Protein AF-0000000065791001 (afdb_homodimer)

Radius of gyration: 30.5 Å; Cα contacts (8 Å, |Δi|>4): 1712; chains: 2; bounding box: 56×99×78 Å

InterPro domains:
  IPR001518 Argininosuccinate synthase [PTHR11587] (8-410)
  IPR001518 Argininosuccinate synthase [TIGR00032] (10-406)
  IPR014729 Rossmann-like alpha/beta/alpha sandwich fold [G3DSA:3.40.50.620] (10-180)
  IPR018223 Argininosuccinate synthase, conserved site [PS00564] (14-22)
  IPR018223 Argininosuccinate synthase, conserved site [PS00565] (124-135)
  IPR023434 Argininosuccinate synthase, type 1 subfamily [MF_00005] (8-410)
  IPR023434 Argininosuccinate synthase, type 1 subfamily [cd01999] (9-401)
  IPR024074 Argininosuccinate synthetase, catalytic/multimerisation domain body [G3DSA:3.90.1260.10] (71-366)
  IPR024074 Argininosuccinate synthetase, catalytic/multimerisation domain body [SSF69864] (180-410)
  IPR048267 Arginosuccinate synthase-like, N-terminal domain [PF00764] (10-173)
  IPR048268 Arginosuccinate synthase C-terminal domain [PF20979] (182-404)

Structure (mmCIF, N/CA/C/O backbone):
data_AF-0000000065791001-model_v1
#
loop_
_entity.id
_entity.type
_entity.pdbx_description
1 polymer 'Argininosuccinate synthase'
#
loop_
_atom_site.group_PDB
_atom_site.id
_atom_site.type_symbol
_atom_site.label_atom_id
_atom_site.label_alt_id
_atom_site.label_comp_id
_atom_site.label_asym_id
_atom_site.label_entity_id
_atom_site.label_seq_id
_atom_site.pdbx_PDB_ins_code
_atom_site.Cartn_x
_atom_site.Cartn_y
_atom_site.Cartn_z
_atom_site.occupancy
_atom_site.B_iso_or_equiv
_atom_site.auth_seq_id
_atom_site.auth_comp_id
_atom_site.auth_asym_id
_atom_site.auth_atom_id
_atom_site.pdbx_PDB_model_num
ATOM 1 N N . MET A 1 1 ? 16.625 50.938 -6.711 1 25.86 1 MET A N 1
ATOM 2 C CA . MET A 1 1 ? 15.594 51.375 -5.789 1 25.86 1 MET A CA 1
ATOM 3 C C . MET A 1 1 ? 15.203 50.281 -4.816 1 25.86 1 MET A C 1
ATOM 5 O O . MET A 1 1 ? 14.82 49.188 -5.234 1 25.86 1 MET A O 1
ATOM 9 N N . ALA A 1 2 ? 15.852 50.219 -3.742 1 36.34 2 ALA A N 1
ATOM 10 C CA . ALA A 1 2 ? 15.562 49.25 -2.686 1 36.34 2 ALA A CA 1
ATOM 11 C C . ALA A 1 2 ? 14.055 49.062 -2.52 1 36.34 2 ALA A C 1
ATOM 13 O O . ALA A 1 2 ? 13.312 50.031 -2.406 1 36.34 2 ALA A O 1
ATOM 14 N N . LEU A 1 3 ? 13.469 48.156 -3.143 1 39 3 LEU A N 1
ATOM 15 C CA . LEU A 1 3 ? 12.031 47.906 -3.025 1 39 3 LEU A CA 1
ATOM 16 C C . LEU A 1 3 ? 11.531 48.281 -1.63 1 39 3 LEU A C 1
ATOM 18 O O . LEU A 1 3 ? 12.062 47.812 -0.629 1 39 3 LEU A O 1
ATOM 22 N N . ALA A 1 4 ? 11.055 49.438 -1.38 1 42.69 4 ALA A N 1
ATOM 23 C CA . ALA A 1 4 ? 10.492 50.031 -0.167 1 42.69 4 ALA A CA 1
ATOM 24 C C . ALA A 1 4 ? 9.727 48.969 0.646 1 42.69 4 ALA A C 1
ATOM 26 O O . ALA A 1 4 ? 8.922 48.219 0.097 1 42.69 4 ALA A O 1
ATOM 27 N N . LYS A 1 5 ? 10.336 48.5 1.714 1 55.72 5 LYS A N 1
ATOM 28 C CA . LYS A 1 5 ? 9.664 47.562 2.625 1 55.72 5 LYS A CA 1
ATOM 29 C C . LYS A 1 5 ? 8.227 48.031 2.904 1 55.72 5 LYS A C 1
ATOM 31 O O . LYS A 1 5 ? 8 49.156 3.352 1 55.72 5 LYS A O 1
ATOM 36 N N . LYS A 1 6 ? 7.203 47.469 2.162 1 66.56 6 LYS A N 1
ATOM 37 C CA . LYS A 1 6 ? 5.789 47.719 2.402 1 66.56 6 LYS A CA 1
ATOM 38 C C . LYS A 1 6 ? 5.504 47.875 3.893 1 66.56 6 LYS A C 1
ATOM 40 O O . LYS A 1 6 ? 6.004 47.094 4.707 1 66.56 6 LYS A O 1
ATOM 45 N N . THR A 1 7 ? 5.039 49.094 4.277 1 88.25 7 THR A N 1
ATOM 46 C CA . THR A 1 7 ? 4.613 49.344 5.652 1 88.25 7 THR A CA 1
ATOM 47 C C . THR A 1 7 ? 3.465 48.406 6.035 1 88.25 7 THR A C 1
ATOM 49 O O . THR A 1 7 ? 2.469 48.312 5.312 1 88.25 7 THR A O 1
ATOM 52 N N . ILE A 1 8 ? 3.658 47.531 7.062 1 95.19 8 ILE A N 1
ATOM 53 C CA . ILE A 1 8 ? 2.65 46.594 7.562 1 95.19 8 ILE A CA 1
ATOM 54 C C . ILE A 1 8 ? 1.949 47.188 8.773 1 95.19 8 ILE A C 1
ATOM 56 O O . ILE A 1 8 ? 2.566 47.375 9.828 1 95.19 8 ILE A O 1
ATOM 60 N N . LYS A 1 9 ? 0.733 47.562 8.602 1 96.69 9 LYS A N 1
ATOM 61 C CA . LYS A 1 9 ? -0.034 48.125 9.695 1 96.69 9 LYS A CA 1
ATOM 62 C C . LYS A 1 9 ? -0.75 47.062 10.508 1 96.69 9 LYS A C 1
ATOM 64 O O . LYS A 1 9 ? -0.916 47.188 11.719 1 96.69 9 LYS A O 1
ATOM 69 N N . LYS A 1 10 ? -1.244 46.062 9.852 1 98.06 10 LYS A N 1
ATOM 70 C CA . LYS A 1 10 ? -2.018 44.969 10.461 1 98.06 10 LYS A CA 1
ATOM 71 C C . LYS A 1 10 ? -1.601 43.625 9.906 1 98.06 10 LYS A C 1
ATOM 73 O O . LYS A 1 10 ? -1.466 43.469 8.695 1 98.06 10 LYS A O 1
ATOM 78 N N . VAL A 1 11 ? -1.35 42.688 10.867 1 98.25 11 VAL A N 1
ATOM 79 C CA . VAL A 1 11 ? -0.905 41.344 10.484 1 98.25 11 VAL A CA 1
ATOM 80 C C . VAL A 1 11 ? -1.734 40.281 11.211 1 98.25 11 VAL A C 1
ATOM 82 O O . VAL A 1 11 ? -2.07 40.469 12.391 1 98.25 11 VAL A O 1
ATOM 85 N N . VAL A 1 12 ? -2.176 39.281 10.484 1 98.69 12 VAL A N 1
ATOM 86 C CA . VAL A 1 12 ? -2.838 38.125 11.109 1 98.69 12 VAL A CA 1
ATOM 87 C C . VAL A 1 12 ? -1.855 36.969 11.242 1 98.69 12 VAL A C 1
ATOM 89 O O . VAL A 1 12 ? -1.319 36.5 10.242 1 98.69 12 VAL A O 1
ATOM 92 N N . LEU A 1 13 ? -1.627 36.5 12.453 1 98.44 13 LEU A N 1
ATOM 93 C CA . LEU A 1 13 ? -0.691 35.438 12.773 1 98.44 13 LEU A CA 1
ATOM 94 C C . LEU A 1 13 ? -1.43 34.125 13 1 98.44 13 LEU A C 1
ATOM 96 O O . LEU A 1 13 ? -2.381 34.062 13.781 1 98.44 13 LEU A O 1
ATOM 100 N N . ALA A 1 14 ? -1.011 33.062 12.258 1 97.69 14 ALA A N 1
ATOM 101 C CA . ALA A 1 14 ? -1.436 31.734 12.656 1 97.69 14 ALA A CA 1
ATOM 102 C C . ALA A 1 14 ? -0.852 31.359 14.016 1 97.69 14 ALA A C 1
ATOM 104 O O . ALA A 1 14 ? 0.352 31.109 14.141 1 97.69 14 ALA A O 1
ATOM 105 N N . TYR A 1 15 ? -1.722 31.281 15 1 95 15 TYR A N 1
ATOM 106 C CA . TYR A 1 15 ? -1.312 31.188 16.406 1 95 15 TYR A CA 1
ATOM 107 C C . TYR A 1 15 ? -1.709 29.828 16.984 1 95 15 TYR A C 1
ATOM 109 O O . TYR A 1 15 ? -2.859 29.406 16.859 1 95 15 TYR A O 1
ATOM 117 N N . SER A 1 16 ? -0.762 29.109 17.547 1 87.62 16 SER A N 1
ATOM 118 C CA . SER A 1 16 ? -1.039 27.797 18.109 1 87.62 16 SER A CA 1
ATOM 119 C C . SER A 1 16 ? -1.04 27.844 19.641 1 87.62 16 SER A C 1
ATOM 121 O O . SER A 1 16 ? -1.468 26.891 20.297 1 87.62 16 SER A O 1
ATOM 123 N N . GLY A 1 17 ? -0.561 28.906 20.219 1 81.44 17 GLY A N 1
ATOM 124 C CA . GLY A 1 17 ? -0.426 28.984 21.656 1 81.44 17 GLY A CA 1
ATOM 125 C C . GLY A 1 17 ? 0.889 28.438 22.172 1 81.44 17 GLY A C 1
ATOM 126 O O . GLY A 1 17 ? 1.188 28.531 23.359 1 81.44 17 GLY A O 1
ATOM 127 N N . GLY A 1 18 ? 1.704 27.938 21.312 1 82.25 18 GLY A N 1
ATOM 128 C CA . GLY A 1 18 ? 2.996 27.406 21.688 1 82.25 18 GLY A CA 1
ATOM 129 C C . GLY A 1 18 ? 4.059 28.469 21.891 1 82.25 18 GLY A C 1
ATOM 130 O O . GLY A 1 18 ? 3.789 29.656 21.719 1 82.25 18 GLY A O 1
ATOM 131 N N . LEU A 1 19 ? 5.223 28.062 22.25 1 83.31 19 LEU A N 1
ATOM 132 C CA . LEU A 1 19 ? 6.344 28.953 22.562 1 83.31 19 LEU A CA 1
ATOM 133 C C . LEU A 1 19 ? 6.688 29.844 21.375 1 83.31 19 LEU A C 1
ATOM 135 O O . LEU A 1 19 ? 6.801 31.062 21.516 1 83.31 19 LEU A O 1
ATOM 139 N N . ASP A 1 20 ? 6.738 29.219 20.188 1 87.06 20 ASP A N 1
ATOM 140 C CA . ASP A 1 20 ? 7.172 29.938 19 1 87.06 20 ASP A CA 1
ATOM 141 C C . ASP A 1 20 ? 6.195 31.062 18.656 1 87.06 20 ASP A C 1
ATOM 143 O O . ASP A 1 20 ? 6.598 32.219 18.484 1 87.06 20 ASP A O 1
ATOM 147 N N . THR A 1 21 ? 4.961 30.719 18.578 1 88.81 21 THR A N 1
ATOM 148 C CA . THR A 1 21 ? 3.982 31.688 18.109 1 88.81 21 THR A CA 1
ATOM 149 C C . THR A 1 21 ? 3.74 32.75 19.172 1 88.81 21 THR A C 1
ATOM 151 O O . THR A 1 21 ? 3.4 33.906 18.844 1 88.81 21 THR A O 1
ATOM 154 N N . SER A 1 22 ? 3.986 32.438 20.406 1 89.56 22 SER A N 1
ATOM 155 C CA . SER A 1 22 ? 3.869 33.438 21.469 1 89.56 22 SER A CA 1
ATOM 156 C C . SER A 1 22 ? 5.004 34.469 21.375 1 89.56 22 SER A C 1
ATOM 158 O O . SER A 1 22 ? 4.812 35.625 21.703 1 89.56 22 SER A O 1
ATOM 160 N N . ALA A 1 23 ? 6.145 34 21 1 92.56 23 ALA A N 1
ATOM 161 C CA . ALA A 1 23 ? 7.281 34.906 20.828 1 92.56 23 ALA A CA 1
ATOM 162 C C . ALA A 1 23 ? 7.109 35.75 19.578 1 92.56 23 ALA A C 1
ATOM 164 O O . ALA A 1 23 ? 7.605 36.906 19.531 1 92.56 23 ALA A O 1
ATOM 165 N N . ILE A 1 24 ? 6.363 35.281 18.656 1 95.44 24 ILE A N 1
ATOM 166 C CA . ILE A 1 24 ? 6.219 35.969 17.375 1 95.44 24 ILE A CA 1
ATOM 167 C C . ILE A 1 24 ? 5.402 37.219 17.562 1 95.44 24 ILE A C 1
ATOM 169 O O . ILE A 1 24 ? 5.668 38.25 16.922 1 95.44 24 ILE A O 1
ATOM 173 N N . ILE A 1 25 ? 4.461 37.25 18.484 1 95.44 25 ILE A N 1
ATOM 174 C CA . ILE A 1 25 ? 3.559 38.406 18.641 1 95.44 25 ILE A CA 1
ATOM 175 C C . ILE A 1 25 ? 4.355 39.625 19.062 1 95.44 25 ILE A C 1
ATOM 177 O O . ILE A 1 25 ? 4.359 40.625 18.344 1 95.44 25 ILE A O 1
ATOM 181 N N . PRO A 1 26 ? 5.113 39.562 20.109 1 95.06 26 PRO A N 1
ATOM 182 C CA . PRO A 1 26 ? 5.91 40.75 20.453 1 95.06 26 PRO A CA 1
ATOM 183 C C . PRO A 1 26 ? 6.98 41.062 19.406 1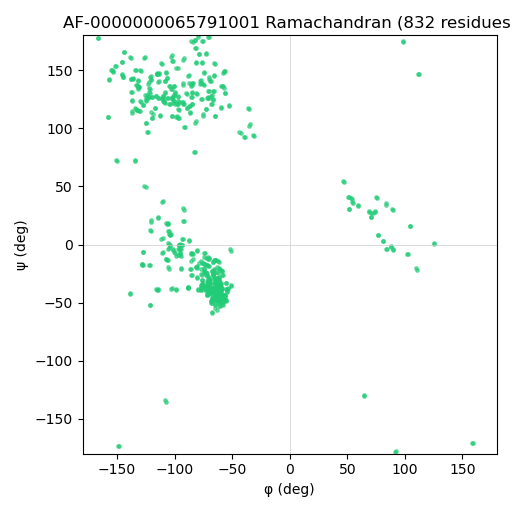 95.06 26 PRO A C 1
ATOM 185 O O . PRO A 1 26 ? 7.301 42.219 19.156 1 95.06 26 PRO A O 1
ATOM 188 N N . TRP A 1 27 ? 7.531 40.031 18.781 1 96.06 27 TRP A N 1
ATOM 189 C CA . TRP A 1 27 ? 8.555 40.219 17.766 1 96.06 27 TRP A CA 1
ATOM 190 C C . TRP A 1 27 ? 8.008 41.031 16.594 1 96.06 27 TRP A C 1
ATOM 192 O O . TRP A 1 27 ? 8.688 41.906 16.062 1 96.06 27 TRP A O 1
ATOM 202 N N . LEU A 1 28 ? 6.789 40.75 16.188 1 96.69 28 LEU A N 1
ATOM 203 C CA . LEU A 1 28 ? 6.145 41.469 15.094 1 96.69 28 LEU A CA 1
ATOM 204 C C . LEU A 1 28 ? 5.957 42.938 15.453 1 96.69 28 LEU A C 1
ATOM 206 O O . LEU A 1 28 ? 6.234 43.844 14.633 1 96.69 28 LEU A O 1
ATOM 210 N N . LYS A 1 29 ? 5.543 43.219 16.609 1 95.12 29 LYS A N 1
ATOM 211 C CA . LYS A 1 29 ? 5.32 44.594 17.062 1 95.12 29 LYS A CA 1
ATOM 212 C C . LYS A 1 29 ? 6.625 45.406 17.078 1 95.12 29 LYS A C 1
ATOM 214 O O . LYS A 1 29 ? 6.664 46.562 16.672 1 95.12 29 LYS A O 1
ATOM 219 N N . GLU A 1 30 ? 7.652 44.719 17.453 1 94.31 30 GLU A N 1
ATOM 220 C CA . GLU A 1 30 ? 8.953 45.375 17.594 1 94.31 30 GLU A CA 1
ATOM 221 C C . GLU A 1 30 ? 9.602 45.625 16.234 1 94.31 30 GLU A C 1
ATOM 223 O O . GLU A 1 30 ? 10.344 46.562 16.062 1 94.31 30 GLU A O 1
ATOM 228 N N . ASN A 1 31 ? 9.305 44.781 15.336 1 94.75 31 ASN A N 1
ATOM 229 C CA . ASN A 1 31 ? 10.094 44.812 14.109 1 94.75 31 ASN A CA 1
ATOM 230 C C . ASN A 1 31 ? 9.281 45.312 12.922 1 94.75 31 ASN A C 1
ATOM 232 O O . ASN A 1 31 ? 9.828 45.562 11.844 1 94.75 31 ASN A O 1
ATOM 236 N N . TYR A 1 32 ? 8.094 45.5 13.102 1 94.94 32 TYR A N 1
ATOM 237 C CA . TYR A 1 32 ? 7.234 46.031 12.047 1 94.94 32 TYR A CA 1
ATOM 238 C C . TYR A 1 32 ? 6.477 47.25 12.523 1 94.94 32 TYR A C 1
ATOM 240 O O . TYR A 1 32 ? 5.254 47.344 12.383 1 94.94 32 TYR A O 1
ATOM 248 N N . ASP A 1 33 ? 7.152 48.188 13.086 1 92.12 33 ASP A N 1
ATOM 249 C CA . ASP A 1 33 ? 6.734 49.562 13.43 1 92.12 33 ASP A CA 1
ATOM 250 C C . ASP A 1 33 ? 5.453 49.531 14.258 1 92.12 33 ASP A C 1
ATOM 252 O O . ASP A 1 33 ? 4.512 50.281 13.969 1 92.12 33 ASP A O 1
ATOM 256 N N . GLY A 1 34 ? 5.352 48.625 15.148 1 91.06 34 GLY A N 1
ATOM 257 C CA . GLY A 1 34 ? 4.223 48.594 16.062 1 91.06 34 GLY A CA 1
ATOM 258 C C . GLY A 1 34 ? 2.936 48.125 15.398 1 91.06 34 GLY A C 1
ATOM 259 O O . GLY A 1 34 ? 1.847 48.562 15.789 1 91.06 34 GLY A O 1
ATOM 260 N N . CYS A 1 35 ? 3.047 47.344 14.445 1 94.75 35 CYS A N 1
ATOM 261 C CA . CYS A 1 35 ? 1.879 46.875 13.711 1 94.75 35 CYS A CA 1
ATOM 262 C C . CYS A 1 35 ? 0.883 46.188 14.648 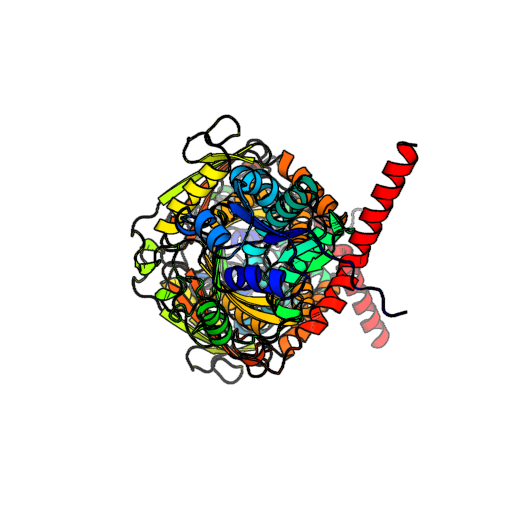1 94.75 35 CYS A C 1
ATOM 264 O O . CYS A 1 35 ? 1.26 45.719 15.719 1 94.75 35 CYS A O 1
ATOM 266 N N . GLU A 1 36 ? -0.392 46.281 14.305 1 98.06 36 GLU A N 1
ATOM 267 C CA . GLU A 1 36 ? -1.427 45.531 15.008 1 98.06 36 GLU A CA 1
ATOM 268 C C . GLU A 1 36 ? -1.35 44.062 14.68 1 98.06 36 GLU A C 1
ATOM 270 O O . GLU A 1 36 ? -1.315 43.656 13.508 1 98.06 36 GLU A O 1
ATOM 275 N N . VAL A 1 37 ? -1.266 43.25 15.727 1 98.12 37 VAL A N 1
ATOM 276 C CA . VAL A 1 37 ? -1.171 41.812 15.531 1 98.12 37 VAL A CA 1
ATOM 277 C C . VAL A 1 37 ? -2.482 41.156 15.938 1 98.12 37 VAL A C 1
ATOM 279 O O . VAL A 1 37 ? -2.949 41.344 17.062 1 98.12 37 VAL A O 1
ATOM 282 N N . ILE A 1 38 ? -3.078 40.469 15.016 1 98.44 38 ILE A N 1
ATOM 283 C CA . ILE A 1 38 ? -4.266 39.656 15.273 1 98.44 38 ILE A CA 1
ATOM 284 C C . ILE A 1 38 ? -3.902 38.188 15.219 1 98.44 38 ILE A C 1
ATOM 286 O O . ILE A 1 38 ? -3.23 37.719 14.289 1 98.44 38 ILE A O 1
ATOM 290 N N . ALA A 1 39 ? -4.352 37.438 16.281 1 97.88 39 ALA A N 1
ATOM 291 C CA . ALA A 1 39 ? -4.086 36 16.328 1 97.88 39 ALA A CA 1
ATOM 292 C C . ALA A 1 39 ? -5.234 35.219 15.719 1 97.88 39 ALA A C 1
ATOM 294 O O . ALA A 1 39 ? -6.402 35.562 15.898 1 97.88 39 ALA A O 1
ATOM 295 N N . PHE A 1 40 ? -4.895 34.219 14.938 1 98.06 40 PHE A N 1
ATOM 296 C CA . PHE A 1 40 ? -5.832 33.281 14.328 1 98.06 40 PHE A CA 1
ATOM 297 C C . PHE A 1 40 ? -5.488 31.828 14.711 1 98.06 40 PHE A C 1
ATOM 299 O O . PHE A 1 40 ? -4.344 31.406 14.562 1 98.06 40 PHE A O 1
ATOM 306 N N . CYS A 1 41 ? -6.477 31.156 15.234 1 97.06 41 CYS A N 1
ATOM 307 C CA . CYS A 1 41 ? -6.34 29.734 15.57 1 97.06 41 CYS A CA 1
ATOM 308 C C . CYS A 1 41 ? -7.434 28.922 14.906 1 97.06 41 CYS A C 1
ATOM 310 O O . CYS A 1 41 ? -8.609 29.266 14.977 1 97.06 41 CYS A O 1
ATOM 312 N N . ALA A 1 42 ? -6.969 27.859 14.211 1 97.38 42 ALA A N 1
ATOM 313 C CA . ALA A 1 42 ? -7.914 26.953 13.555 1 97.38 42 ALA A CA 1
ATOM 314 C C . ALA A 1 42 ? -8.195 25.719 14.422 1 97.38 42 ALA A C 1
ATOM 316 O O . ALA A 1 42 ? -7.266 25.094 14.938 1 97.38 42 ALA A O 1
ATOM 317 N N . ASP A 1 43 ? -9.484 25.438 14.648 1 97.75 43 ASP A N 1
ATOM 318 C CA . ASP A 1 43 ? -9.891 24.188 15.281 1 97.75 43 ASP A CA 1
ATOM 319 C C . ASP A 1 43 ? -10.188 23.109 14.234 1 97.75 43 ASP A C 1
ATOM 321 O O . ASP A 1 43 ? -11.289 23.062 13.672 1 97.75 43 ASP A O 1
ATOM 325 N N . VAL A 1 44 ? -9.242 22.234 14.062 1 97.75 44 VAL A N 1
ATOM 326 C CA . VAL A 1 44 ? -9.383 21.172 13.078 1 97.75 44 VAL A CA 1
ATOM 327 C C . VAL A 1 44 ? -9.438 19.812 13.781 1 97.75 44 VAL A C 1
ATOM 329 O O . VAL A 1 44 ? -9.07 18.797 13.195 1 97.75 44 VAL A O 1
ATOM 332 N N . GLY A 1 45 ? -9.828 19.781 15.055 1 97.31 45 GLY A N 1
ATOM 333 C CA . GLY A 1 45 ? -10.031 18.562 15.805 1 97.31 45 GLY A CA 1
ATOM 334 C C . GLY A 1 45 ? -8.773 18.078 16.516 1 97.31 45 GLY A C 1
ATOM 335 O O . GLY A 1 45 ? -8.547 16.859 16.625 1 97.31 45 GLY A O 1
ATOM 336 N N . GLN A 1 46 ? -7.895 18.984 16.891 1 95.31 46 GLN A N 1
ATOM 337 C CA . GLN A 1 46 ? -6.648 18.625 17.547 1 95.31 46 GLN A CA 1
ATOM 338 C C . GLN A 1 46 ? -6.879 18.359 19.031 1 95.31 46 GLN A C 1
ATOM 340 O O . GLN A 1 46 ? -5.969 17.906 19.734 1 95.31 46 GLN A O 1
ATOM 345 N N . GLY A 1 47 ? -8.078 18.562 19.531 1 91.25 47 GLY A N 1
ATOM 346 C CA . GLY A 1 47 ? -8.398 18.344 20.922 1 91.25 47 GLY A CA 1
ATOM 347 C C . GLY A 1 47 ? -8.695 19.641 21.672 1 91.25 47 GLY A C 1
ATOM 348 O O . GLY A 1 47 ? -8.055 20.656 21.438 1 91.25 47 GLY A O 1
ATOM 349 N N . ASP A 1 48 ? -9.516 19.594 22.562 1 88.94 48 ASP A N 1
ATOM 350 C CA . ASP A 1 48 ? -9.977 20.766 23.297 1 88.94 48 ASP A CA 1
ATOM 351 C C . ASP A 1 48 ? -8.875 21.297 24.219 1 88.94 48 ASP A C 1
ATOM 353 O O . ASP A 1 48 ? -8.773 22.516 24.422 1 88.94 48 ASP A O 1
ATOM 357 N N . GLU A 1 49 ? -8.094 20.469 24.656 1 87.25 49 GLU A N 1
ATOM 358 C CA . GLU A 1 49 ? -7.031 20.859 25.578 1 87.25 49 GLU A CA 1
ATOM 359 C C . GLU A 1 49 ? -6.02 21.781 24.906 1 87.25 49 GLU A C 1
ATOM 361 O O . GLU A 1 49 ? -5.457 22.672 25.531 1 87.25 49 GLU A O 1
ATOM 366 N N . GLU A 1 50 ? -5.875 21.594 23.641 1 84.75 50 GLU A N 1
ATOM 367 C CA . GLU A 1 50 ? -4.906 22.375 22.891 1 84.75 50 GLU A CA 1
ATOM 368 C C . GLU A 1 50 ? -5.402 23.812 22.672 1 84.75 50 GLU A C 1
ATOM 370 O O . GLU A 1 50 ? -4.605 24.719 22.438 1 84.75 50 GLU A O 1
ATOM 375 N N . LEU A 1 51 ? -6.676 23.984 22.797 1 90.25 51 LEU A N 1
ATOM 376 C CA . LEU A 1 51 ? -7.25 25.281 22.5 1 90.25 51 LEU A CA 1
ATOM 377 C C . LEU A 1 51 ? -7.633 26.016 23.781 1 90.25 51 LEU A C 1
ATOM 379 O O . LEU A 1 51 ? -8.023 27.188 23.734 1 90.25 51 LEU A O 1
ATOM 383 N N . GLU A 1 52 ? -7.438 25.312 24.859 1 89.06 52 GLU A N 1
ATOM 384 C CA . GLU A 1 52 ? -7.785 25.938 26.141 1 89.06 52 GLU A CA 1
ATOM 385 C C . GLU A 1 52 ? -6.875 27.109 26.438 1 89.06 52 GLU A C 1
ATOM 387 O O . GLU A 1 52 ? -5.648 26.984 26.406 1 89.06 52 GLU A O 1
ATOM 392 N N . GLY A 1 53 ? -7.43 28.281 26.688 1 88.06 53 GLY A N 1
ATOM 393 C CA . GLY A 1 53 ? -6.695 29.469 27.109 1 88.06 53 GLY A CA 1
ATOM 394 C C . GLY A 1 53 ? -5.953 30.141 25.969 1 88.06 53 GLY A C 1
ATOM 395 O O . GLY A 1 53 ? -5.18 31.078 26.188 1 88.06 53 GLY A O 1
ATOM 396 N N . VAL A 1 54 ? -6.203 29.672 24.781 1 91.56 54 VAL A N 1
ATOM 397 C CA . VAL A 1 54 ? -5.449 30.156 23.641 1 91.56 54 VAL A CA 1
ATOM 398 C C . VAL A 1 54 ? -5.73 31.641 23.438 1 91.56 54 VAL A C 1
ATOM 400 O O . VAL A 1 54 ? -4.82 32.406 23.125 1 91.56 54 VAL A O 1
ATOM 403 N N . LYS A 1 55 ? -6.953 32.094 23.594 1 93.88 55 LYS A N 1
ATOM 404 C CA . LYS A 1 55 ? -7.316 33.5 23.438 1 93.88 55 LYS A CA 1
ATOM 405 C C . LYS A 1 55 ? -6.629 34.375 24.469 1 93.88 55 LYS A C 1
ATOM 407 O O . LYS A 1 55 ? -6.047 35.406 24.141 1 93.88 55 LYS A O 1
ATOM 412 N N . GLU A 1 56 ? -6.688 33.938 25.688 1 92.25 56 GLU A N 1
ATOM 413 C CA . GLU A 1 56 ? -6.07 34.688 26.781 1 92.25 56 GLU A CA 1
ATOM 414 C C . GLU A 1 56 ? -4.562 34.781 26.594 1 92.25 56 GLU A C 1
ATOM 416 O O . GLU A 1 56 ? -3.977 35.844 26.797 1 92.25 56 GLU A O 1
ATOM 421 N N . LYS A 1 57 ? -3.994 33.719 26.203 1 90.31 57 LYS A N 1
ATOM 422 C CA . LYS A 1 57 ? -2.551 33.688 25.984 1 90.31 57 LYS A CA 1
ATOM 423 C C . LYS A 1 57 ? -2.156 34.625 24.844 1 90.31 57 LYS A C 1
ATOM 425 O O . LYS A 1 57 ? -1.146 35.344 24.938 1 90.31 57 LYS A O 1
ATOM 430 N N . ALA A 1 58 ? -2.939 34.625 23.781 1 94.19 58 ALA A N 1
ATOM 431 C CA . ALA A 1 58 ? -2.67 35.5 22.641 1 94.19 58 ALA A CA 1
ATOM 432 C C . ALA A 1 58 ? -2.74 36.969 23.031 1 94.19 58 ALA A C 1
ATOM 434 O O . ALA A 1 58 ? -1.854 37.75 22.703 1 94.19 58 ALA A O 1
ATOM 435 N N . ILE A 1 59 ? -3.73 37.312 23.781 1 94.31 59 ILE A N 1
ATOM 436 C CA . ILE A 1 59 ? -3.93 38.688 24.219 1 94.31 59 ILE A CA 1
ATOM 437 C C . ILE A 1 59 ? -2.811 39.094 25.172 1 94.31 59 ILE A C 1
ATOM 439 O O . ILE A 1 59 ? -2.264 40.188 25.078 1 94.31 59 ILE A O 1
ATOM 443 N N . ALA A 1 60 ? -2.445 38.156 26.016 1 90.56 60 ALA A N 1
ATOM 444 C CA . ALA A 1 60 ? -1.382 38.438 26.984 1 90.56 60 ALA A CA 1
ATOM 445 C C . ALA A 1 60 ? -0.044 38.656 26.281 1 90.56 60 ALA A C 1
ATOM 447 O O . ALA A 1 60 ? 0.812 39.375 26.781 1 90.56 60 ALA A O 1
ATOM 448 N N . SER A 1 61 ? 0.079 38.062 25.188 1 91.88 61 SER A N 1
ATOM 449 C CA . SER A 1 61 ? 1.329 38.188 24.438 1 91.88 61 SER A CA 1
ATOM 450 C C . SER A 1 61 ? 1.354 39.438 23.594 1 91.88 61 SER A C 1
ATOM 452 O O . SER A 1 61 ? 2.379 39.781 22.984 1 91.88 61 SER A O 1
ATOM 454 N N . GLY A 1 62 ? 0.177 40.125 23.422 1 93.56 62 GLY A N 1
ATOM 455 C CA . GLY A 1 62 ? 0.18 41.438 22.766 1 93.56 62 GLY A CA 1
ATOM 456 C C . GLY A 1 62 ? -0.762 41.5 21.594 1 93.56 62 GLY A C 1
ATOM 457 O O . GLY A 1 62 ? -0.895 42.562 20.969 1 93.56 62 GLY A O 1
ATOM 458 N N . ALA A 1 63 ? -1.454 40.438 21.297 1 96.69 63 ALA A N 1
ATOM 459 C CA . ALA A 1 63 ? -2.404 40.469 20.188 1 96.69 63 ALA A CA 1
ATOM 460 C C . ALA A 1 63 ? -3.605 41.344 20.531 1 96.69 63 ALA A C 1
ATOM 462 O O . ALA A 1 63 ? -4.043 41.406 21.688 1 96.69 63 ALA A O 1
ATOM 463 N N . SER A 1 64 ? -4.059 42.031 19.547 1 97.75 64 SER A N 1
ATOM 464 C CA . SER A 1 64 ? -5.223 42.906 19.75 1 97.75 64 SER A CA 1
ATOM 465 C C . SER A 1 64 ? -6.508 42.062 19.797 1 97.75 64 SER A C 1
ATOM 467 O O . SER A 1 64 ? -7.469 42.469 20.469 1 97.75 64 SER A O 1
ATOM 469 N N . GLU A 1 65 ? -6.559 41.031 19.016 1 97.25 65 GLU A N 1
ATOM 470 C CA . GLU A 1 65 ? -7.68 40.094 18.938 1 97.25 65 GLU A CA 1
ATOM 471 C C . GLU A 1 65 ? -7.195 38.688 18.656 1 97.25 65 GLU A C 1
ATOM 473 O O . GLU A 1 65 ? -6.062 38.469 18.219 1 97.25 65 GLU A O 1
ATOM 478 N N . CYS A 1 66 ? -8.062 37.75 19.047 1 97.12 66 CYS A N 1
ATOM 479 C CA . CYS A 1 66 ? -7.781 36.344 18.734 1 97.12 66 CYS A CA 1
ATOM 480 C C . CYS A 1 66 ? -9.023 35.656 18.188 1 97.12 66 CYS A C 1
ATOM 482 O O . CYS A 1 66 ? -10.055 35.594 18.859 1 97.12 66 CYS A O 1
ATOM 484 N N . TYR A 1 67 ? -8.93 35.188 16.922 1 97.5 67 TYR A N 1
ATOM 485 C CA . TYR A 1 67 ? -9.992 34.438 16.281 1 97.5 67 TYR A CA 1
ATOM 486 C C . TYR A 1 67 ? -9.742 32.938 16.375 1 97.5 67 TYR A C 1
ATOM 488 O O . TYR A 1 67 ? -8.719 32.438 15.906 1 97.5 67 TYR A O 1
ATOM 496 N N . VAL A 1 68 ? -10.625 32.25 17.062 1 96.94 68 VAL A N 1
ATOM 497 C CA . VAL A 1 68 ? -10.633 30.797 17.031 1 96.94 68 VAL A CA 1
ATOM 498 C C . VAL A 1 68 ? -11.75 30.297 16.125 1 96.94 68 VAL A C 1
ATOM 500 O O . VAL A 1 68 ? -12.93 30.438 16.438 1 96.94 68 VAL A O 1
ATOM 503 N N . VAL A 1 69 ? -11.398 29.719 14.984 1 97.62 69 VAL A N 1
ATOM 504 C CA . VAL A 1 69 ? -12.375 29.328 13.977 1 97.62 69 VAL A CA 1
ATOM 505 C C . VAL A 1 69 ? -12.594 27.812 14.008 1 97.62 69 VAL A C 1
ATOM 507 O O . VAL A 1 69 ? -11.641 27.047 13.891 1 97.62 69 VAL A O 1
ATOM 510 N N . ASP A 1 70 ? -13.844 27.375 14.25 1 97.69 70 ASP A N 1
ATOM 511 C CA . ASP A 1 70 ? -14.211 25.969 14.25 1 97.69 70 ASP A CA 1
ATOM 512 C C . ASP A 1 70 ? -14.305 25.422 12.82 1 97.69 70 ASP A C 1
ATOM 514 O O . ASP A 1 70 ? -15.227 25.781 12.078 1 97.69 70 ASP A O 1
ATOM 518 N N . LEU A 1 71 ? -13.367 24.547 12.461 1 98.31 71 LEU A N 1
ATOM 519 C CA . LEU A 1 71 ? -13.289 24.047 11.094 1 98.31 71 LEU A CA 1
ATOM 520 C C . LEU A 1 71 ? -13.445 22.531 11.062 1 98.31 71 LEU A C 1
ATOM 522 O O . LEU A 1 71 ? -13.219 21.891 10.023 1 98.31 71 LEU A O 1
ATOM 526 N N . LYS A 1 72 ? -13.852 21.891 12.141 1 97.88 72 LYS A N 1
ATOM 527 C CA . LYS A 1 72 ? -13.82 20.453 12.312 1 97.88 72 LYS A CA 1
ATOM 528 C C . LYS A 1 72 ? -14.68 19.75 11.266 1 97.88 72 LYS A C 1
ATOM 530 O O . LYS A 1 72 ? -14.188 18.906 10.516 1 97.88 72 LYS A O 1
ATOM 535 N N . GLU A 1 73 ? -15.906 20.141 11.141 1 97.75 73 GLU A N 1
ATOM 536 C CA . GLU A 1 73 ? -16.828 19.5 10.211 1 97.75 73 GLU A CA 1
ATOM 537 C C . GLU A 1 73 ? -16.406 19.734 8.766 1 97.75 73 GLU A C 1
ATOM 539 O O . GLU A 1 73 ? -16.359 18.797 7.965 1 97.75 73 GLU A O 1
ATOM 544 N N . GLU A 1 74 ? -16.094 20.969 8.422 1 97.75 74 GLU A N 1
ATOM 545 C CA . GLU A 1 74 ? -15.688 21.312 7.062 1 97.75 74 GLU A CA 1
ATOM 546 C C . GLU A 1 74 ? -14.406 20.578 6.68 1 97.75 74 GLU A C 1
ATOM 548 O O . GLU A 1 74 ? -14.258 20.109 5.547 1 97.75 74 GLU A O 1
ATOM 553 N N . TYR A 1 75 ? -13.508 20.438 7.633 1 98.25 75 TYR A N 1
ATOM 554 C CA . TYR A 1 75 ? -12.242 19.75 7.398 1 98.25 75 TYR A CA 1
ATOM 555 C C . TYR A 1 75 ? -12.477 18.297 6.988 1 98.25 75 TYR A C 1
ATOM 557 O O . TYR A 1 75 ? -11.945 17.844 5.973 1 98.25 75 TYR A O 1
ATOM 565 N N . VAL A 1 76 ? -13.289 17.609 7.707 1 98 76 VAL A N 1
ATOM 566 C CA . VAL A 1 76 ? -13.5 16.203 7.438 1 98 76 VAL A CA 1
ATOM 567 C C . VAL A 1 76 ? -14.305 16.031 6.152 1 98 76 VAL A C 1
ATOM 569 O O . VAL A 1 76 ? -13.891 15.312 5.238 1 98 76 VAL A O 1
ATOM 572 N N . LYS A 1 77 ? -15.32 16.812 5.977 1 96.88 77 LYS A N 1
ATOM 573 C CA . LYS A 1 77 ? -16.281 16.641 4.895 1 96.88 77 LYS A CA 1
ATOM 574 C C . LYS A 1 77 ? -15.719 17.125 3.564 1 96.88 77 LYS A C 1
ATOM 576 O O . LYS A 1 77 ? -15.93 16.5 2.525 1 96.88 77 LYS A O 1
ATOM 581 N N . GLU A 1 78 ? -14.961 18.219 3.621 1 97.12 78 GLU A N 1
ATOM 582 C CA . GLU A 1 78 ? -14.625 18.891 2.367 1 97.12 78 GLU A CA 1
ATOM 583 C C . GLU A 1 78 ? -13.164 18.672 1.989 1 97.12 78 GLU A C 1
ATOM 585 O O . GLU A 1 78 ? -12.773 18.922 0.848 1 97.12 78 GLU A O 1
ATOM 590 N N . TYR A 1 79 ? -12.414 18.188 2.875 1 97.88 79 TYR A N 1
ATOM 591 C CA . TYR A 1 79 ? -11 17.984 2.561 1 97.88 79 TYR A CA 1
ATOM 592 C C . TYR A 1 79 ? -10.609 16.531 2.73 1 97.88 79 TYR A C 1
ATOM 594 O O . TYR A 1 79 ? -10.172 15.883 1.775 1 97.88 79 TYR A O 1
ATOM 602 N N . ILE A 1 80 ? -10.898 15.906 3.879 1 97.75 80 ILE A N 1
ATOM 603 C CA . ILE A 1 80 ? -10.477 14.539 4.152 1 97.75 80 ILE A CA 1
ATOM 604 C C . ILE A 1 80 ? -11.227 13.57 3.238 1 97.75 80 ILE A C 1
ATOM 606 O O . ILE A 1 80 ? -10.617 12.758 2.543 1 97.75 80 ILE A O 1
ATOM 610 N N . TYR A 1 81 ? -12.562 13.656 3.164 1 97.12 81 TYR A N 1
ATOM 611 C CA . TYR A 1 81 ? -13.359 12.695 2.418 1 97.12 81 TYR A CA 1
ATOM 612 C C . TYR A 1 81 ? -13.023 12.734 0.933 1 97.12 81 TYR A C 1
ATOM 614 O O . TYR A 1 81 ? -12.82 11.695 0.304 1 97.12 81 TYR A O 1
ATOM 622 N N . PRO A 1 82 ? -12.922 13.938 0.341 1 97.44 82 PRO A N 1
ATOM 623 C CA . PRO A 1 82 ? -12.508 13.953 -1.063 1 97.44 82 PRO A CA 1
ATOM 624 C C . PRO A 1 82 ? -11.125 13.336 -1.28 1 97.44 82 PRO A C 1
ATOM 626 O O . PRO A 1 82 ? -10.906 12.633 -2.273 1 97.44 82 PRO A O 1
ATOM 629 N N . ILE A 1 83 ? -10.203 13.609 -0.4 1 97.56 83 ILE A N 1
ATOM 630 C CA . ILE A 1 83 ? -8.859 13.062 -0.533 1 97.56 83 ILE A CA 1
ATOM 631 C C . ILE A 1 83 ? -8.906 11.539 -0.372 1 97.56 83 ILE A C 1
ATOM 633 O O . ILE A 1 83 ? -8.203 10.812 -1.078 1 97.56 83 ILE A O 1
ATOM 637 N N . LEU A 1 84 ? -9.742 11.055 0.52 1 97.31 84 LEU A N 1
ATOM 638 C CA . LEU A 1 84 ? -9.93 9.625 0.728 1 97.31 84 LEU A CA 1
ATOM 639 C C . LEU A 1 84 ? -10.32 8.93 -0.576 1 97.31 84 LEU A C 1
ATOM 641 O O . LEU A 1 84 ? -9.852 7.824 -0.856 1 97.31 84 LEU A O 1
ATOM 645 N N . LYS A 1 85 ? -11.141 9.594 -1.378 1 97.88 85 LYS A N 1
ATOM 646 C CA . LYS A 1 85 ? -11.625 9.023 -2.629 1 97.88 85 LYS A CA 1
ATOM 647 C C . LYS A 1 85 ? -10.484 8.828 -3.625 1 97.88 85 LYS A C 1
ATOM 649 O O . LYS A 1 85 ? -10.609 8.055 -4.574 1 97.88 85 LYS A O 1
ATOM 654 N N . THR A 1 86 ? -9.391 9.562 -3.441 1 97.81 86 THR A N 1
ATOM 655 C CA . THR A 1 86 ? -8.242 9.414 -4.332 1 97.81 86 THR A CA 1
ATOM 656 C C . THR A 1 86 ? -7.406 8.203 -3.934 1 97.81 86 THR A C 1
ATOM 658 O O . THR A 1 86 ? -6.574 7.738 -4.711 1 97.81 86 THR A O 1
ATOM 661 N N . GLY A 1 87 ? -7.555 7.723 -2.67 1 97.38 87 GLY A N 1
ATOM 662 C CA . GLY A 1 87 ? -6.734 6.625 -2.186 1 97.38 87 GLY A CA 1
ATOM 663 C C . GLY A 1 87 ? -5.281 7.012 -1.969 1 97.38 87 GLY A C 1
ATOM 664 O O . GLY A 1 87 ? -4.402 6.148 -1.918 1 97.38 87 GLY A O 1
ATOM 665 N N . SER A 1 88 ? -4.996 8.25 -1.758 1 98.12 88 SER A N 1
ATOM 666 C CA . SER A 1 88 ? -3.637 8.773 -1.713 1 98.12 88 SER A CA 1
ATOM 667 C C . SER A 1 88 ? -2.908 8.312 -0.455 1 98.12 88 SER A C 1
ATOM 669 O O . SER A 1 88 ? -3.418 8.469 0.657 1 98.12 88 SER A O 1
ATOM 671 N N . VAL A 1 89 ? -1.791 7.742 -0.61 1 98.19 89 VAL A N 1
ATOM 672 C CA . VAL A 1 89 ? -0.836 7.348 0.421 1 98.19 89 VAL A CA 1
ATOM 673 C C . VAL A 1 89 ? 0.567 7.801 0.028 1 98.19 89 VAL A C 1
ATOM 675 O O . VAL A 1 89 ? 1.093 7.387 -1.009 1 98.19 89 VAL A O 1
ATOM 678 N N . TYR A 1 90 ? 1.148 8.688 0.797 1 98.31 90 TYR A N 1
ATOM 679 C CA . TYR A 1 90 ? 2.467 9.219 0.468 1 98.31 90 TYR A CA 1
ATOM 680 C C . TYR A 1 90 ? 3.561 8.219 0.807 1 98.31 90 TYR A C 1
ATOM 682 O O . TYR A 1 90 ? 3.623 7.711 1.931 1 98.31 90 TYR A O 1
ATOM 690 N N . GLU A 1 91 ? 4.387 7.91 -0.21 1 97.31 91 GLU A N 1
ATOM 691 C CA . GLU A 1 91 ? 5.508 6.977 -0.146 1 97.31 91 GLU A CA 1
ATOM 692 C C . GLU A 1 91 ? 5.078 5.633 0.438 1 97.31 91 GLU A C 1
ATOM 694 O O . GLU A 1 91 ? 5.812 5.023 1.216 1 97.31 91 GLU A O 1
ATOM 699 N N . GLY A 1 92 ? 3.787 5.305 0.176 1 95.69 92 GLY A N 1
ATOM 700 C CA . GLY A 1 92 ? 3.252 3.979 0.434 1 95.69 92 GLY A CA 1
ATOM 701 C C . GLY A 1 92 ? 2.875 3.76 1.887 1 95.69 92 GLY A C 1
ATOM 702 O O . GLY A 1 92 ? 2.43 2.672 2.262 1 95.69 92 GLY A O 1
ATOM 703 N N . GLN A 1 93 ? 3.008 4.809 2.756 1 96.56 93 GLN A N 1
ATOM 704 C CA . GLN A 1 93 ? 2.787 4.551 4.176 1 96.56 93 GLN A CA 1
ATOM 705 C C . GLN A 1 93 ? 1.996 5.684 4.82 1 96.56 93 GLN A C 1
ATOM 707 O O . GLN A 1 93 ? 1.077 5.441 5.605 1 96.56 93 GLN A O 1
ATOM 712 N N . TYR A 1 94 ? 2.314 6.895 4.508 1 97.88 94 TYR A N 1
ATOM 713 C CA . TYR A 1 94 ? 1.812 8.07 5.207 1 97.88 94 TYR A CA 1
ATOM 714 C C . TYR A 1 94 ? 0.456 8.5 4.656 1 97.88 94 TYR A C 1
ATOM 716 O O . TYR A 1 94 ? 0.323 8.766 3.461 1 97.88 94 TYR A O 1
ATOM 724 N N . LEU A 1 95 ? -0.516 8.641 5.543 1 98.44 95 LEU A N 1
ATOM 725 C CA . LEU A 1 95 ? -1.876 8.961 5.125 1 98.44 95 LEU A CA 1
ATOM 726 C C . LEU A 1 95 ? -2.102 10.469 5.129 1 98.44 95 LEU A C 1
ATOM 728 O O . LEU A 1 95 ? -3.223 10.93 5.355 1 98.44 95 LEU A O 1
ATOM 732 N N . LEU A 1 96 ? -1.098 11.25 5.082 1 98.12 96 LEU A N 1
ATOM 733 C CA . LEU A 1 96 ? -1.084 12.664 4.711 1 98.12 96 LEU A CA 1
ATOM 734 C C . LEU A 1 96 ? -1.786 13.508 5.77 1 98.12 96 LEU A C 1
ATOM 736 O O . LEU A 1 96 ? -2.387 14.539 5.449 1 98.12 96 LEU A O 1
ATOM 740 N N . GLY A 1 97 ? -1.816 13.141 6.984 1 96.94 97 GLY A N 1
ATOM 741 C CA . GLY A 1 97 ? -2.609 13.781 8.016 1 96.94 97 GLY A CA 1
ATOM 742 C C . GLY A 1 97 ? -2.295 15.258 8.18 1 96.94 97 GLY A C 1
ATOM 743 O O . GLY A 1 97 ? -3.195 16.094 8.133 1 96.94 97 GLY A O 1
ATOM 744 N N . THR A 1 98 ? -1.035 15.633 8.289 1 96.44 98 THR A N 1
ATOM 745 C CA . THR A 1 98 ? -0.637 17.016 8.484 1 96.44 98 THR A CA 1
ATOM 746 C C . THR A 1 98 ? -0.862 17.828 7.207 1 96.44 98 THR A C 1
ATOM 748 O O . THR A 1 98 ? -1.411 18.938 7.254 1 96.44 98 THR A O 1
ATOM 751 N N . SER A 1 99 ? -0.523 17.25 6.105 1 96.38 99 SER A N 1
ATOM 752 C CA . SER A 1 99 ? -0.63 17.938 4.816 1 96.38 99 SER A CA 1
ATOM 753 C C . SER A 1 99 ? -2.082 18.25 4.477 1 96.38 99 SER A C 1
ATOM 755 O O . SER A 1 99 ? -2.377 19.297 3.898 1 96.38 99 SER A O 1
ATOM 757 N N . MET A 1 100 ? -2.98 17.422 4.898 1 96.44 100 MET A N 1
ATOM 758 C CA . MET A 1 100 ? -4.387 17.562 4.543 1 96.44 100 MET A CA 1
ATOM 759 C C . MET A 1 100 ? -5.023 18.719 5.32 1 96.44 100 MET A C 1
ATOM 761 O O . MET A 1 100 ? -6.02 19.297 4.879 1 96.44 100 MET A O 1
ATOM 765 N N . ALA A 1 101 ? -4.461 19.047 6.406 1 97.75 101 ALA A N 1
ATOM 766 C CA . ALA A 1 101 ? -5.078 20.047 7.27 1 97.75 101 ALA A CA 1
ATOM 767 C C . ALA A 1 101 ? -4.664 21.453 6.852 1 97.75 101 ALA A C 1
ATOM 769 O O . ALA A 1 101 ? -5.336 22.422 7.199 1 97.75 101 ALA A O 1
ATOM 770 N N . ARG A 1 102 ? -3.58 21.609 6.141 1 98.12 102 ARG A N 1
ATOM 771 C CA . ARG A 1 102 ? -2.973 22.922 5.938 1 98.12 102 ARG A CA 1
ATOM 772 C C . ARG A 1 102 ? -3.809 23.766 4.984 1 98.12 102 ARG A C 1
ATOM 774 O O . ARG A 1 102 ? -3.986 24.969 5.211 1 98.12 102 ARG A O 1
ATOM 781 N N . PRO A 1 103 ? -4.438 23.203 3.943 1 97.94 103 PRO A N 1
ATOM 782 C CA . PRO A 1 103 ? -5.203 24.047 3.027 1 97.94 103 PRO A CA 1
ATOM 783 C C . PRO A 1 103 ? -6.406 24.703 3.701 1 97.94 103 PRO A C 1
ATOM 785 O O . PRO A 1 103 ? -6.688 25.875 3.457 1 97.94 103 PRO A O 1
ATOM 788 N N . ILE A 1 104 ? -7.098 23.984 4.559 1 98.5 104 ILE A N 1
ATOM 789 C CA . ILE A 1 104 ? -8.273 24.578 5.191 1 98.5 104 ILE A CA 1
ATOM 790 C C . ILE A 1 104 ? -7.836 25.625 6.203 1 98.5 104 ILE A C 1
ATOM 792 O O . ILE A 1 104 ? -8.516 26.641 6.383 1 98.5 104 ILE A O 1
ATOM 796 N N . ILE A 1 105 ? -6.754 25.406 6.879 1 98.31 105 ILE A N 1
ATOM 797 C CA . ILE A 1 105 ? -6.219 26.391 7.816 1 98.31 105 ILE A CA 1
ATOM 798 C C . ILE A 1 105 ? -5.797 27.641 7.059 1 98.31 105 ILE A C 1
ATOM 800 O O . ILE A 1 105 ? -6.133 28.766 7.465 1 98.31 105 ILE A O 1
ATOM 804 N N . ALA A 1 106 ? -5.109 27.422 5.98 1 98.19 106 ALA A N 1
ATOM 805 C CA . ALA A 1 106 ? -4.652 28.547 5.168 1 98.19 106 ALA A CA 1
ATOM 806 C C . ALA A 1 106 ? -5.832 29.359 4.633 1 98.19 106 ALA A C 1
ATOM 808 O O . ALA A 1 106 ? -5.809 30.594 4.648 1 98.19 106 ALA A O 1
ATOM 809 N N . LYS A 1 107 ? -6.852 28.703 4.16 1 98.44 107 LYS A N 1
ATOM 810 C CA . LYS A 1 107 ? -8.031 29.375 3.637 1 98.44 107 LYS A CA 1
ATOM 811 C C . LYS A 1 107 ? -8.703 30.219 4.715 1 98.44 107 LYS A C 1
ATOM 813 O O . LYS A 1 107 ? -9.023 31.391 4.488 1 98.44 107 LYS A O 1
ATOM 818 N N . ALA A 1 108 ? -8.891 29.625 5.852 1 98.69 108 ALA A N 1
ATOM 819 C CA . ALA A 1 108 ? -9.516 30.359 6.953 1 98.69 108 ALA A CA 1
ATOM 820 C C . ALA A 1 108 ? -8.648 31.531 7.398 1 98.69 108 ALA A C 1
ATOM 822 O O . ALA A 1 108 ? -9.164 32.594 7.75 1 98.69 108 ALA A O 1
ATOM 823 N N . HIS A 1 109 ? -7.328 31.312 7.418 1 98.56 109 HIS A N 1
ATOM 824 C CA . HIS A 1 109 ? -6.355 32.344 7.73 1 98.56 109 HIS A CA 1
ATOM 825 C C . HIS A 1 109 ? -6.52 33.562 6.805 1 98.56 109 HIS A C 1
ATOM 827 O O . HIS A 1 109 ? -6.641 34.688 7.273 1 98.56 109 HIS A O 1
ATOM 833 N N . ILE A 1 110 ? -6.629 33.312 5.523 1 98.12 110 ILE A N 1
ATOM 834 C CA . ILE A 1 110 ? -6.758 34.344 4.504 1 98.12 110 ILE A CA 1
ATOM 835 C C . ILE A 1 110 ? -8.109 35.031 4.648 1 98.12 110 ILE A C 1
ATOM 837 O O . ILE A 1 110 ? -8.195 36.25 4.527 1 98.12 110 ILE A O 1
ATOM 841 N N . GLU A 1 111 ? -9.117 34.281 4.934 1 98.44 111 GLU A N 1
ATOM 842 C CA . GLU A 1 111 ? -10.453 34.844 5.109 1 98.44 111 GLU A CA 1
ATOM 843 C C . GLU A 1 111 ? -10.477 35.812 6.277 1 98.44 111 GLU A C 1
ATOM 845 O O . GLU A 1 111 ? -11.055 36.906 6.168 1 98.44 111 GLU A O 1
ATOM 850 N N . VAL A 1 112 ? -9.828 35.5 7.363 1 98.44 112 VAL A N 1
ATOM 851 C CA . VAL A 1 112 ? -9.75 36.375 8.516 1 98.44 112 VAL A CA 1
ATOM 852 C C . VAL A 1 112 ? -8.93 37.625 8.148 1 98.44 112 VAL A C 1
ATOM 854 O O . VAL A 1 112 ? -9.305 38.75 8.484 1 98.44 112 VAL A O 1
ATOM 857 N N . ALA A 1 113 ? -7.812 37.406 7.504 1 98.5 113 ALA A N 1
ATOM 858 C CA . ALA A 1 113 ? -6.938 38.531 7.113 1 98.5 113 ALA A CA 1
ATOM 859 C C . ALA A 1 113 ? -7.684 39.531 6.246 1 98.5 113 ALA A C 1
ATOM 861 O O . ALA A 1 113 ? -7.582 40.75 6.465 1 98.5 113 ALA A O 1
ATOM 862 N N . LEU A 1 114 ? -8.422 39.031 5.328 1 97.88 114 LEU A N 1
ATOM 863 C CA . LEU A 1 114 ? -9.188 39.906 4.438 1 97.88 114 LEU A CA 1
ATOM 864 C C . LEU A 1 114 ? -10.312 40.594 5.188 1 97.88 114 LEU A C 1
ATOM 866 O O . LEU A 1 114 ? -10.57 41.781 4.977 1 97.88 114 LEU A O 1
ATOM 870 N N . LYS A 1 115 ? -10.953 39.875 6.031 1 98.06 115 LYS A N 1
ATOM 871 C CA . LYS A 1 115 ? -12.07 40.406 6.805 1 98.06 115 LYS A CA 1
ATOM 872 C C . LYS A 1 115 ? -11.633 41.594 7.656 1 98.06 115 LYS A C 1
ATOM 874 O O . LYS A 1 115 ? -12.352 42.594 7.762 1 98.06 115 LYS A O 1
ATOM 879 N N . VAL A 1 116 ? -10.422 41.562 8.234 1 97.75 116 VAL A N 1
ATOM 880 C CA . VAL A 1 116 ? -9.984 42.594 9.172 1 97.75 116 VAL A CA 1
ATOM 881 C C . VAL A 1 116 ? -9.156 43.656 8.43 1 97.75 116 VAL A C 1
ATOM 883 O O . VAL A 1 116 ? -8.68 44.625 9.039 1 97.75 116 VAL A O 1
ATOM 886 N N . GLY A 1 117 ? -8.93 43.406 7.16 1 97.38 117 GLY A N 1
ATOM 887 C CA . GLY A 1 117 ? -8.18 44.375 6.359 1 97.38 117 GLY A CA 1
ATOM 888 C C . GLY A 1 117 ? -6.688 44.344 6.645 1 97.38 117 GLY A C 1
ATOM 889 O O . GLY A 1 117 ? -6.047 45.375 6.746 1 97.38 117 GLY A O 1
ATOM 890 N N . ALA A 1 118 ? -6.145 43.156 6.812 1 97.75 118 ALA A N 1
ATOM 891 C CA . ALA A 1 118 ? -4.723 43.031 7.113 1 97.75 118 ALA A CA 1
ATOM 892 C C . ALA A 1 118 ? -3.873 43.25 5.863 1 97.75 118 ALA A C 1
ATOM 894 O O . ALA A 1 118 ? -4.34 43.062 4.742 1 97.75 118 ALA A O 1
ATOM 895 N N . ASP A 1 119 ? -2.637 43.625 6.148 1 97.19 119 ASP A N 1
ATOM 896 C CA . ASP A 1 119 ? -1.653 43.844 5.09 1 97.19 119 ASP A CA 1
ATOM 897 C C . ASP A 1 119 ? -0.812 42.562 4.863 1 97.19 119 ASP A C 1
ATOM 899 O O . ASP A 1 119 ? -0.203 42.406 3.807 1 97.19 119 ASP A O 1
ATOM 903 N N . ALA A 1 120 ? -0.834 41.75 5.906 1 97.94 120 ALA A N 1
ATOM 904 C CA . ALA A 1 120 ? 0.084 40.625 5.879 1 97.94 120 ALA A CA 1
ATOM 905 C C . ALA A 1 120 ? -0.479 39.438 6.664 1 97.94 120 ALA A C 1
ATOM 907 O O . ALA A 1 120 ? -1.351 39.594 7.52 1 97.94 120 ALA A O 1
ATOM 908 N N . VAL A 1 121 ? -0.054 38.281 6.301 1 98.12 121 VAL A N 1
ATOM 909 C CA . VAL A 1 121 ? -0.242 37.062 7.086 1 98.12 121 VAL A CA 1
ATOM 910 C C . VAL A 1 121 ? 1.11 36.562 7.57 1 98.12 121 VAL A C 1
ATOM 912 O O . VAL A 1 121 ? 2.133 36.75 6.918 1 98.12 121 VAL A O 1
ATOM 915 N N . CYS A 1 122 ? 1.057 35.969 8.742 1 97.94 122 CYS A N 1
ATOM 916 C CA . CYS A 1 122 ? 2.277 35.5 9.375 1 97.94 122 CYS A CA 1
ATOM 917 C C . CYS A 1 122 ? 2.102 34.062 9.859 1 97.94 122 CYS A C 1
ATOM 919 O O . CYS A 1 122 ? 1.035 33.688 10.352 1 97.94 122 CYS A O 1
ATOM 921 N N . HIS A 1 123 ? 3.072 33.219 9.625 1 95.44 123 HIS A N 1
ATOM 922 C CA . HIS A 1 123 ? 3.09 31.859 10.164 1 95.44 123 HIS A CA 1
ATOM 923 C C . HIS A 1 123 ? 4.387 31.578 10.922 1 95.44 123 HIS A C 1
ATOM 925 O O . HIS A 1 123 ? 5.375 32.281 10.742 1 95.44 123 HIS A O 1
ATOM 931 N N . GLY A 1 124 ? 4.34 30.562 11.766 1 92.12 124 GLY A N 1
ATOM 932 C CA . GLY A 1 124 ? 5.488 30.266 12.609 1 92.12 124 GLY A CA 1
ATOM 933 C C . GLY A 1 124 ? 6.258 29.031 12.148 1 92.12 124 GLY A C 1
ATOM 934 O O . GLY A 1 124 ? 7.004 28.438 12.922 1 92.12 124 GLY A O 1
ATOM 935 N N . CYS A 1 125 ? 6.109 28.578 10.953 1 89.75 125 CYS A N 1
ATOM 936 C CA . CYS A 1 125 ? 6.801 27.406 10.445 1 89.75 125 CYS A CA 1
ATOM 937 C C . CYS A 1 125 ? 8.305 27.656 10.359 1 89.75 125 CYS A C 1
ATOM 939 O O . CYS A 1 125 ? 8.734 28.75 9.992 1 89.75 125 CYS A O 1
ATOM 941 N N . THR A 1 126 ? 9 26.594 10.625 1 82.12 126 THR A N 1
ATOM 942 C CA . THR A 1 126 ? 10.445 26.688 10.469 1 82.12 126 THR A CA 1
ATOM 943 C C . THR A 1 126 ? 10.836 26.578 8.992 1 82.12 126 THR A C 1
ATOM 945 O O . THR A 1 126 ? 10.055 26.109 8.172 1 82.12 126 THR A O 1
ATOM 948 N N . GLY A 1 127 ? 12.031 26.969 8.719 1 77 127 GLY A N 1
ATOM 949 C CA . GLY A 1 127 ? 12.523 26.906 7.348 1 77 127 GLY A CA 1
ATOM 950 C C . GLY A 1 127 ? 12.844 25.5 6.883 1 77 127 GLY A C 1
ATOM 951 O O . GLY A 1 127 ? 13.016 25.266 5.688 1 77 127 GLY A O 1
ATOM 952 N N . LYS A 1 128 ? 12.797 24.547 7.738 1 76.19 128 LYS A N 1
ATOM 953 C CA . LYS A 1 128 ? 13.195 23.172 7.414 1 76.19 128 LYS A CA 1
ATOM 954 C C . LYS A 1 128 ? 11.977 22.297 7.129 1 76.19 128 LYS A C 1
ATOM 956 O O . LYS A 1 128 ? 12.109 21.188 6.617 1 76.19 128 LYS A O 1
ATOM 961 N N . GLY A 1 129 ? 10.867 22.859 7.363 1 84.06 129 GLY A N 1
ATOM 962 C CA . GLY A 1 129 ? 9.68 22.031 7.246 1 84.06 129 GLY A CA 1
ATOM 963 C C . GLY A 1 129 ? 8.914 22.266 5.961 1 84.06 129 GLY A C 1
ATOM 964 O O . GLY A 1 129 ? 9.086 23.297 5.312 1 84.06 129 GLY A O 1
ATOM 965 N N . ASN A 1 130 ? 8.047 21.297 5.656 1 90.06 130 ASN A N 1
ATOM 966 C CA . ASN A 1 130 ? 7.207 21.406 4.469 1 90.06 130 ASN A CA 1
ATOM 967 C C . ASN A 1 130 ? 6.051 22.375 4.691 1 90.06 130 ASN A C 1
ATOM 969 O O . ASN A 1 130 ? 5.461 22.875 3.73 1 90.06 130 ASN A O 1
ATOM 973 N N . ASP A 1 131 ? 5.797 22.688 5.879 1 93.5 131 ASP A N 1
ATOM 974 C CA . ASP A 1 131 ? 4.594 23.453 6.184 1 93.5 131 ASP A CA 1
ATOM 975 C C . ASP A 1 131 ? 4.719 24.891 5.672 1 93.5 131 ASP A C 1
ATOM 977 O O . ASP A 1 131 ? 3.719 25.516 5.293 1 93.5 131 ASP A O 1
ATOM 981 N N . GLN A 1 132 ? 5.922 25.453 5.691 1 92.69 132 GLN A N 1
ATOM 982 C CA . GLN A 1 132 ? 6.07 26.797 5.129 1 92.69 132 GLN A CA 1
ATOM 983 C C . GLN A 1 132 ? 5.676 26.812 3.656 1 92.69 132 GLN A C 1
ATOM 985 O O . GLN A 1 132 ? 5.039 27.766 3.197 1 92.69 132 GLN A O 1
ATOM 990 N N . VAL A 1 133 ? 6.039 25.703 3.008 1 92.38 133 VAL A N 1
ATOM 991 C CA . VAL A 1 133 ? 5.695 25.594 1.593 1 92.38 133 VAL A CA 1
ATOM 992 C C . VAL A 1 133 ? 4.184 25.453 1.438 1 92.38 133 VAL A C 1
ATOM 994 O O . VAL A 1 133 ? 3.572 26.094 0.586 1 92.38 133 VAL A O 1
ATOM 997 N N . ARG A 1 134 ? 3.615 24.656 2.273 1 95.81 134 ARG A N 1
ATOM 998 C CA . ARG A 1 134 ? 2.188 24.375 2.186 1 95.81 134 ARG A CA 1
ATOM 999 C C . ARG A 1 134 ? 1.359 25.625 2.443 1 95.81 134 ARG A C 1
ATOM 1001 O O . ARG A 1 134 ? 0.475 25.969 1.654 1 95.81 134 ARG A O 1
ATOM 1008 N N . PHE A 1 135 ? 1.678 26.375 3.461 1 96.12 135 PHE A N 1
ATOM 1009 C CA . PHE A 1 135 ? 0.934 27.594 3.783 1 96.12 135 PHE A CA 1
ATOM 1010 C C . PHE A 1 135 ? 1.146 28.656 2.715 1 96.12 135 PHE A C 1
ATOM 1012 O O . PHE A 1 135 ? 0.182 29.234 2.201 1 96.12 135 PHE A O 1
ATOM 1019 N N . GLU A 1 136 ? 2.316 28.891 2.352 1 94.38 136 GLU A N 1
ATOM 1020 C CA . GLU A 1 136 ? 2.615 30 1.45 1 94.38 136 GLU A CA 1
ATOM 1021 C C . GLU A 1 136 ? 2.107 29.719 0.04 1 94.38 136 GLU A C 1
ATOM 1023 O O . GLU A 1 136 ? 1.714 30.625 -0.682 1 94.38 136 GLU A O 1
ATOM 1028 N N . SER A 1 137 ? 2.148 28.406 -0.334 1 93.69 137 SER A N 1
ATOM 1029 C CA . SER A 1 137 ? 1.532 28.047 -1.609 1 93.69 137 SER A CA 1
ATOM 1030 C C . SER A 1 137 ? 0.038 28.359 -1.605 1 93.69 137 SER A C 1
ATOM 1032 O O . SER A 1 137 ? -0.503 28.844 -2.602 1 93.69 137 SER A O 1
ATOM 1034 N N . CYS A 1 138 ? -0.612 28.094 -0.529 1 95.19 138 CYS A N 1
ATOM 1035 C CA . CYS A 1 138 ? -2.035 28.375 -0.403 1 95.19 138 CYS A CA 1
ATOM 1036 C C . CYS A 1 138 ? -2.281 29.891 -0.387 1 95.19 138 CYS A C 1
ATOM 1038 O O . CYS A 1 138 ? -3.201 30.375 -1.045 1 95.19 138 CYS A O 1
ATOM 1040 N N . PHE A 1 139 ? -1.394 30.641 0.341 1 95.5 139 PHE A N 1
ATOM 1041 C CA . PHE A 1 139 ? -1.521 32.094 0.393 1 95.5 139 PHE A CA 1
ATOM 1042 C C . PHE A 1 139 ? -1.396 32.688 -1 1 95.5 139 PHE A C 1
ATOM 1044 O O . PHE A 1 139 ? -2.184 33.562 -1.377 1 95.5 139 PHE A O 1
ATOM 1051 N N . ALA A 1 140 ? -0.45 32.188 -1.735 1 91.56 140 ALA A N 1
ATOM 1052 C CA . ALA A 1 140 ? -0.198 32.688 -3.086 1 91.56 140 ALA A CA 1
ATOM 1053 C C . ALA A 1 140 ? -1.41 32.469 -3.986 1 91.56 140 ALA A C 1
ATOM 1055 O O . ALA A 1 140 ? -1.71 33.281 -4.852 1 91.56 140 ALA A O 1
ATOM 1056 N N . ALA A 1 141 ? -2.09 31.391 -3.75 1 91.56 141 ALA A N 1
ATOM 1057 C CA . ALA A 1 141 ? -3.229 31.031 -4.586 1 91.56 141 ALA A CA 1
ATOM 1058 C C . ALA A 1 141 ? -4.48 31.797 -4.184 1 91.56 141 ALA A C 1
ATOM 1060 O O . ALA A 1 141 ? -5.328 32.094 -5.023 1 91.56 141 ALA A O 1
ATOM 1061 N N . LEU A 1 142 ? -4.574 32.188 -2.934 1 94.31 142 LEU A N 1
ATOM 1062 C CA . LEU A 1 142 ? -5.836 32.719 -2.418 1 94.31 142 LEU A CA 1
ATOM 1063 C C . LEU A 1 142 ? -5.785 34.219 -2.311 1 94.31 142 LEU A C 1
ATOM 1065 O O . LEU A 1 142 ? -6.797 34.906 -2.518 1 94.31 142 LEU A O 1
ATOM 1069 N N . ALA A 1 143 ? -4.602 34.719 -1.907 1 94.56 143 ALA A N 1
ATOM 1070 C CA . ALA A 1 143 ? -4.453 36.156 -1.7 1 94.56 143 ALA A CA 1
ATOM 1071 C C . ALA A 1 143 ? -3.018 36.594 -1.965 1 94.56 143 ALA A C 1
ATOM 1073 O O . ALA A 1 143 ? -2.32 37.031 -1.051 1 94.56 143 ALA A O 1
ATOM 1074 N N . PRO A 1 144 ? -2.643 36.594 -3.23 1 90.75 144 PRO A N 1
ATOM 1075 C CA . PRO A 1 144 ? -1.256 36.906 -3.588 1 90.75 144 PRO A CA 1
ATOM 1076 C C . PRO A 1 144 ? -0.864 38.344 -3.232 1 90.75 144 PRO A C 1
ATOM 1078 O O . PRO A 1 144 ? 0.325 38.656 -3.195 1 90.75 144 PRO A O 1
ATOM 1081 N N . GLU A 1 145 ? -1.801 39.188 -2.93 1 90.31 145 GLU A N 1
ATOM 1082 C CA . GLU A 1 145 ? -1.526 40.562 -2.629 1 90.31 145 GLU A CA 1
ATOM 1083 C C . GLU A 1 145 ? -1.046 40.75 -1.191 1 90.31 145 GLU A C 1
ATOM 1085 O O . GLU A 1 145 ? -0.466 41.781 -0.845 1 90.31 145 GLU A O 1
ATOM 1090 N N . LEU A 1 146 ? -1.304 39.781 -0.361 1 94.38 146 LEU A N 1
ATOM 1091 C CA . LEU A 1 146 ? -0.887 39.875 1.034 1 94.38 146 LEU A CA 1
ATOM 1092 C C . LEU A 1 146 ? 0.603 39.594 1.177 1 94.38 146 LEU A C 1
ATOM 1094 O O . LEU A 1 146 ? 1.133 38.719 0.495 1 94.38 146 LEU A O 1
ATOM 1098 N N . THR A 1 147 ? 1.221 40.344 2.049 1 95.12 147 THR A N 1
ATOM 1099 C CA . THR A 1 147 ? 2.613 40.062 2.383 1 95.12 147 THR A CA 1
ATOM 1100 C C . THR A 1 147 ? 2.709 38.875 3.342 1 95.12 147 THR A C 1
ATOM 1102 O O . THR A 1 147 ? 1.897 38.75 4.262 1 95.12 147 THR A O 1
ATOM 1105 N N . VAL A 1 148 ? 3.686 38 3.098 1 94.81 148 VAL A N 1
ATOM 1106 C CA . VAL A 1 148 ? 3.904 36.875 3.992 1 94.81 148 VAL A CA 1
ATOM 1107 C C . VAL A 1 148 ? 5.098 37.156 4.902 1 94.81 148 VAL A C 1
ATOM 1109 O O . VAL A 1 148 ? 6.18 37.5 4.422 1 94.81 148 VAL A O 1
ATOM 1112 N N . ILE A 1 149 ? 4.879 37.031 6.164 1 95.19 149 ILE A N 1
ATOM 1113 C CA . ILE A 1 149 ? 5.949 37.188 7.145 1 95.19 149 ILE A CA 1
ATOM 1114 C C . ILE A 1 149 ? 6.27 35.844 7.777 1 95.19 149 ILE A C 1
ATOM 1116 O O . ILE A 1 149 ? 5.375 35.156 8.289 1 95.19 149 ILE A O 1
ATOM 1120 N N . ALA A 1 150 ? 7.516 35.406 7.711 1 93.5 150 ALA A N 1
ATOM 1121 C CA . ALA A 1 150 ? 8.023 34.188 8.312 1 93.5 150 ALA A CA 1
ATOM 1122 C C . ALA A 1 150 ? 9.195 34.469 9.242 1 93.5 150 ALA A C 1
ATOM 1124 O O . ALA A 1 150 ? 10.352 34.469 8.812 1 93.5 150 ALA A O 1
ATOM 1125 N N . PRO A 1 151 ? 8.945 34.562 10.453 1 93.5 151 PRO A N 1
ATOM 1126 C CA . PRO A 1 151 ? 9.953 35.062 11.398 1 93.5 151 PRO A CA 1
ATOM 1127 C C . PRO A 1 151 ? 11.195 34.188 11.453 1 93.5 151 PRO A C 1
ATOM 1129 O O . PRO A 1 151 ? 12.312 34.688 11.586 1 93.5 151 PRO A O 1
ATOM 1132 N N . TRP A 1 152 ? 11.008 32.938 11.344 1 89.19 152 TRP A N 1
ATOM 1133 C CA . TRP A 1 152 ? 12.125 31.984 11.453 1 89.19 152 TRP A CA 1
ATOM 1134 C C . TRP A 1 152 ? 13.148 32.219 10.352 1 89.19 152 TRP A C 1
ATOM 1136 O O . TRP A 1 152 ? 14.281 31.75 10.438 1 89.19 152 TRP A O 1
ATOM 1146 N N . ARG A 1 153 ? 12.805 32.938 9.398 1 87.44 153 ARG A N 1
ATOM 1147 C CA . ARG A 1 153 ? 13.727 33.25 8.312 1 87.44 153 ARG A CA 1
ATOM 1148 C C . ARG A 1 153 ? 14.344 34.625 8.523 1 87.44 153 ARG A C 1
ATOM 1150 O O . ARG A 1 153 ? 15.281 35 7.82 1 87.44 153 ARG A O 1
ATOM 1157 N N . GLU A 1 154 ? 13.82 35.375 9.492 1 88.12 154 GLU A N 1
ATOM 1158 C CA . GLU A 1 154 ? 14.203 36.781 9.648 1 88.12 154 GLU A CA 1
ATOM 1159 C C . GLU A 1 154 ? 14.922 37 10.969 1 88.12 154 GLU A C 1
ATOM 1161 O O . GLU A 1 154 ? 15.898 37.75 11.031 1 88.12 154 GLU A O 1
ATOM 1166 N N . TRP A 1 155 ? 14.398 36.312 11.922 1 89.31 155 TRP A N 1
ATOM 1167 C CA . TRP A 1 155 ? 14.93 36.656 13.242 1 89.31 155 TRP A CA 1
ATOM 1168 C C . TRP A 1 155 ? 16.219 35.906 13.531 1 89.31 155 TRP A C 1
ATOM 1170 O O . TRP A 1 155 ? 16.672 35.094 12.711 1 89.31 155 TRP A O 1
ATOM 1180 N N . ASP A 1 156 ? 16.844 36.219 14.641 1 86.38 156 ASP A N 1
ATOM 1181 C CA . ASP A 1 156 ? 18.172 35.656 14.945 1 86.38 156 ASP A CA 1
ATOM 1182 C C . ASP A 1 156 ? 18.078 34.594 16.016 1 86.38 156 ASP A C 1
ATOM 1184 O O . ASP A 1 156 ? 19.094 34 16.422 1 86.38 156 ASP A O 1
ATOM 1188 N N . MET A 1 157 ? 16.922 34.312 16.469 1 87.12 157 MET A N 1
ATOM 1189 C CA . MET A 1 157 ? 16.766 33.25 17.469 1 87.12 157 MET A CA 1
ATOM 1190 C C . MET A 1 157 ? 16.906 31.875 16.844 1 87.12 157 MET A C 1
ATOM 1192 O O . MET A 1 157 ? 16.406 31.641 15.734 1 87.12 157 MET A O 1
ATOM 1196 N N . VAL A 1 158 ? 17.641 30.984 17.547 1 79.62 158 VAL A N 1
ATOM 1197 C CA . VAL A 1 158 ? 17.984 29.734 16.891 1 79.62 158 VAL A CA 1
ATOM 1198 C C . VAL A 1 158 ? 17.578 28.562 17.766 1 79.62 158 VAL A C 1
ATOM 1200 O O . VAL A 1 158 ? 17.688 27.406 17.344 1 79.62 158 VAL A O 1
ATOM 1203 N N . SER A 1 159 ? 17.125 28.859 18.969 1 77 159 SER A N 1
ATOM 1204 C CA . SER A 1 159 ? 16.812 27.75 19.875 1 77 159 SER A CA 1
ATOM 1205 C C . SER A 1 159 ? 15.586 28.078 20.734 1 77 159 SER A C 1
ATOM 1207 O O . SER A 1 159 ? 15.156 29.219 20.797 1 77 159 SER A O 1
ATOM 1209 N N . ARG A 1 160 ? 15.133 27 21.297 1 78.25 160 ARG A N 1
ATOM 1210 C CA . ARG A 1 160 ? 14.031 27.156 22.25 1 78.25 160 ARG A CA 1
ATOM 1211 C C . ARG A 1 160 ? 14.453 28.031 23.438 1 78.25 160 ARG A C 1
ATOM 1213 O O . ARG A 1 160 ? 13.648 28.812 23.938 1 78.25 160 ARG A O 1
ATOM 1220 N N . GLU A 1 161 ? 15.648 27.859 23.844 1 81.12 161 GLU A N 1
ATOM 1221 C CA . GLU A 1 161 ? 16.188 28.656 24.953 1 81.12 161 GLU A CA 1
ATOM 1222 C C . GLU A 1 161 ? 16.188 30.141 24.609 1 81.12 161 GLU A C 1
ATOM 1224 O O . GLU A 1 161 ? 15.844 30.969 25.469 1 81.12 161 GLU A O 1
ATOM 1229 N N . ASP A 1 162 ? 16.484 30.359 23.375 1 86.81 162 ASP A N 1
ATOM 1230 C CA . ASP A 1 162 ? 16.469 31.75 22.922 1 86.81 162 ASP A CA 1
ATOM 1231 C C . ASP A 1 162 ? 15.07 32.344 23.016 1 86.81 162 ASP A C 1
ATOM 1233 O O . ASP A 1 162 ? 14.914 33.5 23.422 1 86.81 162 ASP A O 1
ATOM 1237 N N . LEU A 1 163 ? 14.164 31.562 22.703 1 87.62 163 LEU A N 1
ATOM 1238 C CA . LEU A 1 163 ? 12.781 32.031 22.688 1 87.62 163 LEU A CA 1
ATOM 1239 C C . LEU A 1 163 ? 12.281 32.25 24.109 1 87.62 163 LEU A C 1
ATOM 1241 O O . LEU A 1 163 ? 11.578 33.25 24.375 1 87.62 163 LEU A O 1
ATOM 1245 N N . LEU A 1 164 ? 12.656 31.391 24.984 1 86.44 164 LEU A N 1
ATOM 1246 C CA . LEU A 1 164 ? 12.273 31.531 26.391 1 86.44 164 LEU A CA 1
ATOM 1247 C C . LEU A 1 164 ? 12.891 32.781 26.984 1 86.44 164 LEU A C 1
ATOM 1249 O O . LEU A 1 164 ? 12.219 33.531 27.703 1 86.44 164 LEU A O 1
ATOM 1253 N N . ASP A 1 165 ? 14.109 33 26.688 1 89.38 165 ASP A N 1
ATOM 1254 C CA . ASP A 1 165 ? 14.797 34.219 27.172 1 89.38 165 ASP A CA 1
ATOM 1255 C C . ASP A 1 165 ? 14.133 35.469 26.625 1 89.38 165 ASP A C 1
ATOM 1257 O O . ASP A 1 165 ? 13.969 36.469 27.344 1 89.38 165 ASP A O 1
ATOM 1261 N N . TYR A 1 166 ? 13.836 35.344 25.391 1 92.19 166 TYR A N 1
ATOM 1262 C CA . TYR A 1 166 ? 13.18 36.469 24.734 1 92.19 166 TYR A CA 1
ATOM 1263 C C . TYR A 1 166 ? 11.875 36.844 25.438 1 92.19 166 TYR A C 1
ATOM 1265 O O . TYR A 1 166 ? 11.609 38 25.703 1 92.19 166 TYR A O 1
ATOM 1273 N N . LEU A 1 167 ? 11.094 35.906 25.812 1 89.88 167 LEU A N 1
ATOM 1274 C CA . LEU A 1 167 ? 9.805 36.125 26.469 1 89.88 167 LEU A CA 1
ATOM 1275 C C . LEU A 1 167 ? 10 36.562 27.906 1 89.88 167 LEU A C 1
ATOM 1277 O O . LEU A 1 167 ? 9.266 37.438 28.391 1 89.88 167 LEU A O 1
ATOM 1281 N N . ALA A 1 168 ? 10.969 36.031 28.5 1 87.75 168 ALA A N 1
ATOM 1282 C CA . ALA A 1 168 ? 11.258 36.375 29.891 1 87.75 168 ALA A CA 1
ATOM 1283 C C . ALA A 1 168 ? 11.672 37.844 30.016 1 87.75 168 ALA A C 1
ATOM 1285 O O . ALA A 1 168 ? 11.258 38.531 30.938 1 87.75 168 ALA A O 1
ATOM 1286 N N . GLU A 1 169 ? 12.438 38.219 29.141 1 91.69 169 GLU A N 1
ATOM 1287 C CA . GLU A 1 169 ? 12.914 39.625 29.141 1 91.69 169 GLU A CA 1
ATOM 1288 C C . GLU A 1 169 ? 11.75 40.594 28.984 1 91.69 169 GLU A C 1
ATOM 1290 O O . GLU A 1 169 ? 11.844 41.75 29.422 1 91.69 169 GLU A O 1
ATOM 1295 N N . ARG A 1 170 ? 10.75 40.062 28.484 1 89.12 170 ARG A N 1
ATOM 1296 C CA . ARG A 1 170 ? 9.602 40.938 28.203 1 89.12 170 ARG A CA 1
ATOM 1297 C C . ARG A 1 170 ? 8.445 40.625 29.156 1 89.12 170 ARG A C 1
ATOM 1299 O O . ARG A 1 170 ? 7.34 41.125 28.969 1 89.12 170 ARG A O 1
ATOM 1306 N N . ASN A 1 171 ? 8.641 39.75 30.141 1 86.06 171 ASN A N 1
ATOM 1307 C CA . ASN A 1 171 ? 7.691 39.375 31.172 1 86.06 171 ASN A CA 1
ATOM 1308 C C . ASN A 1 171 ? 6.414 38.781 30.578 1 86.06 171 ASN A C 1
ATOM 1310 O O . ASN A 1 171 ? 5.309 39.125 31 1 86.06 171 ASN A O 1
ATOM 1314 N N . ILE A 1 172 ? 6.527 38.125 29.531 1 84.31 172 ILE A N 1
ATOM 1315 C CA . ILE A 1 172 ? 5.406 37.438 28.922 1 84.31 172 ILE A CA 1
ATOM 1316 C C . ILE A 1 172 ? 5.371 36 29.422 1 84.31 172 ILE A C 1
ATOM 1318 O O . ILE A 1 172 ? 6.355 35.25 29.297 1 84.31 172 ILE A O 1
ATOM 1322 N N . PRO A 1 173 ? 4.215 35.562 30.062 1 76.75 173 PRO A N 1
ATOM 1323 C CA . PRO A 1 173 ? 4.125 34.219 30.609 1 76.75 173 PRO A CA 1
ATOM 1324 C C . PRO A 1 173 ? 4.105 33.125 29.531 1 76.75 173 PRO A C 1
ATOM 1326 O O . PRO A 1 173 ? 3.537 33.344 28.453 1 76.75 173 PRO A O 1
ATOM 1329 N N . CYS A 1 174 ? 4.938 32.219 29.672 1 73.06 174 CYS A N 1
ATOM 1330 C CA . CYS A 1 174 ? 4.902 31.094 28.734 1 73.06 174 CYS A CA 1
ATOM 1331 C C . CYS A 1 174 ? 4.848 29.766 29.484 1 73.06 174 CYS A C 1
ATOM 1333 O O . CYS A 1 174 ? 5.598 29.562 30.438 1 73.06 174 CYS A O 1
ATOM 1335 N N . ALA A 1 175 ? 3.744 29.031 29.203 1 60.06 175 ALA A N 1
ATOM 1336 C CA . ALA A 1 175 ? 3.566 27.734 29.859 1 60.06 175 ALA A CA 1
ATOM 1337 C C . ALA A 1 175 ? 4.504 26.688 29.266 1 60.06 175 ALA A C 1
ATOM 1339 O O . ALA A 1 175 ? 4.637 25.578 29.797 1 60.06 175 ALA A O 1
ATOM 1340 N N . ALA A 1 176 ? 5.129 26.969 28.219 1 61.12 176 ALA A N 1
ATOM 1341 C CA . ALA A 1 176 ? 5.824 25.906 27.5 1 61.12 176 ALA A CA 1
ATOM 1342 C C . ALA A 1 176 ? 7.07 25.453 28.25 1 61.12 176 ALA A C 1
ATOM 1344 O O . ALA A 1 176 ? 7.762 26.266 28.859 1 61.12 176 ALA A O 1
ATOM 1345 N N . SER A 1 177 ? 7.082 24.078 28.719 1 55.84 177 SER A N 1
ATOM 1346 C CA . SER A 1 177 ? 8.227 23.516 29.438 1 55.84 177 SER A CA 1
ATOM 1347 C C . SER A 1 177 ? 9.289 23.016 28.469 1 55.84 177 SER A C 1
ATOM 1349 O O . 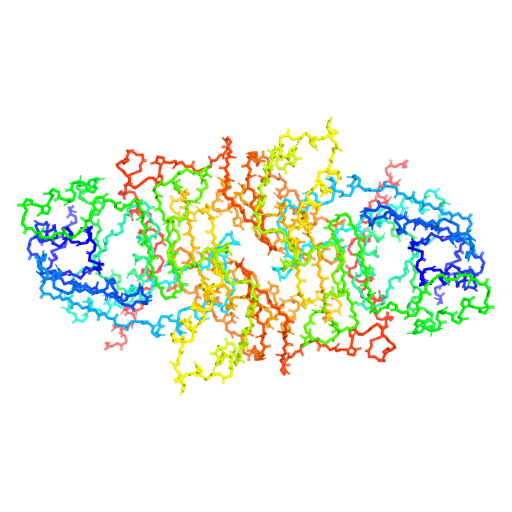SER A 1 177 ? 8.984 22.656 27.328 1 55.84 177 SER A O 1
ATOM 1351 N N . LEU A 1 178 ? 10.562 23.281 28.797 1 55.06 178 LEU A N 1
ATOM 1352 C CA . LEU A 1 178 ? 11.773 22.766 28.156 1 55.06 178 LEU A CA 1
ATOM 1353 C C . LEU A 1 178 ? 11.711 21.25 28.031 1 55.06 178 LEU A C 1
ATOM 1355 O O . LEU A 1 178 ? 12.469 20.656 27.266 1 55.06 178 LEU A O 1
ATOM 1359 N N . THR A 1 179 ? 10.68 20.672 28.594 1 55.84 179 THR A N 1
ATOM 1360 C CA . THR A 1 179 ? 10.805 19.234 28.766 1 55.84 179 THR A CA 1
ATOM 1361 C C . THR A 1 179 ? 10.148 18.484 27.609 1 55.84 179 THR A C 1
ATOM 1363 O O . THR A 1 179 ? 10.25 17.266 27.516 1 55.84 179 THR A O 1
ATOM 1366 N N . LYS A 1 180 ? 9.602 19.203 26.656 1 66 180 LYS A N 1
ATOM 1367 C CA . LYS A 1 180 ? 8.969 18.438 25.578 1 66 180 LYS A CA 1
ATOM 1368 C C . LYS A 1 180 ? 9.977 18.078 24.5 1 66 180 LYS A C 1
ATOM 1370 O O . LYS A 1 180 ? 10.508 18.953 23.812 1 66 180 LYS A O 1
ATOM 1375 N N . ILE A 1 181 ? 10.195 16.781 24.422 1 77.06 181 ILE A N 1
ATOM 1376 C CA . ILE A 1 181 ? 11.281 16.359 23.547 1 77.06 181 ILE A CA 1
ATOM 1377 C C . ILE A 1 181 ? 10.719 15.992 22.172 1 77.06 181 ILE A C 1
ATOM 1379 O O . ILE A 1 181 ? 11.469 15.828 21.219 1 77.06 181 ILE A O 1
ATOM 1383 N N . TYR A 1 182 ? 9.32 15.961 22.047 1 87.38 182 TYR A N 1
ATOM 1384 C CA . TYR A 1 182 ? 8.742 15.641 20.75 1 87.38 182 TYR A CA 1
ATOM 1385 C C . TYR A 1 182 ? 7.988 16.828 20.188 1 87.38 182 TYR A C 1
ATOM 1387 O O . TYR A 1 182 ? 7.344 17.578 20.922 1 87.38 182 TYR A O 1
ATOM 1395 N N . SER A 1 183 ? 8.117 17.047 18.859 1 87.88 183 SER A N 1
ATOM 1396 C CA . SER A 1 183 ? 7.234 17.938 18.109 1 87.88 183 SER A CA 1
ATOM 1397 C C . SER A 1 183 ? 5.988 17.203 17.625 1 87.88 183 SER A C 1
ATOM 1399 O O . SER A 1 183 ? 6.086 16.234 16.875 1 87.88 183 SER A O 1
ATOM 1401 N N . ARG A 1 184 ? 4.863 17.688 18.094 1 92.06 184 ARG A N 1
ATOM 1402 C CA . ARG A 1 184 ? 3.619 16.984 17.781 1 92.06 184 ARG A CA 1
ATOM 1403 C C . ARG A 1 184 ? 2.65 17.906 17.031 1 92.06 184 ARG A C 1
ATOM 1405 O O . ARG A 1 184 ? 2.621 19.109 17.281 1 92.06 184 ARG A O 1
ATOM 1412 N N . ASP A 1 185 ? 1.944 17.359 16.156 1 92.88 185 ASP A N 1
ATOM 1413 C CA . ASP A 1 185 ? 0.889 18.016 15.398 1 92.88 185 ASP A CA 1
ATOM 1414 C C . ASP A 1 185 ? -0.343 17.125 15.273 1 92.88 185 ASP A C 1
ATOM 1416 O O . ASP A 1 185 ? -0.293 16.078 14.617 1 92.88 185 ASP A O 1
ATOM 1420 N N . ALA A 1 186 ? -1.434 17.547 15.898 1 95.94 186 ALA A N 1
ATOM 1421 C CA . ALA A 1 186 ? -2.645 16.734 15.922 1 95.94 186 ALA A CA 1
ATOM 1422 C C . ALA A 1 186 ? -3.781 17.422 15.172 1 95.94 186 ALA A C 1
ATOM 1424 O O . ALA A 1 186 ? -3.85 18.656 15.117 1 95.94 186 ALA A O 1
ATOM 1425 N N . ASN A 1 187 ? -4.598 16.719 14.578 1 97.81 187 ASN A N 1
ATOM 1426 C CA . ASN A 1 187 ? -5.902 17.109 14.039 1 97.81 187 ASN A CA 1
ATOM 1427 C C . ASN A 1 187 ? -6.887 15.938 14.086 1 97.81 187 ASN A C 1
ATOM 1429 O O . ASN A 1 187 ? -6.605 14.906 14.703 1 97.81 187 ASN A O 1
ATOM 1433 N N . ALA A 1 188 ? -8.031 16.109 13.523 1 98.06 188 ALA A N 1
ATOM 1434 C CA . ALA A 1 188 ? -9.078 15.086 13.609 1 98.06 188 ALA A CA 1
ATOM 1435 C C . ALA A 1 188 ? -8.617 13.781 12.969 1 98.06 188 ALA A C 1
ATOM 1437 O O . ALA A 1 188 ? -9.023 12.695 13.398 1 98.06 188 ALA A O 1
ATOM 1438 N N . TRP A 1 189 ? -7.746 13.828 12.008 1 98.38 189 TRP A N 1
ATOM 1439 C CA . TRP A 1 189 ? -7.359 12.688 11.18 1 98.38 189 TRP A CA 1
ATOM 1440 C C . TRP A 1 189 ? -6.203 11.922 11.812 1 98.38 189 TRP A C 1
ATOM 1442 O O . TRP A 1 189 ? -6.141 10.695 11.711 1 98.38 189 TRP A O 1
ATOM 1452 N N . HIS A 1 190 ? -5.25 12.68 12.469 1 98.06 190 HIS A N 1
ATOM 1453 C CA . HIS A 1 190 ? -4.07 11.969 12.945 1 98.06 190 HIS A CA 1
ATOM 1454 C C . HIS A 1 190 ? -3.27 12.82 13.93 1 98.06 190 HIS A C 1
ATOM 1456 O O . HIS A 1 190 ? -3.641 13.961 14.203 1 98.06 190 HIS A O 1
ATOM 1462 N N . ILE A 1 191 ? -2.217 12.281 14.453 1 97.81 191 ILE A N 1
ATOM 1463 C CA . ILE A 1 191 ? -1.173 13 15.172 1 97.81 191 ILE A CA 1
ATOM 1464 C C . ILE A 1 191 ? 0.2 12.547 14.68 1 97.81 191 ILE A C 1
ATOM 1466 O O . ILE A 1 191 ? 0.417 11.359 14.43 1 97.81 191 ILE A O 1
ATOM 1470 N N . SER A 1 192 ? 1.071 13.5 14.492 1 96.94 192 SER A N 1
ATOM 1471 C CA . SER A 1 192 ? 2.451 13.227 14.102 1 96.94 192 SER A CA 1
ATOM 1472 C C . SER A 1 192 ? 3.414 13.492 15.25 1 96.94 192 SER A C 1
ATOM 1474 O O . SER A 1 192 ? 3.203 14.414 16.047 1 96.94 192 SER A O 1
ATOM 1476 N N . HIS A 1 193 ? 4.426 12.648 15.398 1 96.19 193 HIS A N 1
ATOM 1477 C CA . HIS A 1 193 ? 5.492 12.797 16.375 1 96.19 193 H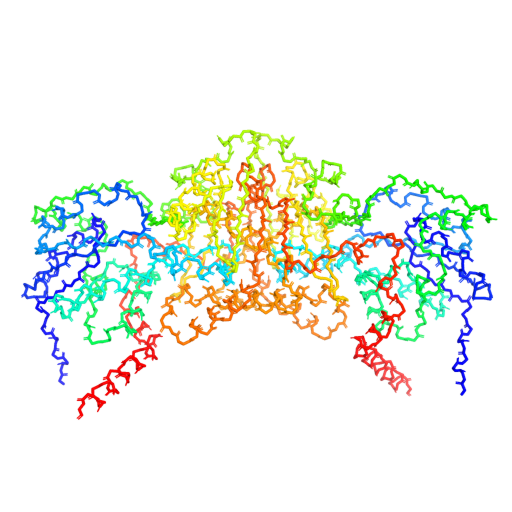IS A CA 1
ATOM 1478 C C . HIS A 1 193 ? 6.859 12.828 15.711 1 96.19 193 HIS A C 1
ATOM 1480 O O . HIS A 1 193 ? 7.203 11.93 14.945 1 96.19 193 HIS A O 1
ATOM 1486 N N . GLU A 1 194 ? 7.645 13.828 16.016 1 92.88 194 GLU A N 1
ATOM 1487 C CA . GLU A 1 194 ? 9.008 13.953 15.508 1 92.88 194 GLU A CA 1
ATOM 1488 C C . GLU A 1 194 ? 9.961 14.43 16.594 1 92.88 194 GLU A C 1
ATOM 1490 O O . GLU A 1 194 ? 9.523 14.961 17.625 1 92.88 194 GLU A O 1
ATOM 1495 N N . GLY A 1 195 ? 11.242 14.219 16.391 1 89.44 195 GLY A N 1
ATOM 1496 C CA . GLY A 1 195 ? 12.25 14.703 17.328 1 89.44 195 GLY A CA 1
ATOM 1497 C C . GLY A 1 195 ? 12.609 13.703 18.406 1 89.44 195 GLY A C 1
ATOM 1498 O O . GLY A 1 195 ? 12.172 12.547 18.359 1 89.44 195 GLY A O 1
ATOM 1499 N N . GLY A 1 196 ? 13.469 14.094 19.281 1 89 196 GLY A N 1
ATOM 1500 C CA . GLY A 1 196 ? 13.922 13.211 20.359 1 89 196 GLY A CA 1
ATOM 1501 C C . GLY A 1 196 ? 14.68 12 19.844 1 89 196 GLY A C 1
ATOM 1502 O O . GLY A 1 196 ? 15.609 12.141 19.047 1 89 196 GLY A O 1
ATOM 1503 N N . GLU A 1 197 ? 14.234 10.891 20.328 1 91.19 197 GLU A N 1
ATOM 1504 C CA . GLU A 1 197 ? 14.922 9.664 19.953 1 91.19 197 GLU A CA 1
ATOM 1505 C C . GLU A 1 197 ? 14.664 9.305 18.484 1 91.19 197 GLU A C 1
ATOM 1507 O O . GLU A 1 197 ? 15.406 8.516 17.906 1 91.19 197 GLU A O 1
ATOM 1512 N N . LEU A 1 198 ? 13.68 9.836 17.922 1 93.25 198 LEU A N 1
ATOM 1513 C CA . LEU A 1 198 ? 13.336 9.547 16.531 1 93.25 198 LEU A CA 1
ATOM 1514 C C . LEU A 1 198 ? 14.352 10.156 15.57 1 93.25 198 LEU A C 1
ATOM 1516 O O . LEU A 1 198 ? 14.375 9.82 14.383 1 93.25 198 LEU A O 1
ATOM 1520 N N . GLU A 1 199 ? 15.203 11.023 16.062 1 90.88 199 GLU A N 1
ATOM 1521 C CA . GLU A 1 199 ? 16.219 11.641 15.211 1 90.88 199 GLU A CA 1
ATOM 1522 C C . GLU A 1 199 ? 17.297 10.625 14.812 1 90.88 199 GLU A C 1
ATOM 1524 O O . GLU A 1 199 ? 18.094 10.891 13.914 1 90.88 199 GLU A O 1
ATOM 1529 N N . ASP A 1 200 ? 17.234 9.5 15.469 1 92.94 200 ASP A N 1
ATOM 1530 C CA . ASP A 1 200 ? 18.078 8.367 15.086 1 92.94 200 ASP A CA 1
ATOM 1531 C C . ASP A 1 200 ? 17.25 7.223 14.531 1 92.94 200 ASP A C 1
ATOM 1533 O O . ASP A 1 200 ? 16.562 6.52 15.281 1 92.94 200 ASP A O 1
ATOM 1537 N N . PRO A 1 201 ? 17.391 6.992 13.219 1 94.25 201 PRO A N 1
ATOM 1538 C CA . PRO A 1 201 ? 16.562 5.949 12.609 1 94.25 201 PRO A CA 1
ATOM 1539 C C . PRO A 1 201 ? 16.875 4.555 13.148 1 94.25 201 PRO A C 1
ATOM 1541 O O . PRO A 1 201 ? 16.109 3.617 12.922 1 94.25 201 PRO A O 1
ATOM 1544 N N . TRP A 1 202 ? 17.953 4.391 13.836 1 96.31 202 TRP A N 1
ATOM 1545 C CA . TRP A 1 202 ? 18.297 3.088 14.398 1 96.31 202 TRP A CA 1
ATOM 1546 C C . TRP A 1 202 ? 17.781 2.951 15.828 1 96.31 202 TRP A C 1
ATOM 1548 O O . TRP A 1 202 ? 17.969 1.918 16.469 1 96.31 202 TRP A O 1
ATOM 1558 N N . CYS A 1 203 ? 17.062 3.906 16.312 1 96 203 CYS A N 1
ATOM 1559 C CA . CYS A 1 203 ? 16.406 3.844 17.609 1 96 203 CYS A CA 1
ATOM 1560 C C . CYS A 1 203 ? 14.953 3.408 17.484 1 96 203 CYS A C 1
ATOM 1562 O O . CYS A 1 203 ? 14.172 4.047 16.766 1 96 203 CYS A O 1
ATOM 1564 N N . GLU A 1 204 ? 14.586 2.334 18.156 1 96.81 204 GLU A N 1
ATOM 1565 C CA . GLU A 1 204 ? 13.18 1.93 18.203 1 96.81 204 GLU A CA 1
ATOM 1566 C C . GLU A 1 204 ? 12.328 2.951 18.953 1 96.81 204 GLU A C 1
ATOM 1568 O O . GLU A 1 204 ? 12.711 3.402 20.031 1 96.81 204 GLU A O 1
ATOM 1573 N N . PRO A 1 205 ? 11.219 3.318 18.359 1 96.69 205 PRO A N 1
ATOM 1574 C CA . PRO A 1 205 ? 10.359 4.246 19.109 1 96.69 205 PRO A CA 1
ATOM 1575 C C . PRO A 1 205 ? 9.953 3.701 20.469 1 96.69 205 PRO A C 1
ATOM 1577 O O . PRO A 1 205 ? 9.547 2.541 20.578 1 96.69 205 PRO A O 1
ATOM 1580 N N . SER A 1 206 ? 10.039 4.523 21.453 1 95 206 SER A N 1
ATOM 1581 C CA . SER A 1 206 ? 9.602 4.141 22.797 1 95 206 SER A CA 1
ATOM 1582 C C . SER A 1 206 ? 8.094 4.277 22.953 1 95 206 SER A C 1
ATOM 1584 O O . SER A 1 206 ? 7.426 4.844 22.078 1 95 206 SER A O 1
ATOM 1586 N N . LYS A 1 207 ? 7.605 3.762 24.016 1 94.12 207 LYS A N 1
ATOM 1587 C CA . LYS A 1 207 ? 6.172 3.83 24.281 1 94.12 207 LYS A CA 1
ATOM 1588 C C . LYS A 1 207 ? 5.711 5.277 24.438 1 94.12 207 LYS A C 1
ATOM 1590 O O . LYS A 1 207 ? 4.559 5.602 24.125 1 94.12 207 LYS A O 1
ATOM 1595 N N . GLU A 1 208 ? 6.609 6.18 24.797 1 93.56 208 GLU A N 1
ATOM 1596 C CA . GLU A 1 208 ? 6.273 7.566 25.094 1 93.56 208 GLU A CA 1
ATOM 1597 C C . GLU A 1 208 ? 5.961 8.344 23.828 1 93.56 208 GLU A C 1
ATOM 1599 O O . GLU A 1 208 ? 5.375 9.43 23.875 1 93.56 208 GLU A O 1
ATOM 1604 N N . VAL A 1 209 ? 6.355 7.809 22.703 1 95.88 209 VAL A N 1
ATOM 1605 C CA . VAL A 1 209 ? 6.129 8.484 21.438 1 95.88 209 VAL A CA 1
ATOM 1606 C C . VAL A 1 209 ? 4.637 8.523 21.125 1 95.88 209 VAL A C 1
ATOM 1608 O O . VAL A 1 209 ? 4.105 9.555 20.719 1 95.88 209 VAL A O 1
ATOM 1611 N N . TRP A 1 210 ? 3.961 7.469 21.438 1 97.25 210 TRP A N 1
ATOM 1612 C CA . TRP A 1 210 ? 2.574 7.273 21.031 1 97.25 210 TRP A CA 1
ATOM 1613 C C . TRP A 1 210 ? 1.613 7.848 22.062 1 97.25 210 TRP A C 1
ATOM 1615 O O . TRP A 1 210 ? 1.722 7.543 23.266 1 97.25 210 TRP A O 1
ATOM 1625 N N . THR A 1 211 ? 0.646 8.672 21.609 1 96.06 211 THR A N 1
ATOM 1626 C CA . THR A 1 211 ? -0.21 9.336 22.578 1 96.06 211 THR A CA 1
ATOM 1627 C C . THR A 1 211 ? -1.684 9.109 22.25 1 96.06 211 THR A C 1
ATOM 1629 O O . THR A 1 211 ? -2.551 9.305 23.109 1 96.06 211 THR A O 1
ATOM 1632 N N . MET A 1 212 ? -1.944 8.711 21.031 1 96.62 212 MET A N 1
ATOM 1633 C CA . MET A 1 212 ? -3.332 8.641 20.578 1 96.62 212 MET A CA 1
ATOM 1634 C C . MET A 1 212 ? -3.861 7.211 20.672 1 96.62 212 MET A C 1
ATOM 1636 O O . MET A 1 212 ? -5.004 6.992 21.062 1 96.62 212 MET A O 1
ATOM 1640 N N . THR A 1 213 ? -3.062 6.23 20.359 1 98.38 213 THR A N 1
ATOM 1641 C CA . THR A 1 213 ? -3.498 4.84 20.266 1 98.38 213 THR A CA 1
ATOM 1642 C C . THR A 1 213 ? -2.969 4.031 21.453 1 98.38 213 THR A C 1
ATOM 1644 O O . THR A 1 213 ? -1.854 4.266 21.922 1 98.38 213 THR A O 1
ATOM 1647 N N . VAL A 1 214 ? -3.727 3.078 21.828 1 98.12 214 VAL A N 1
ATOM 1648 C CA . VAL A 1 214 ? -3.275 2.098 22.812 1 98.12 214 VAL A CA 1
ATOM 1649 C C . VAL A 1 214 ? -2.193 1.214 22.203 1 98.12 214 VAL A C 1
ATOM 1651 O O . VAL A 1 214 ? -2.275 0.846 21.031 1 98.12 214 VAL A O 1
ATOM 1654 N N . ASP A 1 215 ? -1.215 0.926 23.016 1 97.75 215 ASP A N 1
ATOM 1655 C CA . ASP A 1 215 ? -0.22 -0.037 22.547 1 97.75 215 ASP A CA 1
ATOM 1656 C C . ASP A 1 215 ? -0.878 -1.353 22.141 1 97.75 215 ASP A C 1
ATOM 1658 O O . ASP A 1 215 ? -1.676 -1.915 22.891 1 97.75 215 ASP A O 1
ATOM 1662 N N . PRO A 1 216 ? -0.553 -1.862 20.953 1 97.31 216 PRO A N 1
ATOM 1663 C CA . PRO A 1 216 ? -1.14 -3.137 20.531 1 97.31 216 PRO A CA 1
ATOM 1664 C C . PRO A 1 216 ? -0.983 -4.234 21.578 1 97.31 216 PRO A C 1
ATOM 1666 O O . PRO A 1 216 ? -1.876 -5.07 21.75 1 97.31 216 PRO A O 1
ATOM 1669 N N . MET A 1 217 ? 0.069 -4.277 22.281 1 96.62 217 MET A N 1
ATOM 1670 C CA . MET A 1 217 ? 0.308 -5.285 23.312 1 96.62 217 MET A CA 1
ATOM 1671 C C . MET A 1 217 ? -0.656 -5.113 24.484 1 96.62 217 MET A C 1
ATOM 1673 O O . MET A 1 217 ? -0.909 -6.062 25.234 1 96.62 217 MET A O 1
ATOM 1677 N N . ASP A 1 218 ? -1.19 -3.863 24.625 1 97.5 218 ASP A N 1
ATOM 1678 C CA . ASP A 1 218 ? -2.117 -3.559 25.719 1 97.5 218 ASP A CA 1
ATOM 1679 C C . ASP A 1 218 ? -3.557 -3.496 25.203 1 97.5 218 ASP A C 1
ATOM 1681 O O . ASP A 1 218 ? -4.48 -3.232 25.969 1 97.5 218 ASP A O 1
ATOM 1685 N N . ALA A 1 219 ? -3.76 -3.699 23.891 1 97.94 219 ALA A N 1
ATOM 1686 C CA . ALA A 1 219 ? -5.086 -3.646 23.281 1 97.94 219 ALA A CA 1
ATOM 1687 C C . ALA A 1 219 ? -5.91 -4.875 23.656 1 97.94 219 ALA A C 1
ATOM 1689 O O . ALA A 1 219 ? -5.363 -5.883 24.109 1 97.94 219 ALA A O 1
ATOM 1690 N N . PRO A 1 220 ? -7.211 -4.867 23.484 1 97.38 220 PRO A N 1
ATOM 1691 C CA . PRO A 1 220 ? -8.086 -5.977 23.859 1 97.38 220 PRO A CA 1
ATOM 1692 C C . PRO A 1 220 ? -7.699 -7.289 23.188 1 97.38 220 PRO A C 1
ATOM 1694 O O . PRO A 1 220 ? -7.301 -7.293 22.016 1 97.38 220 PRO A O 1
ATOM 1697 N N . ASP A 1 221 ? -7.93 -8.406 23.844 1 96.5 221 ASP A N 1
ATOM 1698 C CA . ASP A 1 221 ? -7.613 -9.727 23.328 1 96.5 221 ASP A CA 1
ATOM 1699 C C . ASP A 1 221 ? -8.75 -10.266 22.453 1 96.5 221 ASP A C 1
ATOM 1701 O O . ASP A 1 221 ? -8.625 -11.336 21.859 1 96.5 221 ASP A O 1
ATOM 1705 N N . VAL A 1 222 ? -9.797 -9.57 22.438 1 97.06 222 VAL A N 1
ATOM 1706 C CA . VAL A 1 222 ? -10.938 -9.938 21.609 1 97.06 222 VAL A CA 1
ATOM 1707 C C . VAL A 1 222 ? -11.086 -8.945 20.453 1 97.06 222 VAL A C 1
ATOM 1709 O O . VAL A 1 222 ? -11.102 -7.734 20.672 1 97.06 222 VAL A O 1
ATOM 1712 N N . PRO A 1 223 ? -11.172 -9.445 19.25 1 97.69 223 PRO A N 1
ATOM 1713 C CA . PRO A 1 223 ? -11.367 -8.531 18.125 1 97.69 223 PRO A CA 1
ATOM 1714 C C . PRO A 1 223 ? -12.711 -7.812 18.172 1 97.69 223 PRO A C 1
ATOM 1716 O O . PRO A 1 223 ? -13.641 -8.273 18.844 1 97.69 223 PRO A O 1
ATOM 1719 N N . GLU A 1 224 ? -12.742 -6.68 17.531 1 98.5 224 GLU A N 1
ATOM 1720 C CA . GLU A 1 224 ? -13.969 -5.914 17.359 1 98.5 224 GLU A CA 1
ATOM 1721 C C . GLU A 1 224 ? -14.281 -5.691 15.883 1 98.5 224 GLU A C 1
ATOM 1723 O O . GLU A 1 224 ? -13.375 -5.414 15.094 1 98.5 224 GLU A O 1
ATOM 1728 N N . LYS A 1 225 ? -15.57 -5.922 15.539 1 98.56 225 LYS A N 1
ATOM 1729 C CA . LYS A 1 225 ? -16 -5.699 14.164 1 98.56 225 LYS A CA 1
ATOM 1730 C C . LYS A 1 225 ? -16.734 -4.363 14.031 1 98.56 225 LYS A C 1
ATOM 1732 O O . LYS A 1 225 ? -17.5 -3.98 14.906 1 98.56 225 LYS A O 1
ATOM 1737 N N . VAL A 1 226 ? -16.406 -3.629 12.977 1 98.75 226 VAL A N 1
ATOM 1738 C CA . VAL A 1 226 ? -17.047 -2.354 12.664 1 98.75 226 VAL A CA 1
ATOM 1739 C C . VAL A 1 226 ? -17.609 -2.395 11.242 1 98.75 226 VAL A C 1
ATOM 1741 O O . VAL A 1 226 ? -16.891 -2.689 10.289 1 98.75 226 VAL A O 1
ATOM 1744 N N . GLN A 1 227 ? -18.891 -2.15 11.086 1 98.81 227 GLN A N 1
ATOM 1745 C CA . GLN A 1 227 ? -19.5 -2.105 9.766 1 98.81 227 GLN A CA 1
ATOM 1746 C C . GLN A 1 227 ? -19.625 -0.668 9.266 1 98.81 227 GLN A C 1
ATOM 1748 O O . GLN A 1 227 ? -20.219 0.177 9.938 1 98.81 227 GLN A O 1
ATOM 1753 N N . LEU A 1 228 ? -19.047 -0.368 8.18 1 98.81 228 LEU A N 1
ATOM 1754 C CA . LEU A 1 228 ? -19.156 0.938 7.535 1 98.81 228 LEU A CA 1
ATOM 1755 C C . LEU A 1 228 ? -20.078 0.877 6.328 1 98.81 228 LEU A C 1
ATOM 1757 O O . LEU A 1 228 ? -20.031 -0.074 5.543 1 98.81 228 LEU A O 1
ATOM 1761 N N . SER A 1 229 ? -20.938 1.835 6.176 1 98.69 229 SER A N 1
ATOM 1762 C CA . SER A 1 229 ? -21.844 1.951 5.047 1 98.69 229 SER A CA 1
ATOM 1763 C C . SER A 1 229 ? -21.562 3.205 4.23 1 98.69 229 SER A C 1
ATOM 1765 O O . SER A 1 229 ? -21.469 4.305 4.781 1 98.69 229 SER A O 1
ATOM 1767 N N . PHE A 1 230 ? -21.406 3.014 2.951 1 98.31 230 PHE A N 1
ATOM 1768 C CA . PHE A 1 230 ? -21.125 4.105 2.027 1 98.31 230 PHE A CA 1
ATOM 1769 C C . PHE A 1 230 ? -22.266 4.293 1.04 1 98.31 230 PHE A C 1
ATOM 1771 O O . PHE A 1 230 ? -22.938 3.328 0.662 1 98.31 230 PHE A O 1
ATOM 1778 N N . LYS A 1 231 ? -22.531 5.516 0.608 1 97.56 231 LYS A N 1
ATOM 1779 C CA . LYS A 1 231 ? -23.422 5.887 -0.483 1 97.56 231 LYS A CA 1
ATOM 1780 C C . LYS A 1 231 ? -22.734 6.852 -1.45 1 97.56 231 LYS A C 1
ATOM 1782 O O . LYS A 1 231 ? -22.375 7.965 -1.072 1 97.56 231 LYS A O 1
ATOM 1787 N N . GLU A 1 232 ? -22.516 6.422 -2.66 1 96 232 GLU A N 1
ATOM 1788 C CA . GLU A 1 232 ? -21.859 7.223 -3.695 1 96 232 GLU A CA 1
ATOM 1789 C C . GLU A 1 232 ? -20.547 7.801 -3.197 1 96 232 GLU A C 1
ATOM 1791 O O . GLU A 1 232 ? -20.297 9 -3.324 1 96 232 GLU A O 1
ATOM 1796 N N . GLY A 1 233 ? -19.906 6.941 -2.5 1 96.25 233 GLY A N 1
ATOM 1797 C CA . GLY A 1 233 ? -18.562 7.277 -2.074 1 96.25 233 GLY A CA 1
ATOM 1798 C C . GLY A 1 233 ? -18.516 7.988 -0.736 1 96.25 233 GLY A C 1
ATOM 1799 O O . GLY A 1 233 ? -17.438 8.258 -0.206 1 96.25 233 GLY A O 1
ATOM 1800 N N . GLU A 1 234 ? -19.641 8.305 -0.156 1 96 234 GLU A N 1
ATOM 1801 C CA . GLU A 1 234 ? -19.688 9.023 1.115 1 96 234 GLU A CA 1
ATOM 1802 C C . GLU A 1 234 ? -20 8.07 2.271 1 96 234 GLU A C 1
ATOM 1804 O O . GLU A 1 234 ? -20.859 7.199 2.152 1 96 234 GLU A O 1
ATOM 1809 N N . LEU A 1 235 ? -19.234 8.203 3.344 1 97.88 235 LEU A N 1
ATOM 1810 C CA . LEU A 1 235 ? -19.547 7.461 4.559 1 97.88 235 LEU A CA 1
ATOM 1811 C C . LEU A 1 235 ? -20.844 7.949 5.188 1 97.88 235 LEU A C 1
ATOM 1813 O O . LEU A 1 235 ? -20.953 9.109 5.586 1 97.88 235 LEU A O 1
ATOM 1817 N N . VAL A 1 236 ? -21.844 7.102 5.352 1 97.12 236 VAL A N 1
ATOM 1818 C CA . VAL A 1 236 ? -23.141 7.574 5.805 1 97.12 236 VAL A CA 1
ATOM 1819 C C . VAL A 1 236 ? -23.531 6.855 7.094 1 97.12 236 VAL A C 1
ATOM 1821 O O . VAL A 1 236 ? -24.453 7.289 7.801 1 97.12 236 VAL A O 1
ATOM 1824 N N . GLY A 1 237 ? -22.859 5.742 7.359 1 97.94 237 GLY A N 1
ATOM 1825 C CA . GLY A 1 237 ? -23.219 4.996 8.555 1 97.94 237 GLY A CA 1
ATOM 1826 C C . GLY A 1 237 ? -22.094 4.148 9.102 1 97.94 237 GLY A C 1
ATOM 1827 O O . GLY A 1 237 ? -21.234 3.688 8.344 1 97.94 237 GLY A O 1
ATOM 1828 N N . ILE A 1 238 ? -22.109 3.955 10.414 1 98.5 238 ILE A N 1
ATOM 1829 C CA . ILE A 1 238 ? -21.203 3.049 11.117 1 98.5 238 ILE A CA 1
ATOM 1830 C C . ILE A 1 238 ? -21.984 2.248 12.156 1 98.5 238 ILE A C 1
ATOM 1832 O O . ILE A 1 238 ? -22.656 2.824 13.016 1 98.5 238 ILE A O 1
ATOM 1836 N N . ASP A 1 239 ? -21.906 0.909 12.078 1 97.56 239 ASP A N 1
ATOM 1837 C CA . ASP A 1 239 ? -22.547 0.02 13.047 1 97.56 239 ASP A CA 1
ATOM 1838 C C . ASP A 1 239 ? -24.047 0.327 13.172 1 97.56 239 ASP A C 1
ATOM 1840 O O . ASP A 1 239 ? -24.578 0.389 14.289 1 97.56 239 ASP A O 1
ATOM 1844 N N . GLY A 1 240 ? -24.641 0.674 12.07 1 95.62 240 GLY A N 1
ATOM 1845 C CA . GLY A 1 240 ? -26.062 0.922 12.039 1 95.62 240 GLY A CA 1
ATOM 1846 C C . GLY A 1 240 ? -26.438 2.33 12.469 1 95.62 240 GLY A C 1
ATOM 1847 O O . GLY A 1 240 ? -27.609 2.711 12.414 1 95.62 240 GLY A O 1
ATOM 1848 N N . LYS A 1 241 ? -25.484 3.176 12.906 1 96.75 241 LYS A N 1
ATOM 1849 C CA . LYS A 1 241 ? -25.719 4.566 13.289 1 96.75 241 LYS A CA 1
ATOM 1850 C C . LYS A 1 241 ? -25.609 5.496 12.086 1 96.75 241 LYS A C 1
ATOM 1852 O O . LYS A 1 241 ? -24.766 5.301 11.219 1 96.75 241 LYS A O 1
ATOM 1857 N N . ASP A 1 242 ? -26.422 6.527 12.102 1 96.75 242 ASP A N 1
ATOM 1858 C CA . ASP A 1 242 ? -26.484 7.465 10.984 1 96.75 242 ASP A CA 1
ATOM 1859 C C . ASP A 1 242 ? -25.484 8.602 11.164 1 96.75 242 ASP A C 1
ATOM 1861 O O . ASP A 1 242 ? -25.641 9.43 12.062 1 96.75 242 ASP A O 1
ATOM 1865 N N . PHE A 1 243 ? -24.531 8.711 10.266 1 95.38 243 PHE A N 1
ATOM 1866 C CA . PHE A 1 243 ? -23.516 9.766 10.312 1 95.38 243 PHE A CA 1
ATOM 1867 C C . PHE A 1 243 ? -23.562 10.617 9.055 1 95.38 243 PHE A C 1
ATOM 1869 O O . PHE A 1 243 ? -22.594 11.281 8.703 1 95.38 243 PHE A O 1
ATOM 1876 N N . SER A 1 244 ? -24.656 10.57 8.375 1 91.94 244 SER A N 1
ATOM 1877 C CA . SER A 1 244 ? -24.844 11.406 7.195 1 91.94 244 SER A CA 1
ATOM 1878 C C . SER A 1 244 ? -25 12.875 7.578 1 91.94 244 SER A C 1
ATOM 1880 O O . SER A 1 244 ? -24.938 13.219 8.758 1 91.94 244 SER A O 1
ATOM 1882 N N . GLN A 1 245 ? -25.141 13.648 6.523 1 84.94 245 GLN A N 1
ATOM 1883 C CA . GLN A 1 245 ? -25.328 15.078 6.742 1 84.94 245 GLN A CA 1
ATOM 1884 C C . GLN A 1 245 ? -26.578 15.352 7.59 1 84.94 245 GLN A C 1
ATOM 1886 O O . GLN A 1 245 ? -26.672 16.391 8.242 1 84.94 245 GLN A O 1
ATOM 1891 N N . HIS A 1 246 ? -27.484 14.453 7.609 1 88 246 HIS A N 1
ATOM 1892 C CA . HIS A 1 246 ? -28.719 14.586 8.375 1 88 246 HIS A CA 1
ATOM 1893 C C . HIS A 1 246 ? -28.594 13.914 9.734 1 88 246 HIS A C 1
ATOM 1895 O O . HIS A 1 246 ? -29.516 13.984 10.555 1 88 246 HIS A O 1
ATOM 1901 N N . GLY A 1 247 ? -27.453 13.289 9.938 1 90.81 247 GLY A N 1
ATOM 1902 C CA . GLY A 1 247 ? -27.188 12.648 11.219 1 90.81 247 GLY A CA 1
ATOM 1903 C C . GLY A 1 247 ? -26.156 13.391 12.047 1 90.81 247 GLY A C 1
ATOM 1904 O O . GLY A 1 247 ? -26.266 14.602 12.258 1 90.81 247 GLY A O 1
ATOM 1905 N N . ALA A 1 248 ? -25.203 12.617 12.609 1 89.38 248 ALA A N 1
ATOM 1906 C CA . ALA A 1 248 ? -24.203 13.188 13.508 1 89.38 248 ALA A CA 1
ATOM 1907 C C . ALA A 1 248 ? -23.125 13.938 12.727 1 89.38 248 ALA A C 1
ATOM 1909 O O . ALA A 1 248 ? -22.406 14.766 13.289 1 89.38 248 ALA A O 1
ATOM 1910 N N . GLY A 1 249 ? -23.016 13.57 11.414 1 94.62 249 GLY A N 1
ATOM 1911 C CA . GLY A 1 249 ? -22.094 14.32 10.578 1 94.62 249 GLY A CA 1
ATOM 1912 C C . GLY A 1 249 ? -20.75 13.625 10.406 1 94.62 249 GLY A C 1
ATOM 1913 O O . GLY A 1 249 ? -20.484 12.602 11.039 1 94.62 249 GLY A O 1
ATOM 1914 N N . ALA A 1 250 ? -19.938 14.219 9.57 1 96.94 250 ALA A N 1
ATOM 1915 C CA . ALA A 1 250 ? -18.672 13.625 9.141 1 96.94 250 ALA A CA 1
ATOM 1916 C C . ALA A 1 250 ? -17.656 13.641 10.273 1 96.94 250 ALA A C 1
ATOM 1918 O O . ALA A 1 250 ? -16.922 12.664 10.469 1 96.94 250 ALA A O 1
ATOM 1919 N N . TYR A 1 251 ? -17.547 14.734 11.023 1 97.88 251 TYR A N 1
ATOM 1920 C CA . TYR A 1 251 ? -16.578 14.844 12.109 1 97.88 251 TYR A CA 1
ATOM 1921 C C . TYR A 1 251 ? -16.828 13.789 13.18 1 97.88 251 TYR A C 1
ATOM 1923 O O . TYR A 1 251 ? -15.906 13.102 13.617 1 97.88 251 TYR A O 1
ATOM 1931 N N . GLU A 1 252 ? -18.062 13.648 13.531 1 97.81 252 GLU A N 1
ATOM 1932 C CA . GLU A 1 252 ? -18.406 12.68 14.57 1 97.81 252 GLU A CA 1
ATOM 1933 C C . GLU A 1 252 ? -18.141 11.25 14.094 1 97.81 252 GLU A C 1
ATOM 1935 O O . GLU A 1 252 ? -17.781 10.391 14.891 1 97.81 252 GLU A O 1
ATOM 1940 N N . ALA A 1 253 ? -18.438 10.984 12.805 1 98.19 253 ALA A N 1
ATOM 1941 C CA . ALA A 1 253 ? -18.125 9.672 12.242 1 98.19 253 ALA A CA 1
ATOM 1942 C C . ALA A 1 253 ? -16.656 9.328 12.406 1 98.19 253 ALA A C 1
ATOM 1944 O O . ALA A 1 253 ? -16.312 8.234 12.852 1 98.19 253 ALA A O 1
ATOM 1945 N N . LEU A 1 254 ? -15.828 10.273 12.047 1 98.25 254 LEU A N 1
ATOM 1946 C CA . LEU A 1 254 ? -14.391 10.055 12.156 1 98.25 254 LEU A CA 1
ATOM 1947 C C . LEU A 1 254 ? -13.969 9.883 13.609 1 98.25 254 LEU A C 1
ATOM 1949 O O . LEU A 1 254 ? -13.125 9.039 13.922 1 98.25 254 LEU A O 1
ATOM 1953 N N . MET A 1 255 ? -14.516 10.703 14.555 1 98.12 255 MET A N 1
ATOM 1954 C CA . MET A 1 255 ? -14.203 10.562 15.969 1 98.12 255 MET A CA 1
ATOM 1955 C C . MET A 1 255 ? -14.602 9.18 16.484 1 98.12 255 MET A C 1
ATOM 1957 O O . MET A 1 255 ? -13.883 8.578 17.281 1 98.12 255 MET A O 1
ATOM 1961 N N . TYR A 1 256 ? -15.75 8.703 15.984 1 98.25 256 TYR A N 1
ATOM 1962 C CA . TYR A 1 256 ? -16.219 7.371 16.359 1 98.25 256 TYR A CA 1
ATOM 1963 C C . TYR A 1 256 ? -15.203 6.312 15.938 1 98.25 256 TYR A C 1
ATOM 1965 O O . TYR A 1 256 ? -14.852 5.434 16.734 1 98.25 256 TYR A O 1
ATOM 1973 N N . LEU A 1 257 ? -14.742 6.375 14.781 1 98.75 257 LEU A N 1
ATOM 1974 C CA . LEU A 1 257 ? -13.758 5.43 14.266 1 98.75 257 LEU A CA 1
ATOM 1975 C C . LEU A 1 257 ? -12.422 5.594 14.984 1 98.75 257 LEU A C 1
ATOM 1977 O O . LEU A 1 257 ? -11.719 4.609 15.234 1 98.75 257 LEU A O 1
ATOM 1981 N N . ASN A 1 258 ? -12.016 6.863 15.266 1 98.69 258 ASN A N 1
ATOM 1982 C CA . ASN A 1 258 ? -10.797 7.102 16.031 1 98.69 258 ASN A CA 1
ATOM 1983 C C . ASN A 1 258 ? -10.836 6.395 17.391 1 98.69 258 ASN A C 1
ATOM 1985 O O . ASN A 1 258 ? -9.836 5.82 17.812 1 98.69 258 ASN A O 1
ATOM 1989 N N . GLU A 1 259 ? -11.961 6.512 18.016 1 98.38 259 GLU A N 1
ATOM 1990 C CA . GLU A 1 259 ? -12.109 5.871 19.312 1 98.38 259 GLU A CA 1
ATOM 1991 C C . GLU A 1 259 ? -11.914 4.359 19.219 1 98.38 259 GLU A C 1
ATOM 1993 O O . GLU A 1 259 ? -11.148 3.777 19.984 1 98.38 259 GLU A O 1
ATOM 1998 N N . LYS A 1 260 ? -12.531 3.736 18.266 1 98.56 260 LYS A N 1
ATOM 1999 C CA . LYS A 1 260 ? -12.445 2.291 18.094 1 98.56 260 LYS A CA 1
ATOM 2000 C C . LYS A 1 260 ? -11.039 1.876 17.656 1 98.56 260 LYS A C 1
ATOM 2002 O O . LYS A 1 260 ? -10.461 0.945 18.219 1 98.56 260 LYS A O 1
ATOM 2007 N N . GLY A 1 261 ? -10.531 2.562 16.656 1 98.81 261 GLY A N 1
ATOM 2008 C CA . GLY A 1 261 ? -9.188 2.258 16.188 1 98.81 261 GLY A CA 1
ATOM 2009 C C . GLY A 1 261 ? -8.125 2.441 17.25 1 98.81 261 GLY A C 1
ATOM 2010 O O . GLY A 1 261 ? -7.223 1.613 17.391 1 98.81 261 GLY A O 1
ATOM 2011 N N . SER A 1 262 ? -8.25 3.539 18.047 1 98.75 262 SER A N 1
ATOM 2012 C CA . SER A 1 262 ? -7.289 3.83 19.109 1 98.75 262 SER A CA 1
ATOM 2013 C C . SER A 1 262 ? -7.285 2.734 20.156 1 98.75 262 SER A C 1
ATOM 2015 O O . SER A 1 262 ? -6.227 2.342 20.656 1 98.75 262 SER A O 1
ATOM 2017 N N . ALA A 1 263 ? -8.43 2.285 20.469 1 98.69 263 ALA A N 1
ATOM 2018 C CA . ALA A 1 263 ? -8.57 1.26 21.5 1 98.69 263 ALA A CA 1
ATOM 2019 C C . ALA A 1 263 ? -7.867 -0.031 21.078 1 98.69 263 ALA A C 1
ATOM 2021 O O . ALA A 1 263 ? -7.371 -0.776 21.938 1 98.69 263 ALA A O 1
ATOM 2022 N N . HIS A 1 264 ? -7.789 -0.265 19.781 1 98.62 264 HIS A N 1
ATOM 2023 C CA . HIS A 1 264 ? -7.211 -1.51 19.297 1 98.62 264 HIS A CA 1
ATOM 2024 C C . HIS A 1 264 ? -5.801 -1.288 18.766 1 98.62 264 HIS A C 1
ATOM 2026 O O . HIS A 1 264 ? -5.227 -2.172 18.125 1 98.62 264 HIS A O 1
ATOM 2032 N N . GLY A 1 265 ? -5.246 -0.093 18.953 1 98.31 265 GLY A N 1
ATOM 2033 C CA . GLY A 1 265 ? -3.877 0.186 18.562 1 98.31 265 GLY A CA 1
ATOM 2034 C C . GLY A 1 265 ? -3.705 0.277 17.047 1 98.31 265 GLY A C 1
ATOM 2035 O O . GLY A 1 265 ? -2.617 0.03 16.531 1 98.31 265 GLY A O 1
ATOM 2036 N N . VAL A 1 266 ? -4.73 0.641 16.328 1 98.62 266 VAL A N 1
ATOM 2037 C CA . VAL A 1 266 ? -4.73 0.67 14.867 1 98.62 266 VAL A CA 1
ATOM 2038 C C . VAL A 1 266 ? -4.168 2.004 14.375 1 98.62 266 VAL A C 1
ATOM 2040 O O . VAL A 1 266 ? -4.48 3.059 14.93 1 98.62 266 VAL A O 1
ATOM 2043 N N . GLY A 1 267 ? -3.297 1.948 13.336 1 98.5 267 GLY A N 1
ATOM 2044 C CA . GLY A 1 267 ? -2.988 3.152 12.578 1 98.5 267 GLY A CA 1
ATOM 2045 C C . GLY A 1 267 ? -1.627 3.734 12.914 1 98.5 267 GLY A C 1
ATOM 2046 O O . GLY A 1 267 ? -1.336 4.879 12.57 1 98.5 267 GLY A O 1
ATOM 2047 N N . ARG A 1 268 ? -0.697 2.988 13.578 1 98.38 268 ARG A N 1
ATOM 2048 C CA . ARG A 1 268 ? 0.662 3.436 13.867 1 98.38 268 ARG A CA 1
ATOM 2049 C C . ARG A 1 268 ? 1.587 3.172 12.68 1 98.38 268 ARG A C 1
ATOM 2051 O O . ARG A 1 268 ? 1.607 2.064 12.141 1 98.38 268 ARG A O 1
ATOM 2058 N N . ILE A 1 269 ? 2.324 4.172 12.297 1 97.88 269 ILE A N 1
ATOM 2059 C CA . ILE A 1 269 ? 3.377 3.949 11.312 1 97.88 269 ILE A CA 1
ATOM 2060 C C . ILE A 1 269 ? 4.664 4.637 11.766 1 97.88 269 ILE A C 1
ATOM 2062 O O . ILE A 1 269 ? 4.621 5.59 12.539 1 97.88 269 ILE A O 1
ATOM 2066 N N . ASP A 1 270 ? 5.773 4.129 11.406 1 97.94 270 ASP A N 1
ATOM 2067 C CA . ASP A 1 270 ? 7.133 4.641 11.531 1 97.94 270 ASP A CA 1
ATOM 2068 C C . ASP A 1 270 ? 7.793 4.797 10.164 1 97.94 270 ASP A C 1
ATOM 2070 O O . ASP A 1 270 ? 8.148 3.807 9.523 1 97.94 270 ASP A O 1
ATOM 2074 N N . ILE A 1 271 ? 7.965 6.078 9.773 1 96.75 271 ILE A N 1
ATOM 2075 C CA . ILE A 1 271 ? 8.375 6.293 8.398 1 96.75 271 ILE A CA 1
ATOM 2076 C C . ILE A 1 271 ? 9.547 7.277 8.352 1 96.75 271 ILE A C 1
ATOM 2078 O O . ILE A 1 271 ? 9.609 8.211 9.156 1 96.75 271 ILE A O 1
ATOM 2082 N N . VAL A 1 272 ? 10.484 7.051 7.5 1 96.06 272 VAL A N 1
ATOM 2083 C CA . VAL A 1 272 ? 11.43 8.055 7.039 1 96.06 272 VAL A CA 1
ATOM 2084 C C . VAL A 1 272 ? 10.984 8.609 5.688 1 96.06 272 VAL A C 1
ATOM 2086 O O . VAL A 1 272 ? 10.977 7.887 4.688 1 96.06 272 VAL A O 1
ATOM 2089 N N . GLU A 1 273 ? 10.562 9.836 5.703 1 95.31 273 GLU A N 1
ATOM 2090 C CA . GLU A 1 273 ? 9.938 10.375 4.496 1 95.31 273 GLU A CA 1
ATOM 2091 C C . GLU A 1 273 ? 10.82 11.438 3.852 1 95.31 273 GLU A C 1
ATOM 2093 O O . GLU A 1 273 ? 11.648 12.055 4.523 1 95.31 273 GLU A O 1
ATOM 2098 N N . ASN A 1 274 ? 10.617 11.609 2.564 1 94.38 274 ASN A N 1
ATOM 2099 C CA . ASN A 1 274 ? 11.242 12.688 1.804 1 94.38 274 ASN A CA 1
ATOM 2100 C C . ASN A 1 274 ? 10.438 13.984 1.898 1 94.38 274 ASN A C 1
ATOM 2102 O O . ASN A 1 274 ? 9.258 14.008 1.543 1 94.38 274 ASN A O 1
ATOM 2106 N N . ARG A 1 275 ? 11.094 14.992 2.391 1 91.81 275 ARG A N 1
ATOM 2107 C CA . ARG A 1 275 ? 10.469 16.312 2.334 1 91.81 275 ARG A CA 1
ATOM 2108 C C . ARG A 1 275 ? 10.656 16.953 0.962 1 91.81 275 ARG A C 1
ATOM 2110 O O . ARG A 1 275 ? 11.555 16.562 0.212 1 91.81 275 ARG A O 1
ATOM 2117 N N . LEU A 1 276 ? 9.797 17.844 0.651 1 90.25 276 LEU A N 1
ATOM 2118 C CA . LEU A 1 276 ? 9.859 18.562 -0.619 1 90.25 276 LEU A CA 1
ATOM 2119 C C . LEU A 1 276 ? 11.156 19.359 -0.726 1 90.25 276 LEU A C 1
ATOM 2121 O O . LEU A 1 276 ? 11.727 19.484 -1.814 1 90.25 276 LEU A O 1
ATOM 2125 N N . VAL A 1 277 ? 11.695 19.812 0.389 1 81.06 277 VAL A N 1
ATOM 2126 C CA . VAL A 1 277 ? 12.828 20.734 0.394 1 81.06 277 VAL A CA 1
ATOM 2127 C C . VAL A 1 277 ? 14.133 19.938 0.357 1 81.06 277 VAL A C 1
ATOM 2129 O O . VAL A 1 277 ? 15.219 20.516 0.489 1 81.06 277 VAL A O 1
ATOM 2132 N N . GLY A 1 278 ? 14.055 18.578 0.252 1 81.06 278 GLY A N 1
ATOM 2133 C CA . GLY A 1 278 ? 15.234 17.781 -0.065 1 81.06 278 GLY A CA 1
ATOM 2134 C C . GLY A 1 278 ? 15.734 16.953 1.102 1 81.06 278 GLY A C 1
ATOM 2135 O O . GLY A 1 278 ? 16.469 15.984 0.911 1 81.06 278 GLY A O 1
ATOM 2136 N N . MET A 1 279 ? 15.359 17.344 2.252 1 85.69 279 MET A N 1
ATOM 2137 C CA . MET A 1 279 ? 15.82 16.562 3.398 1 85.69 279 MET A CA 1
ATOM 2138 C C . MET A 1 279 ? 14.812 15.492 3.773 1 85.69 279 MET A C 1
ATOM 2140 O O . MET A 1 279 ? 13.641 15.562 3.381 1 85.69 279 MET A O 1
ATOM 2144 N N . LYS A 1 280 ? 15.344 14.5 4.484 1 90.94 280 LYS A N 1
ATOM 2145 C CA . LYS A 1 280 ? 14.477 13.453 5.027 1 90.94 280 LYS A CA 1
ATOM 2146 C C . LYS A 1 280 ? 14.125 13.734 6.484 1 90.94 280 LYS A C 1
ATOM 2148 O O . LYS A 1 280 ? 14.867 14.438 7.184 1 90.94 280 LYS A O 1
ATOM 2153 N N . SER A 1 281 ? 13.023 13.258 6.816 1 92.19 281 SER A N 1
ATOM 2154 C CA . SER A 1 281 ? 12.586 13.32 8.203 1 92.19 281 SER A CA 1
ATOM 2155 C C . SER A 1 281 ? 11.977 11.992 8.648 1 92.19 281 SER A C 1
ATOM 2157 O O . SER A 1 281 ? 11.406 11.266 7.84 1 92.19 281 SER A O 1
ATOM 2159 N N . ARG A 1 282 ? 12.242 11.664 9.867 1 94.88 282 ARG A N 1
ATOM 2160 C CA . ARG A 1 282 ? 11.578 10.5 10.453 1 94.88 282 ARG A CA 1
ATOM 2161 C C . ARG A 1 282 ? 10.406 10.922 11.336 1 94.88 282 ARG A C 1
ATOM 2163 O O . ARG A 1 282 ? 10.539 11.844 12.156 1 94.88 282 ARG A O 1
ATOM 2170 N N . GLY A 1 283 ? 9.305 10.312 11.117 1 95.69 283 GLY A N 1
ATOM 2171 C CA . GLY A 1 283 ? 8.117 10.57 11.922 1 95.69 283 GLY A CA 1
ATOM 2172 C C . GLY A 1 283 ? 7.359 9.312 12.289 1 95.69 283 GLY A C 1
ATOM 2173 O O . GLY A 1 283 ? 7.332 8.344 11.523 1 95.69 283 GLY A O 1
ATOM 2174 N N . CYS A 1 284 ? 6.824 9.273 13.5 1 97.88 284 CYS A N 1
ATOM 2175 C CA . CYS A 1 284 ? 5.82 8.305 13.922 1 97.88 284 CYS A CA 1
ATOM 2176 C C . CYS A 1 284 ? 4.422 8.906 13.891 1 97.88 284 CYS A C 1
ATOM 2178 O O . CYS A 1 284 ? 4.188 9.961 14.484 1 97.88 284 CYS A O 1
ATOM 2180 N N . TYR A 1 285 ? 3.549 8.281 13.156 1 98.5 285 TYR A N 1
ATOM 2181 C CA . TYR A 1 285 ? 2.213 8.836 12.953 1 98.5 285 TYR A CA 1
ATOM 2182 C C . TYR A 1 285 ? 1.145 7.863 13.445 1 98.5 285 TYR A C 1
ATOM 2184 O O . TYR A 1 285 ? 1.318 6.645 13.367 1 98.5 285 TYR A O 1
ATOM 2192 N N . GLU A 1 286 ? 0.125 8.398 14.031 1 98.69 286 GLU A N 1
ATOM 2193 C CA . GLU A 1 286 ? -1.05 7.641 14.453 1 98.69 286 GLU A CA 1
ATOM 2194 C C . GLU A 1 286 ? -2.301 8.102 13.719 1 98.69 286 GLU A C 1
ATOM 2196 O O . GLU A 1 286 ? -2.678 9.273 13.797 1 98.69 286 GLU A O 1
ATOM 2201 N N . THR A 1 287 ? -2.908 7.246 12.961 1 98.75 287 THR A N 1
ATOM 2202 C CA . THR A 1 287 ? -4.113 7.539 12.195 1 98.75 287 THR A CA 1
ATOM 2203 C C . THR A 1 287 ? -5.141 6.422 12.352 1 98.75 287 THR A C 1
ATOM 2205 O O . THR A 1 287 ? -5.473 5.734 11.391 1 98.75 287 THR A O 1
ATOM 2208 N N . PRO A 1 288 ? -5.75 6.32 13.516 1 98.75 288 PRO A N 1
ATOM 2209 C CA . PRO A 1 288 ? -6.59 5.152 13.781 1 98.75 288 PRO A CA 1
ATOM 2210 C C . PRO A 1 288 ? -7.844 5.113 12.914 1 98.75 288 PRO A C 1
ATOM 2212 O O . PRO A 1 288 ? -8.016 4.191 12.109 1 98.75 288 PRO A O 1
ATOM 2215 N N . GLY A 1 289 ? -8.695 6.18 12.992 1 98.75 289 GLY A N 1
ATOM 2216 C CA . GLY A 1 289 ? -9.914 6.199 12.188 1 98.75 289 GLY A CA 1
ATOM 2217 C C . GLY A 1 289 ? -9.641 6.16 10.703 1 98.75 289 GLY A C 1
ATOM 2218 O O . GLY A 1 289 ? -10.336 5.473 9.953 1 98.75 289 GLY A O 1
ATOM 2219 N N . GLY A 1 290 ? -8.617 6.871 10.273 1 98.62 290 GLY A N 1
ATOM 2220 C CA . GLY A 1 290 ? -8.258 6.922 8.867 1 98.62 290 GLY A CA 1
ATOM 2221 C C . GLY A 1 290 ? -7.82 5.578 8.312 1 98.62 290 GLY A C 1
ATOM 2222 O O . GLY A 1 290 ? -8.125 5.246 7.168 1 98.62 290 GLY A O 1
ATOM 2223 N N . THR A 1 291 ? -7.078 4.77 9.094 1 98.81 291 THR A N 1
ATOM 2224 C CA . THR A 1 291 ? -6.637 3.443 8.68 1 98.81 291 THR A CA 1
ATOM 2225 C C . THR A 1 291 ? -7.832 2.525 8.438 1 98.81 291 THR A C 1
ATOM 2227 O O . THR A 1 291 ? -7.867 1.789 7.449 1 98.81 291 THR A O 1
ATOM 2230 N N . ILE A 1 292 ? -8.812 2.613 9.297 1 98.81 292 ILE A N 1
ATOM 2231 C CA . ILE A 1 292 ? -10.031 1.826 9.156 1 98.81 292 ILE A CA 1
ATOM 2232 C C . ILE A 1 292 ? -10.781 2.264 7.902 1 98.81 292 ILE A C 1
ATOM 2234 O O . ILE A 1 292 ? -11.203 1.428 7.098 1 98.81 292 ILE A O 1
ATOM 2238 N N . LEU A 1 293 ? -10.891 3.568 7.711 1 98.62 293 LEU A N 1
ATOM 2239 C CA . LEU A 1 293 ? -11.625 4.129 6.582 1 98.62 293 LEU A CA 1
ATOM 2240 C C . LEU A 1 293 ? -10.961 3.758 5.262 1 98.62 293 LEU A C 1
ATOM 2242 O O . LEU A 1 293 ? -11.633 3.379 4.305 1 98.62 293 LEU A O 1
ATOM 2246 N N . MET A 1 294 ? -9.648 3.867 5.258 1 98.38 294 MET A N 1
ATOM 2247 C CA . MET A 1 294 ? -8.906 3.533 4.043 1 98.38 294 MET A CA 1
ATOM 2248 C C . MET A 1 294 ? -9.094 2.064 3.678 1 98.38 294 MET A C 1
ATOM 2250 O O . MET A 1 294 ? -9.281 1.732 2.508 1 98.38 294 MET A O 1
ATOM 2254 N N . ALA A 1 295 ? -9.016 1.198 4.672 1 98.38 295 ALA A N 1
ATOM 2255 C CA . ALA A 1 295 ? -9.195 -0.231 4.438 1 98.38 295 ALA A CA 1
ATOM 2256 C C . ALA A 1 295 ? -10.594 -0.522 3.895 1 98.38 295 ALA A C 1
ATOM 2258 O O . ALA A 1 295 ? -10.75 -1.254 2.914 1 98.38 295 ALA A O 1
ATOM 2259 N N . ALA A 1 296 ? -11.594 0.057 4.508 1 98.62 296 ALA A N 1
ATOM 2260 C CA . ALA A 1 296 ? -12.984 -0.172 4.113 1 98.62 296 ALA A CA 1
ATOM 2261 C C . ALA A 1 296 ? -13.242 0.337 2.699 1 98.62 296 ALA A C 1
ATOM 2263 O O . ALA A 1 296 ? -13.875 -0.352 1.893 1 98.62 296 ALA A O 1
ATOM 2264 N N . TYR A 1 297 ? -12.773 1.536 2.467 1 98.44 297 TYR A N 1
ATOM 2265 C CA . TYR A 1 297 ? -13 2.141 1.158 1 98.44 297 TYR A CA 1
ATOM 2266 C C . TYR A 1 297 ? -12.352 1.316 0.055 1 98.44 297 TYR A C 1
ATOM 2268 O O . TYR A 1 297 ? -12.961 1.066 -0.985 1 98.44 297 TYR A O 1
ATOM 2276 N N . LYS A 1 298 ? -11.148 0.907 0.275 1 97.69 298 LYS A N 1
ATOM 2277 C CA . LYS A 1 298 ? -10.461 0.048 -0.685 1 97.69 298 LYS A CA 1
ATOM 2278 C C . LYS A 1 298 ? -11.219 -1.259 -0.895 1 97.69 298 LYS A C 1
ATOM 2280 O O . LYS A 1 298 ? -11.336 -1.742 -2.023 1 97.69 298 LYS A O 1
ATOM 2285 N N . GLY A 1 299 ? -11.656 -1.848 0.194 1 97.56 299 GLY A N 1
ATOM 2286 C CA . GLY A 1 299 ? -12.453 -3.061 0.088 1 97.56 299 GLY A CA 1
ATOM 2287 C C . GLY A 1 299 ? -13.664 -2.902 -0.812 1 97.56 299 GLY A C 1
ATOM 2288 O O . GLY A 1 299 ? -13.977 -3.795 -1.602 1 97.56 299 GLY A O 1
ATOM 2289 N N . LEU A 1 300 ? -14.297 -1.795 -0.708 1 97.62 300 LEU A N 1
ATOM 2290 C CA . LEU A 1 300 ? -15.484 -1.535 -1.521 1 97.62 300 LEU A CA 1
ATOM 2291 C C . LEU A 1 300 ? -15.102 -1.27 -2.973 1 97.62 300 LEU A C 1
ATOM 2293 O O . LEU A 1 300 ? -15.773 -1.733 -3.895 1 97.62 300 LEU A O 1
ATOM 2297 N N . GLU A 1 301 ? -14.023 -0.556 -3.203 1 97.44 301 GLU A N 1
ATOM 2298 C CA . GLU A 1 301 ? -13.547 -0.24 -4.547 1 97.44 301 GLU A CA 1
ATOM 2299 C C . GLU A 1 301 ? -13.242 -1.509 -5.336 1 97.44 301 GLU A C 1
ATOM 2301 O O . GLU A 1 301 ? -13.586 -1.608 -6.52 1 97.44 301 GLU A O 1
ATOM 2306 N N . THR A 1 302 ? -12.586 -2.42 -4.66 1 96.06 302 THR A N 1
ATOM 2307 C CA . THR A 1 302 ? -12.172 -3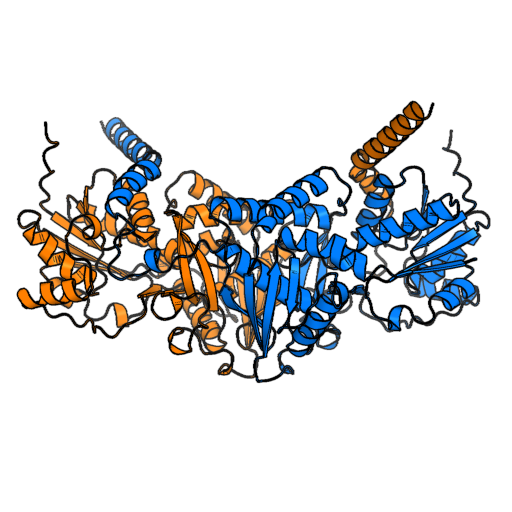.635 -5.352 1 96.06 302 THR A CA 1
ATOM 2308 C C . THR A 1 302 ? -13.391 -4.461 -5.762 1 96.06 302 THR A C 1
ATOM 2310 O O . THR A 1 302 ? -13.328 -5.23 -6.723 1 96.06 302 THR A O 1
ATOM 2313 N N . LEU A 1 303 ? -14.469 -4.301 -5.047 1 95.38 303 LEU A N 1
ATOM 2314 C CA . LEU A 1 303 ? -15.711 -5.008 -5.352 1 95.38 303 LEU A CA 1
ATOM 2315 C C . LEU A 1 303 ? -16.422 -4.379 -6.543 1 95.38 303 LEU A C 1
ATOM 2317 O O . LEU A 1 303 ? -17.094 -5.074 -7.312 1 95.38 303 LEU A O 1
ATOM 2321 N N . ILE A 1 304 ? -16.203 -3.076 -6.797 1 96 304 ILE A N 1
ATOM 2322 C CA . ILE A 1 304 ? -17.109 -2.326 -7.66 1 96 304 ILE A CA 1
ATOM 2323 C C . ILE A 1 304 ? -16.359 -1.899 -8.93 1 96 304 ILE A C 1
ATOM 2325 O O . ILE A 1 304 ? -16.938 -1.933 -10.023 1 96 304 ILE A O 1
ATOM 2329 N N . LEU A 1 305 ? -15.094 -1.496 -8.836 1 96.19 305 LEU A N 1
ATOM 2330 C CA . LEU A 1 305 ? -14.375 -0.953 -9.984 1 96.19 305 LEU A CA 1
ATOM 2331 C C . LEU A 1 305 ? -13.75 -2.068 -10.812 1 96.19 305 LEU A C 1
ATOM 2333 O O . LEU A 1 305 ? -13.195 -3.023 -10.258 1 96.19 305 LEU A O 1
ATOM 2337 N N . ASP A 1 306 ? -13.852 -1.924 -12.117 1 94.69 306 ASP A N 1
ATOM 2338 C CA . ASP A 1 306 ? -13.211 -2.889 -13 1 94.69 306 ASP A CA 1
ATOM 2339 C C . ASP A 1 306 ? -11.703 -2.658 -13.062 1 94.69 306 ASP A C 1
ATOM 2341 O O . ASP A 1 306 ? -11.195 -1.688 -12.492 1 94.69 306 ASP A O 1
ATOM 2345 N N . LYS A 1 307 ? -11.047 -3.527 -13.734 1 94.56 307 LYS A N 1
ATOM 2346 C CA . LYS A 1 307 ? -9.586 -3.609 -13.711 1 94.56 307 LYS A CA 1
ATOM 2347 C C . LYS A 1 307 ? -8.961 -2.297 -14.164 1 94.56 307 LYS A C 1
ATOM 2349 O O . LYS A 1 307 ? -8.148 -1.71 -13.445 1 94.56 307 LYS A O 1
ATOM 2354 N N . GLU A 1 308 ? -9.352 -1.759 -15.305 1 94.19 308 GLU A N 1
ATOM 2355 C CA . GLU A 1 308 ? -8.734 -0.559 -15.867 1 94.19 308 GLU A CA 1
ATOM 2356 C C . GLU A 1 308 ? -9.078 0.675 -15.039 1 94.19 308 GLU A C 1
ATOM 2358 O O . GLU A 1 308 ? -8.234 1.552 -14.844 1 94.19 308 GLU A O 1
ATOM 2363 N N . SER A 1 309 ? -10.328 0.738 -14.586 1 95.31 309 SER A N 1
ATOM 2364 C CA . SER A 1 309 ? -10.766 1.857 -13.758 1 95.31 309 SER A CA 1
ATOM 2365 C C . SER A 1 309 ? -9.977 1.911 -12.445 1 95.31 309 SER A C 1
ATOM 2367 O O . SER A 1 309 ? -9.5 2.975 -12.047 1 95.31 309 SER A O 1
ATOM 2369 N N . LEU A 1 310 ? -9.852 0.748 -11.789 1 97 310 LEU A N 1
ATOM 2370 C CA . LEU A 1 310 ? -9.133 0.716 -10.523 1 97 310 LEU A CA 1
ATOM 2371 C C . LEU A 1 310 ? -7.656 1.042 -10.727 1 97 310 LEU A C 1
ATOM 2373 O O . LEU A 1 310 ? -7.059 1.767 -9.93 1 97 310 LEU A O 1
ATOM 2377 N N . LYS A 1 311 ? -7.062 0.492 -11.82 1 97.19 311 LYS A N 1
ATOM 2378 C CA . LYS A 1 311 ? -5.672 0.8 -12.125 1 97.19 311 LYS A CA 1
ATOM 2379 C C . LYS A 1 311 ? -5.465 2.303 -12.297 1 97.19 311 LYS A C 1
ATOM 2381 O O . LYS A 1 311 ? -4.512 2.869 -11.75 1 97.19 311 LYS A O 1
ATOM 2386 N N . TYR A 1 312 ? -6.336 2.941 -13.062 1 97.69 312 TYR A N 1
ATOM 2387 C CA . TYR A 1 312 ? -6.254 4.387 -13.258 1 97.69 312 TYR A CA 1
ATOM 2388 C C . TYR A 1 312 ? -6.441 5.125 -11.938 1 97.69 312 TYR A C 1
ATOM 2390 O O . TYR A 1 312 ? -5.691 6.055 -11.625 1 97.69 312 TYR A O 1
ATOM 2398 N N . ARG A 1 313 ? -7.418 4.715 -11.195 1 97.69 313 ARG A N 1
ATOM 2399 C CA . ARG A 1 313 ? -7.672 5.32 -9.891 1 97.69 313 ARG A CA 1
ATOM 2400 C C . ARG A 1 313 ? -6.441 5.23 -9 1 97.69 313 ARG A C 1
ATOM 2402 O O . ARG A 1 313 ? -6.098 6.191 -8.305 1 97.69 313 ARG A O 1
ATOM 2409 N N . GLU A 1 314 ? -5.742 4.121 -8.953 1 97.94 314 GLU A N 1
ATOM 2410 C CA . GLU A 1 314 ? -4.523 3.963 -8.164 1 97.94 314 GLU A CA 1
ATOM 2411 C C . GLU A 1 314 ? -3.43 4.91 -8.648 1 97.94 314 GLU A C 1
ATOM 2413 O O . GLU A 1 314 ? -2.686 5.469 -7.84 1 97.94 314 GLU A O 1
ATOM 2418 N N . SER A 1 315 ? -3.352 5.082 -9.961 1 97.81 315 SER A N 1
ATOM 2419 C CA . SER A 1 315 ? -2.375 6.02 -10.508 1 97.81 315 SER A CA 1
ATOM 2420 C C . SER A 1 315 ? -2.684 7.449 -10.078 1 97.81 315 SER A C 1
ATOM 2422 O O . SER A 1 315 ? -1.772 8.227 -9.797 1 97.81 315 SER A O 1
ATOM 2424 N N . VAL A 1 316 ? -3.945 7.805 -10.039 1 98 316 VAL A N 1
ATOM 2425 C CA . VAL A 1 316 ? -4.379 9.117 -9.57 1 98 316 VAL A CA 1
ATOM 2426 C C . VAL A 1 316 ? -3.971 9.305 -8.109 1 98 316 VAL A C 1
ATOM 2428 O O . VAL A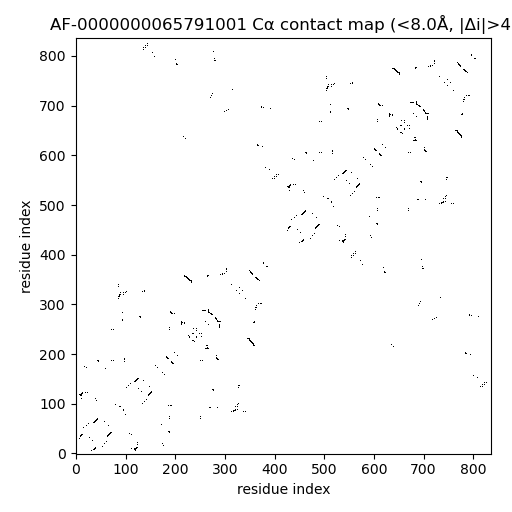 1 316 ? -3.459 10.359 -7.734 1 98 316 VAL A O 1
ATOM 2431 N N . GLY A 1 317 ? -4.18 8.281 -7.34 1 98.31 317 GLY A N 1
ATOM 2432 C CA . GLY A 1 317 ? -3.824 8.359 -5.93 1 98.31 317 GLY A CA 1
ATOM 2433 C C . GLY A 1 317 ? -2.34 8.578 -5.699 1 98.31 317 GLY A C 1
ATOM 2434 O O . GLY A 1 317 ? -1.952 9.367 -4.836 1 98.31 317 GLY A O 1
ATOM 2435 N N . LEU A 1 318 ? -1.556 7.887 -6.453 1 98 318 LEU A N 1
ATOM 2436 C CA . LEU A 1 318 ? -0.108 8.031 -6.336 1 98 318 LEU A CA 1
ATOM 2437 C C . LEU A 1 318 ? 0.324 9.453 -6.652 1 98 318 LEU A C 1
ATOM 2439 O O . LEU A 1 318 ? 1.061 10.07 -5.879 1 98 318 LEU A O 1
ATOM 2443 N N . GLU A 1 319 ? -0.158 10.008 -7.723 1 97.81 319 GLU A N 1
ATOM 2444 C CA . GLU A 1 319 ? 0.201 11.367 -8.117 1 97.81 319 GLU A CA 1
ATOM 2445 C C . GLU A 1 319 ? -0.344 12.398 -7.129 1 97.81 319 GLU A C 1
ATOM 2447 O O . GLU A 1 319 ? 0.366 13.32 -6.73 1 97.81 319 GLU A O 1
ATOM 2452 N N . PHE A 1 320 ? -1.583 12.219 -6.781 1 98.56 320 PHE A N 1
ATOM 2453 C CA . PHE A 1 320 ? -2.234 13.195 -5.914 1 98.56 320 PHE A CA 1
ATOM 2454 C C . PHE A 1 320 ? -1.576 13.227 -4.539 1 98.56 320 PHE A C 1
ATOM 2456 O O . PHE A 1 320 ? -1.536 14.273 -3.891 1 98.56 320 PHE A O 1
ATOM 2463 N N . SER A 1 321 ? -1.09 12.062 -4.039 1 98.56 321 SER A N 1
ATOM 2464 C CA . SER A 1 321 ? -0.394 12.047 -2.756 1 98.56 321 SER A CA 1
ATOM 2465 C C . SER A 1 321 ? 0.754 13.055 -2.74 1 98.56 321 SER A C 1
ATOM 2467 O O . SER A 1 321 ? 0.978 13.734 -1.738 1 98.56 321 SER A O 1
ATOM 2469 N N . HIS A 1 322 ? 1.46 13.219 -3.812 1 97.88 322 HIS A N 1
ATOM 2470 C CA . HIS A 1 322 ? 2.555 14.18 -3.902 1 97.88 322 HIS A CA 1
ATOM 2471 C C . HIS A 1 322 ? 2.029 15.602 -4.055 1 97.88 322 HIS A C 1
ATOM 2473 O O . HIS A 1 322 ? 2.623 16.547 -3.533 1 97.88 322 HIS A O 1
ATOM 2479 N N . VAL A 1 323 ? 0.89 15.773 -4.746 1 97.56 323 VAL A N 1
ATOM 2480 C CA . VAL A 1 323 ? 0.289 17.078 -4.949 1 97.56 323 VAL A CA 1
ATOM 2481 C C . VAL A 1 323 ? -0.12 17.672 -3.604 1 97.56 323 VAL A C 1
ATOM 2483 O O . VAL A 1 323 ? 0.22 18.828 -3.295 1 97.56 323 VAL A O 1
ATOM 2486 N N . ILE A 1 324 ? -0.747 16.844 -2.803 1 97.44 324 ILE A N 1
ATOM 2487 C CA . ILE A 1 324 ? -1.224 17.328 -1.513 1 97.44 324 ILE A CA 1
ATOM 2488 C C . ILE A 1 324 ? -0.055 17.438 -0.534 1 97.44 324 ILE A C 1
ATOM 2490 O O . ILE A 1 324 ? 0.021 18.375 0.26 1 97.44 324 ILE A O 1
ATOM 2494 N N . TYR A 1 325 ? 0.858 16.469 -0.59 1 97.69 325 TYR A N 1
ATOM 2495 C CA . TYR A 1 325 ? 2.041 16.516 0.261 1 97.69 325 TYR A CA 1
ATOM 2496 C C . TYR A 1 325 ? 2.807 17.812 0.063 1 97.69 325 TYR A C 1
ATOM 2498 O O . TYR A 1 325 ? 3.309 18.391 1.025 1 97.69 325 TYR A O 1
ATOM 2506 N N . ASP A 1 326 ? 2.789 18.344 -1.152 1 95.62 326 ASP A N 1
ATOM 2507 C CA . ASP A 1 326 ? 3.598 19.5 -1.526 1 95.62 326 ASP A CA 1
ATOM 2508 C C . ASP A 1 326 ? 2.812 20.797 -1.354 1 95.62 326 ASP A C 1
ATOM 2510 O O . ASP A 1 326 ? 3.312 21.875 -1.673 1 95.62 326 ASP A O 1
ATOM 2514 N N . GLY A 1 327 ? 1.595 20.75 -0.928 1 95.81 327 GLY A N 1
ATOM 2515 C CA . GLY A 1 327 ? 0.826 21.953 -0.641 1 95.81 327 GLY A CA 1
ATOM 2516 C C . GLY A 1 327 ? 0.182 22.547 -1.873 1 95.81 327 GLY A C 1
ATOM 2517 O O . GLY A 1 327 ? 0.017 23.766 -1.96 1 95.81 327 GLY A O 1
ATOM 2518 N N . ARG A 1 328 ? -0.245 21.75 -2.832 1 95.88 328 ARG A N 1
ATOM 2519 C CA . ARG A 1 328 ? -0.743 22.25 -4.109 1 95.88 328 ARG A CA 1
ATOM 2520 C C . ARG A 1 328 ? -2.246 22.031 -4.238 1 95.88 328 ARG A C 1
ATOM 2522 O O . ARG A 1 328 ? -2.742 21.719 -5.32 1 95.88 328 ARG A O 1
ATOM 2529 N N . TRP A 1 329 ? -2.945 22.172 -3.203 1 96.75 329 TRP A N 1
ATOM 2530 C CA . TRP A 1 329 ? -4.383 21.922 -3.133 1 96.75 329 TRP A CA 1
ATOM 2531 C C . TRP A 1 329 ? -5.141 22.828 -4.094 1 96.75 329 TRP A C 1
ATOM 2533 O O . TRP A 1 329 ? -6.062 22.391 -4.781 1 96.75 329 TRP A O 1
ATOM 2543 N N . PHE A 1 330 ? -4.766 24.094 -4.172 1 95.81 330 PHE A N 1
ATOM 2544 C CA . PHE A 1 330 ? -5.551 25.078 -4.91 1 95.81 330 PHE A CA 1
ATOM 2545 C C . PHE A 1 330 ? -5.059 25.188 -6.348 1 95.81 330 PHE A C 1
ATOM 2547 O O . PHE A 1 330 ? -5.23 26.234 -6.984 1 95.81 330 PHE A O 1
ATOM 2554 N N . THR A 1 331 ? -4.547 24.141 -6.949 1 94.69 331 THR A N 1
ATOM 2555 C CA . THR A 1 331 ? -4.062 24.125 -8.328 1 94.69 331 THR A CA 1
ATOM 2556 C C . THR A 1 331 ? -5.07 23.453 -9.25 1 94.69 331 THR A C 1
ATOM 2558 O O . THR A 1 331 ? -5.891 22.641 -8.797 1 94.69 331 THR A O 1
ATOM 2561 N N . PRO A 1 332 ? -4.996 23.766 -10.562 1 94.5 332 PRO A N 1
ATOM 2562 C CA . PRO A 1 332 ? -5.852 23.062 -11.523 1 94.5 332 PRO A CA 1
ATOM 2563 C C . PRO A 1 332 ? -5.617 21.547 -11.531 1 94.5 332 PRO A C 1
ATOM 2565 O O . PRO A 1 332 ? -6.555 20.781 -11.742 1 94.5 332 PRO A O 1
ATOM 2568 N N . LEU A 1 333 ? -4.434 21.172 -11.289 1 95.88 333 LEU A N 1
ATOM 2569 C CA . LEU A 1 333 ? -4.113 19.75 -11.25 1 95.88 333 LEU A CA 1
ATOM 2570 C C . LEU A 1 333 ? -4.848 19.062 -10.109 1 95.88 333 LEU A C 1
ATOM 2572 O O . LEU A 1 333 ? -5.441 18 -10.297 1 95.88 333 LEU A O 1
ATOM 2576 N N . ALA A 1 334 ? -4.797 19.625 -8.945 1 97.44 334 ALA A N 1
ATOM 2577 C CA . ALA A 1 334 ? -5.504 19.062 -7.793 1 97.44 334 ALA A CA 1
ATOM 2578 C C . ALA A 1 334 ? -6.996 18.953 -8.078 1 97.44 334 ALA A C 1
ATOM 2580 O O . ALA A 1 334 ? -7.605 17.906 -7.805 1 97.44 334 ALA A O 1
ATOM 2581 N N . LYS A 1 335 ? -7.508 20.031 -8.641 1 97 335 LYS A N 1
ATOM 2582 C CA . LYS A 1 335 ? -8.93 20.031 -8.969 1 97 335 LYS A CA 1
ATOM 2583 C C . LYS A 1 335 ? -9.273 18.891 -9.922 1 97 335 LYS A C 1
ATOM 2585 O O . LYS A 1 335 ? -10.273 18.188 -9.727 1 97 335 LYS A O 1
ATOM 2590 N N . ALA A 1 336 ? -8.469 18.703 -10.961 1 97.88 336 ALA A N 1
ATOM 2591 C CA . ALA A 1 336 ? -8.703 17.656 -11.969 1 97.88 336 ALA A CA 1
ATOM 2592 C C . ALA A 1 336 ? -8.602 16.266 -11.352 1 97.88 336 ALA A C 1
ATOM 2594 O O . ALA A 1 336 ? -9.414 15.391 -11.648 1 97.88 336 ALA A O 1
ATOM 2595 N N . GLN A 1 337 ? -7.633 16 -10.523 1 98.38 337 GLN A N 1
ATOM 2596 C CA . GLN A 1 337 ? -7.414 14.703 -9.906 1 98.38 337 GLN A CA 1
ATOM 2597 C C . GLN A 1 337 ? -8.523 14.375 -8.906 1 98.38 337 GLN A C 1
ATOM 2599 O O . GLN A 1 337 ? -8.992 13.234 -8.852 1 98.38 337 GLN A O 1
ATOM 2604 N N . LEU A 1 338 ? -8.945 15.367 -8.164 1 98.25 338 LEU A N 1
ATOM 2605 C CA . LEU A 1 338 ? -10.07 15.18 -7.254 1 98.25 338 LEU A CA 1
ATOM 2606 C C . LEU A 1 338 ? -11.344 14.852 -8.023 1 98.25 338 LEU A C 1
ATOM 2608 O O . LEU A 1 338 ? -12.117 13.984 -7.609 1 98.25 338 LEU A O 1
ATOM 2612 N N . ALA A 1 339 ? -11.531 15.555 -9.109 1 98.06 339 ALA A N 1
ATOM 2613 C CA . ALA A 1 339 ? -12.711 15.305 -9.938 1 98.06 339 ALA A CA 1
ATOM 2614 C C . ALA A 1 339 ? -12.68 13.898 -10.531 1 98.06 339 ALA A C 1
ATOM 2616 O O . ALA A 1 339 ? -13.719 13.234 -10.633 1 98.06 339 ALA A O 1
ATOM 2617 N N . SER A 1 340 ? -11.523 13.477 -10.906 1 97.88 340 SER A N 1
ATOM 2618 C CA . SER A 1 340 ? -11.359 12.125 -11.43 1 97.88 340 SER A CA 1
ATOM 2619 C C . SER A 1 340 ? -11.742 11.07 -10.391 1 97.88 340 SER A C 1
ATOM 2621 O O . SER A 1 340 ? -12.5 10.148 -10.695 1 97.88 340 SER A O 1
ATOM 2623 N N . ALA A 1 341 ? -11.266 11.195 -9.219 1 97.75 341 ALA A N 1
ATOM 2624 C CA . ALA A 1 341 ? -11.57 10.25 -8.148 1 97.75 341 ALA A CA 1
ATOM 2625 C C . ALA A 1 341 ? -13.055 10.289 -7.793 1 97.75 341 ALA A C 1
ATOM 2627 O O . ALA A 1 341 ? -13.664 9.25 -7.527 1 97.75 341 ALA A O 1
ATOM 2628 N N . ALA A 1 342 ? -13.602 11.5 -7.785 1 97.81 342 ALA A N 1
ATOM 2629 C CA . ALA A 1 342 ? -15.016 11.664 -7.457 1 97.81 342 ALA A CA 1
ATOM 2630 C C . ALA A 1 342 ? -15.906 10.961 -8.477 1 97.81 342 ALA A C 1
ATOM 2632 O O . ALA A 1 342 ? -16.969 10.43 -8.133 1 97.81 342 ALA A O 1
ATOM 2633 N N . SER A 1 343 ? -15.547 10.969 -9.703 1 97.94 343 SER A N 1
ATOM 2634 C CA . SER A 1 343 ? -16.312 10.305 -10.758 1 97.94 343 SER A CA 1
ATOM 2635 C C . SER A 1 343 ? -16.406 8.805 -10.5 1 97.94 343 SER A C 1
ATOM 2637 O O . SER A 1 343 ? -17.484 8.227 -10.633 1 97.94 343 SER A O 1
ATOM 2639 N N . PHE A 1 344 ? -15.352 8.133 -10.047 1 96.69 344 PHE A N 1
ATOM 2640 C CA . PHE A 1 344 ? -15.359 6.715 -9.727 1 96.69 344 PHE A CA 1
ATOM 2641 C C . PHE A 1 344 ? -16.188 6.449 -8.477 1 96.69 344 PHE A C 1
ATOM 2643 O O . PHE A 1 344 ? -16.797 5.383 -8.344 1 96.69 344 PHE A O 1
ATOM 2650 N N . ALA A 1 345 ? -16.25 7.41 -7.598 1 97.5 345 ALA A N 1
ATOM 2651 C CA . ALA A 1 345 ? -16.906 7.258 -6.309 1 97.5 345 ALA A CA 1
ATOM 2652 C C . ALA A 1 345 ? -18.422 7.211 -6.477 1 97.5 345 ALA A C 1
ATOM 2654 O O . ALA A 1 345 ? -19.141 6.73 -5.594 1 97.5 345 ALA A O 1
ATOM 2655 N N . GLU A 1 346 ? -18.969 7.648 -7.602 1 96.69 346 GLU A N 1
ATOM 2656 C CA . GLU A 1 346 ? -20.406 7.715 -7.848 1 96.69 346 GLU A CA 1
ATOM 2657 C C . GLU A 1 346 ? -21.062 6.34 -7.699 1 96.69 346 GLU A C 1
ATOM 2659 O O . GLU A 1 346 ? -22.234 6.238 -7.328 1 96.69 346 GLU A O 1
ATOM 2664 N N . LYS A 1 347 ? -20.312 5.32 -7.918 1 95.69 347 LYS A N 1
ATOM 2665 C CA . LYS A 1 347 ? -20.875 3.977 -7.871 1 95.69 347 LYS A CA 1
ATOM 2666 C C . LYS A 1 347 ? -20.547 3.287 -6.551 1 95.69 347 LYS A C 1
ATOM 2668 O O . LYS A 1 347 ? -21.016 2.184 -6.285 1 95.69 347 LYS A O 1
ATOM 2673 N N . LEU A 1 348 ? -19.781 3.9 -5.719 1 97.88 348 LEU A N 1
ATOM 2674 C CA . LEU A 1 348 ? -19.281 3.262 -4.504 1 97.88 348 LEU A CA 1
ATOM 2675 C C . LEU A 1 348 ? -20.328 3.332 -3.391 1 97.88 348 LEU A C 1
ATOM 2677 O O . LEU A 1 348 ? -20.266 4.211 -2.527 1 97.88 348 LEU A O 1
ATOM 2681 N N . THR A 1 349 ? -21.266 2.416 -3.516 1 98.19 349 THR A N 1
ATOM 2682 C CA . THR A 1 349 ? -22.312 2.227 -2.523 1 98.19 349 THR A CA 1
ATOM 2683 C C . THR A 1 349 ? -22.297 0.802 -1.978 1 98.19 349 THR A C 1
ATOM 2685 O O . THR A 1 349 ? -22.172 -0.159 -2.74 1 98.19 349 THR A O 1
ATOM 2688 N N . GLY A 1 350 ? -22.328 0.67 -0.68 1 98.25 350 GLY A N 1
ATOM 2689 C CA . GLY A 1 350 ? -22.344 -0.662 -0.096 1 98.25 350 GLY A CA 1
ATOM 2690 C C . GLY A 1 350 ? -21.875 -0.684 1.348 1 98.25 350 GLY A C 1
ATOM 2691 O O . GLY A 1 350 ? -21.812 0.361 1.998 1 98.25 350 GLY A O 1
ATOM 2692 N N . ASP A 1 351 ? -21.688 -1.894 1.857 1 98.69 351 ASP A N 1
ATOM 2693 C CA . ASP A 1 351 ? -21.281 -2.125 3.242 1 98.69 351 ASP A CA 1
ATOM 2694 C C . ASP A 1 351 ? -19.984 -2.934 3.312 1 98.69 351 ASP A C 1
ATOM 2696 O O . ASP A 1 351 ? -19.797 -3.859 2.525 1 98.69 351 ASP A O 1
ATOM 2700 N N . VAL A 1 352 ? -19.172 -2.549 4.195 1 98.75 352 VAL A N 1
ATOM 2701 C CA . VAL A 1 352 ? -17.922 -3.264 4.457 1 98.75 352 VAL A CA 1
ATOM 2702 C C . VAL A 1 352 ? -17.766 -3.477 5.961 1 98.75 352 VAL A C 1
ATOM 2704 O O . VAL A 1 352 ? -18.047 -2.578 6.754 1 98.75 352 VAL A O 1
ATOM 2707 N N . VAL A 1 353 ? -17.359 -4.66 6.355 1 98.81 353 VAL A N 1
ATOM 2708 C CA . VAL A 1 353 ? -17.047 -4.945 7.754 1 98.81 353 VAL A CA 1
ATOM 2709 C C . VAL A 1 353 ? -15.539 -5.055 7.938 1 98.81 353 VAL A C 1
ATOM 2711 O O . VAL A 1 353 ? -14.875 -5.82 7.23 1 98.81 353 VAL A O 1
ATOM 2714 N N . VAL A 1 354 ? -15.008 -4.285 8.859 1 98.81 354 VAL A N 1
ATOM 2715 C CA . VAL A 1 354 ? -13.586 -4.277 9.195 1 98.81 354 VAL A CA 1
ATOM 2716 C C . VAL A 1 354 ? -13.375 -4.879 10.586 1 98.81 354 VAL A C 1
ATOM 2718 O O . VAL A 1 354 ? -14.016 -4.453 11.555 1 98.81 354 VAL A O 1
ATOM 2721 N N . LYS A 1 355 ? -12.539 -5.848 10.664 1 98.69 355 LYS A N 1
ATOM 2722 C CA . LYS A 1 355 ? -12.172 -6.477 11.922 1 98.69 355 LYS A CA 1
ATOM 2723 C C . LYS A 1 355 ? -10.93 -5.816 12.523 1 98.69 355 LYS A C 1
ATOM 2725 O O . LYS A 1 355 ? -9.891 -5.738 11.875 1 98.69 355 LYS A O 1
ATOM 2730 N N . LEU A 1 356 ? -11.062 -5.285 13.75 1 98.75 356 LEU A N 1
ATOM 2731 C CA . LEU A 1 356 ? -9.977 -4.652 14.484 1 98.75 356 LEU A CA 1
ATOM 2732 C C . LEU A 1 356 ? -9.398 -5.609 15.523 1 98.75 356 LEU A C 1
ATOM 2734 O O . LEU A 1 356 ? -10.141 -6.23 16.281 1 98.75 356 LEU A O 1
ATOM 2738 N N . TYR A 1 357 ? -8.039 -5.738 15.461 1 98.5 357 TYR A N 1
ATOM 2739 C CA . TYR A 1 357 ? -7.398 -6.621 16.422 1 98.5 357 TYR A CA 1
ATOM 2740 C C . TYR A 1 357 ? -5.926 -6.27 16.594 1 98.5 357 TYR A C 1
ATOM 2742 O O . TYR A 1 357 ? -5.117 -6.488 15.695 1 98.5 357 TYR A O 1
ATOM 2750 N N . LYS A 1 358 ? -5.523 -5.715 17.75 1 98.06 358 LYS A N 1
ATOM 2751 C CA . LYS A 1 358 ? -4.16 -5.469 18.219 1 98.06 358 LYS A CA 1
ATOM 2752 C C . LYS A 1 358 ? -3.312 -4.832 17.109 1 98.06 358 LYS A C 1
ATOM 2754 O O . LYS A 1 358 ? -2.23 -5.328 16.797 1 98.06 358 LYS A O 1
ATOM 2759 N N . GLY A 1 359 ? -3.785 -3.736 16.562 1 97.81 359 GLY A N 1
ATOM 2760 C CA . GLY A 1 359 ? -3.041 -2.959 15.586 1 97.81 359 GLY A CA 1
ATOM 2761 C C . GLY A 1 359 ? -3.506 -3.186 14.164 1 97.81 359 GLY A C 1
ATOM 2762 O O . GLY A 1 359 ? -3.133 -2.439 13.25 1 97.81 359 GLY A O 1
ATOM 2763 N N . MET A 1 360 ? -4.391 -4.164 13.945 1 97.19 360 MET A N 1
ATOM 2764 C CA . MET A 1 360 ? -4.797 -4.535 12.594 1 97.19 360 MET A CA 1
ATOM 2765 C C . MET A 1 360 ? -6.215 -4.055 12.297 1 97.19 360 MET A C 1
ATOM 2767 O O . MET A 1 360 ? -7.066 -4.043 13.188 1 97.19 360 MET A O 1
ATOM 2771 N N . ALA A 1 361 ? -6.434 -3.641 11.109 1 98.25 361 ALA A N 1
ATOM 2772 C CA . ALA A 1 361 ? -7.742 -3.379 10.508 1 98.25 361 ALA A CA 1
ATOM 2773 C C . ALA A 1 361 ? -7.922 -4.168 9.219 1 98.25 361 ALA A C 1
ATOM 2775 O O . ALA A 1 361 ? -7.402 -3.781 8.172 1 98.25 361 ALA A O 1
ATOM 2776 N N . GLN A 1 362 ? -8.719 -5.234 9.289 1 97.69 362 GLN A N 1
ATOM 2777 C CA . GLN A 1 362 ? -8.82 -6.148 8.156 1 97.69 362 GLN A CA 1
ATOM 2778 C C . GLN A 1 362 ? -10.25 -6.223 7.641 1 97.69 362 GLN A C 1
ATOM 2780 O O . GLN A 1 362 ? -11.188 -6.449 8.414 1 97.69 362 GLN A O 1
ATOM 2785 N N . VAL A 1 363 ? -10.43 -6.012 6.387 1 98.38 363 VAL A N 1
ATOM 2786 C CA . VAL A 1 363 ? -11.742 -6.184 5.77 1 98.38 363 VAL A CA 1
ATOM 2787 C C . VAL A 1 363 ? -12.094 -7.668 5.715 1 98.38 363 VAL A C 1
ATOM 2789 O O . VAL A 1 363 ? -11.297 -8.484 5.246 1 98.38 363 VAL A O 1
ATOM 2792 N N . ILE A 1 364 ? -13.336 -8.016 6.145 1 97.69 364 ILE A N 1
ATOM 2793 C CA . ILE A 1 364 ? -13.672 -9.43 6.215 1 97.69 364 ILE A CA 1
ATOM 2794 C C . ILE A 1 364 ? -14.984 -9.688 5.48 1 97.69 364 ILE A C 1
ATOM 2796 O O . ILE A 1 364 ? -15.328 -10.844 5.199 1 97.69 364 ILE A O 1
ATOM 2800 N N . GLN A 1 365 ? -15.781 -8.656 5.199 1 97.88 365 GLN A N 1
ATOM 2801 C CA . GLN A 1 365 ? -17.047 -8.758 4.469 1 97.88 365 GLN A CA 1
ATOM 2802 C C . GLN A 1 365 ? -17.266 -7.535 3.59 1 97.88 365 GLN A C 1
ATOM 2804 O O . GLN A 1 365 ? -16.891 -6.422 3.961 1 97.88 365 GLN A O 1
ATOM 2809 N N . ARG A 1 366 ? -17.844 -7.75 2.453 1 97.56 366 ARG A N 1
ATOM 2810 C CA . ARG A 1 366 ? -18.234 -6.66 1.558 1 97.56 366 ARG A CA 1
ATOM 2811 C C . ARG A 1 366 ? -19.516 -6.996 0.801 1 97.56 366 ARG A C 1
ATOM 2813 O O . ARG A 1 366 ? -19.719 -8.148 0.415 1 97.56 366 ARG A O 1
ATOM 2820 N N . ARG A 1 367 ? -20.297 -6.043 0.539 1 97.75 367 ARG A N 1
ATOM 2821 C CA . ARG A 1 367 ? -21.469 -6.172 -0.331 1 97.75 367 ARG A CA 1
ATOM 2822 C C . ARG A 1 367 ? -21.828 -4.836 -0.967 1 97.75 367 ARG A C 1
ATOM 2824 O O . ARG A 1 367 ? -21.578 -3.777 -0.384 1 97.75 367 ARG A O 1
ATOM 2831 N N . SER A 1 368 ? -22.359 -4.855 -2.141 1 97.38 368 SER A N 1
ATOM 2832 C CA . SER A 1 368 ? -22.766 -3.664 -2.879 1 97.38 368 SER A CA 1
ATOM 2833 C C . SER A 1 368 ? -23.828 -3.992 -3.92 1 97.38 368 SER A C 1
ATOM 2835 O O . SER A 1 368 ? -23.781 -5.047 -4.555 1 97.38 368 SER A O 1
ATOM 2837 N N . PRO A 1 369 ? -24.812 -3.105 -4.117 1 95.94 369 PRO A N 1
ATOM 2838 C CA . PRO A 1 369 ? -25.734 -3.264 -5.246 1 95.94 369 PRO A CA 1
ATOM 2839 C C . PRO A 1 369 ? -25.047 -3.078 -6.598 1 95.94 369 PRO A C 1
ATOM 2841 O O . PRO A 1 369 ? -25.609 -3.451 -7.633 1 95.94 369 PRO A O 1
ATOM 2844 N N . ASN A 1 370 ? -23.844 -2.514 -6.578 1 94.88 370 ASN A N 1
ATOM 2845 C CA . ASN A 1 370 ? -23.109 -2.254 -7.812 1 94.88 370 ASN A CA 1
ATOM 2846 C C . ASN A 1 370 ? -21.938 -3.221 -7.98 1 94.88 370 ASN A C 1
ATOM 2848 O O . ASN A 1 370 ? -21 -2.941 -8.727 1 94.88 370 ASN A O 1
ATOM 2852 N N . SER A 1 371 ? -21.984 -4.328 -7.254 1 94.44 371 SER A N 1
ATOM 2853 C CA . SER A 1 371 ? -20.891 -5.297 -7.297 1 94.44 371 SER A CA 1
ATOM 2854 C C . SER A 1 371 ? -20.688 -5.832 -8.711 1 94.44 371 SER A C 1
ATOM 2856 O O . SER A 1 371 ? -21.656 -6.121 -9.422 1 94.44 371 SER A O 1
ATOM 2858 N N . LEU A 1 372 ? -19.422 -5.918 -9.086 1 91.94 372 LEU A N 1
ATOM 2859 C CA . LEU A 1 372 ? -19.078 -6.574 -10.336 1 91.94 372 LEU A CA 1
ATOM 2860 C C . LEU A 1 372 ? -18.688 -8.031 -10.102 1 91.94 372 LEU A C 1
ATOM 2862 O O . LEU A 1 372 ? -18.359 -8.75 -11.047 1 91.94 372 LEU A O 1
ATOM 2866 N N . TYR A 1 373 ? -18.734 -8.406 -8.82 1 90.56 373 TYR A N 1
ATOM 2867 C CA . TYR A 1 373 ? -18.531 -9.805 -8.477 1 90.56 373 TYR A CA 1
ATOM 2868 C C . TYR A 1 373 ? -19.812 -10.602 -8.68 1 90.56 373 TYR A C 1
ATOM 2870 O O . TYR A 1 373 ? -20.891 -10.195 -8.234 1 90.56 373 TYR A O 1
ATOM 2878 N N . SER A 1 374 ? -19.688 -11.656 -9.352 1 85.06 374 SER A N 1
ATOM 2879 C CA . SER A 1 374 ? -20.812 -12.57 -9.562 1 85.06 374 SER A CA 1
ATOM 2880 C C . SER A 1 374 ? -20.422 -14.008 -9.227 1 85.06 374 SER A C 1
ATOM 2882 O O . SER A 1 374 ? -19.5 -14.57 -9.836 1 85.06 374 SER A O 1
ATOM 2884 N N . GLU A 1 375 ? -21.156 -14.531 -8.359 1 80.69 375 GLU A N 1
ATOM 2885 C CA . GLU A 1 375 ? -20.891 -15.914 -7.957 1 80.69 375 GLU A CA 1
ATOM 2886 C C . GLU A 1 375 ? -21.047 -16.859 -9.141 1 80.69 375 GLU A C 1
ATOM 2888 O O . GLU A 1 375 ? -20.281 -17.828 -9.258 1 80.69 375 GLU A O 1
ATOM 2893 N N . ALA A 1 376 ? -21.922 -16.641 -10.008 1 73.19 376 ALA A N 1
ATOM 2894 C CA . ALA A 1 376 ? -22.172 -17.484 -11.172 1 73.19 376 ALA A CA 1
ATOM 2895 C C . ALA A 1 376 ? -20.969 -17.531 -12.102 1 73.19 376 ALA A C 1
ATOM 2897 O O . ALA A 1 376 ? -20.656 -18.578 -12.688 1 73.19 376 ALA A O 1
ATOM 2898 N N . PHE A 1 377 ? -20.312 -16.438 -12.148 1 74.69 377 PHE A N 1
ATOM 2899 C CA . PHE A 1 377 ? -19.141 -16.375 -13.023 1 74.69 377 PHE A CA 1
ATOM 2900 C C . PHE A 1 377 ? -17.906 -16.891 -12.312 1 74.69 377 PHE A C 1
ATOM 2902 O O . PHE A 1 377 ? -16.984 -17.422 -12.953 1 74.69 377 PHE A O 1
ATOM 2909 N N . ALA A 1 378 ? -17.922 -16.797 -11.008 1 70.19 378 ALA A N 1
ATOM 2910 C CA . ALA A 1 378 ? -16.703 -17.078 -10.25 1 70.19 378 ALA A CA 1
ATOM 2911 C C . ALA A 1 378 ? -16.672 -18.516 -9.766 1 70.19 378 ALA A C 1
ATOM 2913 O O . ALA A 1 378 ? -15.625 -19.031 -9.383 1 70.19 378 ALA A O 1
ATOM 2914 N N . THR A 1 379 ? -17.719 -19.188 -9.922 1 69.25 379 THR A N 1
ATOM 2915 C CA . THR A 1 379 ? -17.844 -20.531 -9.336 1 69.25 379 THR A CA 1
ATOM 2916 C C . THR A 1 379 ? -17.016 -21.531 -10.125 1 69.25 379 THR A C 1
ATOM 2918 O O . THR A 1 379 ? -16.844 -21.391 -11.336 1 69.25 379 THR A O 1
ATOM 2921 N N . PHE A 1 380 ? -16.531 -22.5 -9.422 1 64.81 380 PHE A N 1
ATOM 2922 C CA . PHE A 1 380 ? -15.766 -23.594 -10.031 1 64.81 380 PHE A CA 1
ATOM 2923 C C . PHE A 1 380 ? -16.703 -24.688 -10.539 1 64.81 380 PHE A C 1
ATOM 2925 O O . PHE A 1 380 ? -16.281 -25.562 -11.297 1 64.81 380 PHE A O 1
ATOM 2932 N N . GLY A 1 381 ? -17.953 -24.5 -10.18 1 61.47 381 GLY A N 1
ATOM 2933 C CA . GLY A 1 381 ? -18.938 -25.484 -10.641 1 61.47 381 GLY A CA 1
ATOM 2934 C C . GLY A 1 381 ? -19.406 -25.219 -12.055 1 61.47 381 GLY A C 1
ATOM 2935 O O . GLY A 1 381 ? -18.859 -24.375 -12.758 1 61.47 381 GLY A O 1
ATOM 2936 N N . ALA A 1 382 ? -20.234 -26.141 -12.547 1 60.75 382 ALA A N 1
ATOM 2937 C CA . ALA A 1 382 ? -20.828 -26.016 -13.875 1 60.75 382 ALA A CA 1
ATOM 2938 C C . ALA A 1 382 ? -21.516 -24.672 -14.055 1 60.75 382 ALA A C 1
ATOM 2940 O O . ALA A 1 382 ? -22.188 -24.188 -13.141 1 60.75 382 ALA A O 1
ATOM 2941 N N . ASP A 1 383 ? -20.906 -23.953 -15.117 1 62.41 383 ASP A N 1
ATOM 2942 C CA . ASP A 1 383 ? -21.609 -22.703 -15.391 1 62.41 383 ASP A CA 1
ATOM 2943 C C . ASP A 1 383 ? -21.938 -22.578 -16.875 1 62.41 383 ASP A C 1
ATOM 2945 O O . ASP A 1 383 ? -21.328 -23.234 -17.719 1 62.41 383 ASP A O 1
ATOM 2949 N N . ASP A 1 384 ? -23.047 -21.891 -17.156 1 61.91 384 ASP A N 1
ATOM 2950 C CA . ASP A 1 384 ? -23.469 -21.672 -18.531 1 61.91 384 ASP A CA 1
ATOM 2951 C C . ASP A 1 384 ? -23.188 -20.234 -18.969 1 61.91 384 ASP A C 1
ATOM 2953 O O . ASP A 1 384 ? -23.578 -19.812 -20.062 1 61.91 384 ASP A O 1
ATOM 2957 N N . VAL A 1 385 ? -22.453 -19.562 -18.188 1 63.69 385 VAL A N 1
ATOM 2958 C CA . VAL A 1 385 ? -22.406 -18.141 -18.484 1 63.69 385 VAL A CA 1
ATOM 2959 C C . VAL A 1 385 ? -21.062 -17.797 -19.125 1 63.69 385 VAL A C 1
ATOM 2961 O O . VAL A 1 385 ? -20.938 -16.766 -19.797 1 63.69 385 VAL A O 1
ATOM 2964 N N . TYR A 1 386 ? -20.125 -18.625 -18.953 1 67.06 386 TYR A N 1
ATOM 2965 C CA . TYR A 1 386 ? -18.797 -18.328 -19.484 1 67.06 386 TYR A CA 1
ATOM 2966 C C . TYR A 1 386 ? -18.359 -19.406 -20.484 1 67.06 386 TYR A C 1
ATOM 2968 O O . TYR A 1 386 ? -18.266 -20.578 -20.141 1 67.06 386 TYR A O 1
ATOM 2976 N N . ASP A 1 387 ? -18.25 -18.953 -21.734 1 70.62 387 ASP A N 1
ATOM 2977 C CA . ASP A 1 387 ? -17.766 -19.859 -22.766 1 70.62 387 ASP A CA 1
ATOM 2978 C C . ASP A 1 387 ? -16.234 -19.922 -22.766 1 70.62 387 ASP A C 1
ATOM 2980 O O . ASP A 1 387 ? -15.57 -19 -23.25 1 70.62 387 ASP A O 1
ATOM 2984 N N . GLN A 1 388 ? -15.727 -20.969 -22.266 1 75 388 GLN A N 1
ATOM 2985 C CA . GLN A 1 388 ? -14.289 -21.156 -22.078 1 75 388 GLN A CA 1
ATOM 2986 C C . GLN A 1 388 ? -13.547 -21.125 -23.406 1 75 388 GLN A C 1
ATOM 2988 O O . GLN A 1 388 ? -12.344 -20.875 -23.453 1 75 388 GLN A O 1
ATOM 2993 N N . LYS A 1 389 ? -14.148 -21.328 -24.516 1 74.94 389 LYS A N 1
ATOM 2994 C CA . LYS A 1 389 ? -13.531 -21.344 -25.828 1 74.94 389 LYS A CA 1
ATOM 2995 C C . LYS A 1 389 ? -13.117 -19.938 -26.266 1 74.94 389 LYS A C 1
ATOM 2997 O O . LYS A 1 389 ? -12.219 -19.766 -27.078 1 74.94 389 LYS A O 1
ATOM 3002 N N . HIS A 1 390 ? -13.844 -18.953 -25.734 1 72 390 HIS A N 1
ATOM 3003 C CA . HIS A 1 390 ? -13.531 -17.578 -26.094 1 72 390 HIS A CA 1
ATOM 3004 C C . HIS A 1 390 ? -12.148 -17.172 -25.578 1 72 390 HIS A C 1
ATOM 3006 O O . HIS A 1 390 ? -11.516 -16.266 -26.125 1 72 390 HIS A O 1
ATOM 3012 N N . ALA A 1 391 ? -11.711 -17.844 -24.531 1 78.69 391 ALA A N 1
ATOM 3013 C CA . ALA A 1 391 ? -10.406 -17.547 -23.953 1 78.69 391 ALA A CA 1
ATOM 3014 C C . ALA A 1 391 ? -9.281 -17.781 -24.953 1 78.69 391 ALA A C 1
ATOM 3016 O O . ALA A 1 391 ? -8.297 -17.047 -24.984 1 78.69 391 ALA A O 1
ATOM 3017 N N . GLU A 1 392 ? -9.5 -18.734 -25.781 1 79.62 392 GLU A N 1
ATOM 3018 C CA . GLU A 1 392 ? -8.469 -19.078 -26.75 1 79.62 392 GLU A CA 1
ATOM 3019 C C . GLU A 1 392 ? -8.164 -17.906 -27.688 1 79.62 392 GLU A C 1
ATOM 3021 O O . GLU A 1 392 ? -7.008 -17.547 -27.859 1 79.62 392 GLU A O 1
ATOM 3026 N N . GLY A 1 393 ? -9.266 -17.312 -28.281 1 76.5 393 GLY A N 1
ATOM 3027 C CA . GLY A 1 393 ? -9.078 -16.156 -29.141 1 76.5 393 GLY A CA 1
ATOM 3028 C C . GLY A 1 393 ? -8.438 -14.977 -28.438 1 76.5 393 GLY A C 1
ATOM 3029 O O . GLY A 1 393 ? -7.555 -14.32 -29 1 76.5 393 GLY A O 1
ATOM 3030 N N . PHE A 1 394 ? -8.844 -14.805 -27.297 1 82.94 394 PHE A N 1
ATOM 3031 C CA . PHE A 1 394 ? -8.297 -13.703 -26.516 1 82.94 394 PHE A CA 1
ATOM 3032 C C . PHE A 1 394 ? -6.801 -13.891 -26.281 1 82.94 394 PHE A C 1
ATOM 3034 O O . PHE A 1 394 ? -6.012 -12.984 -26.547 1 82.94 394 PHE A O 1
ATOM 3041 N N . ILE A 1 395 ? -6.387 -15.023 -25.875 1 82.75 395 ILE A N 1
ATOM 3042 C CA . ILE A 1 395 ? -5 -15.297 -25.516 1 82.75 395 ILE A CA 1
ATOM 3043 C C . ILE A 1 395 ? -4.117 -15.211 -26.766 1 82.75 395 ILE A C 1
ATOM 3045 O O . ILE A 1 395 ? -3.002 -14.688 -26.719 1 82.75 395 ILE A O 1
ATOM 3049 N N . ARG A 1 396 ? -4.621 -15.719 -27.828 1 77.5 396 ARG A N 1
ATOM 3050 C CA . ARG A 1 396 ? -3.873 -15.672 -29.094 1 77.5 396 ARG A CA 1
ATOM 3051 C C . ARG A 1 396 ? -3.576 -14.234 -29.5 1 77.5 396 ARG A C 1
ATOM 3053 O O . ARG A 1 396 ? -2.469 -13.93 -29.938 1 77.5 396 ARG A O 1
ATOM 3060 N N . LEU A 1 397 ? -4.547 -13.344 -29.297 1 69.12 397 LEU A N 1
ATOM 3061 C CA . LEU A 1 397 ? -4.367 -11.945 -29.672 1 69.12 397 LEU A CA 1
ATOM 3062 C C . LEU A 1 397 ? -3.545 -11.211 -28.625 1 69.12 397 LEU A C 1
ATOM 3064 O O . LEU A 1 397 ? -2.699 -10.375 -28.953 1 69.12 397 LEU A O 1
ATOM 3068 N N . PHE A 1 398 ? -3.799 -11.531 -27.438 1 81.75 398 PHE A N 1
ATOM 3069 C CA . PHE A 1 398 ? -3.109 -10.883 -26.328 1 81.75 398 PHE A CA 1
ATOM 3070 C C . PHE A 1 398 ? -1.617 -11.188 -26.359 1 81.75 398 PHE A C 1
ATOM 3072 O O . PHE A 1 398 ? -0.796 -10.344 -26 1 81.75 398 PHE A O 1
ATOM 3079 N N . SER A 1 399 ? -1.231 -12.336 -26.875 1 77.56 399 SER A N 1
ATOM 3080 C CA . SER A 1 399 ? 0.164 -12.766 -26.891 1 77.56 399 SER A CA 1
ATOM 3081 C C . SER A 1 399 ? 0.784 -12.617 -28.266 1 77.56 399 SER A C 1
ATOM 3083 O O . SER A 1 399 ? 1.897 -13.086 -28.516 1 77.56 399 SER A O 1
ATOM 3085 N N . LEU A 1 400 ? 0.182 -12.031 -29.203 1 66.25 400 LEU A N 1
ATOM 3086 C CA . LEU A 1 400 ? 0.592 -11.977 -30.609 1 66.25 400 LEU A CA 1
ATOM 3087 C C . LEU A 1 400 ? 1.951 -11.297 -30.75 1 66.25 400 LEU A C 1
ATOM 3089 O O . LEU A 1 400 ? 2.816 -11.781 -31.484 1 66.25 400 LEU A O 1
ATOM 3093 N N . SER A 1 401 ? 2.146 -10.211 -30.078 1 73.25 401 SER A N 1
ATOM 3094 C CA . SER A 1 401 ? 3.406 -9.484 -30.172 1 73.25 401 SER A CA 1
ATOM 3095 C C . SER A 1 401 ? 4.578 -10.344 -29.703 1 73.25 401 SER A C 1
ATOM 3097 O O . SER A 1 401 ? 5.648 -10.328 -30.312 1 73.25 401 SER A O 1
ATOM 3099 N N . SER A 1 402 ? 4.375 -11.031 -28.625 1 78.31 402 SER A N 1
ATOM 3100 C CA . SER A 1 402 ? 5.422 -11.906 -28.094 1 78.31 402 SER A CA 1
ATOM 3101 C C . SER A 1 402 ? 5.738 -13.031 -29.078 1 78.31 402 SER A C 1
ATOM 3103 O O . SER A 1 402 ? 6.902 -13.406 -29.25 1 78.31 402 SER A O 1
ATOM 3105 N N . ARG A 1 403 ? 4.762 -13.578 -29.703 1 77.38 403 ARG A N 1
ATOM 3106 C CA . ARG A 1 403 ? 4.941 -14.648 -30.688 1 77.38 403 ARG A CA 1
ATOM 3107 C C . ARG A 1 403 ? 5.734 -14.148 -31.891 1 77.38 403 ARG A C 1
ATOM 3109 O O . ARG A 1 403 ? 6.648 -14.836 -32.344 1 77.38 403 ARG A O 1
ATOM 3116 N N . ILE A 1 404 ? 5.402 -12.961 -32.375 1 74.62 404 ILE A N 1
ATOM 3117 C CA . ILE A 1 404 ? 6.082 -12.375 -33.531 1 74.62 404 ILE A CA 1
ATOM 3118 C C . ILE A 1 404 ? 7.555 -12.141 -33.188 1 74.62 404 ILE A C 1
ATOM 3120 O O . ILE A 1 404 ? 8.438 -12.453 -34 1 74.62 404 ILE A O 1
ATOM 3124 N N . THR A 1 405 ? 7.742 -11.633 -32.031 1 80.69 405 THR A N 1
ATOM 3125 C CA . THR A 1 405 ? 9.109 -11.383 -31.594 1 80.69 405 THR A CA 1
ATOM 3126 C C . THR A 1 405 ? 9.906 -12.688 -31.531 1 80.69 405 THR A C 1
ATOM 3128 O O . THR A 1 405 ? 11.047 -12.742 -32 1 80.69 405 THR A O 1
ATOM 3131 N N . ALA A 1 406 ? 9.32 -13.719 -31.016 1 80.81 406 ALA A N 1
ATOM 3132 C CA . ALA A 1 406 ? 9.984 -15.008 -30.875 1 80.81 406 ALA A CA 1
ATOM 3133 C C . ALA A 1 406 ? 10.281 -15.617 -32.25 1 80.81 406 ALA A C 1
ATOM 3135 O O . ALA A 1 406 ? 11.359 -16.172 -32.469 1 80.81 406 ALA A O 1
ATOM 3136 N N . LEU A 1 407 ? 9.406 -15.562 -33.125 1 80.88 407 LEU A N 1
ATOM 3137 C CA . LEU A 1 407 ? 9.57 -16.109 -34.469 1 80.88 407 LEU A CA 1
ATOM 3138 C C . LEU A 1 407 ? 10.633 -15.344 -35.25 1 80.88 407 LEU A C 1
ATOM 3140 O O . LEU A 1 407 ? 11.43 -15.945 -35.969 1 80.88 407 LEU A O 1
ATOM 3144 N N . SER A 1 408 ? 10.648 -14.016 -35.062 1 79.56 408 SER A N 1
ATOM 3145 C CA . SER A 1 408 ? 11.625 -13.18 -35.75 1 79.56 408 SER A CA 1
ATOM 3146 C C . SER A 1 408 ? 13.039 -13.477 -35.25 1 79.56 408 SER A C 1
ATOM 3148 O O . SER A 1 408 ? 13.992 -13.445 -36.031 1 79.56 408 SER A O 1
ATOM 3150 N N . GLN A 1 409 ? 13.141 -13.711 -34.031 1 80.62 409 GLN A N 1
ATOM 3151 C CA . GLN A 1 409 ? 14.445 -14.023 -33.469 1 80.62 409 GLN A CA 1
ATOM 3152 C C . GLN A 1 409 ? 14.938 -15.383 -33.938 1 80.62 409 GLN A C 1
ATOM 3154 O O . GLN A 1 409 ? 16.141 -15.578 -34.125 1 80.62 409 GLN A O 1
ATOM 3159 N N . LYS A 1 410 ? 14.039 -16.312 -34.125 1 76.19 410 LYS A N 1
ATOM 3160 C CA . LYS A 1 410 ? 14.398 -17.641 -34.594 1 76.19 410 LYS A CA 1
ATOM 3161 C C . LYS A 1 410 ? 14.812 -17.609 -36.062 1 76.19 410 LYS A C 1
ATOM 3163 O O . LYS A 1 410 ? 15.75 -18.297 -36.469 1 76.19 410 LYS A O 1
ATOM 3168 N N . ASP A 1 411 ? 14.164 -16.781 -36.75 1 70.94 411 ASP A N 1
ATOM 3169 C CA . ASP A 1 411 ? 14.516 -16.625 -38.156 1 70.94 411 ASP A CA 1
ATOM 3170 C C . ASP A 1 411 ? 15.891 -15.977 -38.312 1 70.94 411 ASP A C 1
ATOM 3172 O O . ASP A 1 411 ? 16.672 -16.359 -39.188 1 70.94 411 ASP A O 1
ATOM 3176 N N . SER A 1 412 ? 16.156 -15.023 -37.438 1 70.38 412 SER A N 1
ATOM 3177 C CA . SER A 1 412 ? 17.438 -14.344 -37.469 1 70.38 412 SER A CA 1
ATOM 3178 C C . SER A 1 412 ? 18.578 -15.281 -37.094 1 70.38 412 SER A C 1
ATOM 3180 O O . SER A 1 412 ? 19.688 -15.188 -37.625 1 70.38 412 SER A O 1
ATOM 3182 N N . LEU A 1 413 ? 18.25 -16.125 -36.125 1 65 413 LEU A N 1
ATOM 3183 C CA . LEU A 1 413 ? 19.25 -17.094 -35.688 1 65 413 LEU A CA 1
ATOM 3184 C C . LEU A 1 413 ? 19.5 -18.141 -36.781 1 65 413 LEU A C 1
ATOM 3186 O O . LEU A 1 413 ? 20.625 -18.625 -36.938 1 65 413 LEU A O 1
ATOM 3190 N N . LYS A 1 414 ? 18.562 -18.531 -37.625 1 69.19 414 LYS A N 1
ATOM 3191 C CA . LYS A 1 414 ? 18.719 -19.438 -38.75 1 69.19 414 LYS A CA 1
ATOM 3192 C C . LYS A 1 414 ? 19.5 -18.781 -39.875 1 69.19 414 LYS A C 1
ATOM 3194 O O . LYS A 1 414 ? 20.359 -19.406 -40.5 1 69.19 414 LYS A O 1
ATOM 3199 N N . ASP A 1 415 ? 19.281 -17.484 -40.062 1 58.94 415 ASP A N 1
ATOM 3200 C CA . ASP A 1 415 ? 19.984 -16.781 -41.125 1 58.94 415 ASP A CA 1
ATOM 3201 C C . ASP A 1 415 ? 21.453 -16.594 -40.75 1 58.94 415 ASP A C 1
ATOM 3203 O O . ASP A 1 415 ? 22.312 -16.609 -41.656 1 58.94 415 ASP A O 1
ATOM 3207 N N . LYS A 1 416 ? 21.656 -16.375 -39.594 1 61.75 416 LYS A N 1
ATOM 3208 C CA . LYS A 1 416 ? 23.047 -16.188 -39.219 1 61.75 416 LYS A CA 1
ATOM 3209 C C . LYS A 1 416 ? 23.812 -17.516 -39.281 1 61.75 416 LYS A C 1
ATOM 3211 O O . LYS A 1 416 ? 25.047 -17.531 -39.25 1 61.75 416 LYS A O 1
ATOM 3216 N N . ALA A 1 417 ? 23.125 -18.609 -39 1 60.88 417 ALA A N 1
ATOM 3217 C CA . ALA A 1 417 ? 23.734 -19.938 -39 1 60.88 417 ALA A CA 1
ATOM 3218 C C . ALA A 1 417 ? 23.875 -20.453 -40.438 1 60.88 417 ALA A C 1
ATOM 3220 O O . ALA A 1 417 ? 24.609 -21.406 -40.688 1 60.88 417 ALA A O 1
ATOM 3221 N N . GLU A 1 418 ? 23.25 -19.906 -41.25 1 45.69 418 GLU A N 1
ATOM 3222 C CA . GLU A 1 418 ? 23.516 -20.219 -42.656 1 45.69 418 GLU A CA 1
ATOM 3223 C C . GLU A 1 418 ? 24.562 -19.281 -43.25 1 45.69 418 GLU A C 1
ATOM 3225 O O . GLU A 1 418 ? 25.406 -19.688 -44.031 1 45.69 418 GLU A O 1
ATOM 3230 N N . MET B 1 1 ? -9.578 -25.234 -47 1 26.11 1 MET B N 1
ATOM 3231 C CA . MET B 1 1 ? -8.742 -26.344 -46.562 1 26.11 1 MET B CA 1
ATOM 3232 C C . MET B 1 1 ? -8.688 -26.391 -45.031 1 26.11 1 MET B C 1
ATOM 3234 O O . MET B 1 1 ? -8.352 -25.406 -44.375 1 26.11 1 MET B O 1
ATOM 3238 N N . ALA B 1 2 ? -9.555 -27.109 -44.469 1 36.47 2 ALA B N 1
ATOM 3239 C CA . ALA B 1 2 ? -9.609 -27.312 -43.031 1 36.47 2 ALA B CA 1
ATOM 3240 C C . ALA B 1 2 ? -8.203 -27.469 -42.438 1 36.47 2 ALA B C 1
ATOM 3242 O O . ALA B 1 2 ? -7.398 -28.25 -42.938 1 36.47 2 ALA B O 1
ATOM 3243 N N . LEU B 1 3 ? -7.59 -26.469 -42 1 39.97 3 LEU B N 1
ATOM 3244 C CA . LEU B 1 3 ? -6.242 -26.531 -41.438 1 39.97 3 LEU B CA 1
ATOM 3245 C C . LEU B 1 3 ? -6.004 -27.875 -40.75 1 39.97 3 LEU B C 1
ATOM 3247 O O . LEU B 1 3 ? -6.773 -28.281 -39.875 1 39.97 3 LEU B O 1
ATOM 3251 N N . ALA B 1 4 ? -5.441 -28.859 -41.375 1 43.75 4 ALA B N 1
ATOM 3252 C CA . ALA B 1 4 ? -5.07 -30.219 -40.969 1 43.75 4 ALA B CA 1
ATOM 3253 C C . ALA B 1 4 ? -4.605 -30.25 -39.531 1 43.75 4 ALA B C 1
ATOM 3255 O O . ALA B 1 4 ? -3.77 -29.453 -39.125 1 43.75 4 ALA B O 1
ATOM 3256 N N . LYS B 1 5 ? -5.461 -30.703 -38.625 1 54.53 5 LYS B N 1
ATOM 3257 C CA . LYS B 1 5 ? -5.086 -30.891 -37.219 1 54.53 5 LYS B CA 1
ATOM 3258 C C . LYS B 1 5 ? -3.699 -31.516 -37.094 1 54.53 5 LYS B C 1
ATOM 3260 O O . LYS B 1 5 ? -3.451 -32.594 -37.625 1 54.53 5 LYS B O 1
ATOM 3265 N N . LYS B 1 6 ? -2.607 -30.688 -36.906 1 66.25 6 LYS B N 1
ATOM 3266 C CA . LYS B 1 6 ? -1.25 -31.172 -36.688 1 66.25 6 LYS B CA 1
ATOM 3267 C C . LYS B 1 6 ? -1.257 -32.438 -35.844 1 66.25 6 LYS B C 1
ATOM 3269 O O . LYS B 1 6 ? -1.984 -32.531 -34.844 1 66.25 6 LYS B O 1
ATOM 3274 N N . THR B 1 7 ? -0.766 -33.531 -36.469 1 88.38 7 THR B N 1
ATOM 3275 C CA . THR B 1 7 ? -0.607 -34.781 -35.75 1 88.38 7 THR B CA 1
ATOM 3276 C C . THR B 1 7 ? 0.341 -34.625 -34.562 1 88.38 7 THR B C 1
ATOM 3278 O O . THR B 1 7 ? 1.447 -34.094 -34.719 1 88.38 7 THR B O 1
ATOM 3281 N N . ILE B 1 8 ? -0.138 -34.844 -33.281 1 95.19 8 ILE B N 1
ATOM 3282 C CA . ILE B 1 8 ? 0.65 -34.75 -32.062 1 95.19 8 ILE B CA 1
ATOM 3283 C C . ILE B 1 8 ? 1.146 -36.125 -31.656 1 95.19 8 ILE B C 1
ATOM 3285 O O . ILE B 1 8 ? 0.35 -37 -31.297 1 95.19 8 ILE B O 1
ATOM 3289 N N . LYS B 1 9 ? 2.395 -36.344 -31.797 1 96.69 9 LYS B N 1
ATOM 3290 C CA . LYS B 1 9 ? 2.977 -37.625 -31.438 1 96.69 9 LYS B CA 1
ATOM 3291 C C . LYS B 1 9 ? 3.396 -37.656 -29.969 1 96.69 9 LYS B C 1
ATOM 3293 O O . LYS B 1 9 ? 3.322 -38.688 -29.312 1 96.69 9 LYS B O 1
ATOM 3298 N N . LYS B 1 10 ? 3.898 -36.562 -29.469 1 98 10 LYS B N 1
ATOM 3299 C CA . LYS B 1 10 ? 4.418 -36.438 -28.109 1 98 10 LYS B CA 1
ATOM 3300 C C . LYS B 1 10 ? 3.99 -35.125 -27.484 1 98 10 LYS B C 1
ATOM 3302 O O . LYS B 1 10 ? 4.094 -34.062 -28.109 1 98 10 LYS B O 1
ATOM 3307 N N . VAL B 1 11 ? 3.459 -35.25 -26.234 1 98.25 11 VAL B N 1
ATOM 3308 C CA . VAL B 1 11 ? 2.977 -34.062 -25.516 1 98.25 11 VAL B CA 1
ATOM 3309 C C . VAL B 1 11 ? 3.525 -34.062 -24.094 1 98.25 11 VAL B C 1
ATOM 3311 O O . VAL B 1 11 ? 3.627 -35.094 -23.453 1 98.25 11 VAL B O 1
ATOM 3314 N N . VAL B 1 12 ? 4.004 -32.906 -23.641 1 98.69 12 VAL B N 1
ATOM 3315 C CA . VAL B 1 12 ? 4.402 -32.75 -22.25 1 98.69 12 VAL B CA 1
ATOM 3316 C C . VAL B 1 12 ? 3.305 -32 -21.484 1 98.69 12 VAL B C 1
ATOM 3318 O O . VAL B 1 12 ? 2.941 -30.891 -21.812 1 98.69 12 VAL B O 1
ATOM 3321 N N . LEU B 1 13 ? 2.783 -32.656 -20.438 1 98.44 13 LEU B N 1
ATOM 3322 C CA . LEU B 1 13 ? 1.699 -32.125 -19.625 1 98.44 13 LEU B CA 1
ATOM 3323 C C . LEU B 1 13 ? 2.238 -31.547 -18.312 1 98.44 13 LEU B C 1
ATOM 3325 O O . LEU B 1 13 ? 2.994 -32.219 -17.594 1 98.44 13 LEU B O 1
ATOM 3329 N N . ALA B 1 14 ? 1.881 -30.281 -18.031 1 97.62 14 ALA B N 1
ATOM 3330 C CA . ALA B 1 14 ? 2.076 -29.797 -16.672 1 97.62 14 ALA B CA 1
ATOM 3331 C C . ALA B 1 14 ? 1.188 -30.547 -15.688 1 97.62 14 ALA B C 1
ATOM 3333 O O . ALA B 1 14 ? -0.033 -30.375 -15.68 1 97.62 14 ALA B O 1
ATOM 3334 N N . TYR B 1 15 ? 1.818 -31.344 -14.852 1 94.94 15 TYR B N 1
ATOM 3335 C CA . TYR B 1 15 ? 1.12 -32.312 -14.023 1 94.94 15 TYR B CA 1
ATOM 3336 C C . TYR B 1 15 ? 1.25 -31.969 -12.539 1 94.94 15 TYR B C 1
ATOM 3338 O O . TYR B 1 15 ? 2.357 -31.734 -12.047 1 94.94 15 TYR B O 1
ATOM 3346 N N . SER B 1 16 ? 0.138 -31.859 -11.852 1 87.56 16 SER B N 1
ATOM 3347 C CA . SER B 1 16 ? 0.156 -31.516 -10.43 1 87.56 16 SER B CA 1
ATOM 3348 C C . SER B 1 16 ? -0.155 -32.719 -9.562 1 87.56 16 SER B C 1
ATOM 3350 O O . SER B 1 16 ? 0.038 -32.688 -8.344 1 87.56 16 SER B O 1
ATOM 3352 N N . GLY B 1 17 ? -0.645 -33.781 -10.141 1 81.44 17 GLY B N 1
ATOM 3353 C CA . GLY B 1 17 ? -1.066 -34.938 -9.367 1 81.44 17 GLY B CA 1
ATOM 3354 C C . GLY B 1 17 ? -2.506 -34.844 -8.898 1 81.44 17 GLY B C 1
ATOM 3355 O O . GLY B 1 17 ? -3.033 -35.812 -8.32 1 81.44 17 GLY B O 1
ATOM 3356 N N . GLY B 1 18 ? -3.17 -33.781 -9.195 1 82.12 18 GLY B N 1
ATOM 3357 C CA . GLY B 1 18 ? -4.562 -33.625 -8.82 1 82.12 18 GLY B CA 1
ATOM 3358 C C . GLY B 1 18 ? -5.527 -34.344 -9.742 1 82.12 18 GLY B C 1
ATOM 3359 O O . GLY B 1 18 ? -5.113 -34.969 -10.711 1 82.12 18 GLY B O 1
ATOM 3360 N N . LEU B 1 19 ? -6.773 -34.25 -9.469 1 83.31 19 LEU B N 1
ATOM 3361 C CA . LEU B 1 19 ? -7.84 -34.938 -10.195 1 83.31 19 LEU B CA 1
ATOM 3362 C C . LEU B 1 19 ? -7.836 -34.531 -11.664 1 83.31 19 LEU B C 1
ATOM 3364 O O . LEU B 1 19 ? -7.855 -35.375 -12.547 1 83.31 19 LEU B O 1
ATOM 3368 N N . ASP B 1 20 ? -7.707 -33.219 -11.906 1 87.12 20 ASP B N 1
ATOM 3369 C CA . ASP B 1 20 ? -7.809 -32.719 -13.273 1 87.12 20 ASP B CA 1
ATOM 3370 C C . ASP B 1 20 ? -6.672 -33.25 -14.141 1 87.12 20 ASP B C 1
ATOM 3372 O O . ASP B 1 20 ? -6.914 -33.781 -15.219 1 87.12 20 ASP B O 1
ATOM 3376 N N . THR B 1 21 ? -5.484 -33.094 -13.664 1 88.75 21 THR B N 1
ATOM 3377 C CA . THR B 1 21 ? -4.34 -33.438 -14.492 1 88.75 21 THR B CA 1
ATOM 3378 C C . THR B 1 21 ? -4.219 -34.969 -14.633 1 88.75 21 THR B C 1
ATOM 3380 O O . THR B 1 21 ? -3.705 -35.438 -15.641 1 88.75 21 THR B O 1
ATOM 3383 N N . SER B 1 22 ? -4.75 -35.688 -13.68 1 89.5 22 SER B N 1
ATOM 3384 C CA . SER B 1 22 ? -4.754 -37.125 -13.805 1 89.5 22 SER B CA 1
ATOM 3385 C C . SER B 1 22 ? -5.738 -37.594 -14.875 1 89.5 22 SER B C 1
ATOM 3387 O O . SER B 1 22 ? -5.504 -38.594 -15.547 1 89.5 22 SER B O 1
ATOM 3389 N N . ALA B 1 23 ? -6.812 -36.906 -14.992 1 92.44 23 ALA B N 1
ATOM 3390 C CA . ALA B 1 23 ? -7.793 -37.219 -16.031 1 92.44 23 ALA B CA 1
ATOM 3391 C C . ALA B 1 23 ? -7.285 -36.812 -17.406 1 92.44 23 ALA B C 1
ATOM 3393 O O . ALA B 1 23 ? -7.645 -37.406 -18.406 1 92.44 23 ALA B O 1
ATOM 3394 N N . ILE B 1 24 ? -6.41 -35.844 -17.422 1 95.38 24 ILE B N 1
ATOM 3395 C CA . ILE B 1 24 ? -5.934 -35.312 -18.688 1 95.38 24 ILE B CA 1
ATOM 3396 C C . ILE B 1 24 ? -5.055 -36.344 -19.406 1 95.38 24 ILE B C 1
ATOM 3398 O O . ILE B 1 24 ? -5.078 -36.438 -20.625 1 95.38 24 ILE B O 1
ATOM 3402 N N . ILE B 1 25 ? -4.324 -37.156 -18.672 1 95.38 25 ILE B N 1
ATOM 3403 C CA . ILE B 1 25 ? -3.367 -38.094 -19.266 1 95.38 25 ILE B CA 1
ATOM 3404 C C . ILE B 1 25 ? -4.102 -39.094 -20.141 1 95.38 25 ILE B C 1
ATOM 3406 O O . ILE B 1 25 ? -3.857 -39.188 -21.344 1 95.38 25 ILE B O 1
ATOM 3410 N N . PRO B 1 26 ? -5.062 -39.812 -19.625 1 95.06 26 PRO B N 1
ATOM 3411 C CA . PRO B 1 26 ? -5.785 -40.719 -20.516 1 95.06 26 PRO B CA 1
ATOM 3412 C C . PRO B 1 26 ? -6.578 -40 -21.594 1 95.06 26 PRO B C 1
ATOM 3414 O O . PRO B 1 26 ? -6.719 -40.5 -22.719 1 95.06 26 PRO B O 1
ATOM 3417 N N . TRP B 1 27 ? -7.098 -38.812 -21.281 1 96.06 27 TRP B N 1
ATOM 3418 C CA . TRP B 1 27 ? -7.863 -38.062 -22.25 1 96.06 27 TRP B CA 1
ATOM 3419 C C . TRP B 1 27 ? -7.004 -37.719 -23.469 1 96.06 27 TRP B C 1
ATOM 3421 O O . TRP B 1 27 ? -7.469 -37.781 -24.609 1 96.06 27 TRP B O 1
ATOM 3431 N N . LEU B 1 28 ? -5.762 -37.312 -23.25 1 96.69 28 LEU B N 1
ATOM 3432 C CA . LEU B 1 28 ? -4.836 -37 -24.328 1 96.69 28 LEU B CA 1
ATOM 3433 C C . LEU B 1 28 ? -4.582 -38.219 -25.203 1 96.69 28 LEU B C 1
ATOM 3435 O O . LEU B 1 28 ? -4.598 -38.125 -26.438 1 96.69 28 LEU B O 1
ATOM 3439 N N . LYS B 1 29 ? -4.391 -39.344 -24.641 1 95.12 29 LYS B N 1
ATOM 3440 C CA . LYS B 1 29 ? -4.129 -40.562 -25.391 1 95.12 29 LYS B CA 1
ATOM 3441 C C . LYS B 1 29 ? -5.324 -40.938 -26.25 1 95.12 29 LYS B C 1
ATOM 3443 O O . LYS B 1 29 ? -5.16 -41.344 -27.406 1 95.12 29 LYS B O 1
ATOM 3448 N N . GLU B 1 30 ? -6.465 -40.719 -25.734 1 94.25 30 GLU B N 1
ATOM 3449 C CA . GLU B 1 30 ? -7.695 -41.094 -26.422 1 94.25 30 GLU B CA 1
ATOM 3450 C C . GLU B 1 30 ? -8.016 -40.125 -27.547 1 94.25 30 GLU B C 1
ATOM 3452 O O . GLU B 1 30 ? -8.609 -40.531 -28.562 1 94.25 30 GLU B O 1
ATOM 3457 N N . ASN B 1 31 ? -7.633 -38.938 -27.391 1 94.69 31 ASN B N 1
ATOM 3458 C CA . ASN B 1 31 ? -8.148 -37.938 -28.297 1 94.69 31 ASN B CA 1
ATOM 3459 C C . ASN B 1 31 ? -7.055 -37.406 -29.25 1 94.69 31 ASN B C 1
ATOM 3461 O O . ASN B 1 31 ? -7.34 -36.688 -30.188 1 94.69 31 ASN B O 1
ATOM 3465 N N . TYR B 1 32 ? -5.918 -37.781 -29.016 1 94.94 32 TYR B N 1
ATOM 3466 C CA . TYR B 1 32 ? -4.809 -37.375 -29.875 1 94.94 32 TYR B CA 1
ATOM 3467 C C . TYR B 1 32 ? -4.047 -38.594 -30.391 1 94.94 32 TYR B C 1
ATOM 3469 O O . TYR B 1 32 ? -2.82 -38.656 -30.266 1 94.94 32 TYR B O 1
ATOM 3477 N N . ASP B 1 33 ? -4.727 -39.531 -30.906 1 92.19 33 ASP B N 1
ATOM 3478 C CA . ASP B 1 33 ? -4.254 -40.688 -31.672 1 92.19 33 ASP B CA 1
ATOM 3479 C C . ASP B 1 33 ? -3.182 -41.469 -30.906 1 92.19 33 ASP B C 1
ATOM 3481 O O . ASP B 1 33 ? -2.133 -41.812 -31.453 1 92.19 33 ASP B O 1
ATOM 3485 N N . GLY B 1 34 ? -3.357 -41.594 -29.625 1 91.19 34 GLY B N 1
ATOM 3486 C CA . GLY B 1 34 ? -2.451 -42.375 -28.828 1 91.19 34 GLY B CA 1
ATOM 3487 C C . GLY B 1 34 ? -1.108 -41.719 -28.594 1 91.19 34 GLY B C 1
ATOM 3488 O O . GLY B 1 34 ? -0.087 -42.375 -28.453 1 91.19 34 GLY B O 1
ATOM 3489 N N . CYS B 1 35 ? -1.095 -40.469 -28.609 1 94.69 35 CYS B N 1
ATOM 3490 C CA . CYS B 1 35 ? 0.147 -39.75 -28.438 1 94.69 35 CYS B CA 1
ATOM 3491 C C . CYS B 1 35 ? 0.853 -40.125 -27.156 1 94.69 35 CYS B C 1
ATOM 3493 O O . CYS B 1 35 ? 0.215 -40.625 -26.219 1 94.69 35 CYS B O 1
ATOM 3495 N N . GLU B 1 36 ? 2.178 -40.062 -27.156 1 98.06 36 GLU B N 1
ATOM 3496 C CA . GLU B 1 36 ? 2.963 -40.219 -25.953 1 98.06 36 GLU B CA 1
ATOM 3497 C C . GLU B 1 36 ? 2.807 -39.031 -25.016 1 98.06 36 GLU B C 1
ATOM 3499 O O . GLU B 1 36 ? 2.973 -37.875 -25.422 1 98.06 36 GLU B O 1
ATOM 3504 N N . VAL B 1 37 ? 2.432 -39.375 -23.781 1 98.12 37 VAL B N 1
ATOM 3505 C CA . VAL B 1 37 ? 2.236 -38.281 -22.812 1 98.12 37 VAL B CA 1
ATOM 3506 C C . VAL B 1 37 ? 3.359 -38.312 -21.781 1 98.12 37 VAL B C 1
ATOM 3508 O O . VAL B 1 37 ? 3.602 -39.344 -21.141 1 98.12 37 VAL B O 1
ATOM 3511 N N . ILE B 1 38 ? 4.066 -37.25 -21.656 1 98.44 38 ILE B N 1
ATOM 3512 C CA . ILE B 1 38 ? 5.086 -37.062 -20.641 1 98.44 38 ILE B CA 1
ATOM 3513 C C . ILE B 1 38 ? 4.594 -36.062 -19.594 1 98.44 38 ILE B C 1
ATOM 3515 O O . ILE B 1 38 ? 4.086 -34.969 -19.953 1 98.44 38 ILE B O 1
ATOM 3519 N N . ALA B 1 39 ? 4.73 -36.469 -18.297 1 97.88 39 ALA B N 1
ATOM 3520 C CA . ALA B 1 39 ? 4.316 -35.562 -17.219 1 97.88 39 ALA B CA 1
ATOM 3521 C C . ALA B 1 39 ? 5.484 -34.719 -16.734 1 97.88 39 ALA B C 1
ATOM 3523 O O . ALA B 1 39 ? 6.617 -35.188 -16.641 1 97.88 39 ALA B O 1
ATOM 3524 N N . PHE B 1 40 ? 5.211 -33.438 -16.484 1 98.06 40 PHE B N 1
ATOM 3525 C CA . PHE B 1 40 ? 6.156 -32.5 -15.938 1 98.06 40 PHE B CA 1
ATOM 3526 C C . PHE B 1 40 ? 5.602 -31.844 -14.672 1 98.06 40 PHE B C 1
ATOM 3528 O O . PHE B 1 40 ? 4.473 -31.344 -14.664 1 98.06 40 PHE B O 1
ATOM 3535 N N . CYS B 1 41 ? 6.387 -31.938 -13.625 1 97 41 CYS B N 1
ATOM 3536 C CA . CYS B 1 41 ? 6.043 -31.297 -12.359 1 97 41 CYS B CA 1
ATOM 3537 C C . CYS B 1 41 ? 7.16 -30.359 -11.898 1 97 41 CYS B C 1
ATOM 3539 O O . CYS B 1 41 ? 8.328 -30.75 -11.883 1 97 41 CYS B O 1
ATOM 3541 N N . ALA B 1 42 ? 6.746 -29.125 -11.586 1 97.31 42 ALA B N 1
ATOM 3542 C CA . ALA B 1 42 ? 7.703 -28.141 -11.086 1 97.31 42 ALA B CA 1
ATOM 3543 C C . ALA B 1 42 ? 7.676 -28.062 -9.562 1 97.31 42 ALA B C 1
ATOM 3545 O O . ALA B 1 42 ? 6.605 -27.984 -8.961 1 97.31 42 ALA B O 1
ATOM 3546 N N . ASP B 1 43 ? 8.852 -28.203 -8.93 1 97.69 43 ASP B N 1
ATOM 3547 C CA . ASP B 1 43 ? 8.992 -27.938 -7.5 1 97.69 43 ASP B CA 1
ATOM 3548 C C . ASP B 1 43 ? 9.391 -26.5 -7.234 1 97.69 43 ASP B C 1
ATOM 3550 O O . ASP B 1 43 ? 10.57 -26.141 -7.309 1 97.69 43 ASP B O 1
ATOM 3554 N N . VAL B 1 44 ? 8.422 -25.719 -6.859 1 97.75 44 VAL B N 1
ATOM 3555 C CA . VAL B 1 44 ? 8.656 -24.297 -6.598 1 97.75 44 VAL B CA 1
ATOM 3556 C C . VAL B 1 44 ? 8.43 -24 -5.121 1 97.75 44 VAL B C 1
ATOM 3558 O O . VAL B 1 44 ? 8.094 -22.875 -4.754 1 97.75 44 VAL B O 1
ATOM 3561 N N . GLY B 1 45 ? 8.539 -25 -4.254 1 97.25 45 GLY B N 1
ATOM 3562 C CA . GLY B 1 45 ? 8.453 -24.844 -2.811 1 97.25 45 GLY B CA 1
ATOM 3563 C C . GLY B 1 45 ? 7.039 -24.953 -2.277 1 97.25 45 GLY B C 1
ATOM 3564 O O . GLY B 1 45 ? 6.676 -24.281 -1.32 1 97.25 45 GLY B O 1
ATOM 3565 N N . GLN B 1 46 ? 6.195 -25.734 -2.945 1 95.25 46 GLN B N 1
ATOM 3566 C CA . GLN B 1 46 ? 4.809 -25.891 -2.523 1 95.25 46 GLN B CA 1
ATOM 3567 C C . GLN B 1 46 ? 4.695 -26.891 -1.375 1 95.25 46 GLN B C 1
ATOM 3569 O O . GLN B 1 46 ? 3.619 -27.062 -0.797 1 95.25 46 GLN B O 1
ATOM 3574 N N . GLY B 1 47 ? 5.77 -27.531 -1.001 1 91.06 47 GLY B N 1
ATOM 3575 C CA . GLY B 1 47 ? 5.77 -28.516 0.07 1 91.06 47 GLY B CA 1
ATOM 3576 C C . GLY B 1 47 ? 6.035 -29.922 -0.416 1 91.06 47 GLY B C 1
ATOM 3577 O O . GLY B 1 47 ? 5.562 -30.312 -1.482 1 91.06 47 GLY B O 1
ATOM 3578 N N . ASP B 1 48 ? 6.648 -30.656 0.33 1 88.69 48 ASP B N 1
ATOM 3579 C CA . ASP B 1 48 ? 7.059 -32 -0.042 1 88.69 48 ASP B CA 1
ATOM 3580 C C . ASP B 1 48 ? 5.855 -32.938 -0.143 1 88.69 48 ASP B C 1
ATOM 3582 O O . ASP B 1 48 ? 5.832 -33.844 -0.982 1 88.69 48 ASP B O 1
ATOM 3586 N N . GLU B 1 49 ? 4.918 -32.688 0.61 1 86.94 49 GLU B N 1
ATOM 3587 C CA . GLU B 1 49 ? 3.736 -33.531 0.639 1 86.94 49 GLU B CA 1
ATOM 3588 C C . GLU B 1 49 ? 2.984 -33.5 -0.688 1 86.94 49 GLU B C 1
ATOM 3590 O O . GLU B 1 49 ? 2.395 -34.5 -1.112 1 86.94 49 GLU B O 1
ATOM 3595 N N . GLU B 1 50 ? 3.086 -32.406 -1.327 1 84.5 50 GLU B N 1
ATOM 3596 C CA . GLU B 1 50 ? 2.377 -32.219 -2.59 1 84.5 50 GLU B CA 1
ATOM 3597 C C . GLU B 1 50 ? 3.049 -33 -3.719 1 84.5 50 GLU B C 1
ATOM 3599 O O . GLU B 1 50 ? 2.416 -33.281 -4.73 1 84.5 50 GLU B O 1
ATOM 3604 N N . LEU B 1 51 ? 4.285 -33.312 -3.516 1 90.06 51 LEU B N 1
ATOM 3605 C CA . LEU B 1 51 ? 5.035 -33.969 -4.586 1 90.06 51 LEU B CA 1
ATOM 3606 C C . LEU B 1 51 ? 5.219 -35.438 -4.301 1 90.06 51 LEU B C 1
ATOM 3608 O O . LEU B 1 51 ? 5.727 -36.188 -5.148 1 90.06 51 LEU B O 1
ATOM 3612 N N . GLU B 1 52 ? 4.73 -35.812 -3.15 1 88.62 52 GLU B N 1
ATOM 3613 C CA . GLU B 1 52 ? 4.863 -37.219 -2.791 1 88.62 52 GLU B CA 1
ATOM 3614 C C . GLU B 1 52 ? 4.035 -38.125 -3.715 1 88.62 52 GLU B C 1
ATOM 3616 O O . GLU B 1 52 ? 2.834 -37.875 -3.887 1 88.62 52 GLU B O 1
ATOM 3621 N N . GLY B 1 53 ? 4.641 -39.094 -4.355 1 87.88 53 GLY B N 1
ATOM 3622 C CA . GLY B 1 53 ? 3.961 -40.062 -5.18 1 87.88 53 GLY B CA 1
ATOM 3623 C C . GLY B 1 53 ? 3.545 -39.531 -6.535 1 87.88 53 GLY B C 1
ATOM 3624 O O . GLY B 1 53 ? 2.836 -40.219 -7.285 1 87.88 53 GLY B O 1
ATOM 3625 N N . VAL B 1 54 ? 3.982 -38.375 -6.82 1 91.5 54 VAL B N 1
ATOM 3626 C CA . VAL B 1 54 ? 3.533 -37.719 -8.039 1 91.5 54 VAL B CA 1
ATOM 3627 C C . VAL B 1 54 ? 4.004 -38.531 -9.258 1 91.5 54 VAL B C 1
ATOM 3629 O O . VAL B 1 54 ? 3.26 -38.688 -10.227 1 91.5 54 VAL B O 1
ATOM 3632 N N . LYS B 1 55 ? 5.207 -39.031 -9.258 1 93.75 55 LYS B N 1
ATOM 3633 C CA . LYS B 1 55 ? 5.742 -39.812 -10.375 1 93.75 55 LYS B CA 1
ATOM 3634 C C . LYS B 1 55 ? 4.945 -41.125 -10.57 1 93.75 55 LYS B C 1
ATOM 3636 O O . LYS B 1 55 ? 4.559 -41.438 -11.695 1 93.75 55 LYS B O 1
ATOM 3641 N N . GLU B 1 56 ? 4.695 -41.781 -9.484 1 92.12 56 GLU B N 1
ATOM 3642 C CA . GLU B 1 56 ? 3.947 -43.031 -9.539 1 92.12 56 GLU B CA 1
ATOM 3643 C C . GLU B 1 56 ? 2.527 -42.812 -10.047 1 92.12 56 GLU B C 1
ATOM 3645 O O . GLU B 1 56 ? 2.023 -43.562 -10.867 1 92.12 56 GLU B O 1
ATOM 3650 N N . LYS B 1 57 ? 1.947 -41.75 -9.562 1 90.19 57 LYS B N 1
ATOM 3651 C CA . LYS B 1 57 ? 0.586 -41.438 -9.984 1 90.19 57 LYS B CA 1
ATOM 3652 C C . LYS B 1 57 ? 0.531 -41.125 -11.469 1 90.19 57 LYS B C 1
ATOM 3654 O O . LYS B 1 57 ? -0.4 -41.531 -12.172 1 90.19 57 LYS B O 1
ATOM 3659 N N . ALA B 1 58 ? 1.515 -40.375 -11.945 1 94.06 58 ALA B N 1
ATOM 3660 C CA . ALA B 1 58 ? 1.574 -40 -13.352 1 94.06 58 ALA B CA 1
ATOM 3661 C C . ALA B 1 58 ? 1.707 -41.219 -14.242 1 94.06 58 ALA B C 1
ATOM 3663 O O . ALA B 1 58 ? 0.992 -41.375 -15.234 1 94.06 58 ALA B O 1
ATOM 3664 N N . ILE B 1 59 ? 2.561 -42.094 -13.867 1 94.19 59 ILE B N 1
ATOM 3665 C CA . ILE B 1 59 ? 2.799 -43.312 -14.625 1 94.19 59 ILE B CA 1
ATOM 3666 C C . ILE B 1 59 ? 1.551 -44.219 -14.594 1 94.19 59 ILE B C 1
ATOM 3668 O O . ILE B 1 59 ? 1.147 -44.75 -15.625 1 94.19 59 ILE B O 1
ATOM 3672 N N . ALA B 1 60 ? 0.921 -44.25 -13.453 1 90.44 60 ALA B N 1
ATOM 3673 C CA . ALA B 1 60 ? -0.289 -45.062 -13.297 1 90.44 60 ALA B CA 1
ATOM 3674 C C . ALA B 1 60 ? -1.424 -44.5 -14.156 1 90.44 60 ALA B C 1
ATOM 3676 O O . ALA B 1 60 ? -2.287 -45.281 -14.609 1 90.44 60 ALA B O 1
ATOM 3677 N N . SER B 1 61 ? -1.372 -43.312 -14.398 1 91.75 61 SER B N 1
ATOM 3678 C CA . SER B 1 61 ? -2.422 -42.656 -15.188 1 91.75 61 SER B CA 1
ATOM 3679 C C . SER B 1 61 ? -2.143 -42.781 -16.688 1 91.75 61 SER B C 1
ATOM 3681 O O . SER B 1 61 ? -2.979 -42.438 -17.516 1 91.75 61 SER B O 1
ATOM 3683 N N . GLY B 1 62 ? -0.886 -43.188 -17.062 1 93.44 62 GLY B N 1
ATOM 3684 C CA . GLY B 1 62 ? -0.625 -43.5 -18.453 1 93.44 62 GLY B CA 1
ATOM 3685 C C . GLY B 1 62 ? 0.55 -42.719 -19.031 1 93.44 62 GLY B C 1
ATOM 3686 O O . GLY B 1 62 ? 0.917 -42.938 -20.188 1 93.44 62 GLY B O 1
ATOM 3687 N N . ALA B 1 63 ? 1.17 -41.906 -18.219 1 96.62 63 ALA B N 1
ATOM 3688 C CA . ALA B 1 63 ? 2.33 -41.188 -18.719 1 96.62 63 ALA B CA 1
ATOM 3689 C C . ALA B 1 63 ? 3.518 -42.125 -18.938 1 96.62 63 ALA B C 1
ATOM 3691 O O . ALA B 1 63 ? 3.707 -43.094 -18.203 1 96.62 63 ALA B O 1
ATOM 3692 N N . SER B 1 64 ? 4.23 -41.812 -19.969 1 97.69 64 SER B N 1
ATOM 3693 C CA . SER B 1 64 ? 5.406 -42.625 -20.25 1 97.69 64 SER B CA 1
ATOM 3694 C C . SER B 1 64 ? 6.562 -42.281 -19.328 1 97.69 64 SER B C 1
ATOM 3696 O O . SER B 1 64 ? 7.395 -43.156 -19.016 1 97.69 64 SER B O 1
ATOM 3698 N N . GLU B 1 65 ? 6.672 -41.031 -18.984 1 97.19 65 GLU B N 1
ATOM 3699 C CA . GLU B 1 65 ? 7.688 -40.5 -18.078 1 97.19 65 GLU B CA 1
ATOM 3700 C C . GLU B 1 65 ? 7.137 -39.344 -17.25 1 97.19 65 GLU B C 1
ATOM 3702 O O . GLU B 1 65 ? 6.105 -38.781 -17.594 1 97.19 65 GLU B O 1
ATOM 3707 N N . CYS B 1 66 ? 7.801 -39.156 -16.125 1 97.06 66 CYS B N 1
ATOM 3708 C CA . CYS B 1 66 ? 7.453 -38.031 -15.273 1 97.06 66 CYS B CA 1
ATOM 3709 C C . CYS B 1 66 ? 8.703 -37.281 -14.82 1 97.06 66 CYS B C 1
ATOM 3711 O O . CYS B 1 66 ? 9.562 -37.844 -14.148 1 97.06 66 CYS B O 1
ATOM 3713 N N . TYR B 1 67 ? 8.836 -36 -15.234 1 97.44 67 TYR B N 1
ATOM 3714 C CA . TYR B 1 67 ? 9.93 -35.125 -14.82 1 97.44 67 TYR B CA 1
ATOM 3715 C C . TYR B 1 67 ? 9.508 -34.25 -13.648 1 97.44 67 TYR B C 1
ATOM 3717 O O . TYR B 1 67 ? 8.555 -33.469 -13.766 1 97.44 67 TYR B O 1
ATOM 3725 N N . VAL B 1 68 ? 10.148 -34.438 -12.531 1 96.94 68 VAL B N 1
ATOM 3726 C CA . VAL B 1 68 ? 10.016 -33.531 -11.414 1 96.94 68 VAL B CA 1
ATOM 3727 C C . VAL B 1 68 ? 11.242 -32.625 -11.344 1 96.94 68 VAL B C 1
ATOM 3729 O O . VAL B 1 68 ? 12.336 -33.062 -11.016 1 96.94 68 VAL B O 1
ATOM 3732 N N . VAL B 1 69 ? 11.086 -31.312 -11.641 1 97.62 69 VAL B N 1
ATOM 3733 C CA . VAL B 1 69 ? 12.211 -30.391 -11.75 1 97.62 69 VAL B CA 1
ATOM 3734 C C . VAL B 1 69 ? 12.258 -29.5 -10.508 1 97.62 69 VAL B C 1
ATOM 3736 O O . VAL B 1 69 ? 11.273 -28.828 -10.18 1 97.62 69 VAL B O 1
ATOM 3739 N N . ASP B 1 70 ? 13.375 -29.547 -9.766 1 97.69 70 ASP B N 1
ATOM 3740 C CA . ASP B 1 70 ? 13.586 -28.688 -8.602 1 97.69 70 ASP B CA 1
ATOM 3741 C C . ASP B 1 70 ? 13.922 -27.266 -9.023 1 97.69 70 ASP B C 1
ATOM 3743 O O . ASP B 1 70 ? 15.008 -27 -9.547 1 97.69 70 ASP B O 1
ATOM 3747 N N . LEU B 1 71 ? 13 -26.328 -8.75 1 98.25 71 LEU B N 1
ATOM 3748 C CA . LEU B 1 71 ? 13.156 -24.953 -9.195 1 98.25 71 LEU B CA 1
ATOM 3749 C C . LEU B 1 71 ? 13.156 -24 -8.008 1 98.25 71 LEU B C 1
ATOM 3751 O O . LEU B 1 71 ? 13.094 -22.781 -8.188 1 98.25 71 LEU B O 1
ATOM 3755 N N . LYS B 1 72 ? 13.273 -24.469 -6.793 1 97.81 72 LYS B N 1
ATOM 3756 C CA . LYS B 1 72 ? 13.055 -23.703 -5.574 1 97.81 72 LYS B CA 1
ATOM 3757 C C . LYS B 1 72 ? 14.039 -22.531 -5.48 1 97.81 72 LYS B C 1
ATOM 3759 O O . LYS B 1 72 ? 13.633 -21.375 -5.379 1 97.81 72 LYS B O 1
ATOM 3764 N N . GLU B 1 73 ? 15.297 -22.797 -5.605 1 97.69 73 GLU B N 1
ATOM 3765 C CA . GLU B 1 73 ? 16.312 -21.766 -5.469 1 97.69 73 GLU B CA 1
ATOM 3766 C C . GLU B 1 73 ? 16.234 -20.75 -6.602 1 97.69 73 GLU B C 1
ATOM 3768 O O . GLU B 1 73 ? 16.266 -19.547 -6.359 1 97.69 73 GLU B O 1
ATOM 3773 N N . GLU B 1 74 ? 16.125 -21.234 -7.832 1 97.69 74 GLU B N 1
ATOM 3774 C CA . GLU B 1 74 ? 16.047 -20.359 -8.992 1 97.69 74 GLU B CA 1
ATOM 3775 C C . GLU B 1 74 ? 14.797 -19.469 -8.922 1 97.69 74 GLU B C 1
ATOM 3777 O O . GLU B 1 74 ? 14.852 -18.297 -9.266 1 97.69 74 GLU B O 1
ATOM 3782 N N . TYR B 1 75 ? 13.719 -20.031 -8.422 1 98.25 75 TYR B N 1
ATOM 3783 C CA . TYR B 1 75 ? 12.461 -19.297 -8.297 1 98.25 75 TYR B CA 1
ATOM 3784 C C . TYR B 1 75 ? 12.625 -18.094 -7.375 1 98.25 75 TYR B C 1
ATOM 3786 O O . TYR B 1 75 ? 12.273 -16.969 -7.738 1 98.25 75 TYR B O 1
ATOM 3794 N N . VAL B 1 76 ? 13.211 -18.297 -6.246 1 98 76 VAL B N 1
ATOM 3795 C CA . VAL B 1 76 ? 13.336 -17.234 -5.27 1 98 76 VAL B CA 1
ATOM 3796 C C . VAL B 1 76 ? 14.367 -16.203 -5.742 1 98 76 VAL B C 1
ATOM 3798 O O . VAL B 1 76 ? 14.078 -15.008 -5.82 1 98 76 VAL B O 1
ATOM 3801 N N . LYS B 1 77 ? 15.461 -16.672 -6.246 1 96.81 77 LYS B N 1
ATOM 3802 C CA . LYS B 1 77 ? 16.609 -15.812 -6.555 1 96.81 77 LYS B CA 1
ATOM 3803 C C . LYS B 1 77 ? 16.375 -15.031 -7.848 1 96.81 77 LYS B C 1
ATOM 3805 O O . LYS B 1 77 ? 16.734 -13.859 -7.941 1 96.81 77 LYS B O 1
ATOM 3810 N N . GLU B 1 78 ? 15.742 -15.695 -8.805 1 97.06 78 GLU B N 1
ATOM 3811 C CA . GLU B 1 78 ? 15.75 -15.109 -10.148 1 97.06 78 GLU B CA 1
ATOM 3812 C C . GLU B 1 78 ? 14.383 -14.539 -10.5 1 97.06 78 GLU B C 1
ATOM 3814 O O . GLU B 1 78 ? 14.258 -13.766 -11.461 1 97.06 78 GLU B O 1
ATOM 3819 N N . TYR B 1 79 ? 13.414 -14.836 -9.766 1 97.88 79 TYR B N 1
ATOM 3820 C CA . TYR B 1 79 ? 12.086 -14.32 -10.086 1 97.88 79 TYR B CA 1
ATOM 3821 C C . TYR B 1 79 ? 11.523 -13.5 -8.938 1 97.88 79 TYR B C 1
ATOM 3823 O O . TYR B 1 79 ? 11.242 -12.312 -9.094 1 97.88 79 TYR B O 1
ATOM 3831 N N . ILE B 1 80 ? 11.5 -14.031 -7.707 1 97.75 80 ILE B N 1
ATOM 3832 C CA . ILE B 1 80 ? 10.898 -13.344 -6.566 1 97.75 80 ILE B CA 1
ATOM 3833 C C . ILE B 1 80 ? 11.727 -12.109 -6.215 1 97.75 80 ILE B C 1
ATOM 3835 O O . ILE B 1 80 ? 11.195 -11 -6.129 1 97.75 80 ILE B O 1
ATOM 3839 N N . TYR B 1 81 ? 13.047 -12.242 -6.059 1 97.06 81 TYR B N 1
ATOM 3840 C CA . TYR B 1 81 ? 13.891 -11.141 -5.594 1 97.06 81 TYR B CA 1
ATOM 3841 C C . TYR B 1 81 ? 13.875 -9.984 -6.586 1 97.06 81 TYR B C 1
ATOM 3843 O O . TYR B 1 81 ? 13.695 -8.828 -6.195 1 97.06 81 TYR B O 1
ATOM 3851 N N . PRO B 1 82 ? 14.008 -10.266 -7.887 1 97.44 82 PRO B N 1
ATOM 3852 C CA . PRO B 1 82 ? 13.891 -9.148 -8.828 1 97.44 82 PRO B CA 1
ATOM 3853 C C . PRO B 1 82 ? 12.539 -8.453 -8.766 1 97.44 82 PRO B C 1
ATOM 3855 O O . PRO B 1 82 ? 12.461 -7.23 -8.867 1 97.44 82 PRO B O 1
ATOM 3858 N N . ILE B 1 83 ? 11.492 -9.219 -8.633 1 97.5 83 ILE B N 1
ATOM 3859 C CA . ILE B 1 83 ? 10.148 -8.633 -8.57 1 97.5 83 ILE B CA 1
ATOM 3860 C C . ILE B 1 83 ? 10.008 -7.812 -7.293 1 97.5 83 ILE B C 1
ATOM 3862 O O . ILE B 1 83 ? 9.406 -6.738 -7.301 1 97.5 83 ILE B O 1
ATOM 3866 N N . LEU B 1 84 ? 10.586 -8.281 -6.207 1 97.25 84 LEU B N 1
ATOM 3867 C CA . LEU B 1 84 ? 10.586 -7.566 -4.938 1 97.25 84 LEU B CA 1
ATOM 3868 C C . LEU B 1 84 ? 11.164 -6.164 -5.102 1 97.25 84 LEU B C 1
ATOM 3870 O O . LEU B 1 84 ? 10.664 -5.207 -4.508 1 97.25 84 LEU B O 1
ATOM 3874 N N . LYS B 1 85 ? 12.195 -6.043 -5.926 1 97.88 85 LYS B N 1
ATOM 3875 C CA . LYS B 1 85 ? 12.875 -4.766 -6.133 1 97.88 85 LYS B CA 1
ATOM 3876 C C . LYS B 1 85 ? 11.953 -3.762 -6.82 1 97.88 85 LYS B C 1
ATOM 3878 O O . LYS B 1 85 ? 12.195 -2.555 -6.766 1 97.88 85 LYS B O 1
ATOM 3883 N N . THR B 1 86 ? 10.914 -4.25 -7.504 1 97.81 86 THR B N 1
ATOM 3884 C CA . THR B 1 86 ? 9.969 -3.352 -8.156 1 97.81 86 THR B CA 1
ATOM 3885 C C . THR B 1 86 ? 8.953 -2.82 -7.156 1 97.81 86 THR B C 1
ATOM 3887 O O . THR B 1 86 ? 8.258 -1.839 -7.43 1 97.81 86 THR B O 1
ATOM 3890 N N . GLY B 1 87 ? 8.797 -3.512 -5.996 1 97.38 87 GLY B N 1
ATOM 3891 C CA . GLY B 1 87 ? 7.785 -3.115 -5.023 1 97.38 87 GLY B CA 1
ATOM 3892 C C . GLY B 1 87 ? 6.367 -3.381 -5.492 1 97.38 87 GLY B C 1
ATOM 3893 O O . GLY B 1 87 ? 5.418 -2.793 -4.977 1 97.38 87 GLY B O 1
ATOM 3894 N N . SER B 1 88 ? 6.168 -4.285 -6.379 1 98.12 88 SER B N 1
ATOM 3895 C CA . SER B 1 88 ? 4.887 -4.512 -7.043 1 98.12 88 SER B CA 1
ATOM 3896 C C . SER B 1 88 ? 3.871 -5.125 -6.082 1 98.12 88 SER B C 1
ATOM 3898 O O . SER B 1 88 ? 4.152 -6.133 -5.434 1 98.12 88 SER B O 1
ATOM 3900 N N . VAL B 1 89 ? 2.756 -4.539 -5.965 1 98.19 89 VAL B N 1
ATOM 3901 C CA . VAL B 1 89 ? 1.573 -4.996 -5.242 1 98.19 89 VAL B CA 1
ATOM 3902 C C . VAL B 1 89 ? 0.335 -4.836 -6.121 1 98.19 89 VAL B C 1
ATOM 3904 O O . VAL B 1 89 ? -0.006 -3.723 -6.527 1 98.19 89 VAL B O 1
ATOM 3907 N N . TYR B 1 90 ? -0.302 -5.926 -6.473 1 98.31 90 TYR B N 1
ATOM 3908 C CA . TYR B 1 90 ? -1.462 -5.875 -7.355 1 98.31 90 TYR B CA 1
ATOM 3909 C C . TYR B 1 90 ? -2.699 -5.398 -6.602 1 98.31 90 TYR B C 1
ATOM 3911 O O . TYR B 1 90 ? -3.043 -5.949 -5.551 1 98.31 90 TYR B O 1
ATOM 3919 N N . GLU B 1 91 ? -3.326 -4.336 -7.148 1 97.38 91 GLU B N 1
ATOM 3920 C CA . GLU B 1 91 ? -4.523 -3.689 -6.621 1 97.38 91 GLU B CA 1
ATOM 3921 C C . GLU B 1 91 ? -4.363 -3.342 -5.145 1 97.38 91 GLU B C 1
ATOM 3923 O O . GLU B 1 91 ? -5.301 -3.484 -4.359 1 97.38 91 GLU B O 1
ATOM 3928 N N . GLY B 1 92 ? -3.076 -3.068 -4.773 1 95.75 92 GLY B N 1
ATOM 3929 C CA . GLY B 1 92 ? -2.74 -2.488 -3.484 1 95.75 92 GLY B CA 1
ATOM 3930 C C . GLY B 1 92 ? -2.699 -3.51 -2.363 1 95.75 92 GLY B C 1
ATOM 3931 O O . GLY B 1 92 ? -2.457 -3.16 -1.206 1 95.75 92 GLY B O 1
ATOM 3932 N N . GLN B 1 93 ? -2.906 -4.824 -2.686 1 96.62 93 GLN B N 1
ATOM 3933 C CA . GLN B 1 93 ? -3.014 -5.781 -1.591 1 96.62 93 GLN B CA 1
ATOM 3934 C C . GLN B 1 93 ? -2.266 -7.074 -1.915 1 96.62 93 GLN B C 1
ATOM 3936 O O . GLN B 1 93 ? -1.569 -7.625 -1.061 1 96.62 93 GLN B O 1
ATOM 3941 N N . TYR B 1 94 ? -2.375 -7.547 -3.104 1 97.88 94 TYR B N 1
ATOM 3942 C CA . TYR B 1 94 ? -1.913 -8.875 -3.486 1 97.88 94 TYR B CA 1
ATOM 3943 C C . TYR B 1 94 ? -0.437 -8.852 -3.865 1 97.88 94 TYR B C 1
ATOM 3945 O O . TYR B 1 94 ? -0.033 -8.117 -4.77 1 97.88 94 TYR B O 1
ATOM 3953 N N . LEU B 1 95 ? 0.335 -9.719 -3.246 1 98.44 95 LEU B N 1
ATOM 3954 C CA . LEU B 1 95 ? 1.777 -9.742 -3.463 1 98.44 95 LEU B CA 1
ATOM 3955 C C . LEU B 1 95 ? 2.146 -10.711 -4.582 1 98.44 95 LEU B C 1
ATOM 3957 O O . LEU B 1 95 ? 3.236 -11.281 -4.574 1 98.44 95 LEU B O 1
ATOM 3961 N N . LEU B 1 96 ? 1.253 -11.062 -5.418 1 98.12 96 LEU B N 1
ATOM 3962 C CA . LEU B 1 96 ? 1.455 -11.664 -6.734 1 98.12 96 LEU B CA 1
ATOM 3963 C C . LEU B 1 96 ? 2 -13.086 -6.605 1 98.12 96 LEU B C 1
ATOM 3965 O O . LEU B 1 96 ? 2.754 -13.539 -7.465 1 98.12 96 LEU B O 1
ATOM 3969 N N . GLY B 1 97 ? 1.734 -13.789 -5.598 1 96.94 97 GLY B N 1
ATOM 3970 C CA . GLY B 1 97 ? 2.355 -15.078 -5.309 1 96.94 97 GLY B CA 1
ATOM 3971 C C . GLY B 1 97 ? 2.166 -16.094 -6.418 1 96.94 97 GLY B C 1
ATOM 3972 O O . GLY B 1 97 ? 3.137 -16.688 -6.898 1 96.94 97 GLY B O 1
ATOM 3973 N N . THR B 1 98 ? 0.958 -16.281 -6.906 1 96.38 98 THR B N 1
ATOM 3974 C CA . THR B 1 98 ? 0.672 -17.25 -7.945 1 96.38 98 THR B CA 1
ATOM 3975 C C . THR B 1 98 ? 1.237 -16.797 -9.289 1 96.38 98 THR B C 1
ATOM 3977 O O . THR B 1 98 ? 1.874 -17.578 -10 1 96.38 98 THR B O 1
ATOM 3980 N N . SER B 1 99 ? 1.076 -15.555 -9.57 1 96.31 99 SER B N 1
ATOM 3981 C CA . SER B 1 99 ? 1.514 -15 -10.844 1 96.31 99 SER B CA 1
ATOM 3982 C C . SER B 1 99 ? 3.029 -15.078 -10.992 1 96.31 99 SER B C 1
ATOM 3984 O O . SER B 1 99 ? 3.541 -15.32 -12.086 1 96.31 99 SER B O 1
ATOM 3986 N N . MET B 1 100 ? 3.734 -14.961 -9.914 1 96.31 100 MET B N 1
ATOM 3987 C CA . MET B 1 100 ? 5.195 -14.922 -9.953 1 96.31 100 MET B CA 1
ATOM 3988 C C . MET B 1 100 ? 5.77 -16.312 -10.242 1 96.31 100 MET B C 1
ATOM 3990 O O . MET B 1 100 ? 6.887 -16.422 -10.742 1 96.31 100 MET B O 1
ATOM 3994 N N . ALA B 1 101 ? 5.027 -17.297 -9.945 1 97.69 101 ALA B N 1
ATOM 3995 C CA . ALA B 1 101 ? 5.551 -18.656 -10.078 1 97.69 101 ALA B CA 1
ATOM 3996 C C . ALA B 1 101 ? 5.375 -19.172 -11.5 1 97.69 101 ALA B C 1
ATOM 3998 O O . ALA B 1 101 ? 6.047 -20.125 -11.906 1 97.69 101 ALA B O 1
ATOM 3999 N N . ARG B 1 102 ? 4.48 -18.625 -12.281 1 98.12 102 ARG B N 1
ATOM 4000 C CA . ARG B 1 102 ? 4.062 -19.219 -13.539 1 98.12 102 ARG B CA 1
ATOM 4001 C C . ARG B 1 102 ? 5.16 -19.109 -14.594 1 98.12 102 ARG B C 1
ATOM 4003 O O . ARG B 1 102 ? 5.402 -20.047 -15.352 1 98.12 102 ARG B O 1
ATOM 4010 N N . PRO B 1 103 ? 5.934 -18 -14.648 1 97.94 103 PRO B N 1
ATOM 4011 C CA . PRO B 1 103 ? 6.953 -17.906 -15.695 1 97.94 103 PRO B CA 1
ATOM 4012 C C . PRO B 1 103 ? 8.047 -18.953 -15.555 1 97.94 103 PRO B C 1
ATOM 4014 O O . PRO B 1 103 ? 8.492 -19.531 -16.547 1 97.94 103 PRO B O 1
ATOM 4017 N N . ILE B 1 104 ? 8.477 -19.234 -14.344 1 98.44 104 ILE B N 1
ATOM 4018 C CA . ILE B 1 104 ? 9.555 -20.219 -14.18 1 98.44 104 ILE B CA 1
ATOM 4019 C C . ILE B 1 104 ? 9.023 -21.609 -14.477 1 98.44 104 ILE B C 1
ATOM 4021 O O . ILE B 1 104 ? 9.742 -22.453 -15.016 1 98.44 104 ILE B O 1
ATOM 4025 N N . ILE B 1 105 ? 7.805 -21.891 -14.117 1 98.31 105 ILE B N 1
ATOM 4026 C CA . ILE B 1 105 ? 7.188 -23.172 -14.43 1 98.31 105 ILE B CA 1
ATOM 4027 C C . ILE B 1 105 ? 7.062 -23.328 -15.945 1 98.31 105 ILE B C 1
ATOM 4029 O O . ILE B 1 105 ? 7.418 -24.375 -16.5 1 98.31 105 ILE B O 1
ATOM 4033 N N . ALA B 1 106 ? 6.59 -22.281 -16.562 1 98.19 106 ALA B N 1
ATOM 4034 C CA . ALA B 1 106 ? 6.43 -22.312 -18.016 1 98.19 106 ALA B CA 1
ATOM 4035 C C . ALA B 1 106 ? 7.77 -22.531 -18.719 1 98.19 106 ALA B C 1
ATOM 4037 O O . ALA B 1 106 ? 7.863 -23.312 -19.656 1 98.19 106 ALA B O 1
ATOM 4038 N N . LYS B 1 107 ? 8.797 -21.844 -18.281 1 98.44 107 LYS B N 1
ATOM 4039 C CA . LYS B 1 107 ? 10.117 -21.984 -18.875 1 98.44 107 LYS B CA 1
ATOM 4040 C C . LYS B 1 107 ? 10.633 -23.422 -18.75 1 98.44 107 LYS B C 1
ATOM 4042 O O . LYS B 1 107 ? 11.109 -24 -19.719 1 98.44 107 LYS B O 1
ATOM 4047 N N . ALA B 1 108 ? 10.531 -23.953 -17.562 1 98.62 108 ALA B N 1
ATOM 4048 C CA . ALA B 1 108 ? 10.977 -25.312 -17.344 1 98.62 108 ALA B CA 1
ATOM 4049 C C . ALA B 1 108 ? 10.156 -26.312 -18.156 1 98.62 108 ALA B C 1
ATOM 4051 O O . ALA B 1 108 ? 10.695 -27.297 -18.672 1 98.62 108 ALA B O 1
ATOM 4052 N N . HIS B 1 109 ? 8.844 -26.062 -18.25 1 98.56 109 HIS B N 1
ATOM 4053 C CA . HIS B 1 109 ? 7.938 -26.859 -19.062 1 98.56 109 HIS B CA 1
ATOM 4054 C C . HIS B 1 109 ? 8.406 -26.906 -20.516 1 98.56 109 HIS B C 1
ATOM 4056 O O . HIS B 1 109 ? 8.547 -28 -21.094 1 98.56 109 HIS B O 1
ATOM 4062 N N . ILE B 1 110 ? 8.75 -25.766 -21.078 1 98.06 110 ILE B N 1
ATOM 4063 C CA . ILE B 1 110 ? 9.195 -25.641 -22.453 1 98.06 110 ILE B CA 1
ATOM 4064 C C . ILE B 1 110 ? 10.547 -26.328 -22.625 1 98.06 110 ILE B C 1
ATOM 4066 O O . ILE B 1 110 ? 10.789 -27.016 -23.625 1 98.06 110 ILE B O 1
ATOM 4070 N N . GLU B 1 111 ? 11.406 -26.156 -21.641 1 98.44 111 GLU B N 1
ATOM 4071 C CA . GLU B 1 111 ? 12.719 -26.797 -21.719 1 98.44 111 GLU B CA 1
ATOM 4072 C C . GLU B 1 111 ? 12.602 -28.312 -21.766 1 98.44 111 GLU B C 1
ATOM 4074 O O . GLU B 1 111 ? 13.297 -28.969 -22.562 1 98.44 111 GLU B O 1
ATOM 4079 N N . VAL B 1 112 ? 11.711 -28.875 -20.984 1 98.44 112 VAL B N 1
ATOM 4080 C CA . VAL B 1 112 ? 11.484 -30.312 -21.016 1 98.44 112 VAL B CA 1
ATOM 4081 C C . VAL B 1 112 ? 10.883 -30.719 -22.359 1 98.44 112 VAL B C 1
ATOM 4083 O O . VAL B 1 112 ? 11.297 -31.719 -22.953 1 98.44 112 VAL B O 1
ATOM 4086 N N . ALA B 1 113 ? 9.906 -30 -22.828 1 98.5 113 ALA B N 1
ATOM 4087 C CA . ALA B 1 113 ? 9.25 -30.297 -24.094 1 98.5 113 ALA B CA 1
ATOM 4088 C C . ALA B 1 113 ? 10.258 -30.328 -25.234 1 98.5 113 ALA B C 1
ATOM 4090 O O . ALA B 1 113 ? 10.242 -31.25 -26.062 1 98.5 113 ALA B O 1
ATOM 4091 N N . LEU B 1 114 ? 11.125 -29.375 -25.25 1 97.88 114 LEU B N 1
ATOM 4092 C CA . LEU B 1 114 ? 12.133 -29.312 -26.297 1 97.88 114 LEU B CA 1
ATOM 4093 C C . LEU B 1 114 ? 13.148 -30.438 -26.156 1 97.88 114 LEU B C 1
ATOM 4095 O O . LEU B 1 114 ? 13.562 -31.031 -27.141 1 97.88 114 LEU B O 1
ATOM 4099 N N . LYS B 1 115 ? 13.516 -30.703 -24.953 1 98 115 LYS B N 1
ATOM 4100 C CA . LYS B 1 115 ? 14.5 -31.75 -24.672 1 98 115 LYS B CA 1
ATOM 4101 C C . LYS B 1 115 ? 14.016 -33.125 -25.172 1 98 115 LYS B C 1
ATOM 4103 O O . LYS B 1 115 ? 14.797 -33.875 -25.734 1 98 115 LYS B O 1
ATOM 4108 N N . VAL B 1 116 ? 12.719 -33.406 -25.062 1 97.75 116 VAL B N 1
ATOM 4109 C CA . VAL B 1 116 ? 12.203 -34.75 -25.375 1 97.75 116 VAL B CA 1
ATOM 4110 C C . VAL B 1 116 ? 11.664 -34.75 -26.812 1 97.75 116 VAL B C 1
ATOM 4112 O O . VAL B 1 116 ? 11.172 -35.781 -27.297 1 97.75 116 VAL B O 1
ATOM 4115 N N . GLY B 1 117 ? 11.688 -33.594 -27.422 1 97.31 117 GLY B N 1
ATOM 4116 C CA . GLY B 1 117 ? 11.211 -33.5 -28.797 1 97.31 117 GLY B CA 1
ATOM 4117 C C . GLY B 1 117 ? 9.703 -33.562 -28.922 1 97.31 117 GLY B C 1
ATOM 4118 O O . GLY B 1 117 ? 9.164 -34.219 -29.812 1 97.31 117 GLY B O 1
ATOM 4119 N N . ALA B 1 118 ? 9.016 -32.906 -28.031 1 97.75 118 ALA B N 1
ATOM 4120 C CA . ALA B 1 118 ? 7.555 -32.906 -28.031 1 97.75 118 ALA B CA 1
ATOM 4121 C C . ALA B 1 118 ? 7.012 -31.984 -29.141 1 97.75 118 ALA B C 1
ATOM 4123 O O . ALA B 1 118 ? 7.68 -31.031 -29.547 1 97.75 118 ALA B O 1
ATOM 4124 N N . ASP B 1 119 ? 5.793 -32.312 -29.516 1 97.12 119 ASP B N 1
ATOM 4125 C CA . ASP B 1 119 ? 5.074 -31.516 -30.516 1 97.12 119 ASP B CA 1
ATOM 4126 C C . ASP B 1 119 ? 4.18 -30.484 -29.859 1 97.12 119 ASP B C 1
ATOM 4128 O O . ASP B 1 119 ? 3.789 -29.5 -30.484 1 97.12 119 ASP B O 1
ATOM 4132 N N . ALA B 1 120 ? 3.896 -30.766 -28.578 1 97.94 120 ALA B N 1
ATOM 4133 C CA . ALA B 1 120 ? 2.893 -29.953 -27.922 1 97.94 120 ALA B CA 1
ATOM 4134 C C . ALA B 1 120 ? 3.156 -29.875 -26.406 1 97.94 120 ALA B C 1
ATOM 4136 O O . ALA B 1 120 ? 3.848 -30.734 -25.859 1 97.94 120 ALA B O 1
ATOM 4137 N N . VAL B 1 121 ? 2.701 -28.828 -25.828 1 98.12 121 VAL B N 1
ATOM 4138 C CA . VAL B 1 121 ? 2.598 -28.688 -24.375 1 98.12 121 VAL B CA 1
ATOM 4139 C C . VAL B 1 121 ? 1.13 -28.609 -23.969 1 98.12 121 VAL B C 1
ATOM 4141 O O . VAL B 1 121 ? 0.291 -28.125 -24.734 1 98.12 121 VAL B O 1
ATOM 4144 N N . CYS B 1 122 ? 0.881 -29.156 -22.812 1 97.94 122 CYS B N 1
ATOM 4145 C CA . CYS B 1 122 ? -0.487 -29.219 -22.312 1 97.94 122 CYS B CA 1
ATOM 4146 C C . CYS B 1 122 ? -0.562 -28.719 -20.875 1 97.94 122 CYS B C 1
ATOM 4148 O O . CYS B 1 122 ? 0.336 -28.969 -20.062 1 97.94 122 CYS B O 1
ATOM 4150 N N . HIS B 1 123 ? -1.539 -27.906 -20.562 1 95.44 123 HIS B N 1
ATOM 4151 C CA . HIS B 1 123 ? -1.804 -27.484 -19.203 1 95.44 123 HIS B CA 1
ATOM 4152 C C . HIS B 1 123 ? -3.25 -27.766 -18.797 1 95.44 123 HIS B C 1
ATOM 4154 O O . HIS B 1 123 ? -4.102 -27.984 -19.672 1 95.44 123 HIS B O 1
ATOM 4160 N N . GLY B 1 124 ? -3.486 -27.781 -17.5 1 92.06 124 GLY B N 1
ATOM 4161 C CA . GLY B 1 124 ? -4.805 -28.141 -17 1 92.06 124 GLY B CA 1
ATOM 4162 C C . GLY B 1 124 ? -5.586 -26.938 -16.484 1 92.06 124 GLY B C 1
ATOM 4163 O O . GLY B 1 124 ? -6.535 -27.094 -15.711 1 92.06 124 GLY B O 1
ATOM 4164 N N . CYS B 1 125 ? -5.238 -25.734 -16.812 1 89.69 125 CYS B N 1
ATOM 4165 C CA . CYS B 1 125 ? -5.93 -24.547 -16.344 1 89.69 125 CYS B CA 1
ATOM 4166 C C . CYS B 1 125 ? -7.348 -24.484 -16.906 1 89.69 125 CYS B C 1
ATOM 4168 O O . CYS B 1 125 ? -7.586 -24.859 -18.047 1 89.69 125 CYS B O 1
ATOM 4170 N N . THR B 1 126 ? -8.188 -23.953 -16.062 1 82.19 126 THR B N 1
ATOM 4171 C CA . THR B 1 126 ? -9.555 -23.75 -16.531 1 82.19 126 THR B CA 1
ATOM 4172 C C . THR B 1 126 ? -9.641 -22.516 -17.406 1 82.19 126 THR B C 1
ATOM 4174 O O . THR B 1 126 ? -8.758 -21.656 -17.375 1 82.19 126 THR B O 1
ATOM 4177 N N . GLY B 1 127 ? -10.703 -22.406 -18.125 1 76.94 127 GLY B N 1
ATOM 4178 C CA . GLY B 1 127 ? -10.906 -21.281 -19.016 1 76.94 127 GLY B CA 1
ATOM 4179 C C . GLY B 1 127 ? -11.266 -20 -18.266 1 76.94 127 GLY B C 1
ATOM 4180 O O . GLY B 1 127 ? -11.219 -18.906 -18.844 1 76.94 127 GLY B O 1
ATOM 4181 N N . LYS B 1 128 ? -11.492 -20.062 -17 1 76.19 128 LYS B N 1
ATOM 4182 C CA . LYS B 1 128 ? -11.945 -18.906 -16.219 1 76.19 128 LYS B CA 1
ATOM 4183 C C . LYS B 1 128 ? -10.789 -18.266 -15.461 1 76.19 128 LYS B C 1
ATOM 4185 O O . LYS B 1 128 ? -10.93 -17.156 -14.922 1 76.19 128 LYS B O 1
ATOM 4190 N N . GLY B 1 129 ? -9.695 -18.906 -15.531 1 84.12 129 GLY B N 1
ATOM 4191 C CA . GLY B 1 129 ? -8.594 -18.422 -14.711 1 84.12 129 GLY B CA 1
ATOM 4192 C C . GLY B 1 129 ? -7.559 -17.656 -15.508 1 84.12 129 GLY B C 1
ATOM 4193 O O . GLY B 1 129 ? -7.473 -17.797 -16.734 1 84.12 129 GLY B O 1
ATOM 4194 N N . ASN B 1 130 ? -6.762 -16.875 -14.758 1 90 130 ASN B N 1
ATOM 4195 C CA . ASN B 1 130 ? -5.684 -16.109 -15.375 1 90 130 ASN B CA 1
ATOM 4196 C C . ASN B 1 130 ? -4.508 -17 -15.75 1 90 130 ASN B C 1
ATOM 4198 O O . ASN B 1 130 ? -3.686 -16.625 -16.594 1 90 130 ASN B O 1
ATOM 4202 N N . ASP B 1 131 ? -4.477 -18.141 -15.234 1 93.44 131 ASP B N 1
ATOM 4203 C CA . ASP B 1 131 ? -3.293 -18.984 -15.398 1 93.44 131 ASP B CA 1
ATOM 4204 C C . ASP B 1 131 ? -3.166 -19.469 -16.844 1 93.44 131 ASP B C 1
ATOM 4206 O O . ASP B 1 131 ? -2.057 -19.672 -17.344 1 93.44 131 ASP B O 1
ATOM 4210 N N . GLN B 1 132 ? -4.285 -19.719 -17.5 1 92.56 132 GLN B N 1
ATOM 4211 C CA . GLN B 1 132 ? -4.184 -20.109 -18.906 1 92.56 132 GLN B CA 1
ATOM 4212 C C . GLN B 1 132 ? -3.486 -19.031 -19.719 1 92.56 132 GLN B C 1
ATOM 4214 O O . GLN B 1 132 ? -2.678 -19.328 -20.609 1 92.56 132 GLN B O 1
ATOM 4219 N N . VAL B 1 133 ? -3.812 -17.797 -19.328 1 92.31 133 VAL B N 1
ATOM 4220 C CA . VAL B 1 133 ? -3.193 -16.672 -20.031 1 92.31 133 VAL B CA 1
ATOM 4221 C C . VAL B 1 133 ? -1.706 -16.609 -19.688 1 92.31 133 VAL B C 1
ATOM 4223 O O . VAL B 1 133 ? -0.868 -16.422 -20.578 1 92.31 133 VAL B O 1
ATOM 4226 N N . ARG B 1 134 ? -1.408 -16.812 -18.469 1 95.69 134 ARG B N 1
ATOM 4227 C CA . ARG B 1 134 ? -0.03 -16.719 -18 1 95.69 134 ARG B CA 1
ATOM 4228 C C . ARG B 1 134 ? 0.85 -17.781 -18.641 1 95.69 134 ARG B C 1
ATOM 4230 O O . ARG B 1 134 ? 1.908 -17.469 -19.188 1 95.69 134 ARG B O 1
ATOM 4237 N N . PHE B 1 135 ? 0.404 -19 -18.688 1 96.06 135 PHE B N 1
ATOM 4238 C CA . PHE B 1 135 ? 1.183 -20.094 -19.266 1 96.06 135 PHE B CA 1
ATOM 4239 C C . PHE B 1 135 ? 1.306 -19.906 -20.781 1 96.06 135 PHE B C 1
ATOM 4241 O O . PHE B 1 135 ? 2.406 -19.969 -21.328 1 96.06 135 PHE B O 1
ATOM 4248 N N . GLU B 1 136 ? 0.26 -19.656 -21.406 1 94.31 136 GLU B N 1
ATOM 4249 C CA . GLU B 1 136 ? 0.269 -19.625 -22.875 1 94.31 136 GLU B CA 1
ATOM 4250 C C . GLU B 1 136 ? 1.027 -18.406 -23.391 1 94.31 136 GLU B C 1
ATOM 4252 O O . GLU B 1 136 ? 1.653 -18.469 -24.453 1 94.31 136 GLU B O 1
ATOM 4257 N N . SER B 1 137 ? 0.938 -17.297 -22.609 1 93.5 137 SER B N 1
ATOM 4258 C CA . SER B 1 137 ? 1.768 -16.141 -22.984 1 93.5 137 SER B CA 1
ATOM 4259 C C . SER B 1 137 ? 3.25 -16.5 -22.906 1 93.5 137 SER B C 1
ATOM 4261 O O . SER B 1 137 ? 4.035 -16.078 -23.766 1 93.5 137 SER B O 1
ATOM 4263 N N . CYS B 1 138 ? 3.629 -17.219 -21.906 1 95.06 138 CYS B N 1
ATOM 4264 C CA . CYS B 1 138 ? 5.016 -17.641 -21.766 1 95.06 138 CYS B CA 1
ATOM 4265 C C . CYS B 1 138 ? 5.406 -18.625 -22.859 1 95.06 138 CYS B C 1
ATOM 4267 O O . CYS B 1 138 ? 6.488 -18.516 -23.438 1 95.06 138 CYS B O 1
ATOM 4269 N N . PHE B 1 139 ? 4.469 -19.562 -23.203 1 95.44 139 PHE B N 1
ATOM 4270 C CA . PHE B 1 139 ? 4.727 -20.531 -24.266 1 95.44 139 PHE B CA 1
ATOM 4271 C C . PHE B 1 139 ? 4.957 -19.812 -25.594 1 95.44 139 PHE B C 1
ATOM 4273 O O . PHE B 1 139 ? 5.887 -20.156 -26.328 1 95.44 139 PHE B O 1
ATOM 4280 N N . ALA B 1 140 ? 4.129 -18.844 -25.844 1 91.5 140 ALA B N 1
ATOM 4281 C CA . ALA B 1 140 ? 4.215 -18.078 -27.078 1 91.5 140 ALA B CA 1
ATOM 4282 C C . ALA B 1 140 ? 5.559 -17.375 -27.203 1 91.5 140 ALA B C 1
ATOM 4284 O O . ALA B 1 140 ? 6.117 -17.25 -28.297 1 91.5 140 ALA B O 1
ATOM 4285 N N . ALA B 1 141 ? 6.062 -16.953 -26.094 1 91.38 141 ALA B N 1
ATOM 4286 C CA . ALA B 1 141 ? 7.309 -16.188 -26.078 1 91.38 141 ALA B CA 1
ATOM 4287 C C . ALA B 1 141 ? 8.523 -17.109 -26.172 1 91.38 141 ALA B C 1
ATOM 4289 O O . ALA B 1 141 ? 9.555 -16.734 -26.734 1 91.38 141 ALA B O 1
ATOM 4290 N N . LEU B 1 142 ? 8.398 -18.328 -25.688 1 94.25 142 LEU B N 1
ATOM 4291 C CA . LEU B 1 142 ? 9.57 -19.172 -25.516 1 94.25 142 LEU B CA 1
ATOM 4292 C C . LEU B 1 142 ? 9.656 -20.203 -26.641 1 94.25 142 LEU B C 1
ATOM 4294 O O . LEU B 1 142 ? 10.75 -20.562 -27.078 1 94.25 142 LEU B O 1
ATOM 4298 N N . ALA B 1 143 ? 8.469 -20.688 -27.016 1 94.5 143 ALA B N 1
ATOM 4299 C CA . ALA B 1 143 ? 8.422 -21.734 -28.047 1 94.5 143 ALA B CA 1
ATOM 4300 C C . ALA B 1 143 ? 7.129 -21.672 -28.844 1 94.5 143 ALA B C 1
ATOM 4302 O O . ALA B 1 143 ? 6.305 -22.578 -28.781 1 94.5 143 ALA B O 1
ATOM 4303 N N . PRO B 1 144 ? 7.031 -20.656 -29.688 1 90.75 144 PRO B N 1
ATOM 4304 C CA . PRO B 1 144 ? 5.789 -20.438 -30.422 1 90.75 144 PRO B CA 1
ATOM 4305 C C . PRO B 1 144 ? 5.477 -21.578 -31.406 1 90.75 144 PRO B C 1
ATOM 4307 O O . PRO B 1 144 ? 4.344 -21.688 -31.891 1 90.75 144 PRO B O 1
ATOM 4310 N N . GLU B 1 145 ? 6.41 -22.422 -31.672 1 90.19 145 GLU B N 1
ATOM 4311 C CA . GLU B 1 145 ? 6.223 -23.5 -32.656 1 90.19 145 GLU B CA 1
ATOM 4312 C C . GLU B 1 145 ? 5.473 -24.672 -32 1 90.19 145 GLU B C 1
ATOM 4314 O O . GLU B 1 145 ? 4.941 -25.531 -32.719 1 90.19 145 GLU B O 1
ATOM 4319 N N . LEU B 1 146 ? 5.457 -24.75 -30.734 1 94.31 146 LEU B N 1
ATOM 4320 C CA . LEU B 1 146 ? 4.77 -25.844 -30.062 1 94.31 146 LEU B CA 1
ATOM 4321 C C . LEU B 1 146 ? 3.26 -25.609 -30.047 1 94.31 146 LEU B C 1
ATOM 4323 O O . LEU B 1 146 ? 2.799 -24.484 -29.891 1 94.31 146 LEU B O 1
ATOM 4327 N N . THR B 1 147 ? 2.559 -26.703 -30.25 1 95.12 147 THR B N 1
ATOM 4328 C CA . THR B 1 147 ? 1.106 -26.641 -30.109 1 95.12 147 THR B CA 1
ATOM 4329 C C . THR B 1 147 ? 0.695 -26.625 -28.641 1 95.12 147 THR B C 1
ATOM 4331 O O . THR B 1 147 ? 1.281 -27.344 -27.828 1 95.12 147 THR B O 1
ATOM 4334 N N . VAL B 1 148 ? -0.291 -25.797 -28.297 1 94.88 148 VAL B N 1
ATOM 4335 C CA . VAL B 1 148 ? -0.804 -25.766 -26.938 1 94.88 148 VAL B CA 1
ATOM 4336 C C . VAL B 1 148 ? -2.125 -26.516 -26.859 1 94.88 148 VAL B C 1
ATOM 4338 O O . VAL B 1 148 ? -3.041 -26.266 -27.641 1 94.88 148 VAL B O 1
ATOM 4341 N N . ILE B 1 149 ? -2.195 -27.453 -25.984 1 95.19 149 ILE B N 1
ATOM 4342 C CA . ILE B 1 149 ? -3.422 -28.203 -25.734 1 95.19 149 ILE B CA 1
ATOM 4343 C C . ILE B 1 149 ? -4 -27.812 -24.375 1 95.19 149 ILE B C 1
ATOM 4345 O O . ILE B 1 149 ? -3.307 -27.875 -23.359 1 95.19 149 ILE B O 1
ATOM 4349 N N . ALA B 1 150 ? -5.242 -27.359 -24.328 1 93.5 150 ALA B N 1
ATOM 4350 C CA . ALA B 1 150 ? -5.984 -27.016 -23.125 1 93.5 150 ALA B CA 1
ATOM 4351 C C . ALA B 1 150 ? -7.293 -27.797 -23.031 1 93.5 150 ALA B C 1
ATOM 4353 O O . ALA B 1 150 ? -8.328 -27.344 -23.516 1 93.5 150 ALA B O 1
ATOM 4354 N N . PRO B 1 151 ? -7.297 -28.828 -22.344 1 93.44 151 PRO B N 1
ATOM 4355 C CA . PRO B 1 151 ? -8.422 -29.766 -22.375 1 93.44 151 PRO B CA 1
ATOM 4356 C C . PRO B 1 151 ? -9.727 -29.125 -21.906 1 93.44 151 PRO B C 1
ATOM 4358 O O . PRO B 1 151 ? -10.797 -29.422 -22.453 1 93.44 151 PRO B O 1
ATOM 4361 N N . TRP B 1 152 ? -9.648 -28.281 -20.953 1 89.19 152 TRP B N 1
ATOM 4362 C CA . TRP B 1 152 ? -10.852 -27.672 -20.391 1 89.19 152 TRP B CA 1
ATOM 4363 C C . TRP B 1 152 ? -11.594 -26.859 -21.453 1 89.19 152 TRP B C 1
ATOM 4365 O O . TRP B 1 152 ? -12.758 -26.516 -21.266 1 89.19 152 TRP B O 1
ATOM 4375 N N . ARG B 1 153 ? -10.992 -26.578 -22.5 1 87.5 153 ARG B N 1
ATOM 4376 C CA . ARG B 1 153 ? -11.633 -25.859 -23.594 1 87.5 153 ARG B CA 1
ATOM 4377 C C . ARG B 1 153 ? -12.133 -26.828 -24.672 1 87.5 153 ARG B C 1
ATOM 4379 O O . ARG B 1 153 ? -12.859 -26.422 -25.578 1 87.5 153 ARG B O 1
ATOM 4386 N N . GLU B 1 154 ? -11.758 -28.094 -24.547 1 88.06 154 GLU B N 1
ATOM 4387 C CA . GLU B 1 154 ? -12.016 -29.047 -25.625 1 88.06 154 GLU B CA 1
ATOM 4388 C C . GLU B 1 154 ? -12.969 -30.141 -25.156 1 88.06 154 GLU B C 1
ATOM 4390 O O . GLU B 1 154 ? -13.852 -30.562 -25.906 1 88.06 154 GLU B O 1
ATOM 4395 N N . TRP B 1 155 ? -12.734 -30.5 -23.938 1 89.25 155 TRP B N 1
ATOM 4396 C CA . TRP B 1 155 ? -13.484 -31.688 -23.547 1 89.25 155 TRP B CA 1
ATOM 4397 C C . TRP B 1 155 ? -14.875 -31.297 -23.047 1 89.25 155 TRP B C 1
ATOM 4399 O O . TRP B 1 155 ? -15.227 -30.125 -23 1 89.25 155 TRP B O 1
ATOM 4409 N N . ASP B 1 156 ? -15.688 -32.281 -22.75 1 86.5 156 ASP B N 1
ATOM 4410 C CA . ASP B 1 156 ? -17.094 -32.062 -22.422 1 86.5 156 ASP B CA 1
ATOM 4411 C C . ASP B 1 156 ? -17.328 -32.219 -20.922 1 86.5 156 ASP B C 1
ATOM 4413 O O . ASP B 1 156 ? -18.469 -32.062 -20.453 1 86.5 156 ASP B O 1
ATOM 4417 N N . MET B 1 157 ? -16.328 -32.5 -20.203 1 87.19 157 MET B N 1
ATOM 4418 C CA . MET B 1 157 ? -16.5 -32.656 -18.75 1 87.19 157 MET B CA 1
ATOM 4419 C C . MET B 1 157 ? -16.656 -31.281 -18.094 1 87.19 157 MET B C 1
ATOM 4421 O O . MET B 1 157 ? -15.961 -30.328 -18.469 1 87.19 157 MET B O 1
ATOM 4425 N N . VAL B 1 158 ? -17.594 -31.188 -17.141 1 79.69 158 VAL B N 1
ATOM 4426 C CA . VAL B 1 158 ? -17.922 -29.859 -16.641 1 79.69 158 VAL B CA 1
ATOM 4427 C C . VAL B 1 158 ? -17.812 -29.844 -15.109 1 79.69 158 VAL B C 1
ATOM 4429 O O . VAL B 1 158 ? -17.953 -28.781 -14.484 1 79.69 158 VAL B O 1
ATOM 4432 N N . SER B 1 159 ? -17.594 -31 -14.523 1 76.94 159 SER B N 1
ATOM 4433 C CA . SER B 1 159 ? -17.594 -31.047 -13.062 1 76.94 159 SER B CA 1
ATOM 4434 C C . SER B 1 159 ? -16.547 -32.031 -12.547 1 76.94 159 SER B C 1
ATOM 4436 O O . SER B 1 159 ? -16.016 -32.844 -13.305 1 76.94 159 SER B O 1
ATOM 4438 N N . ARG B 1 160 ? -16.328 -31.859 -11.273 1 78.25 160 ARG B N 1
ATOM 4439 C CA . ARG B 1 160 ? -15.438 -32.812 -10.609 1 78.25 160 ARG B CA 1
ATOM 4440 C C . ARG B 1 160 ? -16 -34.219 -10.656 1 78.25 160 ARG B C 1
ATOM 4442 O O . ARG B 1 160 ? -15.25 -35.188 -10.797 1 78.25 160 ARG B O 1
ATOM 4449 N N . GLU B 1 161 ? -17.266 -34.312 -10.539 1 81.25 161 GLU B N 1
ATOM 4450 C CA . GLU B 1 161 ? -17.938 -35.594 -10.594 1 81.25 161 GLU B CA 1
ATOM 4451 C C . GLU B 1 161 ? -17.719 -36.281 -11.945 1 81.25 161 GLU B C 1
ATOM 4453 O O . GLU B 1 161 ? -17.484 -37.5 -12.008 1 81.25 161 GLU B O 1
ATOM 4458 N N . ASP B 1 162 ? -17.734 -35.406 -12.93 1 86.94 162 ASP B N 1
ATOM 4459 C CA . ASP B 1 162 ? -17.5 -35.938 -14.266 1 86.94 162 ASP B CA 1
ATOM 4460 C C . ASP B 1 162 ? -16.094 -36.531 -14.383 1 86.94 162 ASP B C 1
ATOM 4462 O O . ASP B 1 162 ? -15.898 -37.594 -15 1 86.94 162 ASP B O 1
ATOM 4466 N N . LEU B 1 163 ? -15.211 -35.875 -13.781 1 87.56 163 LEU B N 1
ATOM 4467 C CA . LEU B 1 163 ? -13.812 -36.312 -13.852 1 87.56 163 LEU B CA 1
ATOM 4468 C C . LEU B 1 163 ? -13.594 -37.594 -13.07 1 87.56 163 LEU B C 1
ATOM 4470 O O . LEU B 1 163 ? -12.867 -38.5 -13.523 1 87.56 163 LEU B O 1
ATOM 4474 N N . LEU B 1 164 ? -14.242 -37.688 -11.953 1 86.44 164 LEU B N 1
ATOM 4475 C CA . LEU B 1 164 ? -14.141 -38.906 -11.148 1 86.44 164 LEU B CA 1
ATOM 4476 C C . LEU B 1 164 ? -14.734 -40.094 -11.898 1 86.44 164 LEU B C 1
ATOM 4478 O O . LEU B 1 164 ? -14.156 -41.188 -11.898 1 86.44 164 LEU B O 1
ATOM 4482 N N . ASP B 1 165 ? -15.844 -39.906 -12.492 1 89.31 165 ASP B N 1
ATOM 4483 C CA . ASP B 1 165 ? -16.484 -40.938 -13.273 1 89.31 165 ASP B CA 1
ATOM 4484 C C . ASP B 1 165 ? -15.602 -41.375 -14.445 1 89.31 165 ASP B C 1
ATOM 4486 O O . ASP B 1 165 ? -15.492 -42.562 -14.742 1 89.31 165 ASP B O 1
ATOM 4490 N N . TYR B 1 166 ? -15.07 -40.375 -15.023 1 92.25 166 TYR B N 1
ATOM 4491 C CA . TYR B 1 166 ? -14.18 -40.625 -16.156 1 92.25 166 TYR B CA 1
ATOM 4492 C C . TYR B 1 166 ? -13.023 -41.531 -15.742 1 92.25 166 TYR B C 1
ATOM 4494 O O . TYR B 1 166 ? -12.695 -42.5 -16.438 1 92.25 166 TYR B O 1
ATOM 4502 N N . LEU B 1 167 ? -12.438 -41.312 -14.633 1 89.88 167 LEU B N 1
ATOM 4503 C CA . LEU B 1 167 ? -11.305 -42.094 -14.141 1 89.88 167 LEU B CA 1
ATOM 4504 C C . LEU B 1 167 ? -11.742 -43.469 -13.664 1 89.88 167 LEU B C 1
ATOM 4506 O O . LEU B 1 167 ? -11.047 -44.438 -13.891 1 89.88 167 LEU B O 1
ATOM 4510 N N . ALA B 1 168 ? -12.859 -43.469 -13.086 1 87.81 168 ALA B N 1
ATOM 4511 C CA . ALA B 1 168 ? -13.398 -44.75 -12.586 1 87.81 168 ALA B CA 1
ATOM 4512 C C . ALA B 1 168 ? -13.672 -45.719 -13.734 1 87.81 168 ALA B C 1
ATOM 4514 O O . ALA B 1 168 ? -13.391 -46.906 -13.633 1 87.81 168 ALA B O 1
ATOM 4515 N N . GLU B 1 169 ? -14.211 -45.219 -14.727 1 91.69 169 GLU B N 1
ATOM 4516 C CA . GLU B 1 169 ? -14.531 -46 -15.898 1 91.69 169 GLU B CA 1
ATOM 4517 C C . GLU B 1 169 ? -13.273 -46.625 -16.5 1 91.69 169 GLU B C 1
ATOM 4519 O O . GLU B 1 169 ? -13.336 -47.688 -17.156 1 91.69 169 GLU B O 1
ATOM 4524 N N . ARG B 1 170 ? -12.242 -46.031 -16.172 1 89.25 170 ARG B N 1
ATOM 4525 C CA . ARG B 1 170 ? -10.984 -46.469 -16.781 1 89.25 170 ARG B CA 1
ATOM 4526 C C . ARG B 1 170 ? -10.086 -47.125 -15.742 1 89.25 170 ARG B C 1
ATOM 4528 O O . ARG B 1 170 ? -8.922 -47.406 -16.016 1 89.25 170 ARG B O 1
ATOM 4535 N N . ASN B 1 171 ? -10.562 -47.312 -14.508 1 86.25 171 ASN B N 1
ATOM 4536 C CA . ASN B 1 171 ? -9.891 -47.969 -13.391 1 86.25 171 ASN B CA 1
ATOM 4537 C C . ASN B 1 171 ? -8.586 -47.281 -13.031 1 86.25 171 ASN B C 1
ATOM 4539 O O . ASN B 1 171 ? -7.566 -47.938 -12.812 1 86.25 171 ASN B O 1
ATOM 4543 N N . ILE B 1 172 ? -8.539 -46.031 -13.172 1 84.5 172 ILE B N 1
ATOM 4544 C CA . ILE B 1 172 ? -7.395 -45.25 -12.758 1 84.5 172 ILE B CA 1
ATOM 4545 C C . ILE B 1 172 ? -7.613 -44.75 -11.336 1 84.5 172 ILE B C 1
ATOM 4547 O O . ILE B 1 172 ? -8.617 -44.094 -11.047 1 84.5 172 ILE B O 1
ATOM 4551 N N . PRO B 1 173 ? -6.672 -45.094 -10.383 1 77.12 173 PRO B N 1
ATOM 4552 C CA . PRO B 1 173 ? -6.832 -44.656 -8.984 1 77.12 173 PRO B CA 1
ATOM 4553 C C . PRO B 1 173 ? -6.691 -43.156 -8.805 1 77.12 173 PRO B C 1
ATOM 4555 O O . PRO B 1 173 ? -5.891 -42.531 -9.492 1 77.12 173 PRO B O 1
ATOM 4558 N N . CYS B 1 174 ? -7.617 -42.594 -8.188 1 73.31 174 CYS B N 1
ATOM 4559 C CA . CYS B 1 174 ? -7.5 -41.188 -7.871 1 73.31 174 CYS B CA 1
ATOM 4560 C C . CYS B 1 174 ? -7.734 -40.938 -6.387 1 73.31 174 CYS B C 1
ATOM 4562 O O . CYS B 1 174 ? -8.688 -41.469 -5.809 1 73.31 174 CYS B O 1
ATOM 4564 N N . ALA B 1 175 ? -6.676 -40.375 -5.742 1 60.19 175 ALA B N 1
ATOM 4565 C CA . ALA B 1 175 ? -6.77 -40.062 -4.316 1 60.19 175 ALA B CA 1
ATOM 4566 C C . ALA B 1 175 ? -7.66 -38.875 -4.059 1 60.19 175 ALA B C 1
ATOM 4568 O O . ALA B 1 175 ? -8.008 -38.562 -2.914 1 60.19 175 ALA B O 1
ATOM 4569 N N . ALA B 1 176 ? -8.039 -38.156 -5.031 1 61.38 176 ALA B N 1
ATOM 4570 C CA . ALA B 1 176 ? -8.672 -36.875 -4.789 1 61.38 176 ALA B CA 1
ATOM 4571 C C . ALA B 1 176 ? -10.094 -37.062 -4.254 1 61.38 176 ALA B C 1
ATOM 4573 O O . ALA B 1 176 ? -10.812 -37.969 -4.676 1 61.38 176 ALA B O 1
ATOM 4574 N N . SER B 1 177 ? -10.336 -36.562 -2.908 1 56.06 177 SER B N 1
ATOM 4575 C CA . SER B 1 177 ? -11.656 -36.656 -2.291 1 56.06 177 SER B CA 1
ATOM 4576 C C . SER B 1 177 ? -12.531 -35.469 -2.705 1 56.06 177 SER B C 1
ATOM 4578 O O . SER B 1 177 ? -12.031 -34.406 -3.035 1 56.06 177 SER B O 1
ATOM 4580 N N . LEU B 1 178 ? -13.82 -35.75 -2.982 1 55.19 178 LEU B N 1
ATOM 4581 C CA . LEU B 1 178 ? -14.906 -34.812 -3.223 1 55.19 178 LEU B CA 1
ATOM 4582 C C . LEU B 1 178 ? -14.984 -33.781 -2.105 1 55.19 178 LEU B C 1
ATOM 4584 O O . LEU B 1 178 ? -15.609 -32.719 -2.268 1 55.19 178 LEU B O 1
ATOM 4588 N N . THR B 1 179 ? -14.156 -33.938 -1.101 1 56.41 179 THR B N 1
ATOM 4589 C CA . THR B 1 179 ? -14.469 -33.188 0.096 1 56.41 179 THR B CA 1
ATOM 4590 C C . THR B 1 179 ? -13.664 -31.875 0.127 1 56.41 179 THR B C 1
ATOM 4592 O O . THR B 1 179 ? -13.867 -31.031 1.004 1 56.41 179 THR B O 1
ATOM 4595 N N . LYS B 1 180 ? -12.844 -31.641 -0.872 1 66.25 180 LYS B N 1
ATOM 4596 C CA . LYS B 1 180 ? -12.078 -30.406 -0.783 1 66.25 180 LYS B CA 1
ATOM 4597 C C . LYS B 1 180 ? -12.867 -29.234 -1.362 1 66.25 180 LYS B C 1
ATOM 4599 O O . LYS B 1 180 ? -13.148 -29.203 -2.562 1 66.25 180 LYS B O 1
ATOM 4604 N N . ILE B 1 181 ? -13.211 -28.344 -0.456 1 77.25 181 ILE B N 1
ATOM 4605 C CA . ILE B 1 181 ? -14.117 -27.297 -0.891 1 77.25 181 ILE B CA 1
ATOM 4606 C C . ILE B 1 181 ? -13.32 -26.062 -1.306 1 77.25 181 ILE B C 1
ATOM 4608 O O . ILE B 1 181 ? -13.867 -25.141 -1.914 1 77.25 181 ILE B O 1
ATOM 4612 N N . TYR B 1 182 ? -11.945 -26.094 -1.06 1 87.38 182 TYR B N 1
ATOM 4613 C CA . TYR B 1 182 ? -11.133 -24.953 -1.466 1 87.38 182 TYR B CA 1
ATOM 4614 C C . TYR B 1 182 ? -10.164 -25.344 -2.578 1 87.38 182 TYR B C 1
ATOM 4616 O O . TYR B 1 182 ? -9.625 -26.438 -2.584 1 87.38 182 TYR B O 1
ATOM 4624 N N . SER B 1 183 ? -9.984 -24.438 -3.562 1 87.88 183 SER B N 1
ATOM 4625 C CA . SER B 1 183 ? -8.883 -24.5 -4.516 1 87.88 183 SER B CA 1
ATOM 4626 C C . SER B 1 183 ? -7.641 -23.797 -3.98 1 87.88 183 SER B C 1
ATOM 4628 O O . SER B 1 183 ? -7.676 -22.594 -3.697 1 87.88 183 SER B O 1
ATOM 4630 N N . ARG B 1 184 ? -6.598 -24.562 -3.842 1 92.06 184 ARG B N 1
ATOM 4631 C CA . ARG B 1 184 ? -5.391 -24 -3.234 1 92.06 184 ARG B CA 1
ATOM 4632 C C . ARG B 1 184 ? -4.207 -24.109 -4.188 1 92.06 184 ARG B C 1
ATOM 4634 O O . ARG B 1 184 ? -4.109 -25.047 -4.973 1 92.06 184 ARG B O 1
ATOM 4641 N N . ASP B 1 185 ? -3.393 -23.141 -4.145 1 92.88 185 ASP B N 1
ATOM 4642 C CA . ASP B 1 185 ? -2.143 -23.094 -4.895 1 92.88 185 ASP B CA 1
ATOM 4643 C C . ASP B 1 185 ? -1.004 -22.547 -4.027 1 92.88 185 ASP B C 1
ATOM 4645 O O . ASP B 1 185 ? -1.018 -21.391 -3.623 1 92.88 185 ASP B O 1
ATOM 4649 N N . ALA B 1 186 ? -0.028 -23.406 -3.758 1 95.88 186 ALA B N 1
ATOM 4650 C CA . ALA B 1 186 ? 1.063 -23.047 -2.861 1 95.88 186 ALA B CA 1
ATOM 4651 C C . ALA B 1 186 ? 2.395 -23 -3.607 1 95.88 186 ALA B C 1
ATOM 4653 O O . ALA B 1 186 ? 2.596 -23.734 -4.574 1 95.88 186 ALA B O 1
ATOM 4654 N N . ASN B 1 187 ? 3.242 -22.188 -3.256 1 97.75 187 ASN B N 1
ATOM 4655 C CA . ASN B 1 187 ? 4.66 -22.141 -3.6 1 97.75 187 ASN B CA 1
ATOM 4656 C C . ASN B 1 187 ? 5.492 -21.547 -2.465 1 97.75 187 ASN B C 1
ATOM 4658 O O . ASN B 1 187 ? 4.988 -21.359 -1.358 1 97.75 187 ASN B O 1
ATOM 4662 N N . ALA B 1 188 ? 6.738 -21.328 -2.689 1 98.06 188 ALA B N 1
ATOM 4663 C CA . ALA B 1 188 ? 7.637 -20.859 -1.636 1 98.06 188 ALA B CA 1
ATOM 4664 C C . ALA B 1 188 ? 7.191 -19.5 -1.101 1 98.06 188 ALA B C 1
ATOM 4666 O O . ALA B 1 188 ? 7.379 -19.203 0.081 1 98.06 188 ALA B O 1
ATOM 4667 N N . TRP B 1 189 ? 6.547 -18.703 -1.892 1 98.38 189 TRP B N 1
ATOM 4668 C CA . TRP B 1 189 ? 6.227 -17.312 -1.593 1 98.38 189 TRP B CA 1
ATOM 4669 C C . TRP B 1 189 ? 4.898 -17.203 -0.856 1 98.38 189 TRP B C 1
ATOM 4671 O O . TRP B 1 189 ? 4.734 -16.359 0.028 1 98.38 189 TRP B O 1
ATOM 4681 N N . HIS B 1 190 ? 3.906 -18.094 -1.246 1 98.06 190 HIS B N 1
ATOM 4682 C CA . HIS B 1 190 ? 2.586 -17.891 -0.657 1 98.06 190 HIS B CA 1
ATOM 4683 C C . HIS B 1 190 ? 1.693 -19.109 -0.899 1 98.06 190 HIS B C 1
ATOM 4685 O O . HIS B 1 190 ? 2.111 -20.078 -1.541 1 98.06 190 HIS B O 1
ATOM 4691 N N . ILE B 1 191 ? 0.507 -19.078 -0.379 1 97.75 191 ILE B N 1
ATOM 4692 C CA . ILE B 1 191 ? -0.586 -19.984 -0.72 1 97.75 191 ILE B CA 1
ATOM 4693 C C . ILE B 1 191 ? -1.866 -19.172 -0.948 1 97.75 191 ILE B C 1
ATOM 4695 O O . ILE B 1 191 ? -2.146 -18.219 -0.218 1 97.75 191 ILE B O 1
ATOM 4699 N N . SER B 1 192 ? -2.582 -19.531 -1.984 1 96.94 192 SER B N 1
ATOM 4700 C CA . SER B 1 192 ? -3.871 -18.922 -2.291 1 96.94 192 SER B CA 1
ATOM 4701 C C . SER B 1 192 ? -5.02 -19.891 -2.008 1 96.94 192 SER B C 1
ATOM 4703 O O . SER B 1 192 ? -4.883 -21.094 -2.201 1 96.94 192 SER B O 1
ATOM 4705 N N . HIS B 1 193 ? -6.121 -19.375 -1.469 1 96.25 193 HIS B N 1
ATOM 4706 C CA . HIS B 1 193 ? -7.348 -20.109 -1.212 1 96.25 193 HIS B CA 1
ATOM 4707 C C . HIS B 1 193 ? -8.539 -19.484 -1.925 1 96.25 193 HIS B C 1
ATOM 4709 O O . HIS B 1 193 ? -8.805 -18.297 -1.75 1 96.25 193 HIS B O 1
ATOM 4715 N N . GLU B 1 194 ? -9.258 -20.266 -2.682 1 92.88 194 GLU B N 1
ATOM 4716 C CA . GLU B 1 194 ? -10.469 -19.812 -3.365 1 92.88 194 GLU B CA 1
ATOM 4717 C C . GLU B 1 194 ? -11.578 -20.859 -3.281 1 92.88 194 GLU B C 1
ATOM 4719 O O . GLU B 1 194 ? -11.312 -22.031 -2.994 1 92.88 194 GLU B O 1
ATOM 4724 N N . GLY B 1 195 ? -12.805 -20.438 -3.49 1 89.5 195 GLY B N 1
ATOM 4725 C CA . GLY B 1 195 ? -13.93 -21.359 -3.521 1 89.5 195 GLY B CA 1
ATOM 4726 C C . GLY B 1 195 ? -14.602 -21.531 -2.172 1 89.5 195 GLY B C 1
ATOM 4727 O O . GLY B 1 195 ? -14.273 -20.828 -1.216 1 89.5 195 GLY B O 1
ATOM 4728 N N . GLY B 1 196 ? -15.586 -22.375 -2.125 1 89.06 196 GLY B N 1
ATOM 4729 C CA . GLY B 1 196 ? -16.328 -22.594 -0.896 1 89.06 196 GLY B CA 1
ATOM 4730 C C . GLY B 1 196 ? -17.078 -21.375 -0.424 1 89.06 196 GLY B C 1
ATOM 4731 O O . GLY B 1 196 ? -17.797 -20.75 -1.203 1 89.06 196 GLY B O 1
ATOM 4732 N N . GLU B 1 197 ? -16.875 -21.094 0.817 1 91 197 GLU B N 1
ATOM 4733 C CA . GLU B 1 197 ? -17.594 -19.969 1.402 1 91 197 GLU B CA 1
ATOM 4734 C C . GLU B 1 197 ? -17.078 -18.641 0.854 1 91 197 GLU B C 1
ATOM 4736 O O . GLU B 1 197 ? -17.766 -17.625 0.958 1 91 197 GLU B O 1
ATOM 4741 N N . LEU B 1 198 ? -15.945 -18.625 0.303 1 93.25 198 LEU B N 1
ATOM 4742 C CA . LEU B 1 198 ? -15.352 -17.406 -0.224 1 93.25 198 LEU B CA 1
ATOM 4743 C C . LEU B 1 198 ? -16.078 -16.938 -1.481 1 93.25 198 LEU B C 1
ATOM 4745 O O . LEU B 1 198 ? -15.891 -15.812 -1.936 1 93.25 198 LEU B O 1
ATOM 4749 N N . GLU B 1 199 ? -16.922 -17.781 -2.041 1 90.81 199 GLU B N 1
ATOM 4750 C CA . GLU B 1 199 ? -17.672 -17.406 -3.234 1 90.81 199 GLU B CA 1
ATOM 4751 C C . GLU B 1 199 ? -18.734 -16.344 -2.912 1 90.81 199 GLU B C 1
ATOM 4753 O O . GLU B 1 199 ? -19.297 -15.734 -3.816 1 90.81 199 GLU B O 1
ATOM 4758 N N . ASP B 1 200 ? -18.922 -16.156 -1.64 1 93 200 ASP B N 1
ATOM 4759 C CA . ASP B 1 200 ? -19.781 -15.07 -1.163 1 93 200 ASP B CA 1
ATOM 4760 C C . ASP B 1 200 ? -18.953 -14.008 -0.437 1 93 200 ASP B C 1
ATOM 4762 O O . ASP B 1 200 ? -18.531 -14.219 0.698 1 93 200 ASP B O 1
ATOM 4766 N N . PRO B 1 201 ? -18.859 -12.836 -1.064 1 94.38 201 PRO B N 1
ATOM 4767 C CA . PRO B 1 201 ? -18.016 -11.797 -0.45 1 94.38 201 PRO B CA 1
ATOM 4768 C C . PRO B 1 201 ? -18.578 -11.312 0.889 1 94.38 201 PRO B C 1
ATOM 4770 O O . PRO B 1 201 ? -17.875 -10.633 1.639 1 94.38 201 PRO B O 1
ATOM 4773 N N . TRP B 1 202 ? -19.781 -11.633 1.203 1 96.31 202 TRP B N 1
ATOM 4774 C CA . TRP B 1 202 ? -20.359 -11.219 2.475 1 96.31 202 TRP B CA 1
ATOM 4775 C C . TRP B 1 202 ? -20.172 -12.289 3.539 1 96.31 202 TRP B C 1
ATOM 4777 O O . TRP B 1 202 ? -20.594 -12.125 4.684 1 96.31 202 TRP B O 1
ATOM 4787 N N . CYS B 1 203 ? -19.469 -13.336 3.242 1 96.12 203 CYS B N 1
ATOM 4788 C CA . CYS B 1 203 ? -19.125 -14.375 4.203 1 96.12 203 CYS B CA 1
ATOM 4789 C C . CYS B 1 203 ? -17.719 -14.141 4.762 1 96.12 203 CYS B C 1
ATOM 4791 O O . CYS B 1 203 ? -16.75 -14.062 4.008 1 96.12 203 CYS B O 1
ATOM 4793 N N . GLU B 1 204 ? -17.609 -14.031 6.078 1 96.81 204 GLU B N 1
ATOM 4794 C CA . GLU B 1 204 ? -16.297 -13.945 6.703 1 96.81 204 GLU B CA 1
ATOM 4795 C C . GLU B 1 204 ? -15.523 -15.258 6.539 1 96.81 204 GLU B C 1
ATOM 4797 O O . GLU B 1 204 ? -16.062 -16.344 6.762 1 96.81 204 GLU B O 1
ATOM 4802 N N . PRO B 1 205 ? -14.281 -15.141 6.129 1 96.69 205 PRO B N 1
ATOM 4803 C CA . PRO B 1 205 ? -13.516 -16.391 6.035 1 96.69 205 PRO B CA 1
ATOM 4804 C C . PRO B 1 205 ? -13.453 -17.141 7.359 1 96.69 205 PRO B C 1
ATOM 4806 O O . PRO B 1 205 ? -13.211 -16.531 8.406 1 96.69 205 PRO B O 1
ATOM 4809 N N . SER B 1 206 ? -13.641 -18.406 7.305 1 95 206 SER B N 1
ATOM 4810 C CA . SER B 1 206 ? -13.531 -19.25 8.492 1 95 206 SER B CA 1
ATOM 4811 C C . SER B 1 206 ? -12.078 -19.609 8.789 1 95 206 SER B C 1
ATOM 4813 O O . SER B 1 206 ? -11.195 -19.344 7.969 1 95 206 SER B O 1
ATOM 4815 N N . LYS B 1 207 ? -11.883 -20.156 9.914 1 94.12 207 LYS B N 1
ATOM 4816 C CA . LYS B 1 207 ? -10.539 -20.562 10.32 1 94.12 207 LYS B CA 1
ATOM 4817 C C . LYS B 1 207 ? -9.977 -21.625 9.391 1 94.12 207 LYS B C 1
ATOM 4819 O O . LYS B 1 207 ? -8.766 -21.703 9.195 1 94.12 207 LYS B O 1
ATOM 4824 N N . GLU B 1 208 ? -10.836 -22.375 8.719 1 93.69 208 GLU B N 1
ATOM 4825 C CA . GLU B 1 208 ? -10.43 -23.516 7.895 1 93.69 208 GLU B CA 1
ATOM 4826 C C . GLU B 1 208 ? -9.781 -23.047 6.594 1 93.69 208 GLU B C 1
ATOM 4828 O O . GLU B 1 208 ? -9.117 -23.828 5.906 1 93.69 208 GLU B O 1
ATOM 4833 N N . VAL B 1 209 ? -9.992 -21.797 6.258 1 95.88 209 VAL B N 1
ATOM 4834 C CA . VAL B 1 209 ? -9.445 -21.266 5.016 1 95.88 209 VAL B CA 1
ATOM 4835 C C . VAL B 1 209 ? -7.922 -21.203 5.109 1 95.88 209 VAL B C 1
ATOM 4837 O O . VAL B 1 209 ? -7.219 -21.578 4.176 1 95.88 209 VAL B O 1
ATOM 4840 N N . TRP B 1 210 ? -7.438 -20.859 6.258 1 97.25 210 TRP B N 1
ATOM 4841 C CA . TRP B 1 210 ? -6.023 -20.562 6.445 1 97.25 210 TRP B CA 1
ATOM 4842 C C . TRP B 1 210 ? -5.246 -21.812 6.816 1 97.25 210 TRP B C 1
ATOM 4844 O O . TRP B 1 210 ? -5.629 -22.547 7.738 1 97.25 210 TRP B O 1
ATOM 4854 N N . THR B 1 211 ? -4.121 -22.062 6.105 1 96.06 211 THR B N 1
ATOM 4855 C CA . THR B 1 211 ? -3.424 -23.328 6.352 1 96.06 211 THR B CA 1
ATOM 4856 C C . THR B 1 211 ? -1.945 -23.078 6.637 1 96.06 211 THR B C 1
ATOM 4858 O O . THR B 1 211 ? -1.255 -23.953 7.164 1 96.06 211 THR B O 1
ATOM 4861 N N . MET B 1 212 ? -1.479 -21.906 6.273 1 96.62 212 MET B N 1
ATOM 4862 C CA . MET B 1 212 ? -0.042 -21.656 6.348 1 96.62 212 MET B CA 1
ATOM 4863 C C . MET B 1 212 ? 0.312 -20.891 7.617 1 96.62 212 MET B C 1
ATOM 4865 O O . MET B 1 212 ? 1.321 -21.172 8.258 1 96.62 212 MET B O 1
ATOM 4869 N N . THR B 1 213 ? -0.505 -19.953 8.023 1 98.38 213 THR B N 1
ATOM 4870 C CA . THR B 1 213 ? -0.2 -19.062 9.141 1 98.38 213 THR B CA 1
ATOM 4871 C C . THR B 1 213 ? -1.041 -19.406 10.359 1 98.38 213 THR B C 1
ATOM 4873 O O . THR B 1 213 ? -2.199 -19.812 10.234 1 98.38 213 THR B O 1
ATOM 4876 N N . VAL B 1 214 ? -0.47 -19.188 11.484 1 98.12 214 VAL B N 1
ATOM 4877 C CA . VAL B 1 214 ? -1.212 -19.281 12.742 1 98.12 214 VAL B CA 1
ATOM 4878 C C . VAL B 1 214 ? -2.223 -18.156 12.828 1 98.12 214 VAL B C 1
ATOM 4880 O O . VAL B 1 214 ? -1.935 -17.016 12.43 1 98.12 214 VAL B O 1
ATOM 4883 N N . ASP B 1 215 ? -3.377 -18.5 13.344 1 97.81 215 ASP B N 1
ATOM 4884 C CA . ASP B 1 215 ? -4.344 -17.438 13.602 1 97.81 215 ASP B CA 1
ATOM 4885 C C . ASP B 1 215 ? -3.744 -16.359 14.516 1 97.81 215 ASP B C 1
ATOM 4887 O O . ASP B 1 215 ? -3.18 -16.672 15.562 1 97.81 215 ASP B O 1
ATOM 4891 N N . PRO B 1 216 ? -3.859 -15.094 14.133 1 97.38 216 PRO B N 1
ATOM 4892 C CA . PRO B 1 216 ? -3.328 -14.031 14.984 1 97.38 216 PRO B CA 1
ATOM 4893 C C . PRO B 1 216 ? -3.809 -14.133 16.422 1 97.38 216 PRO B C 1
ATOM 4895 O O . PRO B 1 216 ? -3.057 -13.828 17.359 1 97.38 216 PRO B O 1
ATOM 4898 N N . MET B 1 217 ? -4.984 -14.547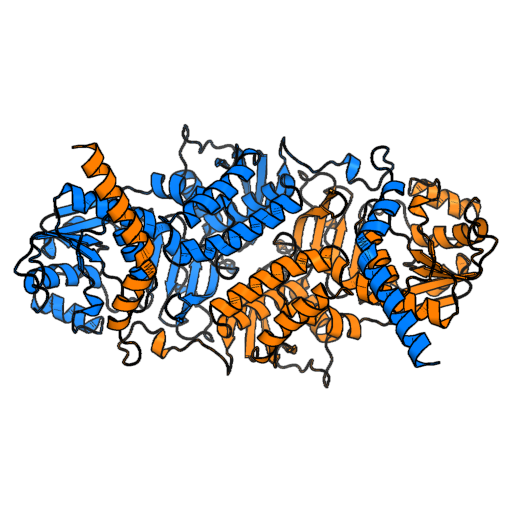 16.656 1 96.62 217 MET B N 1
ATOM 4899 C CA . MET B 1 217 ? -5.535 -14.688 18 1 96.62 217 MET B CA 1
ATOM 4900 C C . MET B 1 217 ? -4.828 -15.797 18.781 1 96.62 217 MET B C 1
ATOM 4902 O O . MET B 1 217 ? -4.836 -15.812 20 1 96.62 217 MET B O 1
ATOM 4906 N N . ASP B 1 218 ? -4.211 -16.734 18 1 97.5 218 ASP B N 1
ATOM 4907 C CA . ASP B 1 218 ? -3.506 -17.859 18.609 1 97.5 218 ASP B CA 1
ATOM 4908 C C . ASP B 1 218 ? -1.994 -17.656 18.562 1 97.5 218 ASP B C 1
ATOM 4910 O O . ASP B 1 218 ? -1.23 -18.516 19 1 97.5 218 ASP B O 1
ATOM 4914 N N . ALA B 1 219 ? -1.536 -16.547 17.969 1 97.94 219 ALA B N 1
ATOM 4915 C CA . ALA B 1 219 ? -0.112 -16.25 17.844 1 97.94 219 ALA B CA 1
ATOM 4916 C C . ALA B 1 219 ? 0.49 -15.852 19.188 1 97.94 219 ALA B C 1
ATOM 4918 O O . ALA B 1 219 ? -0.236 -15.508 20.125 1 97.94 219 ALA B O 1
ATOM 4919 N N . PRO B 1 220 ? 1.801 -15.844 19.344 1 97.44 220 PRO B N 1
ATOM 4920 C CA . PRO B 1 220 ? 2.465 -15.523 20.609 1 97.44 220 PRO B CA 1
ATOM 4921 C C . PRO B 1 220 ? 2.098 -14.141 21.141 1 97.44 220 PRO B C 1
ATOM 4923 O O . PRO B 1 220 ? 1.952 -13.195 20.375 1 97.44 220 PRO B O 1
ATOM 4926 N N . ASP B 1 221 ? 2.059 -13.992 22.438 1 96.5 221 ASP B N 1
ATOM 4927 C CA . ASP B 1 221 ? 1.728 -12.727 23.094 1 96.5 221 ASP B CA 1
ATOM 4928 C C . ASP B 1 221 ? 2.961 -11.836 23.219 1 96.5 221 ASP B C 1
ATOM 4930 O O . ASP B 1 221 ? 2.861 -10.688 23.656 1 96.5 221 ASP B O 1
ATOM 4934 N N . VAL B 1 222 ? 4.059 -12.352 22.891 1 97.12 222 VAL B N 1
ATOM 4935 C CA . VAL B 1 222 ? 5.309 -11.594 22.922 1 97.12 222 VAL B CA 1
ATOM 4936 C C . VAL B 1 222 ? 5.789 -11.344 21.484 1 97.12 222 VAL B C 1
ATOM 4938 O O . VAL B 1 222 ? 5.883 -12.266 20.688 1 97.12 222 VAL B O 1
ATOM 4941 N N . PRO B 1 223 ? 6.062 -10.102 21.172 1 97.75 223 PRO B N 1
ATOM 4942 C CA . PRO B 1 223 ? 6.57 -9.812 19.828 1 97.75 223 PRO B CA 1
ATOM 4943 C C . PRO B 1 223 ? 7.945 -10.43 19.578 1 97.75 223 PRO B C 1
ATOM 4945 O O . PRO B 1 223 ? 8.664 -10.75 20.531 1 97.75 223 PRO B O 1
ATOM 4948 N N . GLU B 1 224 ? 8.219 -10.648 18.328 1 98.5 224 GLU B N 1
ATOM 4949 C CA . GLU B 1 224 ? 9.531 -11.117 17.891 1 98.5 224 GLU B CA 1
ATOM 4950 C C . GLU B 1 224 ? 10.156 -10.141 16.891 1 98.5 224 GLU B C 1
ATOM 4952 O O . GLU B 1 224 ? 9.469 -9.617 16.016 1 98.5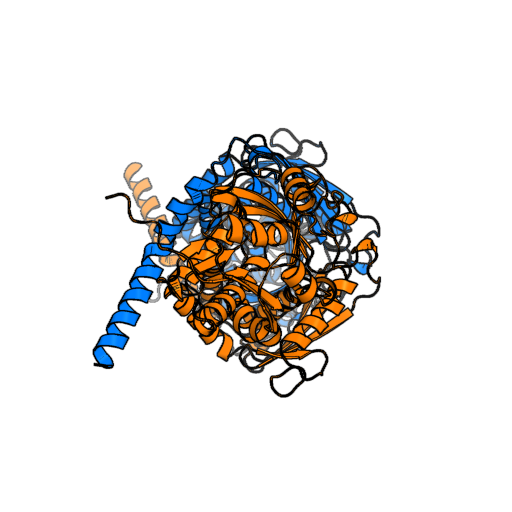 224 GLU B O 1
ATOM 4957 N N . LYS B 1 225 ? 11.453 -9.859 17.125 1 98.56 225 LYS B N 1
ATOM 4958 C CA . LYS B 1 225 ? 12.188 -8.984 16.219 1 98.56 225 LYS B CA 1
ATOM 4959 C C . LYS B 1 225 ? 13.055 -9.789 15.266 1 98.56 225 LYS B C 1
ATOM 4961 O O . LYS B 1 225 ? 13.672 -10.781 15.656 1 98.56 225 LYS B O 1
ATOM 4966 N N . VAL B 1 226 ? 13.031 -9.391 13.992 1 98.75 226 VAL B N 1
ATOM 4967 C CA . VAL B 1 226 ? 13.852 -10.016 12.953 1 98.75 226 VAL B CA 1
ATOM 4968 C C . VAL B 1 226 ? 14.688 -8.945 12.25 1 98.75 226 VAL B C 1
ATOM 4970 O O . VAL B 1 226 ? 14.156 -7.949 11.758 1 98.75 226 VAL B O 1
ATOM 4973 N N . GLN B 1 227 ? 15.992 -9.109 12.227 1 98.81 227 GLN B N 1
ATOM 4974 C CA . GLN B 1 227 ? 16.875 -8.18 11.523 1 98.81 227 GLN B CA 1
ATOM 4975 C C . GLN B 1 227 ? 17.234 -8.703 10.141 1 98.81 227 GLN B C 1
ATOM 4977 O O . GLN B 1 227 ? 17.766 -9.812 10.016 1 98.81 227 GLN B O 1
ATOM 4982 N N . LEU B 1 228 ? 16.922 -7.988 9.133 1 98.81 228 LEU B N 1
ATOM 4983 C CA . LEU B 1 228 ? 17.281 -8.32 7.762 1 98.81 228 LEU B CA 1
ATOM 4984 C C . LEU B 1 228 ? 18.438 -7.438 7.277 1 98.81 228 LEU B C 1
ATOM 4986 O O . LEU B 1 228 ? 18.438 -6.23 7.523 1 98.81 228 LEU B O 1
ATOM 4990 N N . SER B 1 229 ? 19.391 -8.016 6.625 1 98.69 229 SER B N 1
ATOM 4991 C CA . SER B 1 229 ? 20.531 -7.309 6.051 1 98.69 229 SER B CA 1
ATOM 4992 C C . SER B 1 229 ? 20.547 -7.434 4.531 1 98.69 229 SER B C 1
ATOM 4994 O O . SER B 1 229 ? 20.453 -8.539 3.99 1 98.69 229 SER B O 1
ATOM 4996 N N . PHE B 1 230 ? 20.641 -6.305 3.883 1 98.31 230 PHE B N 1
ATOM 4997 C CA . PHE B 1 230 ? 20.656 -6.242 2.426 1 98.31 230 PHE B CA 1
ATOM 4998 C C . PHE B 1 230 ? 22 -5.711 1.926 1 98.31 230 PHE B C 1
ATOM 5000 O O . PHE B 1 230 ? 22.625 -4.883 2.584 1 98.31 230 PHE B O 1
ATOM 5007 N N . LYS B 1 231 ? 22.453 -6.176 0.772 1 97.5 231 LYS B N 1
ATOM 5008 C CA . LYS B 1 231 ? 23.594 -5.652 0.015 1 97.5 231 LYS B CA 1
ATOM 5009 C C . LYS B 1 231 ? 23.219 -5.438 -1.45 1 97.5 231 LYS B C 1
ATOM 5011 O O . LYS B 1 231 ? 22.906 -6.391 -2.162 1 97.5 231 LYS B O 1
ATOM 5016 N N . GLU B 1 232 ? 23.219 -4.211 -1.892 1 95.94 232 GLU B N 1
ATOM 5017 C CA . GLU B 1 232 ? 22.875 -3.842 -3.264 1 95.94 232 GLU B CA 1
ATOM 5018 C C . GLU B 1 232 ? 21.547 -4.461 -3.689 1 95.94 232 GLU B C 1
ATOM 5020 O O . GLU B 1 232 ? 21.453 -5.09 -4.746 1 95.94 232 GLU B O 1
ATOM 5025 N N . GLY B 1 233 ? 20.703 -4.391 -2.738 1 96.19 233 GLY B N 1
ATOM 5026 C CA . GLY B 1 233 ? 19.328 -4.797 -3.025 1 96.19 233 GLY B CA 1
ATOM 5027 C C . GLY B 1 233 ? 19.078 -6.277 -2.785 1 96.19 233 GLY B C 1
ATOM 5028 O O . GLY B 1 233 ? 17.953 -6.75 -2.904 1 96.19 233 GLY B O 1
ATOM 5029 N N . GLU B 1 234 ? 20.094 -7.035 -2.439 1 95.94 234 GLU B N 1
ATOM 5030 C CA . GLU B 1 234 ? 19.953 -8.469 -2.221 1 95.94 234 GLU B CA 1
ATOM 5031 C C . GLU B 1 234 ? 19.922 -8.797 -0.73 1 95.94 234 GLU B C 1
ATOM 5033 O O . GLU B 1 234 ? 20.688 -8.242 0.054 1 95.94 234 GLU B O 1
ATOM 5038 N N . LEU B 1 235 ? 18.969 -9.641 -0.35 1 97.88 235 LEU B N 1
ATOM 5039 C CA . LEU B 1 235 ? 18.938 -10.141 1.018 1 97.88 235 LEU B CA 1
ATOM 5040 C C . LEU B 1 235 ? 20.125 -11.062 1.283 1 97.88 235 LEU B C 1
ATOM 5042 O O . LEU B 1 235 ? 20.25 -12.109 0.645 1 97.88 235 LEU B O 1
ATOM 5046 N N . VAL B 1 236 ? 20.969 -10.75 2.234 1 97.06 236 VAL B N 1
ATOM 5047 C CA . VAL B 1 236 ? 22.203 -11.531 2.408 1 97.06 236 VAL B CA 1
ATOM 5048 C C . VAL B 1 236 ? 22.234 -12.117 3.814 1 97.06 236 VAL B C 1
ATOM 5050 O O . VAL B 1 236 ? 23.016 -13.031 4.09 1 97.06 236 VAL B O 1
ATOM 5053 N N . GLY B 1 237 ? 21.406 -11.562 4.699 1 97.88 237 GLY B N 1
ATOM 5054 C CA . GLY B 1 237 ? 21.453 -12.055 6.062 1 97.88 237 GLY B CA 1
ATOM 5055 C C . GLY B 1 237 ? 20.156 -11.836 6.816 1 97.88 237 GLY B C 1
ATOM 5056 O O . GLY B 1 237 ? 19.422 -10.875 6.543 1 97.88 237 GLY B O 1
ATOM 5057 N N . ILE B 1 238 ? 19.875 -12.727 7.758 1 98.5 238 ILE B N 1
ATOM 5058 C CA . ILE B 1 238 ? 18.766 -12.609 8.695 1 98.5 238 ILE B CA 1
ATOM 5059 C C . ILE B 1 238 ? 19.219 -12.992 10.102 1 98.5 238 ILE B C 1
ATOM 5061 O O . ILE B 1 238 ? 19.75 -14.086 10.305 1 98.5 238 ILE B O 1
ATOM 5065 N N . ASP B 1 239 ? 19.047 -12.094 11.078 1 97.5 239 ASP B N 1
ATOM 5066 C CA . ASP B 1 239 ? 19.375 -12.344 12.477 1 97.5 239 ASP B CA 1
ATOM 5067 C C . ASP B 1 239 ? 20.828 -12.781 12.633 1 97.5 239 ASP B C 1
ATOM 5069 O O . ASP B 1 239 ? 21.125 -13.734 13.359 1 97.5 239 ASP B O 1
ATOM 5073 N N . GLY B 1 240 ? 21.672 -12.211 11.82 1 95.44 240 GLY B N 1
ATOM 5074 C CA . GLY B 1 240 ? 23.094 -12.484 11.906 1 95.44 240 GLY B CA 1
ATOM 5075 C C . GLY B 1 240 ? 23.516 -13.734 11.156 1 95.44 240 GLY B C 1
ATOM 5076 O O . GLY B 1 240 ? 24.703 -14.047 11.062 1 95.44 240 GLY B O 1
ATOM 5077 N N . LYS B 1 241 ? 22.578 -14.5 10.562 1 96.62 241 LYS B N 1
ATOM 5078 C CA . LYS B 1 241 ? 22.859 -15.695 9.773 1 96.62 241 LYS B CA 1
ATOM 5079 C C . LYS B 1 241 ? 23.094 -15.336 8.305 1 96.62 241 LYS B C 1
ATOM 5081 O O . LYS B 1 241 ? 22.438 -14.453 7.762 1 96.62 241 LYS B O 1
ATOM 5086 N N . ASP B 1 242 ? 23.984 -16.078 7.688 1 96.38 242 ASP B N 1
ATOM 5087 C CA . ASP B 1 242 ? 24.375 -15.812 6.305 1 96.38 242 ASP B CA 1
ATOM 5088 C C . ASP B 1 242 ? 23.469 -16.562 5.328 1 96.38 242 ASP B C 1
ATOM 5090 O O . ASP B 1 242 ? 23.516 -17.797 5.258 1 96.38 242 ASP B O 1
ATOM 5094 N N . PHE B 1 243 ? 22.734 -15.836 4.5 1 95.12 243 PHE B N 1
ATOM 5095 C CA . PHE B 1 243 ? 21.844 -16.438 3.506 1 95.12 243 PHE B CA 1
ATOM 5096 C C . PHE B 1 243 ? 22.234 -16 2.1 1 95.12 243 PHE B C 1
ATOM 5098 O O . PHE B 1 243 ? 21.422 -16.047 1.176 1 95.12 243 PHE B O 1
ATOM 5105 N N . SER B 1 244 ? 23.438 -15.57 1.964 1 91.31 244 SER B N 1
ATOM 5106 C CA . SER B 1 244 ? 23.953 -15.195 0.651 1 91.31 244 SER B CA 1
ATOM 5107 C C . SER B 1 244 ? 24.172 -16.422 -0.224 1 91.31 244 SER B C 1
ATOM 5109 O O . SER B 1 244 ? 23.906 -17.547 0.194 1 91.31 244 SER B O 1
ATOM 5111 N N . GLN B 1 245 ? 24.609 -16.109 -1.431 1 84.75 245 GLN B N 1
ATOM 5112 C CA . GLN B 1 245 ? 24.891 -17.188 -2.371 1 84.75 245 GLN B CA 1
ATOM 5113 C C . GLN B 1 245 ? 25.953 -18.141 -1.814 1 84.75 245 GLN B C 1
ATOM 5115 O O . GLN B 1 245 ? 26.016 -19.297 -2.219 1 84.75 245 GLN B O 1
ATOM 5120 N N . HIS B 1 246 ? 26.75 -17.688 -0.919 1 87.31 246 HIS B N 1
ATOM 5121 C CA . HIS B 1 246 ? 27.797 -18.484 -0.303 1 87.31 246 HIS B CA 1
ATOM 5122 C C . HIS B 1 246 ? 27.312 -19.109 1.003 1 87.31 246 HIS B C 1
ATOM 5124 O O . HIS B 1 246 ? 28.047 -19.891 1.624 1 87.31 246 HIS B O 1
ATOM 5130 N N . GLY B 1 247 ? 26.109 -18.766 1.379 1 90 247 GLY B N 1
ATOM 5131 C CA . GLY B 1 247 ? 25.5 -19.328 2.58 1 90 247 GLY B CA 1
ATOM 5132 C C . GLY B 1 247 ? 24.406 -20.312 2.285 1 90 247 GLY B C 1
ATOM 5133 O O . GLY B 1 247 ? 24.594 -21.25 1.499 1 90 247 GLY B O 1
ATOM 5134 N N . ALA B 1 248 ? 23.281 -20.188 3.033 1 89.19 248 ALA B N 1
ATOM 5135 C CA . ALA B 1 248 ? 22.172 -21.125 2.918 1 89.19 248 ALA B CA 1
ATOM 5136 C C . ALA B 1 248 ? 21.375 -20.891 1.645 1 89.19 248 ALA B C 1
ATOM 5138 O O . ALA B 1 248 ? 20.641 -21.766 1.19 1 89.19 248 ALA B O 1
ATOM 5139 N N . GLY B 1 249 ? 21.484 -19.625 1.109 1 94.44 249 GLY B N 1
ATOM 5140 C CA . GLY B 1 249 ? 20.844 -19.344 -0.163 1 94.44 249 GLY B CA 1
ATOM 5141 C C . GLY B 1 249 ? 19.5 -18.656 -0.011 1 94.44 249 GLY B C 1
ATOM 5142 O O . GLY B 1 249 ? 19.016 -18.484 1.105 1 94.44 249 GLY B O 1
ATOM 5143 N N . ALA B 1 250 ? 18.953 -18.297 -1.147 1 96.94 250 ALA B N 1
ATOM 5144 C CA . ALA B 1 250 ? 17.75 -17.453 -1.206 1 96.94 250 ALA B CA 1
ATOM 5145 C C . ALA B 1 250 ? 16.531 -18.234 -0.749 1 96.94 250 ALA B C 1
ATOM 5147 O O . ALA B 1 250 ? 15.68 -17.703 -0.029 1 96.94 250 ALA B O 1
ATOM 5148 N N . TYR B 1 251 ? 16.375 -19.484 -1.16 1 97.88 251 TYR B N 1
ATOM 5149 C CA . TYR B 1 251 ? 15.227 -20.297 -0.792 1 97.88 251 TYR B CA 1
ATOM 5150 C C . TYR B 1 251 ? 15.148 -20.484 0.719 1 97.88 251 TYR B C 1
ATOM 5152 O O . TYR B 1 251 ? 14.086 -20.312 1.321 1 97.88 251 TYR B O 1
ATOM 5160 N N . GLU B 1 252 ? 16.25 -20.797 1.291 1 97.81 252 GLU B N 1
ATOM 5161 C CA . GLU B 1 252 ? 16.281 -21.031 2.732 1 97.81 252 GLU B CA 1
ATOM 5162 C C . GLU B 1 252 ? 15.984 -19.734 3.5 1 97.81 252 GLU B C 1
ATOM 5164 O O . GLU B 1 252 ? 15.375 -19.781 4.57 1 97.81 252 GLU B O 1
ATOM 5169 N N . ALA B 1 253 ? 16.5 -18.609 2.99 1 98.19 253 ALA B N 1
ATOM 5170 C CA . ALA B 1 253 ? 16.188 -17.312 3.607 1 98.19 253 ALA B CA 1
ATOM 5171 C C . ALA B 1 253 ? 14.688 -17.078 3.666 1 98.19 253 ALA B C 1
ATOM 5173 O O . ALA B 1 253 ? 14.148 -16.703 4.711 1 98.19 253 ALA B O 1
ATOM 5174 N N . LEU B 1 254 ? 14.055 -17.312 2.559 1 98.19 254 LEU B N 1
ATOM 5175 C CA . LEU B 1 254 ? 12.609 -17.125 2.492 1 98.19 254 LEU B CA 1
ATOM 5176 C C . LEU B 1 254 ? 11.883 -18.094 3.414 1 98.19 254 LEU B C 1
ATOM 5178 O O . LEU B 1 254 ? 10.914 -17.719 4.074 1 98.19 254 LEU B O 1
ATOM 5182 N N . MET B 1 255 ? 12.297 -19.391 3.451 1 98.06 255 MET B N 1
ATOM 5183 C CA . MET B 1 255 ? 11.688 -20.375 4.344 1 98.06 255 MET B CA 1
ATOM 5184 C C . MET B 1 255 ? 11.828 -19.953 5.801 1 98.06 255 MET B C 1
ATOM 5186 O O . MET B 1 255 ? 10.906 -20.125 6.598 1 98.06 255 MET B O 1
ATOM 5190 N N . TYR B 1 256 ? 13 -19.375 6.117 1 98.25 256 TYR B N 1
ATOM 5191 C CA . TYR B 1 256 ? 13.234 -18.875 7.465 1 98.25 256 TYR B CA 1
ATOM 5192 C C . TYR B 1 256 ? 12.227 -17.781 7.82 1 98.25 256 TYR B C 1
ATOM 5194 O O . TYR B 1 256 ? 11.633 -17.812 8.898 1 98.25 256 TYR B O 1
ATOM 5202 N N . LEU B 1 257 ? 12.039 -16.891 6.984 1 98.75 257 LEU B N 1
ATOM 5203 C CA . LEU B 1 257 ? 11.086 -15.805 7.203 1 98.75 257 LEU B CA 1
ATOM 5204 C C . LEU B 1 257 ? 9.656 -16.328 7.227 1 98.75 257 LEU B C 1
ATOM 5206 O O . LEU B 1 257 ? 8.82 -15.836 7.988 1 98.75 257 LEU B O 1
ATOM 5210 N N . ASN B 1 258 ? 9.336 -17.297 6.328 1 98.62 258 ASN B N 1
ATOM 5211 C CA . ASN B 1 258 ? 8.016 -17.922 6.352 1 98.62 258 ASN B CA 1
ATOM 5212 C C . ASN B 1 258 ? 7.703 -18.531 7.715 1 98.62 258 ASN B C 1
ATOM 5214 O O . ASN B 1 258 ? 6.582 -18.406 8.211 1 98.62 258 ASN B O 1
ATOM 5218 N N . GLU B 1 259 ? 8.664 -19.203 8.234 1 98.38 259 GLU B N 1
ATOM 5219 C CA . GLU B 1 259 ? 8.484 -19.828 9.539 1 98.38 259 GLU B CA 1
ATOM 5220 C C . GLU B 1 259 ? 8.156 -18.781 10.609 1 98.38 259 GLU B C 1
ATOM 5222 O O . GLU B 1 259 ? 7.191 -18.938 11.359 1 98.38 259 GLU B O 1
ATOM 5227 N N . LYS B 1 260 ? 8.906 -17.719 10.656 1 98.56 260 LYS B N 1
ATOM 5228 C CA . LYS B 1 260 ? 8.711 -16.672 11.648 1 98.56 260 LYS B CA 1
ATOM 5229 C C . LYS B 1 260 ? 7.391 -15.93 11.422 1 98.56 260 LYS B C 1
ATOM 5231 O O . LYS B 1 260 ? 6.621 -15.727 12.367 1 98.56 260 LYS B O 1
ATOM 5236 N N . GLY B 1 261 ? 7.164 -15.539 10.188 1 98.81 261 GLY B N 1
ATOM 5237 C CA . GLY B 1 261 ? 5.926 -14.852 9.867 1 98.81 261 GLY B CA 1
ATOM 5238 C C . GLY B 1 261 ? 4.691 -15.688 10.148 1 98.81 261 GLY B C 1
ATOM 5239 O O . GLY B 1 261 ? 3.701 -15.188 10.68 1 98.81 261 GLY B O 1
ATOM 5240 N N . SER B 1 262 ? 4.762 -16.984 9.805 1 98.75 262 SER B N 1
ATOM 5241 C CA . SER B 1 262 ? 3.639 -17.891 10.008 1 98.75 262 SER B CA 1
ATOM 5242 C C . SER B 1 262 ? 3.307 -18.031 11.492 1 98.75 262 SER B C 1
ATOM 5244 O O . SER B 1 262 ? 2.133 -18.062 11.875 1 98.75 262 SER B O 1
ATOM 5246 N N . ALA B 1 263 ? 4.316 -18.094 12.258 1 98.69 263 ALA B N 1
ATOM 5247 C CA . ALA B 1 263 ? 4.133 -18.266 13.695 1 98.69 263 ALA B CA 1
ATOM 5248 C C . ALA B 1 263 ? 3.406 -17.078 14.297 1 98.69 263 ALA B C 1
ATOM 5250 O O . ALA B 1 263 ? 2.67 -17.219 15.281 1 98.69 263 ALA B O 1
ATOM 5251 N N . HIS B 1 264 ? 3.58 -15.906 13.688 1 98.62 264 HIS B N 1
ATOM 5252 C CA . HIS B 1 264 ? 2.992 -14.688 14.242 1 98.62 264 HIS B CA 1
ATOM 5253 C C . HIS B 1 264 ? 1.753 -14.273 13.453 1 98.62 264 HIS B C 1
ATOM 5255 O O . HIS B 1 264 ? 1.243 -13.164 13.633 1 98.62 264 HIS B O 1
ATOM 5261 N N . GLY B 1 265 ? 1.291 -15.133 12.531 1 98.31 265 GLY B N 1
ATOM 5262 C CA . GLY B 1 265 ? 0.07 -14.859 11.789 1 98.31 265 GLY B CA 1
ATOM 5263 C C . GLY B 1 265 ? 0.223 -13.734 10.781 1 98.31 265 GLY B C 1
ATOM 5264 O O . GLY B 1 265 ? -0.755 -13.07 10.43 1 98.31 265 GLY B O 1
ATOM 5265 N N . VAL B 1 266 ? 1.402 -13.492 10.281 1 98.62 266 VAL B N 1
ATOM 5266 C CA . VAL B 1 266 ? 1.705 -12.383 9.383 1 98.62 266 VAL B CA 1
ATOM 5267 C C . VAL B 1 266 ? 1.391 -12.789 7.945 1 98.62 266 VAL B C 1
ATOM 5269 O O . VAL B 1 266 ? 1.686 -13.906 7.523 1 98.62 266 VAL B O 1
ATOM 5272 N N . GLY B 1 267 ? 0.751 -11.859 7.18 1 98.56 267 GLY B N 1
ATOM 5273 C CA . GLY B 1 267 ? 0.728 -12 5.734 1 98.56 267 GLY B CA 1
ATOM 5274 C C . GLY B 1 267 ? -0.607 -12.484 5.199 1 98.56 267 GLY B C 1
ATOM 5275 O O . GLY B 1 267 ? -0.704 -12.906 4.047 1 98.56 267 GLY B O 1
ATOM 5276 N N . ARG B 1 268 ? -1.722 -12.438 5.98 1 98.38 268 ARG B N 1
ATOM 5277 C CA . ARG B 1 268 ? -3.059 -12.805 5.523 1 98.38 268 ARG B CA 1
ATOM 5278 C C . ARG B 1 268 ? -3.742 -11.633 4.828 1 98.38 268 ARG B C 1
ATOM 5280 O O . ARG B 1 268 ? -3.764 -10.523 5.355 1 98.38 268 ARG B O 1
ATOM 5287 N N . ILE B 1 269 ? -4.277 -11.883 3.67 1 97.88 269 ILE B N 1
ATOM 5288 C CA . ILE B 1 269 ? -5.121 -10.875 3.037 1 97.88 269 ILE B CA 1
ATOM 5289 C C . ILE B 1 269 ? -6.398 -11.523 2.508 1 97.88 269 ILE B C 1
ATOM 5291 O O . ILE B 1 269 ? -6.426 -12.734 2.246 1 97.88 269 ILE B O 1
ATOM 5295 N N . ASP B 1 270 ? -7.457 -10.828 2.455 1 97.94 270 ASP B N 1
ATOM 5296 C CA . ASP B 1 270 ? -8.758 -11.117 1.853 1 97.94 270 ASP B CA 1
ATOM 5297 C C . ASP B 1 270 ? -9.094 -10.086 0.774 1 97.94 270 ASP B C 1
ATOM 5299 O O . ASP B 1 270 ? -9.422 -8.938 1.083 1 97.94 270 ASP B O 1
ATOM 5303 N N . ILE B 1 271 ? -9.047 -10.57 -0.481 1 96.75 271 ILE B N 1
ATOM 5304 C CA . ILE B 1 271 ? -9.141 -9.594 -1.562 1 96.75 271 ILE B CA 1
ATOM 5305 C C . ILE B 1 271 ? -10.172 -10.062 -2.588 1 96.75 271 ILE B C 1
ATOM 5307 O O . ILE B 1 271 ? -10.312 -11.258 -2.836 1 96.75 271 ILE B O 1
ATOM 5311 N N . VAL B 1 272 ? -10.938 -9.156 -3.109 1 96 272 VAL B N 1
ATOM 5312 C CA . VAL B 1 272 ? -11.664 -9.336 -4.359 1 96 272 VAL B CA 1
ATOM 5313 C C . VAL B 1 272 ? -10.898 -8.688 -5.508 1 96 272 VAL B C 1
ATOM 5315 O O . VAL B 1 272 ? -10.75 -7.461 -5.547 1 96 272 VAL B O 1
ATOM 5318 N N . GLU B 1 273 ? -10.375 -9.508 -6.363 1 95.31 273 GLU B N 1
ATOM 5319 C CA . GLU B 1 273 ? -9.469 -8.969 -7.375 1 95.31 273 GLU B CA 1
ATOM 5320 C C . GLU B 1 273 ? -10.086 -9.047 -8.766 1 95.31 273 GLU B C 1
ATOM 5322 O O . GLU B 1 273 ? -10.977 -9.867 -9.016 1 95.31 273 GLU B O 1
ATOM 5327 N N . ASN B 1 274 ? -9.602 -8.172 -9.633 1 94.38 274 ASN B N 1
ATOM 5328 C CA . ASN B 1 274 ? -9.945 -8.195 -11.047 1 94.38 274 ASN B CA 1
ATOM 5329 C C . ASN B 1 274 ? -9.055 -9.156 -11.828 1 94.38 274 ASN B C 1
ATOM 5331 O O . ASN B 1 274 ? -7.832 -9.008 -11.828 1 94.38 274 ASN B O 1
ATOM 5335 N N . ARG B 1 275 ? -9.688 -10.109 -12.445 1 91.81 275 ARG B N 1
ATOM 5336 C CA . ARG B 1 275 ? -8.938 -10.953 -13.367 1 91.81 275 ARG B CA 1
ATOM 5337 C C . ARG B 1 275 ? -8.773 -10.273 -14.727 1 91.81 275 ARG B C 1
ATOM 5339 O O . ARG B 1 275 ? -9.523 -9.359 -15.062 1 91.81 275 ARG B O 1
ATOM 5346 N N . LEU B 1 276 ? -7.773 -10.688 -15.43 1 90.12 276 LEU B N 1
ATOM 5347 C CA . LEU B 1 276 ? -7.5 -10.148 -16.75 1 90.12 276 LEU B CA 1
ATOM 5348 C C . LEU B 1 276 ? -8.656 -10.438 -17.703 1 90.12 276 LEU B C 1
ATOM 5350 O O . LEU B 1 276 ? -8.961 -9.625 -18.578 1 90.12 276 LEU B O 1
ATOM 5354 N N . VAL B 1 277 ? -9.367 -11.523 -17.5 1 80.88 277 VAL B N 1
ATOM 5355 C CA . VAL B 1 277 ? -10.383 -11.984 -18.438 1 80.88 277 VAL B CA 1
ATOM 5356 C C . VAL B 1 277 ? -11.727 -11.328 -18.125 1 80.88 277 VAL B C 1
ATOM 5358 O O . VAL B 1 277 ? -12.75 -11.672 -18.719 1 80.88 277 VAL B O 1
ATOM 5361 N N . GLY B 1 278 ? -11.758 -10.406 -17.109 1 81.12 278 GLY B N 1
ATOM 5362 C CA . GLY B 1 278 ? -12.922 -9.547 -16.938 1 81.12 278 GLY B CA 1
ATOM 5363 C C . GLY B 1 278 ? -13.727 -9.875 -15.703 1 81.12 278 GLY B C 1
ATOM 5364 O O . GLY B 1 278 ? -14.508 -9.047 -15.219 1 81.12 278 GLY B O 1
ATOM 5365 N N . MET B 1 279 ? -13.57 -11.047 -15.242 1 85.69 279 MET B N 1
ATOM 5366 C CA . MET B 1 279 ? -14.344 -11.398 -14.047 1 85.69 279 MET B CA 1
ATOM 5367 C C . MET B 1 279 ? -13.539 -11.109 -12.781 1 85.69 279 MET B C 1
ATOM 5369 O O . MET B 1 279 ? -12.32 -10.961 -12.836 1 85.69 279 MET B O 1
ATOM 5373 N N . LYS B 1 280 ? -14.305 -11.008 -11.695 1 90.94 280 LYS B N 1
ATOM 5374 C CA . LYS B 1 280 ? -13.68 -10.859 -10.383 1 90.94 280 LYS B CA 1
ATOM 5375 C C . LYS B 1 280 ? -13.617 -12.203 -9.648 1 90.94 280 LYS B C 1
ATOM 5377 O O . LYS B 1 280 ? -14.406 -13.102 -9.93 1 90.94 280 LYS B O 1
ATOM 5382 N N . SER B 1 281 ? -12.664 -12.273 -8.852 1 92.19 281 SER B N 1
ATOM 5383 C CA . SER B 1 281 ? -12.516 -13.43 -7.977 1 92.19 281 SER B CA 1
ATOM 5384 C C . SER B 1 281 ? -12.148 -13 -6.559 1 92.19 281 SER B C 1
ATOM 5386 O O . SER B 1 281 ? -11.484 -11.977 -6.363 1 92.19 281 SER B O 1
ATOM 5388 N N . ARG B 1 282 ? -12.688 -13.695 -5.625 1 94.88 282 ARG B N 1
ATOM 5389 C CA . ARG B 1 282 ? -12.273 -13.492 -4.242 1 94.88 282 ARG B CA 1
ATOM 5390 C C . ARG B 1 282 ? -11.281 -14.555 -3.801 1 94.88 282 ARG B C 1
ATOM 5392 O O . ARG B 1 282 ? -11.484 -15.75 -4.047 1 94.88 282 ARG B O 1
ATOM 5399 N N . GLY B 1 283 ? -10.219 -14.117 -3.227 1 95.69 283 GLY B N 1
ATOM 5400 C CA . GLY B 1 283 ? -9.203 -15.016 -2.703 1 95.69 283 GLY B CA 1
ATOM 5401 C C . GLY B 1 283 ? -8.672 -14.594 -1.349 1 95.69 283 GLY B C 1
ATOM 5402 O O . GLY B 1 283 ? -8.578 -13.398 -1.059 1 95.69 283 GLY B O 1
ATOM 5403 N N . CYS B 1 284 ? -8.406 -15.555 -0.49 1 97.88 284 CYS B N 1
ATOM 5404 C CA . CYS B 1 284 ? -7.613 -15.375 0.723 1 97.88 284 CYS B CA 1
ATOM 5405 C C . CYS B 1 284 ? -6.184 -15.875 0.522 1 97.88 284 CYS B C 1
ATOM 5407 O O . CYS B 1 284 ? -5.973 -17.016 0.111 1 97.88 284 CYS B O 1
ATOM 5409 N N . TYR B 1 285 ? -5.246 -14.992 0.748 1 98.5 285 TYR B N 1
ATOM 5410 C CA . TYR B 1 285 ? -3.848 -15.32 0.479 1 98.5 285 TYR B CA 1
ATOM 5411 C C . TYR B 1 285 ? -3.008 -15.203 1.744 1 98.5 285 TYR B C 1
ATOM 5413 O O . TYR B 1 285 ? -3.281 -14.359 2.604 1 98.5 285 TYR B O 1
ATOM 5421 N N . GLU B 1 286 ? -2.074 -16.078 1.895 1 98.69 286 GLU B N 1
ATOM 5422 C CA . GLU B 1 286 ? -1.094 -16.062 2.977 1 98.69 286 GLU B CA 1
ATOM 5423 C C . GLU B 1 286 ? 0.323 -15.898 2.434 1 98.69 286 GLU B C 1
ATOM 5425 O O . GLU B 1 286 ? 0.791 -16.734 1.653 1 98.69 286 GLU B O 1
ATOM 5430 N N . THR B 1 287 ? 0.98 -14.836 2.777 1 98.75 287 THR B N 1
ATOM 5431 C CA . THR B 1 287 ? 2.344 -14.547 2.344 1 98.75 287 THR B CA 1
ATOM 5432 C C . THR B 1 287 ? 3.195 -14.078 3.518 1 98.75 287 THR B C 1
ATOM 5434 O O . THR B 1 287 ? 3.643 -12.93 3.545 1 98.75 287 THR B O 1
ATOM 5437 N N . PRO B 1 288 ? 3.551 -14.977 4.406 1 98.75 288 PRO B N 1
ATOM 5438 C CA . PRO B 1 288 ? 4.195 -14.539 5.645 1 98.75 288 PRO B CA 1
ATOM 5439 C C . PRO B 1 288 ? 5.59 -13.961 5.414 1 98.75 288 PRO B C 1
ATOM 5441 O O . PRO B 1 288 ? 5.828 -12.781 5.68 1 98.75 288 PRO B O 1
ATOM 5444 N N . GLY B 1 289 ? 6.512 -14.781 4.816 1 98.75 289 GLY B N 1
ATOM 5445 C CA . GLY B 1 289 ? 7.859 -14.289 4.574 1 98.75 289 GLY B CA 1
ATOM 5446 C C . GLY B 1 289 ? 7.898 -13.086 3.65 1 98.75 289 GLY B C 1
ATOM 5447 O O . GLY B 1 289 ? 8.664 -12.148 3.879 1 98.75 289 GLY B O 1
ATOM 5448 N N . GLY B 1 290 ? 7.062 -13.102 2.635 1 98.62 290 GLY B N 1
ATOM 5449 C CA . GLY B 1 290 ? 7.008 -12.008 1.677 1 98.62 290 GLY B CA 1
ATOM 5450 C C . GLY B 1 290 ? 6.559 -10.695 2.293 1 98.62 290 GLY B C 1
ATOM 5451 O O . GLY B 1 290 ? 7.055 -9.633 1.921 1 98.62 290 GLY B O 1
ATOM 5452 N N . THR B 1 291 ? 5.594 -10.719 3.244 1 98.81 291 THR B N 1
ATOM 5453 C CA . THR B 1 291 ? 5.117 -9.523 3.928 1 98.81 291 THR B CA 1
ATOM 5454 C C . THR B 1 291 ? 6.234 -8.883 4.742 1 98.81 291 THR B C 1
ATOM 5456 O O . THR B 1 291 ? 6.402 -7.66 4.73 1 98.81 291 THR B O 1
ATOM 5459 N N . ILE B 1 292 ? 7.023 -9.703 5.387 1 98.81 292 ILE B N 1
ATOM 5460 C CA . ILE B 1 292 ? 8.164 -9.219 6.164 1 98.81 292 ILE B CA 1
ATOM 5461 C C . ILE B 1 292 ? 9.195 -8.594 5.23 1 98.81 292 ILE B C 1
ATOM 5463 O O . ILE B 1 292 ? 9.688 -7.496 5.484 1 98.81 292 ILE B O 1
ATOM 5467 N N . LEU B 1 293 ? 9.469 -9.273 4.133 1 98.62 293 LEU B N 1
ATOM 5468 C CA . LEU B 1 293 ? 10.477 -8.828 3.174 1 98.62 293 LEU B CA 1
ATOM 5469 C C . LEU B 1 293 ? 10.062 -7.504 2.531 1 98.62 293 LEU B C 1
ATOM 5471 O O . LEU B 1 293 ? 10.883 -6.594 2.393 1 98.62 293 LEU B O 1
ATOM 5475 N N . MET B 1 294 ? 8.797 -7.438 2.17 1 98.38 294 MET B N 1
ATOM 5476 C CA . MET B 1 294 ? 8.289 -6.215 1.548 1 98.38 294 MET B CA 1
ATOM 5477 C C . MET B 1 294 ? 8.398 -5.031 2.504 1 98.38 294 MET B C 1
ATOM 5479 O O . MET B 1 294 ? 8.789 -3.936 2.1 1 98.38 294 MET B O 1
ATOM 5483 N N . ALA B 1 295 ? 8.031 -5.254 3.756 1 98.44 295 ALA B N 1
ATOM 5484 C CA . ALA B 1 295 ? 8.117 -4.199 4.762 1 98.44 295 ALA B CA 1
ATOM 5485 C C . ALA B 1 295 ? 9.562 -3.736 4.953 1 98.44 295 ALA B C 1
ATOM 5487 O O . ALA B 1 295 ? 9.836 -2.535 4.961 1 98.44 295 ALA B O 1
ATOM 5488 N N . ALA B 1 296 ? 10.469 -4.672 5.074 1 98.62 296 ALA B N 1
ATOM 5489 C CA . ALA B 1 296 ? 11.875 -4.367 5.305 1 98.62 296 ALA B CA 1
ATOM 5490 C C . ALA B 1 296 ? 12.477 -3.617 4.117 1 98.62 296 ALA B C 1
ATOM 5492 O O . ALA B 1 296 ? 13.188 -2.625 4.297 1 98.62 296 ALA B O 1
ATOM 5493 N N . TYR B 1 297 ? 12.18 -4.137 2.953 1 98.44 297 TYR B N 1
ATOM 5494 C CA . TYR B 1 297 ? 12.734 -3.527 1.75 1 98.44 297 TYR B CA 1
ATOM 5495 C C . TYR B 1 297 ? 12.25 -2.094 1.59 1 98.44 297 TYR B C 1
ATOM 5497 O O . TYR B 1 297 ? 13.031 -1.193 1.289 1 98.44 297 TYR B O 1
ATOM 5505 N N . LYS B 1 298 ? 10.992 -1.886 1.788 1 97.69 298 LYS B N 1
ATOM 5506 C CA . LYS B 1 298 ? 10.438 -0.538 1.733 1 97.69 298 LYS B CA 1
ATOM 5507 C C . LYS B 1 298 ? 11.086 0.368 2.775 1 97.69 298 LYS B C 1
ATOM 5509 O O . LYS B 1 298 ? 11.383 1.531 2.496 1 97.69 298 LYS B O 1
ATOM 5514 N N . GLY B 1 299 ? 11.234 -0.149 3.975 1 97.56 299 GLY B N 1
ATOM 5515 C CA . GLY B 1 299 ? 11.906 0.613 5.016 1 97.56 299 GLY B CA 1
ATOM 5516 C C . GLY B 1 299 ? 13.289 1.087 4.609 1 97.56 299 GLY B C 1
ATOM 5517 O O . GLY B 1 299 ? 13.664 2.225 4.891 1 97.56 299 GLY B O 1
ATOM 5518 N N . LEU B 1 300 ? 13.992 0.25 3.943 1 97.69 300 LEU B N 1
ATOM 5519 C CA . LEU B 1 300 ? 15.336 0.596 3.504 1 97.69 300 LEU B CA 1
ATOM 5520 C C . LEU B 1 300 ? 15.297 1.59 2.348 1 97.69 300 LEU B C 1
ATOM 5522 O O . LEU B 1 300 ? 16.094 2.523 2.297 1 97.69 300 LEU B O 1
ATOM 5526 N N . GLU B 1 301 ? 14.367 1.425 1.436 1 97.5 301 GLU B N 1
ATOM 5527 C CA . GLU B 1 301 ? 14.219 2.312 0.287 1 97.5 301 GLU B CA 1
ATOM 5528 C C . GLU B 1 301 ? 13.953 3.75 0.73 1 97.5 301 GLU B C 1
ATOM 5530 O O . GLU B 1 301 ? 14.523 4.691 0.171 1 97.5 301 GLU B O 1
ATOM 5535 N N . THR B 1 302 ? 13.086 3.865 1.696 1 96.12 302 THR B N 1
ATOM 5536 C CA . THR B 1 302 ? 12.703 5.203 2.137 1 96.12 302 THR B CA 1
ATOM 5537 C C . THR B 1 302 ? 13.883 5.918 2.783 1 96.12 302 THR B C 1
ATOM 5539 O O . THR B 1 302 ? 13.953 7.148 2.777 1 96.12 302 THR B O 1
ATOM 5542 N N . LEU B 1 303 ? 14.812 5.156 3.316 1 95.44 303 LEU B N 1
ATOM 5543 C CA . LEU B 1 303 ? 16 5.715 3.941 1 95.44 303 LEU B CA 1
ATOM 5544 C C . LEU B 1 303 ? 17.016 6.168 2.887 1 95.44 303 LEU B C 1
ATOM 5546 O O . LEU B 1 303 ? 17.75 7.125 3.104 1 95.44 303 LEU B O 1
ATOM 5550 N N . ILE B 1 304 ? 16.984 5.566 1.685 1 96 304 ILE B N 1
ATOM 5551 C CA . ILE B 1 304 ? 18.109 5.672 0.773 1 96 304 ILE B CA 1
ATOM 5552 C C . ILE B 1 304 ? 17.703 6.457 -0.471 1 96 304 ILE B C 1
ATOM 5554 O O . ILE B 1 304 ? 18.484 7.266 -0.986 1 96 304 ILE B O 1
ATOM 5558 N N . LEU B 1 305 ? 16.469 6.27 -0.989 1 96.25 305 LEU B N 1
ATOM 5559 C CA . LEU B 1 305 ? 16.078 6.891 -2.248 1 96.25 305 LEU B CA 1
ATOM 5560 C C . LEU B 1 305 ? 15.516 8.289 -2.01 1 96.25 305 LEU B C 1
ATOM 5562 O O . LEU B 1 305 ? 14.773 8.516 -1.054 1 96.25 305 LEU B O 1
ATOM 5566 N N . ASP B 1 306 ? 15.906 9.203 -2.883 1 94.69 306 ASP B N 1
ATOM 5567 C CA . ASP B 1 306 ? 15.367 10.555 -2.799 1 94.69 306 ASP B CA 1
ATOM 5568 C C . ASP B 1 306 ? 13.93 10.602 -3.326 1 94.69 306 ASP B C 1
ATOM 5570 O O . ASP B 1 306 ? 13.422 9.609 -3.844 1 94.69 306 ASP B O 1
ATOM 5574 N N . LYS B 1 307 ? 13.344 11.734 -3.203 1 94.62 307 LYS B N 1
ATOM 5575 C CA . LYS B 1 307 ? 11.914 11.914 -3.428 1 94.62 307 LYS B CA 1
ATOM 5576 C C . LYS B 1 307 ? 11.523 11.508 -4.848 1 94.62 307 LYS B C 1
ATOM 5578 O O . LYS B 1 307 ? 10.641 10.672 -5.039 1 94.62 307 LYS B O 1
ATOM 5583 N N . GLU B 1 308 ? 12.203 12.016 -5.859 1 94.12 308 GLU B N 1
ATOM 5584 C CA . GLU B 1 308 ? 11.836 11.758 -7.25 1 94.12 308 GLU B CA 1
ATOM 5585 C C . GLU B 1 308 ? 12.125 10.312 -7.637 1 94.12 308 GLU B C 1
ATOM 5587 O O . GLU B 1 308 ? 11.352 9.695 -8.367 1 94.12 308 GLU B O 1
ATOM 5592 N N . SER B 1 309 ? 13.258 9.797 -7.152 1 95.38 309 SER B N 1
ATOM 5593 C CA . SER B 1 309 ? 13.617 8.406 -7.43 1 95.38 309 SER B CA 1
ATOM 5594 C C . SER B 1 309 ? 12.586 7.445 -6.852 1 95.38 309 SER B C 1
ATOM 5596 O O . SER B 1 309 ? 12.148 6.516 -7.531 1 95.38 309 SER B O 1
ATOM 5598 N N . LEU B 1 310 ? 12.203 7.672 -5.586 1 97.06 310 LEU B N 1
ATOM 5599 C CA . LEU B 1 310 ? 11.242 6.781 -4.949 1 97.06 310 LEU B CA 1
ATOM 5600 C C . LEU B 1 310 ? 9.875 6.887 -5.629 1 97.06 310 LEU B C 1
ATOM 5602 O O . LEU B 1 310 ? 9.203 5.875 -5.836 1 97.06 310 LEU B O 1
ATOM 5606 N N . LYS B 1 311 ? 9.469 8.133 -5.98 1 97.19 311 LYS B N 1
ATOM 5607 C CA . LYS B 1 311 ? 8.211 8.312 -6.691 1 97.19 311 LYS B CA 1
ATOM 5608 C C . LYS B 1 311 ? 8.195 7.531 -8 1 97.19 311 LYS B C 1
ATOM 5610 O O . LYS B 1 311 ? 7.215 6.848 -8.312 1 97.19 311 LYS B O 1
ATOM 5615 N N . TYR B 1 312 ? 9.273 7.637 -8.766 1 97.62 312 TYR B N 1
ATOM 5616 C CA . TYR B 1 312 ? 9.375 6.895 -10.023 1 97.62 312 TYR B CA 1
ATOM 5617 C C . TYR B 1 312 ? 9.359 5.391 -9.766 1 97.62 312 TYR B C 1
ATOM 5619 O O . TYR B 1 312 ? 8.656 4.645 -10.453 1 97.62 312 TYR B O 1
ATOM 5627 N N . ARG B 1 313 ? 10.117 4.973 -8.805 1 97.69 313 ARG B N 1
ATOM 5628 C CA . ARG B 1 313 ? 10.148 3.559 -8.43 1 97.69 313 ARG B CA 1
ATOM 5629 C C . ARG B 1 313 ? 8.758 3.049 -8.086 1 97.69 313 ARG B C 1
ATOM 5631 O O . ARG B 1 313 ? 8.375 1.947 -8.484 1 97.69 313 ARG B O 1
ATOM 5638 N N . GLU B 1 314 ? 7.961 3.787 -7.344 1 97.94 314 GLU B N 1
ATOM 5639 C CA . GLU B 1 314 ? 6.594 3.398 -7.004 1 97.94 314 GLU B CA 1
ATOM 5640 C C . GLU B 1 314 ? 5.727 3.285 -8.258 1 97.94 314 GLU B C 1
ATOM 5642 O O . GLU B 1 314 ? 4.887 2.387 -8.359 1 97.94 314 GLU B O 1
ATOM 5647 N N . SER B 1 315 ? 5.938 4.199 -9.188 1 97.81 315 SER B N 1
ATOM 5648 C CA . SER B 1 315 ? 5.191 4.133 -10.438 1 97.81 315 SER B CA 1
ATOM 5649 C C . SER B 1 315 ? 5.551 2.875 -11.227 1 97.81 315 SER B C 1
ATOM 5651 O O . SER B 1 315 ? 4.684 2.26 -11.852 1 97.81 315 SER B O 1
ATOM 5653 N N . VAL B 1 316 ? 6.809 2.5 -11.219 1 98 316 VAL B N 1
ATOM 5654 C CA . VAL B 1 316 ? 7.266 1.273 -11.867 1 98 316 VAL B CA 1
ATOM 5655 C C . VAL B 1 316 ? 6.582 0.067 -11.219 1 98 316 VAL B C 1
ATOM 5657 O O . VAL B 1 316 ? 6.109 -0.833 -11.922 1 98 316 VAL B O 1
ATOM 5660 N N . GLY B 1 317 ? 6.523 0.084 -9.922 1 98.31 317 GLY B N 1
ATOM 5661 C CA . GLY B 1 317 ? 5.895 -1.017 -9.211 1 98.31 317 GLY B CA 1
ATOM 5662 C C . GLY B 1 317 ? 4.426 -1.186 -9.555 1 98.31 317 GLY B C 1
ATOM 5663 O O . GLY B 1 317 ? 3.949 -2.309 -9.727 1 98.31 317 GLY B O 1
ATOM 5664 N N . LEU B 1 318 ? 3.742 -0.095 -9.625 1 98 318 LEU B N 1
ATOM 5665 C CA . LEU B 1 318 ? 2.324 -0.129 -9.969 1 98 318 LEU B CA 1
ATOM 5666 C C . LEU B 1 318 ? 2.113 -0.735 -11.352 1 98 318 LEU B C 1
ATOM 5668 O O . LEU B 1 318 ? 1.302 -1.648 -11.516 1 98 318 LEU B O 1
ATOM 5672 N N . GLU B 1 319 ? 2.859 -0.292 -12.32 1 97.81 319 GLU B N 1
ATOM 5673 C CA . GLU B 1 319 ? 2.727 -0.801 -13.688 1 97.81 319 GLU B CA 1
ATOM 5674 C C . GLU B 1 319 ? 3.156 -2.264 -13.773 1 97.81 319 GLU B C 1
ATOM 5676 O O . GLU B 1 319 ? 2.475 -3.08 -14.398 1 97.81 319 GLU B O 1
ATOM 5681 N N . PHE B 1 320 ? 4.273 -2.543 -13.18 1 98.56 320 PHE B N 1
ATOM 5682 C CA . PHE B 1 320 ? 4.828 -3.889 -13.281 1 98.56 320 PHE B CA 1
ATOM 5683 C C . PHE B 1 320 ? 3.906 -4.906 -12.617 1 98.56 320 PHE B C 1
ATOM 5685 O O . PHE B 1 320 ? 3.84 -6.059 -13.039 1 98.56 320 PHE B O 1
ATOM 5692 N N . SER B 1 321 ? 3.209 -4.523 -11.508 1 98.56 321 SER B N 1
ATOM 5693 C CA . SER B 1 321 ? 2.27 -5.438 -10.875 1 98.56 321 SER B CA 1
ATOM 5694 C C . SER B 1 321 ? 1.245 -5.965 -11.875 1 98.56 321 SER B C 1
ATOM 5696 O O . SER B 1 321 ? 0.887 -7.145 -11.844 1 98.56 321 SER B O 1
ATOM 5698 N N . HIS B 1 322 ? 0.796 -5.164 -12.789 1 97.88 322 HIS B N 1
ATOM 5699 C CA . HIS B 1 322 ? -0.155 -5.586 -13.812 1 97.88 322 HIS B CA 1
ATOM 5700 C C . HIS B 1 322 ? 0.53 -6.414 -14.898 1 97.88 322 HIS B C 1
ATOM 5702 O O . HIS B 1 322 ? -0.061 -7.352 -15.43 1 97.88 322 HIS B O 1
ATOM 5708 N N . VAL B 1 323 ? 1.801 -6.098 -15.211 1 97.5 323 VAL B N 1
ATOM 5709 C CA . VAL B 1 323 ? 2.557 -6.824 -16.219 1 97.5 323 VAL B CA 1
ATOM 5710 C C . VAL B 1 323 ? 2.738 -8.281 -15.797 1 97.5 323 VAL B C 1
ATOM 5712 O O . VAL B 1 323 ? 2.461 -9.203 -16.562 1 97.5 323 VAL B O 1
ATOM 5715 N N . ILE B 1 324 ? 3.1 -8.438 -14.539 1 97.38 324 ILE B N 1
ATOM 5716 C CA . ILE B 1 324 ? 3.346 -9.789 -14.047 1 97.38 324 ILE B CA 1
ATOM 5717 C C . ILE B 1 324 ? 2.016 -10.492 -13.781 1 97.38 324 ILE B C 1
ATOM 5719 O O . ILE B 1 324 ? 1.871 -11.68 -14.055 1 97.38 324 ILE B O 1
ATOM 5723 N N . TYR B 1 325 ? 1.041 -9.75 -13.25 1 97.69 325 TYR B N 1
ATOM 5724 C CA . TYR B 1 325 ? -0.281 -10.32 -13.023 1 97.69 325 TYR B CA 1
ATOM 5725 C C . TYR B 1 325 ? -0.854 -10.906 -14.312 1 97.69 325 TYR B C 1
ATOM 5727 O O . TYR B 1 325 ? -1.484 -11.969 -14.289 1 97.69 325 TYR B O 1
ATOM 5735 N N . ASP B 1 326 ? -0.532 -10.297 -15.438 1 95.56 326 ASP B N 1
ATOM 5736 C CA . ASP B 1 326 ? -1.126 -10.648 -16.719 1 95.56 326 ASP B CA 1
ATOM 5737 C C . ASP B 1 326 ? -0.268 -11.672 -17.469 1 95.56 326 ASP B C 1
ATOM 5739 O O . ASP B 1 326 ? -0.582 -12.055 -18.594 1 95.56 326 ASP B O 1
ATOM 5743 N N . GLY B 1 327 ? 0.828 -12.094 -16.938 1 95.81 327 GLY B N 1
ATOM 5744 C CA . GLY B 1 327 ? 1.635 -13.148 -17.531 1 95.81 327 GLY B CA 1
ATOM 5745 C C . GLY B 1 327 ? 2.576 -12.633 -18.609 1 95.81 327 GLY B C 1
ATOM 5746 O O . GLY B 1 327 ? 2.863 -13.344 -19.578 1 95.81 327 GLY B O 1
ATOM 5747 N N . ARG B 1 328 ? 3.119 -11.438 -18.453 1 95.81 328 ARG B N 1
ATOM 5748 C CA . ARG B 1 328 ? 3.918 -10.812 -19.5 1 95.81 328 ARG B CA 1
ATOM 5749 C C . ARG B 1 328 ? 5.387 -10.727 -19.094 1 95.81 328 ARG B C 1
ATOM 5751 O O . ARG B 1 328 ? 6.062 -9.742 -19.391 1 95.81 328 ARG B O 1
ATOM 5758 N N . TRP B 1 329 ? 5.863 -11.688 -18.438 1 96.75 329 TRP B N 1
ATOM 5759 C CA . TRP B 1 329 ? 7.223 -11.734 -17.906 1 96.75 329 TRP B CA 1
ATOM 5760 C C . TRP B 1 329 ? 8.242 -11.633 -19.031 1 96.75 329 TRP B C 1
ATOM 5762 O O . TRP B 1 329 ? 9.242 -10.914 -18.906 1 96.75 329 TRP B O 1
ATOM 5772 N N . PHE B 1 330 ? 8.031 -12.32 -20.125 1 95.75 330 PHE B N 1
ATOM 5773 C CA . PHE B 1 330 ? 9.047 -12.445 -21.172 1 95.75 330 PHE B CA 1
ATOM 5774 C C . PHE B 1 330 ? 8.883 -11.352 -22.219 1 95.75 330 PHE B C 1
ATOM 5776 O O . PHE B 1 330 ? 9.305 -11.516 -23.375 1 95.75 330 PHE B O 1
ATOM 5783 N N . THR B 1 331 ? 8.383 -10.188 -21.891 1 94.62 331 THR B N 1
ATOM 5784 C CA . THR B 1 331 ? 8.195 -9.062 -22.797 1 94.62 331 THR B CA 1
ATOM 5785 C C . THR B 1 331 ? 9.305 -8.031 -22.609 1 94.62 331 THR B C 1
ATOM 5787 O O . THR B 1 331 ? 9.93 -7.957 -21.547 1 94.62 331 THR B O 1
ATOM 5790 N N . PRO B 1 332 ? 9.547 -7.184 -23.656 1 94.5 332 PRO B N 1
ATOM 5791 C CA . PRO B 1 332 ? 10.508 -6.09 -23.516 1 94.5 332 PRO B CA 1
ATOM 5792 C C . PRO B 1 332 ? 10.133 -5.117 -22.391 1 94.5 332 PRO B C 1
ATOM 5794 O O . PRO B 1 332 ? 11.016 -4.566 -21.734 1 94.5 332 PRO B O 1
ATOM 5797 N N . LEU B 1 333 ? 8.891 -4.949 -22.219 1 95.81 333 LEU B N 1
ATOM 5798 C CA . LEU B 1 333 ? 8.43 -4.059 -21.156 1 95.81 333 LEU B CA 1
ATOM 5799 C C . LEU B 1 333 ? 8.836 -4.586 -19.781 1 95.81 333 LEU B C 1
ATOM 5801 O O . LEU B 1 333 ? 9.344 -3.832 -18.953 1 95.81 333 LEU B O 1
ATOM 5805 N N . ALA B 1 334 ? 8.602 -5.844 -19.531 1 97.44 334 ALA B N 1
ATOM 5806 C CA . ALA B 1 334 ? 8.992 -6.449 -18.266 1 97.44 334 ALA B CA 1
ATOM 5807 C C . ALA B 1 334 ? 10.492 -6.305 -18.031 1 97.44 334 ALA B C 1
ATOM 5809 O O . ALA B 1 334 ? 10.922 -5.922 -16.938 1 97.44 334 ALA B O 1
ATOM 5810 N N . LYS B 1 335 ? 11.211 -6.602 -19.094 1 96.94 335 LYS B N 1
ATOM 5811 C CA . LYS B 1 335 ? 12.664 -6.488 -19 1 96.94 335 LYS B CA 1
ATOM 5812 C C . LYS B 1 335 ? 13.086 -5.07 -18.609 1 96.94 335 LYS B C 1
ATOM 5814 O O . LYS B 1 335 ? 13.938 -4.883 -17.75 1 96.94 335 LYS B O 1
ATOM 5819 N N . ALA B 1 336 ? 12.5 -4.055 -19.266 1 97.88 336 ALA B N 1
ATOM 5820 C CA . ALA B 1 336 ? 12.828 -2.654 -19.016 1 97.88 336 ALA B CA 1
ATOM 5821 C C . ALA B 1 336 ? 12.461 -2.246 -17.594 1 97.88 336 ALA B C 1
ATOM 5823 O O . ALA B 1 336 ? 13.219 -1.543 -16.922 1 97.88 336 ALA B O 1
ATOM 5824 N N . GLN B 1 337 ? 11.32 -2.633 -17.094 1 98.31 337 GLN B N 1
ATOM 5825 C CA . GLN B 1 337 ? 10.852 -2.271 -15.758 1 98.31 337 GLN B CA 1
ATOM 5826 C C . GLN B 1 337 ? 11.688 -2.951 -14.68 1 98.31 337 GLN B C 1
ATOM 5828 O O . GLN B 1 337 ? 12.016 -2.334 -13.664 1 98.31 337 GLN B O 1
ATOM 5833 N N . LEU B 1 338 ? 12.047 -4.191 -14.914 1 98.25 338 LEU B N 1
ATOM 5834 C CA . LEU B 1 338 ? 12.938 -4.891 -13.992 1 98.25 338 LEU B CA 1
ATOM 5835 C C . LEU B 1 338 ? 14.305 -4.219 -13.93 1 98.25 338 LEU B C 1
ATOM 5837 O O . LEU B 1 338 ? 14.875 -4.062 -12.852 1 98.25 338 LEU B O 1
ATOM 5841 N N . ALA B 1 339 ? 14.781 -3.832 -15.086 1 98.06 339 ALA B N 1
ATOM 5842 C CA . ALA B 1 339 ? 16.078 -3.15 -15.148 1 98.06 339 ALA B CA 1
ATOM 5843 C C . ALA B 1 339 ? 16.031 -1.812 -14.422 1 98.06 339 ALA B C 1
ATOM 5845 O O . ALA B 1 339 ? 16.984 -1.426 -13.758 1 98.06 339 ALA B O 1
ATOM 5846 N N . SER B 1 340 ? 14.938 -1.14 -14.547 1 97.81 340 SER B N 1
ATOM 5847 C CA . SER B 1 340 ? 14.75 0.13 -13.852 1 97.81 340 SER B CA 1
ATOM 5848 C C . SER B 1 340 ? 14.805 -0.053 -12.344 1 97.81 340 SER B C 1
ATOM 5850 O O . SER B 1 340 ? 15.508 0.684 -11.648 1 97.81 340 SER B O 1
ATOM 5852 N N . ALA B 1 341 ? 14.109 -0.99 -11.836 1 97.69 341 ALA B N 1
ATOM 5853 C CA . ALA B 1 341 ? 14.086 -1.264 -10.406 1 97.69 341 ALA B CA 1
ATOM 5854 C C . ALA B 1 341 ? 15.461 -1.711 -9.914 1 97.69 341 ALA B C 1
ATOM 5856 O O . ALA B 1 341 ? 15.898 -1.327 -8.82 1 97.69 341 ALA B O 1
ATOM 5857 N N . ALA B 1 342 ? 16.125 -2.527 -10.727 1 97.75 342 ALA B N 1
ATOM 5858 C CA . ALA B 1 342 ? 17.438 -3.025 -10.367 1 97.75 342 ALA B CA 1
ATOM 5859 C C . ALA B 1 342 ? 18.438 -1.88 -10.242 1 97.75 342 ALA B C 1
ATOM 5861 O O . ALA B 1 342 ? 19.344 -1.926 -9.406 1 97.75 342 ALA B O 1
ATOM 5862 N N . SER B 1 343 ? 18.359 -0.901 -11.055 1 97.81 343 SER B N 1
ATOM 5863 C CA . SER B 1 343 ? 19.25 0.251 -11.008 1 97.81 343 SER B CA 1
ATOM 5864 C C . SER B 1 343 ? 19.141 0.978 -9.672 1 97.81 343 SER B C 1
ATOM 5866 O O . SER B 1 343 ? 20.156 1.336 -9.078 1 97.81 343 SER B O 1
ATOM 5868 N N . PHE B 1 344 ? 17.938 1.156 -9.109 1 96.62 344 PHE B N 1
ATOM 5869 C CA . PHE B 1 344 ? 17.734 1.791 -7.816 1 96.62 344 PHE B CA 1
ATOM 5870 C C . PHE B 1 344 ? 18.266 0.909 -6.691 1 96.62 344 PHE B C 1
ATOM 5872 O O . PHE B 1 344 ? 18.734 1.412 -5.664 1 96.62 344 PHE B O 1
ATOM 5879 N N . ALA B 1 345 ? 18.234 -0.381 -6.902 1 97.44 345 ALA B N 1
ATOM 5880 C CA . ALA B 1 345 ? 18.609 -1.352 -5.875 1 97.44 345 ALA B CA 1
ATOM 5881 C C . ALA B 1 345 ? 20.109 -1.346 -5.629 1 97.44 345 ALA B C 1
ATOM 5883 O O . ALA B 1 345 ? 20.578 -1.804 -4.582 1 97.44 345 ALA B O 1
ATOM 5884 N N . GLU B 1 346 ? 20.906 -0.797 -6.527 1 96.62 346 GLU B N 1
ATOM 5885 C CA . GLU B 1 346 ? 22.359 -0.793 -6.426 1 96.62 346 GLU B CA 1
ATOM 5886 C C . GLU B 1 346 ? 22.828 -0.111 -5.145 1 96.62 346 GLU B C 1
ATOM 5888 O O . GLU B 1 346 ? 23.875 -0.453 -4.598 1 96.62 346 GLU B O 1
ATOM 5893 N N . LYS B 1 347 ? 22.047 0.767 -4.645 1 95.69 347 LYS B N 1
ATOM 5894 C CA . LYS B 1 347 ? 22.453 1.516 -3.457 1 95.69 347 LYS B CA 1
ATOM 5895 C C . LYS B 1 347 ? 21.781 0.958 -2.201 1 95.69 347 LYS B C 1
ATOM 5897 O O . LYS B 1 347 ? 22.094 1.389 -1.088 1 95.69 347 LYS B O 1
ATOM 5902 N N . LEU B 1 348 ? 20.938 0.009 -2.332 1 97.88 348 LEU B N 1
ATOM 5903 C CA . LEU B 1 348 ? 20.141 -0.483 -1.213 1 97.88 348 LEU B CA 1
ATOM 5904 C C . LEU B 1 348 ? 20.922 -1.489 -0.384 1 97.88 348 LEU B C 1
ATOM 5906 O O . LEU B 1 348 ? 20.781 -2.699 -0.561 1 97.88 348 LEU B O 1
ATOM 5910 N N . THR B 1 349 ? 21.766 -0.914 0.437 1 98.19 349 THR B N 1
ATOM 5911 C CA . THR B 1 349 ? 22.578 -1.666 1.396 1 98.19 349 THR B CA 1
ATOM 5912 C C . THR B 1 349 ? 22.297 -1.193 2.82 1 98.19 349 THR B C 1
ATOM 5914 O O . THR B 1 349 ? 22.25 0.011 3.08 1 98.19 349 THR B O 1
ATOM 5917 N N . GLY B 1 350 ? 22.047 -2.117 3.713 1 98.25 350 GLY B N 1
ATOM 5918 C CA . GLY B 1 350 ? 21.812 -1.734 5.094 1 98.25 350 GLY B CA 1
ATOM 5919 C C . GLY B 1 350 ? 21.047 -2.791 5.879 1 98.25 350 GLY B C 1
ATOM 5920 O O . GLY B 1 350 ? 20.953 -3.941 5.445 1 98.25 350 GLY B O 1
ATOM 5921 N N . ASP B 1 351 ? 20.641 -2.414 7.082 1 98.69 351 ASP B N 1
ATOM 5922 C CA . ASP B 1 351 ? 19.953 -3.301 8.008 1 98.69 351 ASP B CA 1
ATOM 5923 C C . ASP B 1 351 ? 18.594 -2.719 8.414 1 98.69 351 ASP B C 1
ATOM 5925 O O . ASP B 1 351 ? 18.469 -1.51 8.617 1 98.69 351 ASP B O 1
ATOM 5929 N N . VAL B 1 352 ? 17.641 -3.562 8.461 1 98.75 352 VAL B N 1
ATOM 5930 C CA . VAL B 1 352 ? 16.312 -3.195 8.914 1 98.75 352 VAL B CA 1
ATOM 5931 C C . VAL B 1 352 ? 15.812 -4.207 9.945 1 98.75 352 VAL B C 1
ATOM 5933 O O . VAL B 1 352 ? 16.016 -5.414 9.781 1 98.75 352 VAL B O 1
ATOM 5936 N N . VAL B 1 353 ? 15.227 -3.729 11.023 1 98.81 353 VAL B N 1
ATOM 5937 C CA . VAL B 1 353 ? 14.609 -4.602 12.016 1 98.81 353 VAL B CA 1
ATOM 5938 C C . VAL B 1 353 ? 13.086 -4.52 11.898 1 98.81 353 VAL B C 1
ATOM 5940 O O . VAL B 1 353 ? 12.516 -3.43 11.93 1 98.81 353 VAL B O 1
ATOM 5943 N N . VAL B 1 354 ? 12.453 -5.672 11.742 1 98.81 354 VAL B N 1
ATOM 5944 C CA . VAL B 1 354 ? 11.008 -5.789 11.641 1 98.81 354 VAL B CA 1
ATOM 5945 C C . VAL B 1 354 ? 10.453 -6.469 12.891 1 98.81 354 VAL B C 1
ATOM 5947 O O . VAL B 1 354 ? 10.914 -7.547 13.273 1 98.81 354 VAL B O 1
ATOM 5950 N N . LYS B 1 355 ? 9.523 -5.832 13.523 1 98.69 355 LYS B N 1
ATOM 5951 C CA . LYS B 1 355 ? 8.836 -6.379 14.695 1 98.69 355 LYS B CA 1
ATOM 5952 C C . LYS B 1 355 ? 7.574 -7.133 14.289 1 98.69 355 LYS B C 1
ATOM 5954 O O . LYS B 1 355 ? 6.703 -6.574 13.617 1 98.69 355 LYS B O 1
ATOM 5959 N N . LEU B 1 356 ? 7.508 -8.43 14.641 1 98.75 356 LEU B N 1
ATOM 5960 C CA . LEU B 1 356 ? 6.359 -9.289 14.367 1 98.75 356 LEU B CA 1
ATOM 5961 C C . LEU B 1 356 ? 5.484 -9.438 15.609 1 98.75 356 LEU B C 1
ATOM 5963 O O . LEU B 1 356 ? 5.992 -9.703 16.703 1 98.75 356 LEU B O 1
ATOM 5967 N N . TYR B 1 357 ? 4.16 -9.172 15.391 1 98.5 357 TYR B N 1
ATOM 5968 C CA . TYR B 1 357 ? 3.246 -9.305 16.516 1 98.5 357 TYR B CA 1
ATOM 5969 C C . TYR B 1 357 ? 1.813 -9.508 16.047 1 98.5 357 TYR B C 1
ATOM 5971 O O . TYR B 1 357 ? 1.195 -8.594 15.5 1 98.5 357 TYR B O 1
ATOM 5979 N N . LYS B 1 358 ? 1.239 -10.711 16.219 1 98.12 358 LYS B N 1
ATOM 5980 C CA . LYS B 1 358 ? -0.158 -11.086 16.031 1 98.12 358 LYS B CA 1
ATOM 5981 C C . LYS B 1 358 ? -0.689 -10.547 14.703 1 98.12 358 LYS B C 1
ATOM 5983 O O . LYS B 1 358 ? -1.728 -9.883 14.664 1 98.12 358 LYS B O 1
ATOM 5988 N N . GLY B 1 359 ? -0.002 -10.852 13.617 1 97.81 359 GLY B N 1
ATOM 5989 C CA . GLY B 1 359 ? -0.444 -10.508 12.273 1 97.81 359 GLY B CA 1
ATOM 5990 C C . GLY B 1 359 ? 0.282 -9.305 11.695 1 97.81 359 GLY B C 1
ATOM 5991 O O . GLY B 1 359 ? 0.189 -9.039 10.5 1 97.81 359 GLY B O 1
ATOM 5992 N N . MET B 1 360 ? 1.085 -8.609 12.508 1 97.25 360 MET B N 1
ATOM 5993 C CA . MET B 1 360 ? 1.723 -7.375 12.062 1 97.25 360 MET B CA 1
ATOM 5994 C C . MET B 1 360 ? 3.211 -7.59 11.812 1 97.25 360 MET B C 1
ATOM 5996 O O . MET B 1 360 ? 3.859 -8.367 12.508 1 97.25 360 MET B O 1
ATOM 6000 N N . ALA B 1 361 ? 3.715 -6.953 10.82 1 98.31 361 ALA B N 1
ATOM 6001 C CA . ALA B 1 361 ? 5.137 -6.789 10.531 1 98.31 361 ALA B CA 1
ATOM 6002 C C . ALA B 1 361 ? 5.504 -5.312 10.398 1 98.31 361 ALA B C 1
ATOM 6004 O O . ALA B 1 361 ? 5.254 -4.695 9.367 1 98.31 361 ALA B O 1
ATOM 6005 N N . GLN B 1 362 ? 6.16 -4.777 11.43 1 97.75 362 GLN B N 1
ATOM 6006 C CA . GLN B 1 362 ? 6.402 -3.34 11.477 1 97.75 362 GLN B CA 1
ATOM 6007 C C . GLN B 1 362 ? 7.898 -3.035 11.523 1 97.75 362 GLN B C 1
ATOM 6009 O O . GLN B 1 362 ? 8.625 -3.58 12.359 1 97.75 362 GLN B O 1
ATOM 6014 N N . VAL B 1 363 ? 8.344 -2.219 10.648 1 98.38 363 VAL B N 1
ATOM 6015 C CA . VAL B 1 363 ? 9.734 -1.762 10.688 1 98.38 363 VAL B CA 1
ATOM 6016 C C . VAL B 1 363 ? 9.938 -0.826 11.875 1 98.38 363 VAL B C 1
ATOM 6018 O O . VAL B 1 363 ? 9.18 0.129 12.055 1 98.38 363 VAL B O 1
ATOM 6021 N N . ILE B 1 364 ? 11.023 -1.063 12.656 1 97.69 364 ILE B N 1
ATOM 6022 C CA . ILE B 1 364 ? 11.188 -0.264 13.867 1 97.69 364 ILE B CA 1
ATOM 6023 C C . ILE B 1 364 ? 12.594 0.337 13.898 1 97.69 364 ILE B C 1
ATOM 6025 O O . ILE B 1 364 ? 12.875 1.235 14.695 1 97.69 364 ILE B O 1
ATOM 6029 N N . GLN B 1 365 ? 13.531 -0.174 13.094 1 97.88 365 GLN B N 1
ATOM 6030 C CA . GLN B 1 365 ? 14.898 0.326 13 1 97.88 365 GLN B CA 1
ATOM 6031 C C . GLN B 1 365 ? 15.43 0.219 11.57 1 97.88 365 GLN B C 1
ATOM 6033 O O . GLN B 1 365 ? 15.094 -0.722 10.852 1 97.88 365 GLN B O 1
ATOM 6038 N N . ARG B 1 366 ? 16.203 1.174 11.18 1 97.56 366 ARG B N 1
ATOM 6039 C CA . ARG B 1 366 ? 16.859 1.155 9.883 1 97.56 366 ARG B CA 1
ATOM 6040 C C . ARG B 1 366 ? 18.234 1.814 9.953 1 97.56 366 ARG B C 1
ATOM 6042 O O . ARG B 1 366 ? 18.422 2.805 10.664 1 97.56 366 ARG B O 1
ATOM 6049 N N . ARG B 1 367 ? 19.156 1.342 9.219 1 97.81 367 ARG B N 1
ATOM 6050 C CA . ARG B 1 367 ? 20.453 1.979 9.039 1 97.81 367 ARG B CA 1
ATOM 6051 C C . ARG B 1 367 ? 21.078 1.601 7.699 1 97.81 367 ARG B C 1
ATOM 6053 O O . ARG B 1 367 ? 20.812 0.513 7.18 1 97.81 367 ARG B O 1
ATOM 6060 N N . SER B 1 368 ? 21.844 2.467 7.121 1 97.38 368 SER B N 1
ATOM 6061 C CA . SER B 1 368 ? 22.5 2.254 5.84 1 97.38 368 SER B CA 1
ATOM 6062 C C . SER B 1 368 ? 23.719 3.158 5.695 1 97.38 368 SER B C 1
ATOM 6064 O O . SER B 1 368 ? 23.703 4.316 6.117 1 97.38 368 SER B O 1
ATOM 6066 N N . PRO B 1 369 ? 24.812 2.66 5.094 1 96 369 PRO B N 1
ATOM 6067 C CA . PRO B 1 369 ? 25.922 3.539 4.73 1 96 369 PRO B CA 1
ATOM 6068 C C . PRO B 1 369 ? 25.547 4.535 3.635 1 96 369 PRO B C 1
ATOM 6070 O O . PRO B 1 369 ? 26.266 5.516 3.42 1 96 369 PRO B O 1
ATOM 6073 N N . ASN B 1 370 ? 24.422 4.289 2.959 1 95 370 ASN B N 1
ATOM 6074 C CA . ASN B 1 370 ? 23.984 5.152 1.867 1 95 370 ASN B CA 1
ATOM 6075 C C . ASN B 1 370 ? 22.797 6.004 2.271 1 95 370 ASN B C 1
ATOM 6077 O O . ASN B 1 370 ? 22.062 6.504 1.412 1 95 370 ASN B O 1
ATOM 6081 N N . SER B 1 371 ? 22.578 6.129 3.57 1 94.5 371 SER B N 1
ATOM 6082 C CA . SER B 1 371 ? 21.438 6.879 4.074 1 94.5 371 SER B CA 1
ATOM 6083 C C . SER B 1 371 ? 21.469 8.328 3.594 1 94.5 371 SER B C 1
ATOM 6085 O O . SER B 1 371 ? 22.516 8.961 3.592 1 94.5 371 SER B O 1
ATOM 6087 N N . LEU B 1 372 ? 20.297 8.797 3.176 1 92.06 372 LEU B N 1
ATOM 6088 C CA . LEU B 1 372 ? 20.156 10.211 2.855 1 92.06 372 LEU B CA 1
ATOM 6089 C C . LEU B 1 372 ? 19.578 10.977 4.043 1 92.06 372 LEU B C 1
ATOM 6091 O O . LEU B 1 372 ? 19.375 12.195 3.961 1 92.06 372 LEU B O 1
ATOM 6095 N N . TYR B 1 373 ? 19.312 10.219 5.117 1 90.62 373 TYR B N 1
ATOM 6096 C CA . TYR B 1 373 ? 18.922 10.852 6.367 1 90.62 373 TYR B CA 1
ATOM 6097 C C . TYR B 1 373 ? 20.125 11.383 7.129 1 90.62 373 TYR B C 1
ATOM 6099 O O . TYR B 1 373 ? 21.109 10.664 7.301 1 90.62 373 TYR B O 1
ATOM 6107 N N . SER B 1 374 ? 20.047 12.578 7.512 1 85.12 374 SER B N 1
ATOM 6108 C CA . SER B 1 374 ? 21.078 13.203 8.328 1 85.12 374 SER B CA 1
ATOM 6109 C C . SER B 1 374 ? 20.484 13.875 9.562 1 85.12 374 SER B C 1
ATOM 6111 O O . SER B 1 374 ? 19.672 14.789 9.445 1 85.12 374 SER B O 1
ATOM 6113 N N . GLU B 1 375 ? 20.969 13.445 10.633 1 80.81 375 GLU B N 1
ATOM 6114 C CA . GLU B 1 375 ? 20.5 14.023 11.891 1 80.81 375 GLU B CA 1
ATOM 6115 C C . GLU B 1 375 ? 20.781 15.523 11.953 1 80.81 375 GLU B C 1
ATOM 6117 O O . GLU B 1 375 ? 19.969 16.297 12.469 1 80.81 375 GLU B O 1
ATOM 6122 N N . ALA B 1 376 ? 21.828 15.977 11.438 1 73.06 376 ALA B N 1
ATOM 6123 C CA . ALA B 1 376 ? 22.234 17.375 11.445 1 73.06 376 ALA B CA 1
ATOM 6124 C C . ALA B 1 376 ? 21.25 18.25 10.68 1 73.06 376 ALA B C 1
ATOM 6126 O O . ALA B 1 376 ? 20.969 19.375 11.07 1 73.06 376 ALA B O 1
ATOM 6127 N N . PHE B 1 377 ? 20.734 17.672 9.664 1 74.94 377 PHE B N 1
ATOM 6128 C CA . PHE B 1 377 ? 19.781 18.422 8.844 1 74.94 377 PHE B CA 1
ATOM 6129 C C . PHE B 1 377 ? 18.375 18.328 9.414 1 74.94 377 PHE B C 1
ATOM 6131 O O . PHE B 1 377 ? 17.578 19.25 9.258 1 74.94 377 PHE B O 1
ATOM 6138 N N . ALA B 1 378 ? 18.156 17.25 10.133 1 70.06 378 ALA B N 1
ATOM 6139 C CA . ALA B 1 378 ? 16.781 16.953 10.547 1 70.06 378 ALA B CA 1
ATOM 6140 C C . ALA B 1 378 ? 16.5 17.5 11.945 1 70.06 378 ALA B C 1
ATOM 6142 O O . ALA B 1 378 ? 15.344 17.625 12.352 1 70.06 378 ALA B O 1
ATOM 6143 N N . THR B 1 379 ? 17.484 17.938 12.602 1 69.56 379 THR B N 1
ATOM 6144 C CA . THR B 1 379 ? 17.344 18.312 14.008 1 69.56 379 THR B CA 1
ATOM 6145 C C . THR B 1 379 ? 16.609 19.641 14.141 1 69.56 379 THR B C 1
ATOM 6147 O O . THR B 1 379 ? 16.688 20.5 13.266 1 69.56 379 THR B O 1
ATOM 6150 N N . PHE B 1 380 ? 15.875 19.75 15.203 1 65 380 PHE B N 1
ATOM 6151 C CA . PHE B 1 380 ? 15.148 20.984 15.523 1 65 380 PHE B CA 1
ATOM 6152 C C . PHE B 1 380 ? 16.047 21.969 16.25 1 65 380 PHE B C 1
ATOM 6154 O O . PHE B 1 380 ? 15.711 23.141 16.391 1 65 380 PHE B O 1
ATOM 6161 N N . GLY B 1 381 ? 17.234 21.453 16.594 1 61.81 381 GLY B N 1
ATOM 6162 C CA . GLY B 1 381 ? 18.172 22.312 17.281 1 61.81 381 GLY B CA 1
ATOM 6163 C C . GLY B 1 381 ? 18.969 23.203 16.328 1 61.81 381 GLY B C 1
ATOM 6164 O O . GLY B 1 381 ? 18.656 23.266 15.133 1 61.81 381 GLY B O 1
ATOM 6165 N N . ALA B 1 382 ? 19.781 24.062 16.922 1 60.97 382 ALA B N 1
ATOM 6166 C CA . ALA B 1 382 ? 20.641 24.953 16.156 1 60.97 382 ALA B CA 1
ATOM 6167 C C . ALA B 1 382 ? 21.484 24.172 15.148 1 60.97 382 ALA B C 1
ATOM 6169 O O . ALA B 1 382 ? 21.984 23.094 15.453 1 60.97 382 ALA B O 1
ATOM 6170 N N . ASP B 1 383 ? 21.188 24.625 13.836 1 62.69 383 ASP B N 1
ATOM 6171 C CA . ASP B 1 383 ? 22.047 23.969 12.852 1 62.69 383 ASP B CA 1
ATOM 6172 C C . ASP B 1 383 ? 22.688 25 11.93 1 62.69 383 ASP B C 1
ATOM 6174 O O . ASP B 1 383 ? 22.219 26.125 11.812 1 62.69 383 ASP B O 1
ATOM 6178 N N . ASP B 1 384 ? 23.891 24.672 11.438 1 62.03 384 ASP B N 1
ATOM 6179 C CA . ASP B 1 384 ? 24.609 25.547 10.523 1 62.03 384 ASP B CA 1
ATOM 6180 C C . ASP B 1 384 ? 24.562 25 9.094 1 62.03 384 ASP B C 1
ATOM 6182 O O . ASP B 1 384 ? 25.203 25.547 8.195 1 62.03 384 ASP B O 1
ATOM 6186 N N . VAL B 1 385 ? 23.766 24.062 8.891 1 64.44 385 VAL B N 1
ATOM 6187 C CA . VAL B 1 385 ? 23.906 23.391 7.605 1 64.44 385 VAL B CA 1
ATOM 6188 C C . VAL B 1 385 ? 22.766 23.812 6.676 1 64.44 385 VAL B C 1
ATOM 6190 O O . VAL B 1 385 ? 22.875 23.703 5.453 1 64.44 385 VAL B O 1
ATOM 6193 N N . TYR B 1 386 ? 21.734 24.281 7.23 1 67 386 TYR B N 1
ATOM 6194 C CA . TYR B 1 386 ? 20.578 24.656 6.418 1 67 386 TYR B CA 1
ATOM 6195 C C . TYR B 1 386 ? 20.25 26.141 6.555 1 67 386 TYR B C 1
ATOM 6197 O O . TYR B 1 386 ? 19.969 26.625 7.652 1 67 386 TYR B O 1
ATOM 6205 N N . ASP B 1 387 ? 20.469 26.844 5.43 1 70.44 387 ASP B N 1
ATOM 6206 C CA . ASP B 1 387 ? 20.109 28.25 5.426 1 70.44 387 ASP B CA 1
ATOM 6207 C C . ASP B 1 387 ? 18.609 28.438 5.156 1 70.44 387 ASP B C 1
ATOM 6209 O O . ASP B 1 387 ? 18.156 28.312 4.02 1 70.44 387 ASP B O 1
ATOM 6213 N N . GLN B 1 388 ? 17.906 28.766 6.148 1 75.25 388 GLN B N 1
ATOM 6214 C CA . GLN B 1 388 ? 16.453 28.875 6.113 1 75.25 388 GLN B CA 1
ATOM 6215 C C . GLN B 1 388 ? 16.016 29.969 5.148 1 75.25 388 GLN B C 1
ATOM 6217 O O . GLN B 1 388 ? 14.875 29.969 4.668 1 75.25 388 GLN B O 1
ATOM 6222 N N . LYS B 1 389 ? 16.812 30.891 4.766 1 74.81 389 LYS B N 1
ATOM 6223 C CA . LYS B 1 389 ? 16.484 31.984 3.854 1 74.81 389 LYS B CA 1
ATOM 6224 C C . LYS B 1 389 ? 16.312 31.484 2.426 1 74.81 389 LYS B C 1
ATOM 6226 O O . LYS B 1 389 ? 15.617 32.094 1.619 1 74.81 389 LYS B O 1
ATOM 6231 N N . HIS B 1 390 ? 17 30.375 2.133 1 72 390 HIS B N 1
ATOM 6232 C CA . HIS B 1 390 ? 16.906 29.828 0.786 1 72 390 HIS B CA 1
ATOM 6233 C C . HIS B 1 390 ? 15.5 29.312 0.498 1 72 390 HIS B C 1
ATOM 6235 O O . HIS B 1 390 ? 15.086 29.25 -0.661 1 72 390 HIS B O 1
ATOM 6241 N N . ALA B 1 391 ? 14.789 28.969 1.555 1 79 391 ALA B N 1
ATOM 6242 C CA . ALA B 1 391 ? 13.43 28.469 1.398 1 79 391 ALA B CA 1
ATOM 6243 C C . ALA B 1 391 ? 12.516 29.5 0.758 1 79 391 ALA B C 1
ATOM 6245 O O . ALA B 1 391 ? 11.633 29.172 -0.034 1 79 391 ALA B O 1
ATOM 6246 N N . GLU B 1 392 ? 12.82 30.703 1.043 1 79.81 392 GLU B N 1
ATOM 6247 C CA . GLU B 1 392 ? 11.977 31.766 0.52 1 79.81 392 GLU B CA 1
ATOM 6248 C C . GLU B 1 392 ? 11.992 31.797 -1.007 1 79.81 392 GLU B C 1
ATOM 6250 O O . GLU B 1 392 ? 10.938 31.812 -1.645 1 79.81 392 GLU B O 1
ATOM 6255 N N . GLY B 1 393 ? 13.242 31.766 -1.603 1 76.75 393 GLY B N 1
ATOM 6256 C CA . GLY B 1 393 ? 13.352 31.734 -3.053 1 76.75 393 GLY B CA 1
ATOM 6257 C C . GLY B 1 393 ? 12.695 30.516 -3.68 1 76.75 393 GLY B C 1
ATOM 6258 O O . GLY B 1 393 ? 12.023 30.625 -4.703 1 76.75 393 GLY B O 1
ATOM 6259 N N . PHE B 1 394 ? 12.875 29.484 -3.035 1 83.19 394 PHE B N 1
ATOM 6260 C CA . PHE B 1 394 ? 12.297 28.25 -3.529 1 83.19 394 PHE B CA 1
ATOM 6261 C C . PHE B 1 394 ? 10.773 28.328 -3.553 1 83.19 394 PHE B C 1
ATOM 6263 O O . PHE B 1 394 ? 10.148 28.047 -4.574 1 83.19 394 PHE B O 1
ATOM 6270 N N . ILE B 1 395 ? 10.172 28.766 -2.535 1 83.19 395 ILE B N 1
ATOM 6271 C CA . ILE B 1 395 ? 8.719 28.797 -2.396 1 83.19 395 ILE B CA 1
ATOM 6272 C C . ILE B 1 395 ? 8.125 29.797 -3.389 1 83.19 395 ILE B C 1
ATOM 6274 O O . ILE B 1 395 ? 7.078 29.531 -3.99 1 83.19 395 ILE B O 1
ATOM 6278 N N . ARG B 1 396 ? 8.789 30.891 -3.529 1 77.69 396 ARG B N 1
ATOM 6279 C CA . ARG B 1 396 ? 8.32 31.906 -4.469 1 77.69 396 ARG B CA 1
ATOM 6280 C C . ARG B 1 396 ? 8.258 31.359 -5.887 1 77.69 396 ARG B C 1
ATOM 6282 O O . ARG B 1 396 ? 7.305 31.625 -6.621 1 77.69 396 ARG B O 1
ATOM 6289 N N . LEU B 1 397 ? 9.25 30.547 -6.258 1 69.12 397 LEU B N 1
ATOM 6290 C CA . LEU B 1 397 ? 9.289 29.984 -7.602 1 69.12 397 LEU B CA 1
ATOM 6291 C C . LEU B 1 397 ? 8.352 28.781 -7.715 1 69.12 397 LEU B C 1
ATOM 6293 O O . LEU B 1 397 ? 7.676 28.609 -8.734 1 69.12 397 LEU B O 1
ATOM 6297 N N . PHE B 1 398 ? 8.32 28.047 -6.703 1 82.12 398 PHE B N 1
ATOM 6298 C CA . PHE B 1 398 ? 7.488 26.844 -6.691 1 82.12 398 PHE B CA 1
ATOM 6299 C C . PHE B 1 398 ? 6.012 27.219 -6.789 1 82.12 398 PHE B C 1
ATOM 6301 O O . PHE B 1 398 ? 5.223 26.5 -7.398 1 82.12 398 PHE B O 1
ATOM 6308 N N . SER B 1 399 ? 5.633 28.391 -6.281 1 77.81 399 SER B N 1
ATOM 6309 C CA . SER B 1 399 ? 4.23 28.797 -6.242 1 77.81 399 SER B CA 1
ATOM 6310 C C . SER B 1 399 ? 3.932 29.844 -7.312 1 77.81 399 SER B C 1
ATOM 6312 O O . SER B 1 399 ? 2.852 30.438 -7.32 1 77.81 399 SER B O 1
ATOM 6314 N N . LEU B 1 400 ? 4.758 30.141 -8.203 1 66.44 400 LEU B N 1
ATOM 6315 C CA . LEU B 1 400 ? 4.656 31.234 -9.164 1 66.44 400 LEU B CA 1
ATOM 6316 C C . LEU B 1 400 ? 3.43 31.062 -10.055 1 66.44 400 LEU B C 1
ATOM 6318 O O . LEU B 1 400 ? 2.693 32.031 -10.297 1 66.44 400 LEU B O 1
ATOM 6322 N N . SER B 1 401 ? 3.209 29.875 -10.539 1 73.56 401 SER B N 1
ATOM 6323 C CA . SER B 1 401 ? 2.076 29.625 -11.422 1 73.56 401 SER B CA 1
ATOM 6324 C C . SER B 1 401 ? 0.753 29.922 -10.719 1 73.56 401 SER B C 1
ATOM 6326 O O . SER B 1 401 ? -0.16 30.484 -11.312 1 73.56 401 SER B O 1
ATOM 6328 N N . SER B 1 402 ? 0.657 29.5 -9.508 1 78.75 402 SER B N 1
ATOM 6329 C CA . SER B 1 402 ? -0.556 29.75 -8.742 1 78.75 402 SER B CA 1
ATOM 6330 C C . SER B 1 402 ? -0.772 31.234 -8.508 1 78.75 402 SER B C 1
ATOM 6332 O O . SER B 1 402 ? -1.904 31.719 -8.562 1 78.75 402 SER B O 1
ATOM 6334 N N . ARG B 1 403 ? 0.254 31.969 -8.258 1 77.38 403 ARG B N 1
ATOM 6335 C CA . ARG B 1 403 ? 0.18 33.406 -8.055 1 77.38 403 ARG B CA 1
ATOM 6336 C C . ARG B 1 403 ? -0.292 34.125 -9.32 1 77.38 403 ARG B C 1
ATOM 6338 O O . ARG B 1 403 ? -1.153 35 -9.266 1 77.38 403 ARG B O 1
ATOM 6345 N N . ILE B 1 404 ? 0.253 33.719 -10.477 1 74.62 404 ILE B N 1
ATOM 6346 C CA . ILE B 1 404 ? -0.111 34.312 -11.758 1 74.62 404 ILE B CA 1
ATOM 6347 C C . ILE B 1 404 ? -1.591 34.062 -12.039 1 74.62 404 ILE B C 1
ATOM 6349 O O . ILE B 1 404 ? -2.312 34.969 -12.461 1 74.62 404 ILE B O 1
ATOM 6353 N N . THR B 1 405 ? -1.966 32.875 -11.766 1 80.56 405 THR B N 1
ATOM 6354 C CA . THR B 1 405 ? -3.363 32.5 -11.977 1 80.56 405 THR B CA 1
ATOM 6355 C C . THR B 1 405 ? -4.277 33.344 -11.102 1 80.56 405 THR B C 1
ATOM 6357 O O . THR B 1 405 ? -5.301 33.844 -11.57 1 80.56 405 THR B O 1
ATOM 6360 N N . ALA B 1 406 ? -3.922 33.531 -9.875 1 81 406 ALA B N 1
ATOM 6361 C CA . ALA B 1 406 ? -4.727 34.312 -8.93 1 81 406 ALA B CA 1
ATOM 6362 C C . ALA B 1 406 ? -4.789 35.781 -9.336 1 81 406 ALA B C 1
ATOM 6364 O O . ALA B 1 406 ? -5.852 36.406 -9.258 1 81 406 ALA B O 1
ATOM 6365 N N . LEU B 1 407 ? -3.754 36.312 -9.742 1 80.94 407 LEU B N 1
ATOM 6366 C CA . LEU B 1 407 ? -3.684 37.719 -10.164 1 80.94 407 LEU B CA 1
ATOM 6367 C C . LEU B 1 407 ? -4.488 37.938 -11.438 1 80.94 407 LEU B C 1
ATOM 6369 O O . LEU B 1 407 ? -5.168 38.969 -11.57 1 80.94 407 LEU B O 1
ATOM 6373 N N . SER B 1 408 ? -4.414 36.969 -12.359 1 79.69 408 SER B N 1
ATOM 6374 C CA . SER B 1 408 ? -5.145 37.062 -13.617 1 79.69 408 SER B CA 1
ATOM 6375 C C . SER B 1 408 ? -6.652 37.031 -13.383 1 79.69 408 SER B C 1
ATOM 6377 O O . SER B 1 408 ? -7.414 37.719 -14.07 1 79.69 408 SER B O 1
ATOM 6379 N N . GLN B 1 409 ? -7.004 36.25 -12.477 1 80.88 409 GLN B N 1
ATOM 6380 C CA . GLN B 1 409 ? -8.422 36.125 -12.156 1 80.88 409 GLN B CA 1
ATOM 6381 C C . GLN B 1 409 ? -8.945 37.375 -11.484 1 80.88 409 GLN B C 1
ATOM 6383 O O . GLN B 1 409 ? -10.086 37.812 -11.711 1 80.88 409 GLN B O 1
ATOM 6388 N N . LYS B 1 410 ? -8.125 38.031 -10.703 1 76.44 410 LYS B N 1
ATOM 6389 C CA . LYS B 1 410 ? -8.508 39.281 -10.031 1 76.44 410 LYS B CA 1
ATOM 6390 C C . LYS B 1 410 ? -8.602 40.438 -11.023 1 76.44 410 LYS B C 1
ATOM 6392 O O . LYS B 1 410 ? -9.5 41.25 -10.922 1 76.44 410 LYS B O 1
ATOM 6397 N N . ASP B 1 411 ? -7.746 40.375 -11.938 1 70.94 411 ASP B N 1
ATOM 6398 C CA . ASP B 1 411 ? -7.785 41.406 -12.977 1 70.94 411 ASP B CA 1
ATOM 6399 C C . ASP B 1 411 ? -9.023 41.25 -13.852 1 70.94 411 ASP B C 1
ATOM 6401 O O . ASP B 1 411 ? -9.641 42.25 -14.242 1 70.94 411 ASP B O 1
ATOM 6405 N N . SER B 1 412 ? -9.383 40 -14.133 1 70.44 412 SER B N 1
ATOM 6406 C CA . SER B 1 412 ? -10.562 39.75 -14.953 1 70.44 412 SER B CA 1
ATOM 6407 C C . SER B 1 412 ? -11.844 40.156 -14.219 1 70.44 412 SER B C 1
ATOM 6409 O O . SER B 1 412 ? -12.797 40.625 -14.836 1 70.44 412 SER B O 1
ATOM 6411 N N . LEU B 1 413 ? -11.805 39.906 -12.914 1 65.75 413 LEU B N 1
ATOM 6412 C CA . LEU B 1 413 ? -12.969 40.281 -12.125 1 65.75 413 LEU B CA 1
ATOM 6413 C C . LEU B 1 413 ? -13.078 41.781 -12.016 1 65.75 413 LEU B C 1
ATOM 6415 O O . LEU B 1 413 ? -14.188 42.344 -11.977 1 65.75 413 LEU B O 1
ATOM 6419 N N . LYS B 1 414 ? -12.039 42.5 -12.047 1 67.12 414 LYS B N 1
ATOM 6420 C CA . LYS B 1 414 ? -12.031 43.969 -12.031 1 67.12 414 LYS B CA 1
ATOM 6421 C C . LYS B 1 414 ? -12.484 44.531 -13.375 1 67.12 414 LYS B C 1
ATOM 6423 O O . LYS B 1 414 ? -13.242 45.5 -13.422 1 67.12 414 LYS B O 1
ATOM 6428 N N . ASP B 1 415 ? -12.125 43.875 -14.422 1 58.19 415 ASP B N 1
ATOM 6429 C CA . ASP B 1 415 ? -12.516 44.312 -15.758 1 58.19 415 ASP B CA 1
ATOM 6430 C C . ASP B 1 415 ? -14.008 44.094 -15.992 1 58.19 415 ASP B C 1
ATOM 6432 O O . ASP B 1 415 ? -14.664 44.875 -16.688 1 58.19 415 ASP B O 1
ATOM 6436 N N . LYS B 1 416 ? -14.414 43.094 -15.43 1 58.16 416 LYS B N 1
ATOM 6437 C CA . LYS B 1 416 ? -15.836 42.844 -15.609 1 58.16 416 LYS B CA 1
ATOM 6438 C C . LYS B 1 416 ? -16.688 43.781 -14.766 1 58.16 416 LYS B C 1
ATOM 6440 O O . LYS B 1 416 ? -17.875 43.969 -15.023 1 58.16 416 LYS B O 1
ATOM 6445 N N . ALA B 1 417 ? -16.188 44.125 -13.656 1 61.75 417 ALA B N 1
ATOM 6446 C CA . ALA B 1 417 ? -16.906 45.031 -12.758 1 61.75 417 ALA B CA 1
ATOM 6447 C C . ALA B 1 417 ? -16.812 46.469 -13.242 1 61.75 417 ALA B C 1
ATOM 6449 O O . ALA B 1 417 ? -17.609 47.312 -12.828 1 61.75 417 ALA B O 1
ATOM 6450 N N . GLU B 1 418 ? -16 46.719 -14.078 1 46.38 418 GLU B N 1
ATOM 6451 C CA . GLU B 1 418 ? -16.016 48.031 -14.727 1 46.38 418 GLU B CA 1
ATOM 6452 C C . GLU B 1 418 ? -16.828 47.969 -16.016 1 46.38 418 GLU B C 1
ATOM 6454 O O . GLU B 1 418 ? -17.547 48.938 -16.344 1 46.38 418 GLU B O 1
#

Foldseek 3Di:
DPPPPPQWQEEEEAFQQALQRLLVQVVCCVPRVRHAYEYEYEAQAQDPVSCPCRQVLNVLSPHPGYDYYYCNQVLQVPQVLLLLLLLADAPNAHSCQVLSRLLVSLVVSVVVCVVVVGQAYEYADAPPALSVLQNVLSCCLRPVRHHYDYVNVPDDDDDSVSSVVSCVVVVRDRPHDPPDQWDWDGGLFKIKTFGDPQVDVVDDDDPVRDDQADQLVPADQDKDKKKWWDALSHTQDIPRAGQDPPHVHRSVQSVVQSVVQRRNQAAWDWDFHAAPVGDTGIMIMRGRSSRLSSQQQVVLLVFAPDDVLVVVSNVLNHVVNVCSSNNNCSPPSVVVSSVSSSVSSRQRGWMWMWMGHSHDTHTDDIDGPRGPDDCLVVPPDDHDPDDPVVVVVVVCVVCVVVVVVVVVVVVVVVVVVD/DPPPPPQWQEEEEAFQQALQRLLVQVVCCVPRVRHAYEYEYEAQAQDPVSCPCRQVLNVLSPHPGYHYYYCNQVLQVPQVLLLLLLLADAPNAHSCQVLSRLLVSLQVSVVVCVVVVGQAYEYADAPPALSVLQNVLNCCLRPVRHHYDYVNVPDDDDDSVSSVVSCVVVVRDGPHDPPDQWDWDGGLFKIKTFGDPQVDVVDDDDPVRDDQADQLVPADQDKDKKKWWDALSHTQDIPRAGQDPPHVHRSVQSVVQSVVQRRNQAAWDWDFHAAPVGDTGIMIMGGRSSRQSSQQQVVLLVFAPDDVLVVVSNVLNHVVNVCSSNNNCSPPSNVVSSVSSSVSSRQRGWMWMWMGHSHDTHTDDIDGPRGPDDCLVVPPDDHDPDDPVVVVVVVCVVCVVVVVVVVVVVVVVVVVVD

Secondary structure (DSSP, 8-state):
---------EEEEE--SSHHHHHHHHHHHHHTTT-EEEEEEEESSS-HHHHTTHHHHHHHTT-SEEEEEE-HHHIIIIIIHHHHHHT--BTTTB--HHHHHHHHHHHHHHHHHHHHT-SEEE----TTSSHHHHHHHHHHHH-TTSEEE-GGGTS---SHHHHHHHHHHTT------TT---EEEE-SS-EEEESGGGGSTTSPPPGGG--SS--GGGS-SS-EEEEEEEETTEEEEETTEE-STTTT-HHHHHHHHHHHHHHTTTTEEEEEEE-TTS-EEEEEEE-HHHHHHHHHHHHHHHHHS-HHHHHHHHHHHHHHHHHHHTT-TTSHHHHHHHHHHHHHHTT--EEEEEEEETTEEEEEEEE-TT----HHHH-SS--SS--TTHHHHHHHHHTHHHHHHHHHHHHHHHHHH-/---------EEEEE--SSHHHHHHHHHHHHHTTT-EEEEEEEESSS-HHHHTTHHHHHHHHT-SEEEEEE-HHHIIIIIIHHHHHHT--BTTTB--HHHHHHHHHHHHHHHHHHHHT-SEEE----TTSTHHHHHHHHHHHH-TTSEEE-GGGTS---SHHHHHHHHHHTT------TT---EEEE-SS-EEEESGGGGSTTSPPPGGG--SS--GGGS-SS-EEEEEEEETTEEEEETTEE-STTTT-HHHHHHHHHHHHHHTTTTEEEEEEE-TTS-EEEEEEE-HHHHHHHHHHHHHHHHHS-HHHHHHHHHHHHHHHHHHHTT-TTSHHHHHHHHHHHHHHTT--EEEEEEEETTEEEEEEEE-TT----HHHH-SS--SS--TTHHHHHHHHHTHHHHHHHHHHHHHHHHHH-

Solvent-accessible surface area (backbone atoms only — not comparable to full-atom values): 43503 Å² total; per-residue (Å²): 124,79,77,72,78,76,85,49,59,27,34,32,30,54,38,70,68,44,63,66,41,47,47,44,46,48,50,46,29,70,73,37,85,59,26,46,37,31,32,35,29,74,37,45,47,54,48,68,76,65,56,59,61,34,56,59,52,41,42,66,35,60,25,80,45,61,48,77,46,84,36,36,51,57,43,37,55,69,42,48,48,55,47,55,56,29,63,39,35,39,94,80,70,40,72,50,50,70,45,61,49,42,59,62,45,37,50,52,50,50,52,50,26,60,73,74,63,37,45,24,42,30,45,71,49,49,54,86,45,60,56,44,43,25,39,50,34,39,39,25,40,74,45,60,84,47,42,79,46,49,50,64,55,68,54,88,71,55,42,71,68,47,46,52,50,56,28,53,77,66,72,40,91,69,87,68,64,92,75,64,57,60,53,70,54,56,32,65,56,24,36,38,33,29,46,58,67,45,56,37,54,66,40,61,80,56,75,82,69,58,83,78,44,36,53,37,89,74,19,58,93,61,70,46,79,45,39,42,31,32,52,50,56,37,72,34,29,48,72,89,40,59,19,26,90,89,46,68,18,51,41,51,45,42,50,53,36,28,53,55,22,12,53,22,16,18,32,71,46,66,45,49,42,66,42,87,88,72,49,35,45,45,38,41,35,40,22,20,24,50,45,47,47,51,41,40,52,50,56,51,43,43,39,45,46,51,59,69,57,44,53,50,44,51,52,47,4,53,55,45,20,52,39,39,64,59,24,39,63,88,36,73,64,41,53,52,51,47,51,53,24,51,61,64,23,60,61,39,33,33,40,28,32,32,40,33,38,36,36,40,64,41,56,45,28,38,51,42,94,53,45,60,62,43,51,74,77,52,47,85,54,74,56,91,81,67,67,36,57,58,44,55,60,49,44,55,61,73,29,39,69,45,28,53,52,37,53,51,51,51,51,50,54,53,58,71,73,100,126,79,77,72,77,77,85,49,59,27,34,30,30,54,39,69,68,44,63,66,39,47,46,44,45,47,49,46,28,71,72,37,83,59,26,46,38,30,34,33,30,74,38,47,47,54,52,70,76,65,56,58,62,34,54,60,52,41,42,67,36,59,26,78,45,62,48,74,45,85,37,36,50,58,44,36,56,69,42,47,50,54,48,56,55,29,62,38,36,39,94,81,69,41,71,50,50,70,46,61,49,42,60,61,45,38,52,52,52,51,51,52,24,59,73,72,63,37,44,24,41,31,46,72,48,48,55,87,47,60,57,45,44,26,38,49,34,39,39,23,38,75,45,60,83,47,42,80,46,47,52,64,55,69,54,85,71,56,43,70,66,46,47,52,50,55,29,53,76,65,71,39,91,69,87,69,64,91,76,64,57,59,52,71,54,56,32,64,56,23,35,39,34,29,47,58,67,45,57,37,54,65,40,62,80,56,77,81,70,57,83,78,43,37,53,36,90,74,18,58,92,61,69,46,79,46,38,41,31,33,52,50,56,37,71,34,29,48,73,88,40,60,20,26,90,90,46,68,18,52,40,50,46,44,53,53,37,29,53,56,22,12,52,22,17,20,32,71,48,67,45,48,42,64,42,86,89,69,48,36,45,45,39,41,36,40,23,20,23,51,45,46,48,52,42,40,51,49,55,52,42,41,39,45,46,53,57,69,58,46,52,50,45,52,53,48,5,54,55,46,22,53,39,38,64,60,26,40,63,89,37,71,64,40,51,52,50,46,50,54,25,50,61,63,23,59,62,40,34,35,42,27,30,32,40,33,38,36,36,39,63,40,56,44,30,40,52,42,96,54,46,60,60,43,53,74,76,52,46,84,57,75,58,91,80,66,65,34,59,57,44,54,61,50,43,56,62,74,28,39,68,45,27,51,52,37,53,52,51,52,51,51,53,50,59,69,73,100

Organism: Colwellia psychrerythraea (strain 34H / ATCC BAA-681) (NCBI:txid167879)

Sequence (836 aa):
MALAKKTIKKVVLAYSGGLDTSAIIPWLKENYDGCEVIAFCADVGQGDEELEGVKEKAIASGASECYVVDLKEEYVKEYIYPILKTGSVYEGQYLLGTSMARPIIAKAHIEVALKVGADAVCHGCTGKGNDQVRFESCFAALAPELTVIAPWREWDMVSREDLLDYLAERNIPCAASLTKIYSRDANAWHISHEGGELEDPWCEPSKEVWTMTVDPMDAPDVPEKVQLSFKEGELVGIDGKDFSQHGAGAYEALMYLNEKGSAHGVGRIDIVENRLVGMKSRGCYETPGGTILMAAYKGLETLILDKESLKYRESVGLEFSHVIYDGRWFTPLAKAQLASAASFAEKLTGDVVVKLYKGMAQVIQRRSPNSLYSEAFATFGADDVYDQKHAEGFIRLFSLSSRITALSQKDSLKDKAEMALAKKTIKKVVLAYSGGLDTSAIIPWLKENYDGCEVIAFCADVGQGDEELEGVKEKAIASGASECYVVDLKEEYVKEYIYPILKTGSVYEGQYLLGTSMARPIIAKAHIEVALKVGADAVCHGCTGKGNDQVRFESCFAALAPELTVIAPWREWDMVSREDLLDYLAERNIPCAASLTKIYSRDANAWHISHEGGELEDPWCEPSKEVWTMTVDPMDAPDVPEKVQLSFKEGELVGIDGKDFSQHGAGAYEALMYLNEKGSAHGVGRIDIVENRLVGMKSRGCYETPGGTILMAAYKGLETLILDKESLKYRESVGLEFSHVIYDGRWFTPLAKAQLASAASFAEKLTGDVVVKLYKGMAQVIQRRSPNSLYSEAFATFGADDVYDQKHAEGFIRLFSLSSRITALSQKDSLKDKAE

Nearest PDB structures (foldseek):
  1vl2-assembly1_C  TM=9.511E-01  e=5.590E-48  Thermotoga maritima
  4xfj-assembly1_B  TM=9.667E-01  e=7.834E-47  Mycolicibacterium thermoresistibile ATCC 19527
  1vl2-assembly1_D  TM=9.400E-01  e=5.195E-47  Thermotoga maritima
  2nz2-assembly1_A  TM=9.380E-01  e=9.906E-47  Homo sapiens
  4u7j-assembly1_B-2  TM=9.622E-01  e=1.082E-44  Mycolicibacterium thermoresistibile ATCC 19527

pLDDT: mean 91.24, std 11.25, range [25.86, 98.81]